Protein 9C7U (pdb70)

B-factor: mean 82.29, std 41.43, range [26.37, 170.42]

Organism: Homo sapiens (NCBI:txid9606)

Structure (mmCIF, N/CA/C/O backbone):
data_9C7U
#
_entry.id   9C7U
#
_cell.length_a   1.00
_cell.length_b   1.00
_cell.length_c   1.00
_cell.angle_alpha   90.00
_cell.angle_beta   90.00
_cell.angle_gamma   90.00
#
_symmetry.space_group_name_H-M   'P 1'
#
loop_
_entity.id
_entity.type
_entity.pdbx_description
1 polymer Nicalin
2 polymer 'BOS complex subunit NOMO2'
3 polymer 'Transmembrane protein 147'
4 non-polymer 2-acetamido-2-deoxy-beta-D-glucopyranose
#
loop_
_atom_site.group_PDB
_atom_site.id
_atom_site.type_symbol
_atom_site.label_atom_id
_atom_site.label_alt_id
_atom_site.label_comp_id
_atom_site.label_asym_id
_atom_site.label_entity_id
_atom_site.label_seq_id
_atom_site.pdbx_PDB_ins_code
_atom_site.Cartn_x
_atom_site.Cartn_y
_atom_site.Cartn_z
_atom_site.occupancy
_atom_site.B_iso_or_equiv
_atom_site.auth_seq_id
_atom_site.auth_comp_id
_atom_site.auth_asym_id
_atom_site.auth_atom_id
_atom_site.pdbx_PDB_model_num
ATOM 1 N N . ALA A 1 43 ? 191.231 188.703 183.465 1.00 76.14 43 ALA A N 1
ATOM 2 C CA . ALA A 1 43 ? 190.610 187.675 182.640 1.00 76.14 43 ALA A CA 1
ATOM 3 C C . ALA A 1 43 ? 190.469 188.146 181.198 1.00 76.14 43 ALA A C 1
ATOM 4 O O . ALA A 1 43 ? 189.470 188.766 180.835 1.00 76.14 43 ALA A O 1
ATOM 6 N N . HIS A 1 44 ? 191.477 187.851 180.382 1.00 73.73 44 HIS A N 1
ATOM 7 C CA . HIS A 1 44 ? 191.443 188.236 178.979 1.00 73.73 44 HIS A CA 1
ATOM 8 C C . HIS A 1 44 ? 190.337 187.491 178.244 1.00 73.73 44 HIS A C 1
ATOM 9 O O . HIS A 1 44 ? 190.061 186.321 178.522 1.00 73.73 44 HIS A O 1
ATOM 16 N N . GLU A 1 45 ? 189.700 188.180 177.299 1.00 72.07 45 GLU A N 1
ATOM 17 C CA . GLU A 1 45 ? 188.657 187.601 176.452 1.00 72.07 45 GLU A CA 1
ATOM 18 C C . GLU A 1 45 ? 189.042 187.863 175.000 1.00 72.07 45 GLU A C 1
ATOM 19 O O . GLU A 1 45 ? 188.646 188.875 174.417 1.00 72.07 45 GLU A O 1
ATOM 25 N N . PHE A 1 46 ? 189.814 186.951 174.421 1.00 65.29 46 PHE A N 1
ATOM 26 C CA . PHE A 1 46 ? 190.221 187.053 173.029 1.00 65.29 46 PHE A CA 1
ATOM 27 C C . PHE A 1 46 ? 189.391 186.109 172.170 1.00 65.29 46 PHE A C 1
ATOM 28 O O . PHE A 1 46 ? 188.693 185.224 172.670 1.00 65.29 46 PHE A O 1
ATOM 36 N N . THR A 1 47 ? 189.476 186.310 170.860 1.00 55.25 47 THR A N 1
ATOM 37 C CA . THR A 1 47 ? 188.773 185.480 169.894 1.00 55.25 47 THR A CA 1
ATOM 38 C C . THR A 1 47 ? 189.775 184.550 169.226 1.00 55.25 47 THR A C 1
ATOM 39 O O . THR A 1 47 ? 190.776 185.012 168.668 1.00 55.25 47 THR A O 1
ATOM 43 N N . VAL A 1 48 ? 189.510 183.249 169.287 1.00 48.49 48 VAL A N 1
ATOM 44 C CA . VAL A 1 48 ? 190.373 182.235 168.693 1.00 48.49 48 VAL A CA 1
ATOM 45 C C . VAL A 1 48 ? 189.622 181.581 167.545 1.00 48.49 48 VAL A C 1
ATOM 46 O O . VAL A 1 48 ? 188.478 181.142 167.712 1.00 48.49 48 VAL A O 1
ATOM 50 N N . TYR A 1 49 ? 190.260 181.524 166.381 1.00 42.68 49 TYR A N 1
ATOM 51 C CA . TYR A 1 49 ? 189.696 180.874 165.207 1.00 42.68 49 TYR A CA 1
ATOM 52 C C . TYR A 1 49 ? 190.228 179.452 165.122 1.00 42.68 49 TYR A C 1
ATOM 53 O O . TYR A 1 49 ? 191.443 179.236 165.152 1.00 42.68 49 TYR A O 1
ATOM 62 N N . ARG A 1 50 ? 189.320 178.489 165.014 1.00 41.89 50 ARG A N 1
ATOM 63 C CA . ARG A 1 50 ? 189.696 177.088 165.089 1.00 41.89 50 ARG A CA 1
ATOM 64 C C . ARG A 1 50 ? 190.229 176.594 163.745 1.00 41.89 50 ARG A C 1
ATOM 65 O O . ARG A 1 50 ? 190.166 177.282 162.724 1.00 41.89 50 ARG A O 1
ATOM 73 N N . MET A 1 51 ? 190.777 175.384 163.764 1.00 43.48 51 MET A N 1
ATOM 74 C CA . MET A 1 51 ? 191.261 174.708 162.573 1.00 43.48 51 MET A CA 1
ATOM 75 C C . MET A 1 51 ? 190.088 174.073 161.826 1.00 43.48 51 MET A C 1
ATOM 76 O O . MET A 1 51 ? 188.964 174.009 162.327 1.00 43.48 51 MET A O 1
ATOM 81 N N . GLN A 1 52 ? 190.356 173.610 160.608 1.00 42.77 52 GLN A N 1
ATOM 82 C CA . GLN A 1 52 ? 189.304 173.050 159.771 1.00 42.77 52 GLN A CA 1
ATOM 83 C C . GLN A 1 52 ? 188.705 171.801 160.403 1.00 42.77 52 GLN A C 1
ATOM 84 O O . GLN A 1 52 ? 189.397 171.029 161.071 1.00 42.77 52 GLN A O 1
ATOM 90 N N . GLN A 1 53 ? 187.406 171.610 160.191 1.00 42.45 53 GLN A N 1
ATOM 91 C CA . GLN A 1 53 ? 186.701 170.420 160.655 1.00 42.45 53 GLN A CA 1
ATOM 92 C C . GLN A 1 53 ? 185.758 169.922 159.564 1.00 42.45 53 GLN A C 1
ATOM 93 O O . GLN A 1 53 ? 184.601 169.582 159.808 1.00 42.45 53 GLN A O 1
ATOM 99 N N . TYR A 1 54 ? 186.248 169.885 158.332 1.00 46.62 54 TYR A N 1
ATOM 100 C CA . TYR A 1 54 ? 185.443 169.432 157.210 1.00 46.62 54 TYR A CA 1
ATOM 101 C C . TYR A 1 54 ? 185.561 167.924 157.046 1.00 46.62 54 TYR A C 1
ATOM 102 O O . TYR A 1 54 ? 186.557 167.313 157.440 1.00 46.62 54 TYR A O 1
ATOM 111 N N . ASP A 1 55 ? 184.524 167.325 156.468 1.00 51.15 55 ASP A N 1
ATOM 112 C CA . ASP A 1 55 ? 184.516 165.912 156.117 1.00 51.15 55 ASP A CA 1
ATOM 113 C C . ASP A 1 55 ? 184.293 165.771 154.620 1.00 51.15 55 ASP A C 1
ATOM 114 O O . ASP A 1 55 ? 183.526 166.532 154.025 1.00 51.15 55 ASP A O 1
ATOM 119 N N . LEU A 1 56 ? 184.967 164.799 154.012 1.00 51.07 56 LEU A N 1
ATOM 120 C CA . LEU A 1 56 ? 184.819 164.527 152.589 1.00 51.07 56 LEU A CA 1
ATOM 121 C C . LEU A 1 56 ? 184.634 163.034 152.378 1.00 51.07 56 LEU A C 1
ATOM 122 O O . LEU A 1 56 ? 185.415 162.230 152.895 1.00 51.07 56 LEU A O 1
ATOM 127 N N . GLN A 1 57 ? 183.595 162.670 151.627 1.00 55.25 57 GLN A N 1
ATOM 128 C CA . GLN A 1 57 ? 183.288 161.300 151.226 1.00 55.25 57 GLN A CA 1
ATOM 129 C C . GLN A 1 57 ? 183.115 160.352 152.405 1.00 55.25 57 GLN A C 1
ATOM 130 O O . GLN A 1 57 ? 183.136 159.132 152.212 1.00 55.25 57 GLN A O 1
ATOM 136 N N . GLY A 1 58 ? 182.942 160.871 153.622 1.00 56.19 58 GLY A N 1
ATOM 137 C CA . GLY A 1 58 ? 182.754 160.066 154.809 1.00 56.19 58 GLY A CA 1
ATOM 138 C C . GLY A 1 58 ? 183.950 160.053 155.742 1.00 56.19 58 GLY A C 1
ATOM 139 O O . GLY A 1 58 ? 183.772 159.911 156.958 1.00 56.19 58 GLY A O 1
ATOM 140 N N . GLN A 1 59 ? 185.163 160.192 155.203 1.00 56.98 59 GLN A N 1
ATOM 141 C CA . GLN A 1 59 ? 186.336 160.214 156.068 1.00 56.98 59 GLN A CA 1
ATOM 142 C C . GLN A 1 59 ? 186.541 161.615 156.647 1.00 56.98 59 GLN A C 1
ATOM 143 O O . GLN A 1 59 ? 186.321 162.613 155.957 1.00 56.98 59 GLN A O 1
ATOM 149 N N . PRO A 1 60 ? 186.945 161.716 157.908 1.00 55.04 60 PRO A N 1
ATOM 150 C CA . PRO A 1 60 ? 187.087 163.026 158.546 1.00 55.04 60 PRO A CA 1
ATOM 151 C C . PRO A 1 60 ? 188.397 163.705 158.167 1.00 55.04 60 PRO A C 1
ATOM 152 O O . PRO A 1 60 ? 189.288 163.117 157.555 1.00 55.04 60 PRO A O 1
ATOM 156 N N . TYR A 1 61 ? 188.497 164.975 158.554 1.00 52.49 61 TYR A N 1
ATOM 157 C CA . TYR A 1 61 ? 189.681 165.781 158.297 1.00 52.49 61 TYR A CA 1
ATOM 158 C C . TYR A 1 61 ? 189.795 166.853 159.369 1.00 52.49 61 TYR A C 1
ATOM 159 O O . TYR A 1 61 ? 188.790 167.299 159.928 1.00 52.49 61 TYR A O 1
ATOM 168 N N . GLY A 1 62 ? 191.027 167.262 159.651 1.00 50.51 62 GLY A N 1
ATOM 169 C CA . GLY A 1 62 ? 191.256 168.348 160.580 1.00 50.51 62 GLY A CA 1
ATOM 170 C C . GLY A 1 62 ? 190.939 167.970 162.018 1.00 50.51 62 GLY A C 1
ATOM 171 O O . GLY A 1 62 ? 190.727 166.809 162.364 1.00 50.51 62 GLY A O 1
ATOM 172 N N . THR A 1 63 ? 190.911 168.996 162.864 1.00 46.18 63 THR A N 1
ATOM 173 C CA . THR A 1 63 ? 190.586 168.804 164.269 1.00 46.18 63 THR A CA 1
ATOM 174 C C . THR A 1 63 ? 189.135 168.371 164.426 1.00 46.18 63 THR A C 1
ATOM 175 O O . THR A 1 63 ? 188.275 168.712 163.615 1.00 46.18 63 THR A O 1
ATOM 179 N N . ARG A 1 64 ? 188.867 167.600 165.476 1.00 47.89 64 ARG A N 1
ATOM 180 C CA . ARG A 1 64 ? 187.523 167.102 165.749 1.00 47.89 64 ARG A CA 1
ATOM 181 C C . ARG A 1 64 ? 187.138 167.344 167.201 1.00 47.89 64 ARG A C 1
ATOM 182 O O . ARG A 1 64 ? 186.565 166.477 167.865 1.00 47.89 64 ARG A O 1
ATOM 190 N N . ASN A 1 65 ? 187.446 168.530 167.715 1.00 48.18 65 ASN A N 1
ATOM 191 C CA . ASN A 1 65 ? 187.106 168.880 169.085 1.00 48.18 65 ASN A CA 1
ATOM 192 C C . ASN A 1 65 ? 187.099 170.394 169.208 1.00 48.18 65 ASN A C 1
ATOM 193 O O . ASN A 1 65 ? 187.884 171.084 168.554 1.00 48.18 65 ASN A O 1
ATOM 198 N N . ALA A 1 66 ? 186.196 170.906 170.045 1.00 48.17 66 ALA A N 1
ATOM 199 C CA . ALA A 1 66 ? 186.100 172.346 170.242 1.00 48.17 66 ALA A CA 1
ATOM 200 C C . ALA A 1 66 ? 185.834 172.705 171.699 1.00 48.17 66 ALA A C 1
ATOM 201 O O . ALA A 1 66 ? 185.222 173.740 171.982 1.00 48.17 66 ALA A O 1
ATOM 203 N N . VAL A 1 67 ? 186.278 171.870 172.634 1.00 50.98 67 VAL A N 1
ATOM 204 C CA . VAL A 1 67 ? 186.120 172.132 174.059 1.00 50.98 67 VAL A CA 1
ATOM 205 C C . VAL A 1 67 ? 187.456 171.892 174.746 1.00 50.98 67 VAL A C 1
ATOM 206 O O . VAL A 1 67 ? 188.093 170.856 174.529 1.00 50.98 67 VAL A O 1
ATOM 210 N N . LEU A 1 68 ? 187.879 172.848 175.569 1.00 58.53 68 LEU A N 1
ATOM 211 C CA . LEU A 1 68 ? 189.105 172.704 176.337 1.00 58.53 68 LEU A CA 1
ATOM 212 C C . LEU A 1 68 ? 188.955 173.435 177.662 1.00 58.53 68 LEU A C 1
ATOM 213 O O . LEU A 1 68 ? 188.423 174.547 177.710 1.00 58.53 68 LEU A O 1
ATOM 218 N N . ASN A 1 69 ? 189.414 172.794 178.737 1.00 66.93 69 ASN A N 1
ATOM 219 C CA . ASN A 1 69 ? 189.475 173.441 180.048 1.00 66.93 69 ASN A CA 1
ATOM 220 C C . ASN A 1 69 ? 190.684 172.853 180.776 1.00 66.93 69 ASN A C 1
ATOM 221 O O . ASN A 1 69 ? 190.569 171.860 181.497 1.00 66.93 69 ASN A O 1
ATOM 226 N N . THR A 1 70 ? 191.839 173.489 180.587 1.00 66.38 70 THR A N 1
ATOM 227 C CA . THR A 1 70 ? 193.089 173.030 181.175 1.00 66.38 70 THR A CA 1
ATOM 228 C C . THR A 1 70 ? 193.946 174.241 181.506 1.00 66.38 70 THR A C 1
ATOM 229 O O . THR A 1 70 ? 193.588 175.383 181.210 1.00 66.38 70 THR A O 1
ATOM 233 N N . GLU A 1 71 ? 195.096 173.974 182.118 1.00 66.78 71 GLU A N 1
ATOM 234 C CA . GLU A 1 71 ? 196.094 175.011 182.307 1.00 66.78 71 GLU A CA 1
ATOM 235 C C . GLU A 1 71 ? 196.764 175.332 180.974 1.00 66.78 71 GLU A C 1
ATOM 236 O O . GLU A 1 71 ? 196.580 174.640 179.970 1.00 66.78 71 GLU A O 1
ATOM 242 N N . ALA A 1 72 ? 197.552 176.403 180.967 1.00 62.57 72 ALA A N 1
ATOM 243 C CA . ALA A 1 72 ? 198.281 176.828 179.775 1.00 62.57 72 ALA A CA 1
ATOM 244 C C . ALA A 1 72 ? 199.763 176.613 180.037 1.00 62.57 72 ALA A C 1
ATOM 245 O O . ALA A 1 72 ? 200.478 177.529 180.444 1.00 62.57 72 ALA A O 1
ATOM 247 N N . ARG A 1 73 ? 200.226 175.394 179.791 1.00 63.43 73 ARG A N 1
ATOM 248 C CA . ARG A 1 73 ? 201.635 175.051 179.915 1.00 63.43 73 ARG A CA 1
ATOM 249 C C . ARG A 1 73 ? 202.247 175.105 178.524 1.00 63.43 73 ARG A C 1
ATOM 250 O O . ARG A 1 73 ? 202.045 174.194 177.717 1.00 63.43 73 ARG A O 1
ATOM 258 N N . THR A 1 74 ? 203.005 176.158 178.251 1.00 64.57 74 THR A N 1
ATOM 259 C CA . THR A 1 74 ? 203.624 176.313 176.944 1.00 64.57 74 THR A CA 1
ATOM 260 C C . THR A 1 74 ? 204.795 175.342 176.838 1.00 64.57 74 THR A C 1
ATOM 261 O O . THR A 1 74 ? 204.996 174.468 177.685 1.00 64.57 74 THR A O 1
ATOM 265 N N . MET A 1 75 ? 205.590 175.492 175.786 1.00 65.86 75 MET A N 1
ATOM 266 C CA . MET A 1 75 ? 206.473 174.415 175.360 1.00 65.86 75 MET A CA 1
ATOM 267 C C . MET A 1 75 ? 207.625 174.248 176.343 1.00 65.86 75 MET A C 1
ATOM 268 O O . MET A 1 75 ? 208.531 175.085 176.411 1.00 65.86 75 MET A O 1
ATOM 273 N N . ALA A 1 76 ? 207.584 173.155 177.102 1.00 74.20 76 ALA A N 1
ATOM 274 C CA . ALA A 1 76 ? 208.584 172.847 178.110 1.00 74.20 76 ALA A CA 1
ATOM 275 C C . ALA A 1 76 ? 208.644 171.336 178.274 1.00 74.20 76 ALA A C 1
ATOM 276 O O . ALA A 1 76 ? 207.779 170.603 177.790 1.00 74.20 76 ALA A O 1
ATOM 278 N N . ALA A 1 77 ? 209.675 170.874 178.975 1.00 80.26 77 ALA A N 1
ATOM 279 C CA . ALA A 1 77 ? 209.921 169.448 179.150 1.00 80.26 77 ALA A CA 1
ATOM 280 C C . ALA A 1 77 ? 208.989 168.798 180.165 1.00 80.26 77 ALA A C 1
ATOM 281 O O . ALA A 1 77 ? 209.254 167.669 180.591 1.00 80.26 77 ALA A O 1
ATOM 283 N N . GLU A 1 78 ? 207.913 169.473 180.557 1.00 78.29 78 GLU A N 1
ATOM 284 C CA . GLU A 1 78 ? 206.985 168.938 181.543 1.00 78.29 78 GLU A CA 1
ATOM 285 C C . GLU A 1 78 ? 206.046 167.932 180.876 1.00 78.29 78 GLU A C 1
ATOM 286 O O . GLU A 1 78 ? 206.288 167.461 179.762 1.00 78.29 78 GLU A O 1
ATOM 292 N N . VAL A 1 79 ? 204.965 167.579 181.576 1.00 71.66 79 VAL A N 1
ATOM 293 C CA . VAL A 1 79 ? 204.091 166.497 181.126 1.00 71.66 79 VAL A CA 1
ATOM 294 C C . VAL A 1 79 ? 203.492 166.818 179.762 1.00 71.66 79 VAL A C 1
ATOM 295 O O . VAL A 1 79 ? 203.477 165.973 178.859 1.00 71.66 79 VAL A O 1
ATOM 299 N N . LEU A 1 80 ? 202.980 168.036 179.597 1.00 63.33 80 LEU A N 1
ATOM 300 C CA . LEU A 1 80 ? 202.367 168.515 178.360 1.00 63.33 80 LEU A CA 1
ATOM 301 C C . LEU A 1 80 ? 201.147 167.702 177.943 1.00 63.33 80 LEU A C 1
ATOM 302 O O . LEU A 1 80 ? 200.663 167.858 176.817 1.00 63.33 80 LEU A O 1
ATOM 307 N N . SER A 1 81 ? 200.631 166.843 178.817 1.00 63.99 81 SER A N 1
ATOM 308 C CA . SER A 1 81 ? 199.486 165.998 178.507 1.00 63.99 81 SER A CA 1
ATOM 309 C C . SER A 1 81 ? 198.231 166.589 179.131 1.00 63.99 81 SER A C 1
ATOM 310 O O . SER A 1 81 ? 198.228 166.937 180.315 1.00 63.99 81 SER A O 1
ATOM 313 N N . ARG A 1 82 ? 197.167 166.687 178.333 1.00 64.73 82 ARG A N 1
ATOM 314 C CA . ARG A 1 82 ? 195.905 167.295 178.756 1.00 64.73 82 ARG A CA 1
ATOM 315 C C . ARG A 1 82 ? 196.149 168.736 179.229 1.00 64.73 82 ARG A C 1
ATOM 316 O O . ARG A 1 82 ? 195.579 169.214 180.210 1.00 64.73 82 ARG A O 1
ATOM 324 N N . ARG A 1 83 ? 197.038 169.445 178.538 1.00 58.65 83 ARG A N 1
ATOM 325 C CA . ARG A 1 83 ? 197.324 170.842 178.829 1.00 58.65 83 ARG A CA 1
ATOM 326 C C . ARG A 1 83 ? 197.373 171.626 177.530 1.00 58.65 83 ARG A C 1
ATOM 327 O O . ARG A 1 83 ? 197.980 171.182 176.552 1.00 58.65 83 ARG A O 1
ATOM 335 N N . CYS A 1 84 ? 196.733 172.791 177.522 1.00 56.24 84 CYS A N 1
ATOM 336 C CA . CYS A 1 84 ? 196.815 173.669 176.365 1.00 56.24 84 CYS A CA 1
ATOM 337 C C . CYS A 1 84 ? 198.255 174.110 176.147 1.00 56.24 84 CYS A C 1
ATOM 338 O O . CYS A 1 84 ? 198.948 174.509 177.085 1.00 56.24 84 CYS A O 1
ATOM 341 N N . VAL A 1 85 ? 198.708 174.033 174.901 1.00 49.06 85 VAL A N 1
ATOM 342 C CA . VAL A 1 85 ? 200.074 174.383 174.536 1.00 49.06 85 VAL A CA 1
ATOM 343 C C . VAL A 1 85 ? 200.028 175.661 173.717 1.00 49.06 85 VAL A C 1
ATOM 344 O O . VAL A 1 85 ? 199.321 175.734 172.705 1.00 49.06 85 VAL A O 1
ATOM 348 N N . LEU A 1 86 ? 200.776 176.667 174.151 1.00 52.65 86 LEU A N 1
ATOM 349 C CA . LEU A 1 86 ? 200.822 177.957 173.480 1.00 52.65 86 LEU A CA 1
ATOM 350 C C . LEU A 1 86 ? 202.136 178.076 172.723 1.00 52.65 86 LEU A C 1
ATOM 351 O O . LEU A 1 86 ? 203.211 178.042 173.331 1.00 52.65 86 LEU A O 1
ATOM 356 N N . MET A 1 87 ? 202.050 178.219 171.405 1.00 49.71 87 MET A N 1
ATOM 357 C CA . MET A 1 87 ? 203.213 178.494 170.578 1.00 49.71 87 MET A CA 1
ATOM 358 C C . MET A 1 87 ? 202.939 179.723 169.730 1.00 49.71 87 MET A C 1
ATOM 359 O O . MET A 1 87 ? 201.797 179.996 169.354 1.00 49.71 87 MET A O 1
ATOM 364 N N . ARG A 1 88 ? 203.996 180.466 169.438 1.00 57.78 88 ARG A N 1
ATOM 365 C CA . ARG A 1 88 ? 203.913 181.609 168.546 1.00 57.78 88 ARG A CA 1
ATOM 366 C C . ARG A 1 88 ? 204.434 181.221 167.171 1.00 57.78 88 ARG A C 1
ATOM 367 O O . ARG A 1 88 ? 205.361 180.419 167.041 1.00 57.78 88 ARG A O 1
ATOM 375 N N . LEU A 1 89 ? 203.821 181.804 166.140 1.00 58.12 89 LEU A N 1
ATOM 376 C CA . LEU A 1 89 ? 204.146 181.436 164.767 1.00 58.12 89 LEU A CA 1
ATOM 377 C C . LEU A 1 89 ? 205.614 181.667 164.437 1.00 58.12 89 LEU A C 1
ATOM 378 O O . LEU A 1 89 ? 206.151 180.994 163.550 1.00 58.12 89 LEU A O 1
ATOM 383 N N . LEU A 1 90 ? 206.281 182.584 165.142 1.00 61.41 90 LEU A N 1
ATOM 384 C CA . LEU A 1 90 ? 207.682 182.873 164.857 1.00 61.41 90 LEU A CA 1
ATOM 385 C C . LEU A 1 90 ? 208.606 181.715 165.217 1.00 61.41 90 LEU A C 1
ATOM 386 O O . LEU A 1 90 ? 209.683 181.594 164.626 1.00 61.41 90 LEU A O 1
ATOM 391 N N . ASP A 1 91 ? 208.216 180.867 166.162 1.00 61.80 91 ASP A N 1
ATOM 392 C CA . ASP A 1 91 ? 209.013 179.715 166.573 1.00 61.80 91 ASP A CA 1
ATOM 393 C C . ASP A 1 91 ? 208.166 178.451 166.531 1.00 61.80 91 ASP A C 1
ATOM 394 O O . ASP A 1 91 ? 208.156 177.637 167.458 1.00 61.80 91 ASP A O 1
ATOM 399 N N . PHE A 1 92 ? 207.439 178.274 165.430 1.00 56.03 92 PHE A N 1
ATOM 400 C CA . PHE A 1 92 ? 206.494 177.170 165.277 1.00 56.03 92 PHE A CA 1
ATOM 401 C C . PHE A 1 92 ? 207.102 176.138 164.331 1.00 56.03 92 PHE A C 1
ATOM 402 O O . PHE A 1 92 ? 206.933 176.187 163.114 1.00 56.03 92 PHE A O 1
ATOM 410 N N . SER A 1 93 ? 207.830 175.189 164.915 1.00 58.21 93 SER A N 1
ATOM 411 C CA . SER A 1 93 ? 208.504 174.150 164.149 1.00 58.21 93 SER A CA 1
ATOM 412 C C . SER A 1 93 ? 207.631 172.906 164.054 1.00 58.21 93 SER A C 1
ATOM 413 O O . SER A 1 93 ? 206.877 172.590 164.979 1.00 58.21 93 SER A O 1
ATOM 416 N N . TYR A 1 94 ? 207.741 172.194 162.929 1.00 58.05 94 TYR A N 1
ATOM 417 C CA . TYR A 1 94 ? 206.862 171.051 162.709 1.00 58.05 94 TYR A CA 1
ATOM 418 C C . TYR A 1 94 ? 207.199 169.893 163.636 1.00 58.05 94 TYR A C 1
ATOM 419 O O . TYR A 1 94 ? 206.297 169.192 164.104 1.00 58.05 94 TYR A O 1
ATOM 428 N N . GLU A 1 95 ? 208.485 169.652 163.891 1.00 60.28 95 GLU A N 1
ATOM 429 C CA . GLU A 1 95 ? 208.840 168.620 164.857 1.00 60.28 95 GLU A CA 1
ATOM 430 C C . GLU A 1 95 ? 208.243 168.940 166.218 1.00 60.28 95 GLU A C 1
ATOM 431 O O . GLU A 1 95 ? 207.732 168.052 166.911 1.00 60.28 95 GLU A O 1
ATOM 437 N N . GLN A 1 96 ? 208.264 170.218 166.597 1.00 59.17 96 GLN A N 1
ATOM 438 C CA . GLN A 1 96 ? 207.666 170.640 167.856 1.00 59.17 96 GLN A CA 1
ATOM 439 C C . GLN A 1 96 ? 206.156 170.424 167.862 1.00 59.17 96 GLN A C 1
ATOM 440 O O . GLN A 1 96 ? 205.593 169.946 168.854 1.00 59.17 96 GLN A O 1
ATOM 446 N N . TYR A 1 97 ? 205.482 170.765 166.762 1.00 53.53 97 TYR A N 1
ATOM 447 C CA . TYR A 1 97 ? 204.033 170.590 166.699 1.00 53.53 97 TYR A CA 1
ATOM 448 C C . TYR A 1 97 ? 203.648 169.117 166.753 1.00 53.53 97 TYR A C 1
ATOM 449 O O . TYR A 1 97 ? 202.669 168.745 167.412 1.00 53.53 97 TYR A O 1
ATOM 458 N N . GLN A 1 98 ? 204.393 168.266 166.049 1.00 57.08 98 GLN A N 1
ATOM 459 C CA . GLN A 1 98 ? 204.117 166.837 166.091 1.00 57.08 98 GLN A CA 1
ATOM 460 C C . GLN A 1 98 ? 204.407 166.255 167.466 1.00 57.08 98 GLN A C 1
ATOM 461 O O . GLN A 1 98 ? 203.711 165.333 167.901 1.00 57.08 98 GLN A O 1
ATOM 467 N N . LYS A 1 99 ? 205.423 166.772 168.162 1.00 57.23 99 LYS A N 1
ATOM 468 C CA . LYS A 1 99 ? 205.635 166.373 169.549 1.00 57.23 99 LYS A CA 1
ATOM 469 C C . LYS A 1 99 ? 204.449 166.774 170.415 1.00 57.23 99 LYS A C 1
ATOM 470 O O . LYS A 1 99 ? 204.014 166.008 171.282 1.00 57.23 99 LYS A O 1
ATOM 476 N N . ALA A 1 100 ? 203.913 167.975 170.192 1.00 54.91 100 ALA A N 1
ATOM 477 C CA . ALA A 1 100 ? 202.761 168.427 170.965 1.00 54.91 100 ALA A CA 1
ATOM 478 C C . ALA A 1 100 ? 201.555 167.525 170.733 1.00 54.91 100 ALA A C 1
ATOM 479 O O . ALA A 1 100 ? 200.879 167.115 171.683 1.00 54.91 100 ALA A O 1
ATOM 481 N N . LEU A 1 101 ? 201.271 167.203 169.470 1.00 54.65 101 LEU A N 1
ATOM 482 C CA . LEU A 1 101 ? 200.114 166.360 169.177 1.00 54.65 101 LEU A CA 1
ATOM 483 C C . LEU A 1 101 ? 200.310 164.936 169.675 1.00 54.65 101 LEU A C 1
ATOM 484 O O . LEU A 1 101 ? 199.370 164.332 170.204 1.00 54.65 101 LEU A O 1
ATOM 489 N N . ARG A 1 102 ? 201.513 164.383 169.515 1.00 59.92 102 ARG A N 1
ATOM 490 C CA . ARG A 1 102 ? 201.764 163.016 169.956 1.00 59.92 102 ARG A CA 1
ATOM 491 C C . ARG A 1 102 ? 201.707 162.899 171.472 1.00 59.92 102 ARG A C 1
ATOM 492 O O . ARG A 1 102 ? 201.402 161.824 171.999 1.00 59.92 102 ARG A O 1
ATOM 500 N N . GLN A 1 103 ? 201.983 163.987 172.186 1.00 59.88 103 GLN A N 1
ATOM 501 C CA . GLN A 1 103 ? 201.915 163.982 173.640 1.00 59.88 103 GLN A CA 1
ATOM 502 C C . GLN A 1 103 ? 200.492 164.110 174.164 1.00 59.88 103 GLN A C 1
ATOM 503 O O . GLN A 1 103 ? 200.302 164.130 175.385 1.00 59.88 103 GLN A O 1
ATOM 509 N N . SER A 1 104 ? 199.501 164.199 173.276 1.00 56.92 104 SER A N 1
ATOM 510 C CA . SER A 1 104 ? 198.092 164.314 173.647 1.00 56.92 104 SER A CA 1
ATOM 511 C C . SER A 1 104 ? 197.850 165.560 174.501 1.00 56.92 104 SER A C 1
ATOM 512 O O . SER A 1 104 ? 197.429 165.490 175.657 1.00 56.92 104 SER A O 1
ATOM 515 N N . ALA A 1 105 ? 198.132 166.712 173.903 1.00 52.40 105 ALA A N 1
ATOM 516 C CA . ALA A 1 105 ? 197.878 167.979 174.568 1.00 52.40 105 ALA A CA 1
ATOM 517 C C . ALA A 1 105 ? 196.380 168.240 174.658 1.00 52.40 105 ALA A C 1
ATOM 518 O O . ALA A 1 105 ? 195.590 167.729 173.863 1.00 52.40 105 ALA A O 1
ATOM 520 N N . GLY A 1 106 ? 195.989 169.036 175.653 1.00 52.91 106 GLY A N 1
ATOM 521 C CA . GLY A 1 106 ? 194.588 169.401 175.779 1.00 52.91 106 GLY A CA 1
ATOM 522 C C . GLY A 1 106 ? 194.093 170.199 174.590 1.00 52.91 106 GLY A C 1
ATOM 523 O O . GLY A 1 106 ? 192.980 169.983 174.103 1.00 52.91 106 GLY A O 1
ATOM 524 N N . ALA A 1 107 ? 194.912 171.128 174.106 1.00 48.55 107 ALA A N 1
ATOM 525 C CA . ALA A 1 107 ? 194.613 171.929 172.929 1.00 48.55 107 ALA A CA 1
ATOM 526 C C . ALA A 1 107 ? 195.900 172.607 172.493 1.00 48.55 107 ALA A C 1
ATOM 527 O O . ALA A 1 107 ? 196.867 172.677 173.254 1.00 48.55 107 ALA A O 1
ATOM 529 N N . VAL A 1 108 ? 195.903 173.104 171.262 1.00 43.26 108 VAL A N 1
ATOM 530 C CA . VAL A 1 108 ? 197.043 173.826 170.712 1.00 43.26 108 VAL A CA 1
ATOM 531 C C . VAL A 1 108 ? 196.555 175.187 170.247 1.00 43.26 108 VAL A C 1
ATOM 532 O O . VAL A 1 108 ? 195.633 175.275 169.429 1.00 43.26 108 VAL A O 1
ATOM 536 N N . VAL A 1 109 ? 197.170 176.245 170.767 1.00 43.52 109 VAL A N 1
ATOM 537 C CA . VAL A 1 109 ? 196.818 177.616 170.422 1.00 43.52 109 VAL A CA 1
ATOM 538 C C . VAL A 1 109 ? 198.041 178.280 169.812 1.00 43.52 109 VAL A C 1
ATOM 539 O O . VAL A 1 109 ? 199.134 178.224 170.386 1.00 43.52 109 VAL A O 1
ATOM 543 N N . ILE A 1 110 ? 197.858 178.903 168.653 1.00 45.93 110 ILE A N 1
ATOM 544 C CA . ILE A 1 110 ? 198.931 179.579 167.934 1.00 45.93 110 ILE A CA 1
ATOM 545 C C . ILE A 1 110 ? 198.625 181.068 167.907 1.00 45.93 110 ILE A C 1
ATOM 546 O O . ILE A 1 110 ? 197.544 181.478 167.469 1.00 45.93 110 ILE A O 1
ATOM 551 N N . ILE A 1 111 ? 199.575 181.875 168.373 1.00 53.45 111 ILE A N 1
ATOM 552 C CA . ILE A 1 111 ? 199.384 183.321 168.481 1.00 53.45 111 ILE A CA 1
ATOM 553 C C . ILE A 1 111 ? 199.959 183.937 167.209 1.00 53.45 111 ILE A C 1
ATOM 554 O O . ILE A 1 111 ? 201.153 184.214 167.107 1.00 53.45 111 ILE A O 1
ATOM 559 N N . LEU A 1 112 ? 199.092 184.155 166.228 1.00 57.24 112 LEU A N 1
ATOM 560 C CA . LEU A 1 112 ? 199.526 184.758 164.978 1.00 57.24 112 LEU A CA 1
ATOM 561 C C . LEU A 1 112 ? 199.898 186.222 165.198 1.00 57.24 112 LEU A C 1
ATOM 562 O O . LEU A 1 112 ? 199.263 186.909 166.005 1.00 57.24 112 LEU A O 1
ATOM 567 N N . PRO A 1 113 ? 200.924 186.723 164.513 1.00 64.38 113 PRO A N 1
ATOM 568 C CA . PRO A 1 113 ? 201.220 188.159 164.579 1.00 64.38 113 PRO A CA 1
ATOM 569 C C . PRO A 1 113 ? 200.036 188.980 164.091 1.00 64.38 113 PRO A C 1
ATOM 570 O O . PRO A 1 113 ? 199.329 188.590 163.160 1.00 64.38 113 PRO A O 1
ATOM 574 N N . ARG A 1 114 ? 199.824 190.128 164.737 1.00 72.38 114 ARG A N 1
ATOM 575 C CA . ARG A 1 114 ? 198.667 190.957 164.414 1.00 72.38 114 ARG A CA 1
ATOM 576 C C . ARG A 1 114 ? 198.724 191.463 162.979 1.00 72.38 114 ARG A C 1
ATOM 577 O O . ARG A 1 114 ? 197.719 191.424 162.259 1.00 72.38 114 ARG A O 1
ATOM 585 N N . ALA A 1 115 ? 199.891 191.943 162.545 1.00 75.46 115 ALA A N 1
ATOM 586 C CA . ALA A 1 115 ? 200.006 192.498 161.200 1.00 75.46 115 ALA A CA 1
ATOM 587 C C . ALA A 1 115 ? 199.835 191.424 160.134 1.00 75.46 115 ALA A C 1
ATOM 588 O O . ALA A 1 115 ? 199.185 191.659 159.109 1.00 75.46 115 ALA A O 1
ATOM 590 N N . MET A 1 116 ? 200.420 190.247 160.351 1.00 75.48 116 MET A N 1
ATOM 591 C CA . MET A 1 116 ? 200.442 189.139 159.399 1.00 75.48 116 MET A CA 1
ATOM 592 C C . MET A 1 116 ? 201.077 189.524 158.068 1.00 75.48 116 MET A C 1
ATOM 593 O O . MET A 1 116 ? 200.925 188.796 157.080 1.00 75.48 116 MET A O 1
ATOM 598 N N . ALA A 1 117 ? 201.784 190.652 158.015 1.00 79.50 117 ALA A N 1
ATOM 599 C CA . ALA A 1 117 ? 202.467 191.082 156.802 1.00 79.50 117 ALA A CA 1
ATOM 600 C C . ALA A 1 117 ? 203.918 191.425 157.108 1.00 79.50 117 ALA A C 1
ATOM 601 O O . ALA A 1 117 ? 204.795 191.270 156.252 1.00 79.50 117 ALA A O 1
ATOM 603 N N . ALA A 1 118 ? 204.181 191.892 158.328 1.00 81.69 118 ALA A N 1
ATOM 604 C CA . ALA A 1 118 ? 205.539 192.209 158.748 1.00 81.69 118 ALA A CA 1
ATOM 605 C C . ALA A 1 118 ? 206.322 190.978 159.180 1.00 81.69 118 ALA A C 1
ATOM 606 O O . ALA A 1 118 ? 207.519 191.095 159.466 1.00 81.69 118 ALA A O 1
ATOM 608 N N . VAL A 1 119 ? 205.678 189.816 159.240 1.00 80.55 119 VAL A N 1
ATOM 609 C CA . VAL A 1 119 ? 206.374 188.577 159.599 1.00 80.55 119 VAL A CA 1
ATOM 610 C C . VAL A 1 119 ? 207.425 188.268 158.540 1.00 80.55 119 VAL A C 1
ATOM 611 O O . VAL A 1 119 ? 207.166 188.465 157.335 1.00 80.55 119 VAL A O 1
ATOM 615 N N . PRO A 1 120 ? 208.626 187.821 158.916 1.00 78.85 120 PRO A N 1
ATOM 616 C CA . PRO A 1 120 ? 209.672 187.577 157.915 1.00 78.85 120 PRO A CA 1
ATOM 617 C C . PRO A 1 120 ? 209.241 186.552 156.875 1.00 78.85 120 PRO A C 1
ATOM 618 O O . PRO A 1 120 ? 208.528 185.593 157.174 1.00 78.85 120 PRO A O 1
ATOM 622 N N . GLN A 1 121 ? 209.695 186.769 155.637 1.00 77.57 121 GLN A N 1
ATOM 623 C CA . GLN A 1 121 ? 209.206 185.982 154.510 1.00 77.57 121 GLN A CA 1
ATOM 624 C C . GLN A 1 121 ? 209.646 184.525 154.604 1.00 77.57 121 GLN A C 1
ATOM 625 O O . GLN A 1 121 ? 208.933 183.627 154.142 1.00 77.57 121 GLN A O 1
ATOM 631 N N . ASP A 1 122 ? 210.824 184.269 155.174 1.00 78.41 122 ASP A N 1
ATOM 632 C CA . ASP A 1 122 ? 211.272 182.888 155.328 1.00 78.41 122 ASP A CA 1
ATOM 633 C C . ASP A 1 122 ? 210.339 182.110 156.248 1.00 78.41 122 ASP A C 1
ATOM 634 O O . ASP A 1 122 ? 210.000 180.951 155.973 1.00 78.41 122 ASP A O 1
ATOM 639 N N . VAL A 1 123 ? 209.904 182.737 157.343 1.00 74.77 123 VAL A N 1
ATOM 640 C CA . VAL A 1 123 ? 208.934 182.098 158.226 1.00 74.77 123 VAL A CA 1
ATOM 641 C C . VAL A 1 123 ? 207.612 181.899 157.500 1.00 74.77 123 VAL A C 1
ATOM 642 O O . VAL A 1 123 ? 206.922 180.897 157.713 1.00 74.77 123 VAL A O 1
ATOM 646 N N . VAL A 1 124 ? 207.247 182.833 156.619 1.00 70.55 124 VAL A N 1
ATOM 647 C CA . VAL A 1 124 ? 206.031 182.676 155.826 1.00 70.55 124 VAL A CA 1
ATOM 648 C C . VAL A 1 124 ? 206.132 181.450 154.926 1.00 70.55 124 VAL A C 1
ATOM 649 O O . VAL A 1 124 ? 205.181 180.672 154.804 1.00 70.55 124 VAL A O 1
ATOM 653 N N . ARG A 1 125 ? 207.284 181.257 154.282 1.00 73.15 125 ARG A N 1
ATOM 654 C CA . ARG A 1 125 ? 207.465 180.085 153.429 1.00 73.15 125 ARG A CA 1
ATOM 655 C C . ARG A 1 125 ? 207.440 178.797 154.244 1.00 73.15 125 ARG A C 1
ATOM 656 O O . ARG A 1 125 ? 206.863 177.787 153.815 1.00 73.15 125 ARG A O 1
ATOM 664 N N . GLN A 1 126 ? 208.066 178.808 155.422 1.00 71.76 126 GLN A N 1
ATOM 665 C CA . GLN A 1 126 ? 208.028 177.626 156.277 1.00 71.76 126 GLN A CA 1
ATOM 666 C C . GLN A 1 126 ? 206.604 177.312 156.721 1.00 71.76 126 GLN A C 1
ATOM 667 O O . GLN A 1 126 ? 206.202 176.143 156.772 1.00 71.76 126 GLN A O 1
ATOM 673 N N . PHE A 1 127 ? 205.819 178.344 157.037 1.00 62.54 127 PHE A N 1
ATOM 674 C CA . PHE A 1 127 ? 204.428 178.128 157.409 1.00 62.54 127 PHE A CA 1
ATOM 675 C C . PHE A 1 127 ? 203.566 177.749 156.213 1.00 62.54 127 PHE A C 1
ATOM 676 O O . PHE A 1 127 ? 202.477 177.196 156.396 1.00 62.54 127 PHE A O 1
ATOM 684 N N . MET A 1 128 ? 204.012 178.060 154.999 1.00 65.96 128 MET A N 1
ATOM 685 C CA . MET A 1 128 ? 203.354 177.527 153.814 1.00 65.96 128 MET A CA 1
ATOM 686 C C . MET A 1 128 ? 203.614 176.036 153.673 1.00 65.96 128 MET A C 1
ATOM 687 O O . MET A 1 128 ? 202.701 175.267 153.356 1.00 65.96 128 MET A O 1
ATOM 692 N N . GLU A 1 129 ? 204.857 175.618 153.904 1.00 67.20 129 GLU A N 1
ATOM 693 C CA . GLU A 1 129 ? 205.213 174.210 153.775 1.00 67.20 129 GLU A CA 1
ATOM 694 C C . GLU A 1 129 ? 204.697 173.361 154.930 1.00 67.20 129 GLU A C 1
ATOM 695 O O . GLU A 1 129 ? 204.587 172.139 154.782 1.00 67.20 129 GLU A O 1
ATOM 701 N N . ILE A 1 130 ? 204.385 173.974 156.072 1.00 63.16 130 ILE A N 1
ATOM 702 C CA . ILE A 1 130 ? 203.875 173.210 157.207 1.00 63.16 130 ILE A CA 1
ATOM 703 C C . ILE A 1 130 ? 202.397 172.876 157.029 1.00 63.16 130 ILE A C 1
ATOM 704 O O . ILE A 1 130 ? 201.901 171.909 157.617 1.00 63.16 130 ILE A O 1
ATOM 709 N N . GLU A 1 131 ? 201.674 173.653 156.216 1.00 60.33 131 GLU A N 1
ATOM 710 C CA . GLU A 1 131 ? 200.215 173.658 156.313 1.00 60.33 131 GLU A CA 1
ATOM 711 C C . GLU A 1 131 ? 199.561 172.408 155.736 1.00 60.33 131 GLU A C 1
ATOM 712 O O . GLU A 1 131 ? 198.735 171.795 156.438 1.00 60.33 131 GLU A O 1
ATOM 718 N N . PRO A 1 132 ? 199.829 171.993 154.489 1.00 61.98 132 PRO A N 1
ATOM 719 C CA . PRO A 1 132 ? 199.097 170.831 153.953 1.00 61.98 132 PRO A CA 1
ATOM 720 C C . PRO A 1 132 ? 199.282 169.566 154.769 1.00 61.98 132 PRO A C 1
ATOM 721 O O . PRO A 1 132 ? 198.332 168.789 154.920 1.00 61.98 132 PRO A O 1
ATOM 725 N N . GLU A 1 133 ? 200.481 169.332 155.305 1.00 62.18 133 GLU A N 1
ATOM 726 C CA . GLU A 1 133 ? 200.687 168.142 156.122 1.00 62.18 133 GLU A CA 1
ATOM 727 C C . GLU A 1 133 ? 199.977 168.263 157.463 1.00 62.18 133 GLU A C 1
ATOM 728 O O . GLU A 1 133 ? 199.472 167.265 157.988 1.00 62.18 133 GLU A O 1
ATOM 734 N N . MET A 1 134 ? 199.927 169.470 158.028 1.00 58.93 134 MET A N 1
ATOM 735 C CA . MET A 1 134 ? 199.213 169.674 159.283 1.00 58.93 134 MET A CA 1
ATOM 736 C C . MET A 1 134 ? 197.718 169.447 159.111 1.00 58.93 134 MET A C 1
ATOM 737 O O . MET A 1 134 ? 197.057 168.905 160.004 1.00 58.93 134 MET A O 1
ATOM 742 N N . LEU A 1 135 ? 197.167 169.860 157.969 1.00 55.68 135 LEU A N 1
ATOM 743 C CA . LEU A 1 135 ? 195.719 169.820 157.790 1.00 55.68 135 LEU A CA 1
ATOM 744 C C . LEU A 1 135 ? 195.212 168.401 157.566 1.00 55.68 135 LEU A C 1
ATOM 745 O O . LEU A 1 135 ? 194.171 168.017 158.111 1.00 55.68 135 LEU A O 1
ATOM 750 N N . ALA A 1 136 ? 195.930 167.606 156.774 1.00 57.44 136 ALA A N 1
ATOM 751 C CA . ALA A 1 136 ? 195.449 166.286 156.364 1.00 57.44 136 ALA A CA 1
ATOM 752 C C . ALA A 1 136 ? 195.736 165.263 157.463 1.00 57.44 136 ALA A C 1
ATOM 753 O O . ALA A 1 136 ? 196.605 164.397 157.352 1.00 57.44 136 ALA A O 1
ATOM 755 N N . MET A 1 137 ? 194.970 165.376 158.545 1.00 58.33 137 MET A N 1
ATOM 756 C CA . MET A 1 137 ? 195.059 164.427 159.646 1.00 58.33 137 MET A CA 1
ATOM 757 C C . MET A 1 137 ? 193.775 164.495 160.459 1.00 58.33 137 MET A C 1
ATOM 758 O O . MET A 1 137 ? 193.012 165.460 160.372 1.00 58.33 137 MET A O 1
ATOM 763 N N . GLU A 1 138 ? 193.551 163.450 161.256 1.00 60.88 138 GLU A N 1
ATOM 764 C CA . GLU A 1 138 ? 192.375 163.338 162.109 1.00 60.88 138 GLU A CA 1
ATOM 765 C C . GLU A 1 138 ? 192.688 163.731 163.550 1.00 60.88 138 GLU A C 1
ATOM 766 O O . GLU A 1 138 ? 192.235 163.075 164.493 1.00 60.88 138 GLU A O 1
ATOM 772 N N . THR A 1 139 ? 193.501 164.773 163.733 1.00 52.68 139 THR A N 1
ATOM 773 C CA . THR A 1 139 ? 193.882 165.257 165.055 1.00 52.68 139 THR A CA 1
ATOM 774 C C . THR A 1 139 ? 192.669 165.430 165.957 1.00 52.68 139 THR A C 1
ATOM 775 O O . THR A 1 139 ? 191.776 166.227 165.659 1.00 52.68 139 THR A O 1
ATOM 779 N N . ALA A 1 140 ? 192.628 164.690 167.061 1.00 48.67 140 ALA A N 1
ATOM 780 C CA . ALA A 1 140 ? 191.516 164.752 167.997 1.00 48.67 140 ALA A CA 1
ATOM 781 C C . ALA A 1 140 ? 191.686 165.848 169.036 1.00 48.67 140 ALA A C 1
ATOM 782 O O . ALA A 1 140 ? 190.861 165.955 169.949 1.00 48.67 140 ALA A O 1
ATOM 784 N N . VAL A 1 141 ? 192.731 166.655 168.924 1.00 44.85 141 VAL A N 1
ATOM 785 C CA . VAL A 1 141 ? 193.023 167.732 169.863 1.00 44.85 141 VAL A CA 1
ATOM 786 C C . VAL A 1 141 ? 192.713 169.057 169.173 1.00 44.85 141 VAL A C 1
ATOM 787 O O . VAL A 1 141 ? 193.176 169.286 168.048 1.00 44.85 141 VAL A O 1
ATOM 791 N N . PRO A 1 142 ? 191.914 169.931 169.779 1.00 43.46 142 PRO A N 1
ATOM 792 C CA . PRO A 1 142 ? 191.558 171.190 169.114 1.00 43.46 142 PRO A CA 1
ATOM 793 C C . PRO A 1 142 ? 192.786 172.044 168.841 1.00 43.46 142 PRO A C 1
ATOM 794 O O . PRO A 1 142 ? 193.710 172.114 169.653 1.00 43.46 142 PRO A O 1
ATOM 798 N N . VAL A 1 143 ? 192.791 172.696 167.683 1.00 41.45 143 VAL A N 1
ATOM 799 C CA . VAL A 1 143 ? 193.860 173.607 167.290 1.00 41.45 143 VAL A CA 1
ATOM 800 C C . VAL A 1 143 ? 193.236 174.967 167.029 1.00 41.45 143 VAL A C 1
ATOM 801 O O . VAL A 1 143 ? 192.413 175.113 166.117 1.00 41.45 143 VAL A O 1
ATOM 805 N N . TYR A 1 144 ? 193.629 175.960 167.817 1.00 42.78 144 TYR A N 1
ATOM 806 C CA . TYR A 1 144 ? 193.067 177.298 167.735 1.00 42.78 144 TYR A CA 1
ATOM 807 C C . TYR A 1 144 ? 194.136 178.288 167.299 1.00 42.78 144 TYR A C 1
ATOM 808 O O . TYR A 1 144 ? 195.295 178.183 167.707 1.00 42.78 144 TYR A O 1
ATOM 817 N N . PHE A 1 145 ? 193.744 179.246 166.467 1.00 44.94 145 PHE A N 1
ATOM 818 C CA . PHE A 1 145 ? 194.638 180.294 165.992 1.00 44.94 145 PHE A CA 1
ATOM 819 C C . PHE A 1 145 ? 194.134 181.633 166.511 1.00 44.94 145 PHE A C 1
ATOM 820 O O . PHE A 1 145 ? 192.997 182.022 166.227 1.00 44.94 145 PHE A O 1
ATOM 828 N N . ALA A 1 146 ? 194.976 182.333 167.262 1.00 52.23 146 ALA A N 1
ATOM 829 C CA . ALA A 1 146 ? 194.621 183.601 167.880 1.00 52.23 146 ALA A CA 1
ATOM 830 C C . ALA A 1 146 ? 195.399 184.739 167.228 1.00 52.23 146 ALA A C 1
ATOM 831 O O . ALA A 1 146 ? 196.235 184.531 166.346 1.00 52.23 146 ALA A O 1
ATOM 833 N N . VAL A 1 147 ? 195.113 185.959 167.676 1.00 64.01 147 VAL A N 1
ATOM 834 C CA . VAL A 1 147 ? 195.754 187.165 167.166 1.00 64.01 147 VAL A CA 1
ATOM 835 C C . VAL A 1 147 ? 196.490 187.844 168.312 1.00 64.01 147 VAL A C 1
ATOM 836 O O . VAL A 1 147 ? 195.990 187.886 169.441 1.00 64.01 147 VAL A O 1
ATOM 840 N N . GLU A 1 148 ? 197.673 188.379 168.016 1.00 70.19 148 GLU A N 1
ATOM 841 C CA . GLU A 1 148 ? 198.529 188.939 169.053 1.00 70.19 148 GLU A CA 1
ATOM 842 C C . GLU A 1 148 ? 197.850 190.101 169.768 1.00 70.19 148 GLU A C 1
ATOM 843 O O . GLU A 1 148 ? 197.131 190.897 169.159 1.00 70.19 148 GLU A O 1
ATOM 849 N N . ASP A 1 149 ? 198.088 190.188 171.074 1.00 76.98 149 ASP A N 1
ATOM 850 C CA . ASP A 1 149 ? 197.589 191.279 171.896 1.00 76.98 149 ASP A CA 1
ATOM 851 C C . ASP A 1 149 ? 198.613 191.563 172.984 1.00 76.98 149 ASP A C 1
ATOM 852 O O . ASP A 1 149 ? 199.457 190.720 173.300 1.00 76.98 149 ASP A O 1
ATOM 857 N N . GLU A 1 150 ? 198.536 192.768 173.552 1.00 80.48 150 GLU A N 1
ATOM 858 C CA . GLU A 1 150 ? 199.454 193.136 174.625 1.00 80.48 150 GLU A CA 1
ATOM 859 C C . GLU A 1 150 ? 199.326 192.176 175.801 1.00 80.48 150 GLU A C 1
ATOM 860 O O . GLU A 1 150 ? 200.324 191.631 176.292 1.00 80.48 150 GLU A O 1
ATOM 866 N N . ALA A 1 151 ? 198.094 191.941 176.254 1.00 76.37 151 ALA A N 1
ATOM 867 C CA . ALA A 1 151 ? 197.883 190.968 177.317 1.00 76.37 151 ALA A CA 1
ATOM 868 C C . ALA A 1 151 ? 198.210 189.556 176.852 1.00 76.37 151 ALA A C 1
ATOM 869 O O . ALA A 1 151 ? 198.640 188.728 177.659 1.00 76.37 151 ALA A O 1
ATOM 871 N N . LEU A 1 152 ? 198.019 189.262 175.562 1.00 72.89 152 LEU A N 1
ATOM 872 C CA . LEU A 1 152 ? 198.441 187.966 175.038 1.00 72.89 152 LEU A CA 1
ATOM 873 C C . LEU A 1 152 ? 199.954 187.806 175.099 1.00 72.89 152 LEU A C 1
ATOM 874 O O . LEU A 1 152 ? 200.458 186.739 175.471 1.00 72.89 152 LEU A O 1
ATOM 879 N N . LEU A 1 153 ? 200.697 188.852 174.742 1.00 75.99 153 LEU A N 1
ATOM 880 C CA . LEU A 1 153 ? 202.145 188.790 174.888 1.00 75.99 153 LEU A CA 1
ATOM 881 C C . LEU A 1 153 ? 202.534 188.606 176.347 1.00 75.99 153 LEU A C 1
ATOM 882 O O . LEU A 1 153 ? 203.436 187.821 176.663 1.00 75.99 153 LEU A O 1
ATOM 887 N N . SER A 1 154 ? 201.850 189.309 177.254 1.00 76.55 154 SER A N 1
ATOM 888 C CA . SER A 1 154 ? 202.160 189.173 178.675 1.00 76.55 154 SER A CA 1
ATOM 889 C C . SER A 1 154 ? 201.905 187.753 179.171 1.00 76.55 154 SER A C 1
ATOM 890 O O . SER A 1 154 ? 202.744 187.180 179.877 1.00 76.55 154 SER A O 1
ATOM 893 N N . ILE A 1 155 ? 200.760 187.168 178.813 1.00 73.07 155 ILE A N 1
ATOM 894 C CA . ILE A 1 155 ? 200.438 185.830 179.298 1.00 73.07 155 ILE A CA 1
ATOM 895 C C . ILE A 1 155 ? 201.392 184.805 178.700 1.00 73.07 155 ILE A C 1
ATOM 896 O O . ILE A 1 155 ? 201.821 183.868 179.385 1.00 73.07 155 ILE A O 1
ATOM 901 N N . TYR A 1 156 ? 201.758 184.968 177.424 1.00 69.14 156 TYR A N 1
ATOM 902 C CA . TYR A 1 156 ? 202.730 184.053 176.839 1.00 69.14 156 TYR A CA 1
ATOM 903 C C . TYR A 1 156 ? 204.078 184.168 177.537 1.00 69.14 156 TYR A C 1
ATOM 904 O O . TYR A 1 156 ? 204.735 183.154 177.797 1.00 69.14 156 TYR A O 1
ATOM 913 N N . LYS A 1 157 ? 204.506 185.391 177.855 1.00 73.72 157 LYS A N 1
ATOM 914 C CA . LYS A 1 157 ? 205.781 185.570 178.540 1.00 73.72 157 LYS A CA 1
ATOM 915 C C . LYS A 1 157 ? 205.762 184.922 179.920 1.00 73.72 157 LYS A C 1
ATOM 916 O O . LYS A 1 157 ? 206.713 184.232 180.308 1.00 73.72 157 LYS A O 1
ATOM 922 N N . GLN A 1 158 ? 204.682 185.133 180.678 1.00 78.58 158 GLN A N 1
ATOM 923 C CA . GLN A 1 158 ? 204.606 184.544 182.013 1.00 78.58 158 GLN A CA 1
ATOM 924 C C . GLN A 1 158 ? 204.563 183.022 181.950 1.00 78.58 158 GLN A C 1
ATOM 925 O O . GLN A 1 158 ? 205.220 182.346 182.751 1.00 78.58 158 GLN A O 1
ATOM 931 N N . THR A 1 159 ? 203.800 182.462 181.007 1.00 73.50 159 THR A N 1
ATOM 932 C CA . THR A 1 159 ? 203.744 181.009 180.881 1.00 73.50 159 THR A CA 1
ATOM 933 C C . THR A 1 159 ? 205.090 180.439 180.456 1.00 73.50 159 THR A C 1
ATOM 934 O O . THR A 1 159 ? 205.496 179.372 180.931 1.00 73.50 159 THR A O 1
ATOM 938 N N . GLN A 1 160 ? 205.795 181.128 179.556 1.00 73.72 160 GLN A N 1
ATOM 939 C CA . GLN A 1 160 ? 207.121 180.677 179.152 1.00 73.72 160 GLN A CA 1
ATOM 940 C C . GLN A 1 160 ? 208.092 180.706 180.323 1.00 73.72 160 GLN A C 1
ATOM 941 O O . GLN A 1 160 ? 208.896 179.783 180.498 1.00 73.72 160 GLN A O 1
ATOM 947 N N . ALA A 1 161 ? 208.034 181.762 181.137 1.00 77.75 161 ALA A N 1
ATOM 948 C CA . ALA A 1 161 ? 208.916 181.846 182.296 1.00 77.75 161 ALA A CA 1
ATOM 949 C C . ALA A 1 161 ? 208.607 180.752 183.311 1.00 77.75 161 ALA A C 1
ATOM 950 O O . ALA A 1 161 ? 209.522 180.144 183.876 1.00 77.75 161 ALA A O 1
ATOM 952 N N . ALA A 1 162 ? 207.321 180.485 183.553 1.00 85.21 162 ALA A N 1
ATOM 953 C CA . ALA A 1 162 ? 206.944 179.534 184.593 1.00 85.21 162 ALA A CA 1
ATOM 954 C C . ALA A 1 162 ? 207.150 178.088 184.157 1.00 85.21 162 ALA A C 1
ATOM 955 O O . ALA A 1 162 ? 207.503 177.236 184.980 1.00 85.21 162 ALA A O 1
ATOM 957 N N . SER A 1 163 ? 206.929 177.789 182.876 1.00 81.13 163 SER A N 1
ATOM 958 C CA . SER A 1 163 ? 206.940 176.402 182.422 1.00 81.13 163 SER A CA 1
ATOM 959 C C . SER A 1 163 ? 208.341 175.804 182.470 1.00 81.13 163 SER A C 1
ATOM 960 O O . SER A 1 163 ? 208.534 174.694 182.979 1.00 81.13 163 SER A O 1
ATOM 963 N N . ALA A 1 164 ? 209.332 176.522 181.936 1.00 84.41 164 ALA A N 1
ATOM 964 C CA . ALA A 1 164 ? 210.675 175.960 181.826 1.00 84.41 164 ALA A CA 1
ATOM 965 C C . ALA A 1 164 ? 211.278 175.678 183.196 1.00 84.41 164 ALA A C 1
ATOM 966 O O . ALA A 1 164 ? 211.889 174.624 183.408 1.00 84.41 164 ALA A O 1
ATOM 968 N N . SER A 1 165 ? 211.113 176.601 184.137 1.00 94.15 165 SER A N 1
ATOM 969 C CA . SER A 1 165 ? 211.689 176.450 185.468 1.00 94.15 165 SER A CA 1
ATOM 970 C C . SER A 1 165 ? 210.922 175.418 186.286 1.00 94.15 165 SER A C 1
ATOM 971 O O . SER A 1 165 ? 211.479 174.785 187.182 1.00 94.15 165 SER A O 1
ATOM 974 N N . ALA A 1 172 ? 214.396 174.997 198.736 1.00 124.08 172 ALA A N 1
ATOM 975 C CA . ALA A 1 172 ? 213.900 176.368 198.750 1.00 124.08 172 ALA A CA 1
ATOM 976 C C . ALA A 1 172 ? 213.326 176.753 197.392 1.00 124.08 172 ALA A C 1
ATOM 977 O O . ALA A 1 172 ? 212.374 177.529 197.306 1.00 124.08 172 ALA A O 1
ATOM 979 N N . GLU A 1 173 ? 213.921 176.209 196.329 1.00 123.38 173 GLU A N 1
ATOM 980 C CA . GLU A 1 173 ? 213.445 176.507 194.982 1.00 123.38 173 GLU A CA 1
ATOM 981 C C . GLU A 1 173 ? 212.044 175.953 194.753 1.00 123.38 173 GLU A C 1
ATOM 982 O O . GLU A 1 173 ? 211.203 176.613 194.131 1.00 123.38 173 GLU A O 1
ATOM 988 N N . VAL A 1 174 ? 211.777 174.740 195.241 1.00 121.72 174 VAL A N 1
ATOM 989 C CA . VAL A 1 174 ? 210.481 174.108 195.001 1.00 121.72 174 VAL A CA 1
ATOM 990 C C . VAL A 1 174 ? 209.365 174.890 195.687 1.00 121.72 174 VAL A C 1
ATOM 991 O O . VAL A 1 174 ? 208.311 175.150 195.093 1.00 121.72 174 VAL A O 1
ATOM 995 N N . LEU A 1 175 ? 209.582 175.288 196.943 1.00 122.28 175 LEU A N 1
ATOM 996 C CA . LEU A 1 175 ? 208.561 176.055 197.649 1.00 122.28 175 LEU A CA 1
ATOM 997 C C . LEU A 1 175 ? 208.391 177.439 197.036 1.00 122.28 175 LEU A C 1
ATOM 998 O O . LEU A 1 175 ? 207.269 177.949 196.942 1.00 122.28 175 LEU A O 1
ATOM 1003 N N . LEU A 1 176 ? 209.492 178.059 196.602 1.00 120.04 176 LEU A N 1
ATOM 1004 C CA . LEU A 1 176 ? 209.392 179.343 195.918 1.00 120.04 176 LEU A CA 1
ATOM 1005 C C . LEU A 1 176 ? 208.626 179.208 194.608 1.00 120.04 176 LEU A C 1
ATOM 1006 O O . LEU A 1 176 ? 207.813 180.074 194.262 1.00 120.04 176 LEU A O 1
ATOM 1011 N N . ARG A 1 177 ? 208.877 178.129 193.862 1.00 115.73 177 ARG A N 1
ATOM 1012 C CA . ARG A 1 177 ? 208.148 177.900 192.619 1.00 115.73 177 ARG A CA 1
ATOM 1013 C C . ARG A 1 177 ? 206.663 177.683 192.879 1.00 115.73 177 ARG A C 1
ATOM 1014 O O . ARG A 1 177 ? 205.817 178.181 192.128 1.00 115.73 177 ARG A O 1
ATOM 1022 N N . THR A 1 178 ? 206.326 176.934 193.930 1.00 116.96 178 THR A N 1
ATOM 1023 C CA . THR A 1 178 ? 204.919 176.741 194.270 1.00 116.96 178 THR A CA 1
ATOM 1024 C C . THR A 1 178 ? 204.265 178.056 194.676 1.00 116.96 178 THR A C 1
ATOM 1025 O O . THR A 1 178 ? 203.114 178.323 194.314 1.00 116.96 178 THR A O 1
ATOM 1029 N N . ALA A 1 179 ? 204.983 178.887 195.437 1.00 114.38 179 ALA A N 1
ATOM 1030 C CA . ALA A 1 179 ? 204.440 180.180 195.837 1.00 114.38 179 ALA A CA 1
ATOM 1031 C C . ALA A 1 179 ? 204.206 181.079 194.630 1.00 114.38 179 ALA A C 1
ATOM 1032 O O . ALA A 1 179 ? 203.157 181.725 194.522 1.00 114.38 179 ALA A O 1
ATOM 1034 N N . THR A 1 180 ? 205.167 181.135 193.714 1.00 112.08 180 THR A N 1
ATOM 1035 C CA . THR A 1 180 ? 205.049 181.917 192.485 1.00 112.08 180 THR A CA 1
ATOM 1036 C C . THR A 1 180 ? 204.868 180.929 191.336 1.00 112.08 180 THR A C 1
ATOM 1037 O O . THR A 1 180 ? 205.826 180.550 190.661 1.00 112.08 180 THR A O 1
ATOM 1041 N N . ALA A 1 181 ? 203.622 180.523 191.114 1.00 101.64 181 ALA A N 1
ATOM 1042 C CA . ALA A 1 181 ? 203.253 179.550 190.093 1.00 101.64 181 ALA A CA 1
ATOM 1043 C C . ALA A 1 181 ? 202.161 180.123 189.204 1.00 101.64 181 ALA A C 1
ATOM 1044 O O . ALA A 1 181 ? 201.117 179.511 188.973 1.00 101.64 181 ALA A O 1
ATOM 1046 N N . ASN A 1 182 ? 202.401 181.327 188.688 1.00 90.53 182 ASN A N 1
ATOM 1047 C CA . ASN A 1 182 ? 201.381 182.068 187.960 1.00 90.53 182 ASN A CA 1
ATOM 1048 C C . ASN A 1 182 ? 201.127 181.461 186.587 1.00 90.53 182 ASN A C 1
ATOM 1049 O O . ASN A 1 182 ? 201.432 182.078 185.562 1.00 90.53 182 ASN A O 1
ATOM 1054 N N . GLY A 1 183 ? 200.566 180.253 186.560 1.00 81.07 183 GLY A N 1
ATOM 1055 C CA . GLY A 1 183 ? 200.217 179.590 185.326 1.00 81.07 183 GLY A CA 1
ATOM 1056 C C . GLY A 1 183 ? 198.736 179.737 185.043 1.00 81.07 183 GLY A C 1
ATOM 1057 O O . GLY A 1 183 ? 197.898 179.272 185.816 1.00 81.07 183 GLY A O 1
ATOM 1058 N N . PHE A 1 184 ? 198.421 180.389 183.929 1.00 75.39 184 PHE A N 1
ATOM 1059 C CA . PHE A 1 184 ? 197.038 180.701 183.607 1.00 75.39 184 PHE A CA 1
ATOM 1060 C C . PHE A 1 184 ? 196.272 179.457 183.178 1.00 75.39 184 PHE A C 1
ATOM 1061 O O . PHE A 1 184 ? 196.845 178.478 182.694 1.00 75.39 184 PHE A O 1
ATOM 1069 N N . GLN A 1 185 ? 194.957 179.507 183.361 1.00 69.32 185 GLN A N 1
ATOM 1070 C CA . GLN A 1 185 ? 194.046 178.472 182.897 1.00 69.32 185 GLN A CA 1
ATOM 1071 C C . GLN A 1 185 ? 193.154 179.052 181.810 1.00 69.32 185 GLN A C 1
ATOM 1072 O O . GLN A 1 185 ? 192.518 180.090 182.016 1.00 69.32 185 GLN A O 1
ATOM 1078 N N . MET A 1 186 ? 193.110 178.386 180.661 1.00 64.59 186 MET A N 1
ATOM 1079 C CA . MET A 1 186 ? 192.333 178.841 179.518 1.00 64.59 186 MET A CA 1
ATOM 1080 C C . MET A 1 186 ? 191.126 177.938 179.334 1.00 64.59 186 MET A C 1
ATOM 1081 O O . MET A 1 186 ? 191.264 176.711 179.289 1.00 64.59 186 MET A O 1
ATOM 1086 N N . VAL A 1 187 ? 189.948 178.544 179.232 1.00 63.50 187 VAL A N 1
ATOM 1087 C CA . VAL A 1 187 ? 188.714 177.814 178.988 1.00 63.50 187 VAL A CA 1
ATOM 1088 C C . VAL A 1 187 ? 187.983 178.473 177.829 1.00 63.50 187 VAL A C 1
ATOM 1089 O O . VAL A 1 187 ? 188.077 179.687 177.617 1.00 63.50 187 VAL A O 1
ATOM 1093 N N . THR A 1 188 ? 187.267 177.658 177.063 1.00 59.44 188 THR A N 1
ATOM 1094 C CA . THR A 1 188 ? 186.527 178.127 175.905 1.00 59.44 188 THR A CA 1
ATOM 1095 C C . THR A 1 188 ? 185.039 178.189 176.232 1.00 59.44 188 THR A C 1
ATOM 1096 O O . THR A 1 188 ? 184.604 177.882 177.344 1.00 59.44 188 THR A O 1
ATOM 1100 N N . SER A 1 189 ? 184.248 178.589 175.242 1.00 58.55 189 SER A N 1
ATOM 1101 C CA . SER A 1 189 ? 182.815 178.758 175.415 1.00 58.55 189 SER A CA 1
ATOM 1102 C C . SER A 1 189 ? 182.074 177.914 174.390 1.00 58.55 189 SER A C 1
ATOM 1103 O O . SER A 1 189 ? 182.641 177.470 173.389 1.00 58.55 189 SER A O 1
ATOM 1106 N N . GLY A 1 190 ? 180.791 177.694 174.657 1.00 62.30 190 GLY A N 1
ATOM 1107 C CA . GLY A 1 190 ? 179.952 176.938 173.754 1.00 62.30 190 GLY A CA 1
ATOM 1108 C C . GLY A 1 190 ? 180.103 175.439 173.924 1.00 62.30 190 GLY A C 1
ATOM 1109 O O . GLY A 1 190 ? 180.804 174.934 174.802 1.00 62.30 190 GLY A O 1
ATOM 1110 N N . VAL A 1 191 ? 179.421 174.716 173.044 1.00 61.73 191 VAL A N 1
ATOM 1111 C CA . VAL A 1 191 ? 179.402 173.265 173.070 1.00 61.73 191 VAL A CA 1
ATOM 1112 C C . VAL A 1 191 ? 180.270 172.742 171.930 1.00 61.73 191 VAL A C 1
ATOM 1113 O O . VAL A 1 191 ? 180.756 173.499 171.089 1.00 61.73 191 VAL A O 1
ATOM 1117 N N . GLN A 1 192 ? 180.472 171.426 171.917 1.00 55.95 192 GLN A N 1
ATOM 1118 C CA . GLN A 1 192 ? 181.265 170.795 170.874 1.00 55.95 192 GLN A CA 1
ATOM 1119 C C . GLN A 1 192 ? 180.669 171.074 169.499 1.00 55.95 192 GLN A C 1
ATOM 1120 O O . GLN A 1 192 ? 179.487 171.398 169.354 1.00 55.95 192 GLN A O 1
ATOM 1126 N N . SER A 1 193 ? 181.513 170.950 168.480 1.00 49.54 193 SER A N 1
ATOM 1127 C CA . SER A 1 193 ? 181.068 171.173 167.113 1.00 49.54 193 SER A CA 1
ATOM 1128 C C . SER A 1 193 ? 180.007 170.153 166.728 1.00 49.54 193 SER A C 1
ATOM 1129 O O . SER A 1 193 ? 180.167 168.952 166.962 1.00 49.54 193 SER A O 1
ATOM 1132 N N . LYS A 1 194 ? 178.923 170.636 166.132 1.00 49.99 194 LYS A N 1
ATOM 1133 C CA . LYS A 1 194 ? 177.834 169.790 165.671 1.00 49.99 194 LYS A CA 1
ATOM 1134 C C . LYS A 1 194 ? 177.786 169.813 164.151 1.00 49.99 194 LYS A C 1
ATOM 1135 O O . LYS A 1 194 ? 177.999 170.857 163.529 1.00 49.99 194 LYS A O 1
ATOM 1141 N N . ALA A 1 195 ? 177.511 168.654 163.559 1.00 50.96 195 ALA A N 1
ATOM 1142 C CA . ALA A 1 195 ? 177.507 168.530 162.109 1.00 50.96 195 ALA A CA 1
ATOM 1143 C C . ALA A 1 195 ? 176.396 169.367 161.493 1.00 50.96 195 ALA A C 1
ATOM 1144 O O . ALA A 1 195 ? 175.216 169.021 161.609 1.00 50.96 195 ALA A O 1
ATOM 1146 N N . VAL A 1 196 ? 176.758 170.467 160.838 1.00 48.87 196 VAL A N 1
ATOM 1147 C CA . VAL A 1 196 ? 175.774 171.263 160.112 1.00 48.87 196 VAL A CA 1
ATOM 1148 C C . VAL A 1 196 ? 175.286 170.419 158.939 1.00 48.87 196 VAL A C 1
ATOM 1149 O O . VAL A 1 196 ? 176.018 170.204 157.969 1.00 48.87 196 VAL A O 1
ATOM 1153 N N . SER A 1 197 ? 174.053 169.930 159.031 1.00 52.62 197 SER A N 1
ATOM 1154 C CA . SER A 1 197 ? 173.529 168.956 158.085 1.00 52.62 197 SER A CA 1
ATOM 1155 C C . SER A 1 197 ? 172.775 169.585 156.923 1.00 52.62 197 SER A C 1
ATOM 1156 O O . SER A 1 197 ? 172.406 168.870 155.986 1.00 52.62 197 SER A O 1
ATOM 1159 N N . ASP A 1 198 ? 172.535 170.900 156.954 1.00 53.13 198 ASP A N 1
ATOM 1160 C CA . ASP A 1 198 ? 171.733 171.568 155.940 1.00 53.13 198 ASP A CA 1
ATOM 1161 C C . ASP A 1 198 ? 172.487 172.799 155.436 1.00 53.13 198 ASP A C 1
ATOM 1162 O O . ASP A 1 198 ? 171.947 173.898 155.329 1.00 53.13 198 ASP A O 1
ATOM 1167 N N . TRP A 1 199 ? 173.766 172.619 155.121 1.00 48.07 199 TRP A N 1
ATOM 1168 C CA . TRP A 1 199 ? 174.579 173.682 154.542 1.00 48.07 199 TRP A CA 1
ATOM 1169 C C . TRP A 1 199 ? 174.535 173.553 153.026 1.00 48.07 199 TRP A C 1
ATOM 1170 O O . TRP A 1 199 ? 174.966 172.538 152.470 1.00 48.07 199 TRP A O 1
ATOM 1181 N N . LEU A 1 200 ? 174.020 174.582 152.362 1.00 46.20 200 LEU A N 1
ATOM 1182 C CA . LEU A 1 200 ? 173.914 174.591 150.907 1.00 46.20 200 LEU A CA 1
ATOM 1183 C C . LEU A 1 200 ? 175.132 175.306 150.342 1.00 46.20 200 LEU A C 1
ATOM 1184 O O . LEU A 1 200 ? 175.278 176.520 150.492 1.00 46.20 200 LEU A O 1
ATOM 1189 N N . ILE A 1 201 ? 176.022 174.555 149.693 1.00 42.06 201 ILE A N 1
ATOM 1190 C CA . ILE A 1 201 ? 177.124 175.184 148.976 1.00 42.06 201 ILE A CA 1
ATOM 1191 C C . ILE A 1 201 ? 176.555 175.956 147.798 1.00 42.06 201 ILE A C 1
ATOM 1192 O O . ILE A 1 201 ? 175.791 175.415 146.989 1.00 42.06 201 ILE A O 1
ATOM 1197 N N . ALA A 1 202 ? 176.919 177.228 147.698 1.00 37.20 202 ALA A N 1
ATOM 1198 C CA . ALA A 1 202 ? 176.331 178.106 146.704 1.00 37.20 202 ALA A CA 1
ATOM 1199 C C . ALA A 1 202 ? 177.122 178.053 145.402 1.00 37.20 202 ALA A C 1
ATOM 1200 O O . ALA A 1 202 ? 178.202 177.467 145.319 1.00 37.20 202 ALA A O 1
ATOM 1202 N N . SER A 1 203 ? 176.565 178.675 144.365 1.00 36.61 203 SER A N 1
ATOM 1203 C CA . SER A 1 203 ? 177.208 178.754 143.061 1.00 36.61 203 SER A CA 1
ATOM 1204 C C . SER A 1 203 ? 176.484 179.773 142.194 1.00 36.61 203 SER A C 1
ATOM 1205 O O . SER A 1 203 ? 175.257 179.726 142.078 1.00 36.61 203 SER A O 1
ATOM 1208 N N . VAL A 1 204 ? 177.222 180.690 141.576 1.00 32.78 204 VAL A N 1
ATOM 1209 C CA . VAL A 1 204 ? 176.645 181.748 140.756 1.00 32.78 204 VAL A CA 1
ATOM 1210 C C . VAL A 1 204 ? 177.007 181.485 139.303 1.00 32.78 204 VAL A C 1
ATOM 1211 O O . VAL A 1 204 ? 178.188 181.349 138.967 1.00 32.78 204 VAL A O 1
ATOM 1215 N N . GLU A 1 205 ? 175.995 181.421 138.444 1.00 34.33 205 GLU A N 1
ATOM 1216 C CA . GLU A 1 205 ? 176.179 181.098 137.037 1.00 34.33 205 GLU A CA 1
ATOM 1217 C C . GLU A 1 205 ? 175.524 182.165 136.175 1.00 34.33 205 GLU A C 1
ATOM 1218 O O . GLU A 1 205 ? 174.428 182.637 136.487 1.00 34.33 205 GLU A O 1
ATOM 1224 N N . GLY A 1 206 ? 176.195 182.547 135.099 1.00 28.82 206 GLY A N 1
ATOM 1225 C CA . GLY A 1 206 ? 175.655 183.532 134.181 1.00 28.82 206 GLY A CA 1
ATOM 1226 C C . GLY A 1 206 ? 176.011 183.189 132.752 1.00 28.82 206 GLY A C 1
ATOM 1227 O O . GLY A 1 206 ? 177.080 182.646 132.469 1.00 28.82 206 GLY A O 1
ATOM 1228 N N . ARG A 1 207 ? 175.102 183.523 131.845 1.00 33.05 207 ARG A N 1
ATOM 1229 C CA . ARG A 1 207 ? 175.237 183.190 130.436 1.00 33.05 207 ARG A CA 1
ATOM 1230 C C . ARG A 1 207 ? 175.544 184.434 129.615 1.00 33.05 207 ARG A C 1
ATOM 1231 O O . ARG A 1 207 ? 175.468 185.567 130.094 1.00 33.05 207 ARG A O 1
ATOM 1239 N N . LEU A 1 208 ? 175.897 184.196 128.355 1.00 34.81 208 LEU A N 1
ATOM 1240 C CA . LEU A 1 208 ? 176.073 185.265 127.375 1.00 34.81 208 LEU A CA 1
ATOM 1241 C C . LEU A 1 208 ? 175.718 184.685 126.015 1.00 34.81 208 LEU A C 1
ATOM 1242 O O . LEU A 1 208 ? 176.479 183.883 125.466 1.00 34.81 208 LEU A O 1
ATOM 1247 N N . THR A 1 209 ? 174.568 185.079 125.481 1.00 41.97 209 THR A N 1
ATOM 1248 C CA . THR A 1 209 ? 174.089 184.514 124.229 1.00 41.97 209 THR A CA 1
ATOM 1249 C C . THR A 1 209 ? 174.984 184.925 123.065 1.00 41.97 209 THR A C 1
ATOM 1250 O O . THR A 1 209 ? 175.594 185.996 123.067 1.00 41.97 209 THR A O 1
ATOM 1254 N N . GLY A 1 210 ? 175.059 184.053 122.063 1.00 49.97 210 GLY A N 1
ATOM 1255 C CA . GLY A 1 210 ? 175.873 184.308 120.891 1.00 49.97 210 GLY A CA 1
ATOM 1256 C C . GLY A 1 210 ? 175.242 185.294 119.932 1.00 49.97 210 GLY A C 1
ATOM 1257 O O . GLY A 1 210 ? 174.464 186.157 120.348 1.00 49.97 210 GLY A O 1
ATOM 1258 N N . LEU A 1 211 ? 175.567 185.183 118.644 1.00 60.13 211 LEU A N 1
ATOM 1259 C CA . LEU A 1 211 ? 175.016 186.092 117.643 1.00 60.13 211 LEU A CA 1
ATOM 1260 C C . LEU A 1 211 ? 173.718 185.544 117.054 1.00 60.13 211 LEU A C 1
ATOM 1261 O O . LEU A 1 211 ? 172.665 186.181 117.156 1.00 60.13 211 LEU A O 1
ATOM 1266 N N . GLY A 1 212 ? 173.782 184.370 116.434 1.00 68.42 212 GLY A N 1
ATOM 1267 C CA . GLY A 1 212 ? 172.605 183.780 115.829 1.00 68.42 212 GLY A CA 1
ATOM 1268 C C . GLY A 1 212 ? 172.716 182.283 115.638 1.00 68.42 212 GLY A C 1
ATOM 1269 O O . GLY A 1 212 ? 173.698 181.792 115.075 1.00 68.42 212 GLY A O 1
ATOM 1270 N N . GLY A 1 213 ? 171.708 181.548 116.099 1.00 76.79 213 GLY A N 1
ATOM 1271 C CA . GLY A 1 213 ? 171.704 180.105 115.977 1.00 76.79 213 GLY A CA 1
ATOM 1272 C C . GLY A 1 213 ? 171.489 179.410 117.305 1.00 76.79 213 GLY A C 1
ATOM 1273 O O . GLY A 1 213 ? 171.693 180.009 118.365 1.00 76.79 213 GLY A O 1
ATOM 1274 N N . GLU A 1 214 ? 171.075 178.145 117.261 1.00 76.13 214 GLU A N 1
ATOM 1275 C CA . GLU A 1 214 ? 170.832 177.358 118.462 1.00 76.13 214 GLU A CA 1
ATOM 1276 C C . GLU A 1 214 ? 171.892 176.287 118.685 1.00 76.13 214 GLU A C 1
ATOM 1277 O O . GLU A 1 214 ? 171.731 175.445 119.574 1.00 76.13 214 GLU A O 1
ATOM 1283 N N . ASP A 1 215 ? 172.969 176.295 117.899 1.00 70.18 215 ASP A N 1
ATOM 1284 C CA . ASP A 1 215 ? 174.026 175.296 118.005 1.00 70.18 215 ASP A CA 1
ATOM 1285 C C . ASP A 1 215 ? 175.395 175.927 118.236 1.00 70.18 215 ASP A C 1
ATOM 1286 O O . ASP A 1 215 ? 176.418 175.307 117.930 1.00 70.18 215 ASP A O 1
ATOM 1291 N N . LEU A 1 216 ? 175.435 177.143 118.770 1.00 59.26 216 LEU A N 1
ATOM 1292 C CA . LEU A 1 216 ? 176.705 177.829 118.955 1.00 59.26 216 LEU A CA 1
ATOM 1293 C C . LEU A 1 216 ? 177.545 177.120 120.014 1.00 59.26 216 LEU A C 1
ATOM 1294 O O . LEU A 1 216 ? 177.009 176.654 121.024 1.00 59.26 216 LEU A O 1
ATOM 1299 N N . PRO A 1 217 ? 178.857 177.015 119.810 1.00 52.72 217 PRO A N 1
ATOM 1300 C CA . PRO A 1 217 ? 179.719 176.450 120.853 1.00 52.72 217 PRO A CA 1
ATOM 1301 C C . PRO A 1 217 ? 179.689 177.316 122.102 1.00 52.72 217 PRO A C 1
ATOM 1302 O O . PRO A 1 217 ? 179.552 178.538 122.032 1.00 52.72 217 PRO A O 1
ATOM 1306 N N . THR A 1 218 ? 179.813 176.669 123.258 1.00 45.60 218 THR A N 1
ATOM 1307 C CA . THR A 1 218 ? 179.615 177.327 124.549 1.00 45.60 218 THR A CA 1
ATOM 1308 C C . THR A 1 218 ? 180.904 177.247 125.360 1.00 45.60 218 THR A C 1
ATOM 1309 O O . THR A 1 218 ? 181.112 176.305 126.125 1.00 45.60 218 THR A O 1
ATOM 1313 N N . ILE A 1 219 ? 181.767 178.251 125.197 1.00 34.86 219 ILE A N 1
ATOM 1314 C CA . ILE A 1 219 ? 182.946 178.356 126.045 1.00 34.86 219 ILE A CA 1
ATOM 1315 C C . ILE A 1 219 ? 182.518 178.620 127.480 1.00 34.86 219 ILE A C 1
ATOM 1316 O O . ILE A 1 219 ? 181.613 179.419 127.742 1.00 34.86 219 ILE A O 1
ATOM 1321 N N . VAL A 1 220 ? 183.168 177.942 128.421 1.00 28.59 220 VAL A N 1
ATOM 1322 C CA . VAL A 1 220 ? 182.805 178.024 129.827 1.00 28.59 220 VAL A CA 1
ATOM 1323 C C . VAL A 1 220 ? 184.012 178.494 130.625 1.00 28.59 220 VAL A C 1
ATOM 1324 O O . VAL A 1 220 ? 185.138 178.034 130.426 1.00 28.59 220 VAL A O 1
ATOM 1328 N N . ILE A 1 221 ? 183.764 179.432 131.536 1.00 26.37 221 ILE A N 1
ATOM 1329 C CA . ILE A 1 221 ? 184.785 179.941 132.446 1.00 26.37 221 ILE A CA 1
ATOM 1330 C C . ILE A 1 221 ? 184.277 179.720 133.862 1.00 26.37 221 ILE A C 1
ATOM 1331 O O . ILE A 1 221 ? 183.159 180.130 134.192 1.00 26.37 221 ILE A O 1
ATOM 1336 N N . VAL A 1 222 ? 185.082 179.073 134.697 1.00 26.61 222 VAL A N 1
ATOM 1337 C CA . VAL A 1 222 ? 184.703 178.803 136.074 1.00 26.61 222 VAL A CA 1
ATOM 1338 C C . VAL A 1 222 ? 185.808 179.289 137.001 1.00 26.61 222 VAL A C 1
ATOM 1339 O O . VAL A 1 222 ? 186.964 179.459 136.605 1.00 26.61 222 VAL A O 1
ATOM 1343 N N . ALA A 1 223 ? 185.434 179.520 138.257 1.00 28.15 223 ALA A N 1
ATOM 1344 C CA . ALA A 1 223 ? 186.374 179.938 139.289 1.00 28.15 223 ALA A CA 1
ATOM 1345 C C . ALA A 1 223 ? 185.746 179.766 140.663 1.00 28.15 223 ALA A C 1
ATOM 1346 O O . ALA A 1 223 ? 184.656 180.287 140.917 1.00 28.15 223 ALA A O 1
ATOM 1348 N N . HIS A 1 224 ? 186.414 179.044 141.558 1.00 33.47 224 HIS A N 1
ATOM 1349 C CA . HIS A 1 224 ? 185.878 178.779 142.888 1.00 33.47 224 HIS A CA 1
ATOM 1350 C C . HIS A 1 224 ? 186.312 179.897 143.827 1.00 33.47 224 HIS A C 1
ATOM 1351 O O . HIS A 1 224 ? 187.478 179.968 144.221 1.00 33.47 224 HIS A O 1
ATOM 1358 N N . TYR A 1 225 ? 185.366 180.760 144.202 1.00 35.51 225 TYR A N 1
ATOM 1359 C CA . TYR A 1 225 ? 185.706 181.951 144.971 1.00 35.51 225 TYR A CA 1
ATOM 1360 C C . TYR A 1 225 ? 186.258 181.627 146.351 1.00 35.51 225 TYR A C 1
ATOM 1361 O O . TYR A 1 225 ? 186.975 182.452 146.925 1.00 35.51 225 TYR A O 1
ATOM 1370 N N . ASP A 1 226 ? 185.946 180.458 146.901 1.00 40.24 226 ASP A N 1
ATOM 1371 C CA . ASP A 1 226 ? 186.337 180.164 148.269 1.00 40.24 226 ASP A CA 1
ATOM 1372 C C . ASP A 1 226 ? 187.819 179.806 148.340 1.00 40.24 226 ASP A C 1
ATOM 1373 O O . ASP A 1 226 ? 188.495 179.622 147.326 1.00 40.24 226 ASP A O 1
ATOM 1378 N N . ALA A 1 227 ? 188.328 179.713 149.565 1.00 44.51 227 ALA A N 1
ATOM 1379 C CA . ALA A 1 227 ? 189.693 179.268 149.808 1.00 44.51 227 ALA A CA 1
ATOM 1380 C C . ALA A 1 227 ? 189.801 178.883 151.273 1.00 44.51 227 ALA A C 1
ATOM 1381 O O . ALA A 1 227 ? 189.538 179.714 152.145 1.00 44.51 227 ALA A O 1
ATOM 1383 N N . PHE A 1 228 ? 190.179 177.639 151.546 1.00 43.78 228 PHE A N 1
ATOM 1384 C CA . PHE A 1 228 ? 190.313 177.181 152.920 1.00 43.78 228 PHE A CA 1
ATOM 1385 C C . PHE A 1 228 ? 191.792 177.117 153.264 1.00 43.78 228 PHE A C 1
ATOM 1386 O O . PHE A 1 228 ? 192.593 176.578 152.494 1.00 43.78 228 PHE A O 1
ATOM 1394 N N . GLY A 1 229 ? 192.153 177.692 154.402 1.00 47.30 229 GLY A N 1
ATOM 1395 C CA . GLY A 1 229 ? 193.463 177.526 154.976 1.00 47.30 229 GLY A CA 1
ATOM 1396 C C . GLY A 1 229 ? 193.417 176.617 156.183 1.00 47.30 229 GLY A C 1
ATOM 1397 O O . GLY A 1 229 ? 192.466 175.855 156.388 1.00 47.30 229 GLY A O 1
ATOM 1398 N N . VAL A 1 230 ? 194.462 176.701 157.005 1.00 47.99 230 VAL A N 1
ATOM 1399 C CA . VAL A 1 230 ? 194.460 175.966 158.266 1.00 47.99 230 VAL A CA 1
ATOM 1400 C C . VAL A 1 230 ? 193.464 176.540 159.260 1.00 47.99 230 VAL A C 1
ATOM 1401 O O . VAL A 1 230 ? 193.216 175.921 160.301 1.00 47.99 230 VAL A O 1
ATOM 1405 N N . ALA A 1 231 ? 192.884 177.702 158.972 1.00 44.51 231 ALA A N 1
ATOM 1406 C CA . ALA A 1 231 ? 191.838 178.274 159.810 1.00 44.51 231 ALA A CA 1
ATOM 1407 C C . ALA A 1 231 ? 190.760 178.888 158.927 1.00 44.51 231 ALA A C 1
ATOM 1408 O O . ALA A 1 231 ? 191.032 179.853 158.202 1.00 44.51 231 ALA A O 1
ATOM 1410 N N . PRO A 1 232 ? 189.536 178.354 158.948 1.00 44.76 232 PRO A N 1
ATOM 1411 C CA . PRO A 1 232 ? 188.497 178.880 158.046 1.00 44.76 232 PRO A CA 1
ATOM 1412 C C . PRO A 1 232 ? 188.219 180.359 158.233 1.00 44.76 232 PRO A C 1
ATOM 1413 O O . PRO A 1 232 ? 188.017 181.074 157.244 1.00 44.76 232 PRO A O 1
ATOM 1417 N N . TRP A 1 233 ? 188.215 180.846 159.473 1.00 42.02 233 TRP A N 1
ATOM 1418 C CA . TRP A 1 233 ? 187.963 182.259 159.722 1.00 42.02 233 TRP A CA 1
ATOM 1419 C C . TRP A 1 233 ? 189.150 183.140 159.363 1.00 42.02 233 TRP A C 1
ATOM 1420 O O . TRP A 1 233 ? 188.973 184.348 159.184 1.00 42.02 233 TRP A O 1
ATOM 1431 N N . LEU A 1 234 ? 190.346 182.569 159.258 1.00 43.90 234 LEU A N 1
ATOM 1432 C CA . LEU A 1 234 ? 191.536 183.306 158.862 1.00 43.90 234 LEU A CA 1
ATOM 1433 C C . LEU A 1 234 ? 191.912 183.073 157.409 1.00 43.90 234 LEU A C 1
ATOM 1434 O O . LEU A 1 234 ? 192.960 183.556 156.969 1.00 43.90 234 LEU A O 1
ATOM 1439 N N . SER A 1 235 ? 191.091 182.345 156.653 1.00 43.81 235 SER A N 1
ATOM 1440 C CA . SER A 1 235 ? 191.419 181.982 155.276 1.00 43.81 235 SER A CA 1
ATOM 1441 C C . SER A 1 235 ? 190.893 183.054 154.321 1.00 43.81 235 SER A C 1
ATOM 1442 O O . SER A 1 235 ? 189.887 182.890 153.629 1.00 43.81 235 SER A O 1
ATOM 1445 N N . LEU A 1 236 ? 191.603 184.183 154.299 1.00 45.44 236 LEU A N 1
ATOM 1446 C CA . LEU A 1 236 ? 191.249 185.250 153.371 1.00 45.44 236 LEU A CA 1
ATOM 1447 C C . LEU A 1 236 ? 191.431 184.803 151.927 1.00 45.44 236 LEU A C 1
ATOM 1448 O O . LEU A 1 236 ? 190.576 185.069 151.075 1.00 45.44 236 LEU A O 1
ATOM 1453 N N . GLY A 1 237 ? 192.531 184.116 151.634 1.00 43.28 237 GLY A N 1
ATOM 1454 C CA . GLY A 1 237 ? 192.760 183.581 150.307 1.00 43.28 237 GLY A CA 1
ATOM 1455 C C . GLY A 1 237 ? 192.828 184.629 149.216 1.00 43.28 237 GLY A C 1
ATOM 1456 O O . GLY A 1 237 ? 191.934 184.704 148.369 1.00 43.28 237 GLY A O 1
ATOM 1457 N N . ALA A 1 238 ? 193.875 185.452 149.229 1.00 44.56 238 ALA A N 1
ATOM 1458 C CA . ALA A 1 238 ? 194.042 186.466 148.197 1.00 44.56 238 ALA A CA 1
ATOM 1459 C C . ALA A 1 238 ? 194.750 185.926 146.962 1.00 44.56 238 ALA A C 1
ATOM 1460 O O . ALA A 1 238 ? 194.285 186.149 145.840 1.00 44.56 238 ALA A O 1
ATOM 1462 N N . ASP A 1 239 ? 195.868 185.224 147.139 1.00 45.97 239 ASP A N 1
ATOM 1463 C CA . ASP A 1 239 ? 196.567 184.618 146.013 1.00 45.97 239 ASP A CA 1
ATOM 1464 C C . ASP A 1 239 ? 195.938 183.309 145.570 1.00 45.97 239 ASP A C 1
ATOM 1465 O O . ASP A 1 239 ? 196.267 182.814 144.487 1.00 45.97 239 ASP A O 1
ATOM 1470 N N . SER A 1 240 ? 195.032 182.749 146.367 1.00 44.34 240 SER A N 1
ATOM 1471 C CA . SER A 1 240 ? 194.289 181.564 145.960 1.00 44.34 240 SER A CA 1
ATOM 1472 C C . SER A 1 240 ? 193.238 181.985 144.947 1.00 44.34 240 SER A C 1
ATOM 1473 O O . SER A 1 240 ? 193.271 183.118 144.457 1.00 44.34 240 SER A O 1
ATOM 1476 N N . ASN A 1 241 ? 192.300 181.096 144.626 1.00 36.91 241 ASN A N 1
ATOM 1477 C CA . ASN A 1 241 ? 191.365 181.358 143.538 1.00 36.91 241 ASN A CA 1
ATOM 1478 C C . ASN A 1 241 ? 190.549 182.627 143.756 1.00 36.91 241 ASN A C 1
ATOM 1479 O O . ASN A 1 241 ? 189.815 183.055 142.860 1.00 36.91 241 ASN A O 1
ATOM 1484 N N . GLY A 1 242 ? 190.671 183.243 144.933 1.00 34.84 242 GLY A N 1
ATOM 1485 C CA . GLY A 1 242 ? 190.158 184.588 145.109 1.00 34.84 242 GLY A CA 1
ATOM 1486 C C . GLY A 1 242 ? 190.779 185.595 144.165 1.00 34.84 242 GLY A C 1
ATOM 1487 O O . GLY A 1 242 ? 190.179 186.642 143.904 1.00 34.84 242 GLY A O 1
ATOM 1488 N N . SER A 1 243 ? 191.975 185.308 143.654 1.00 33.66 243 SER A N 1
ATOM 1489 C CA . SER A 1 243 ? 192.566 186.089 142.577 1.00 33.66 243 SER A CA 1
ATOM 1490 C C . SER A 1 243 ? 192.164 185.583 141.202 1.00 33.66 243 SER A C 1
ATOM 1491 O O . SER A 1 243 ? 192.537 186.198 140.200 1.00 33.66 243 SER A O 1
ATOM 1494 N N . GLY A 1 244 ? 191.432 184.476 141.132 1.00 32.89 244 GLY A N 1
ATOM 1495 C CA . GLY A 1 244 ? 190.934 183.977 139.868 1.00 32.89 244 GLY A CA 1
ATOM 1496 C C . GLY A 1 244 ? 189.511 184.426 139.621 1.00 32.89 244 GLY A C 1
ATOM 1497 O O . GLY A 1 244 ? 189.128 184.704 138.482 1.00 32.89 244 GLY A O 1
ATOM 1498 N N . VAL A 1 245 ? 188.713 184.506 140.688 1.00 32.18 245 VAL A N 1
ATOM 1499 C CA . VAL A 1 245 ? 187.367 185.047 140.562 1.00 32.18 245 VAL A CA 1
ATOM 1500 C C . VAL A 1 245 ? 187.376 186.521 140.189 1.00 32.18 245 VAL A C 1
ATOM 1501 O O . VAL A 1 245 ? 186.464 186.976 139.496 1.00 32.18 245 VAL A O 1
ATOM 1505 N N . SER A 1 246 ? 188.398 187.274 140.597 1.00 33.14 246 SER A N 1
ATOM 1506 C CA . SER A 1 246 ? 188.546 188.651 140.140 1.00 33.14 246 SER A CA 1
ATOM 1507 C C . SER A 1 246 ? 188.807 188.731 138.643 1.00 33.14 246 SER A C 1
ATOM 1508 O O . SER A 1 246 ? 188.223 189.575 137.951 1.00 33.14 246 SER A O 1
ATOM 1511 N N . VAL A 1 247 ? 189.676 187.860 138.127 1.00 32.59 247 VAL A N 1
ATOM 1512 C CA . VAL A 1 247 ? 189.924 187.821 136.690 1.00 32.59 247 VAL A CA 1
ATOM 1513 C C . VAL A 1 247 ? 188.667 187.391 135.949 1.00 32.59 247 VAL A C 1
ATOM 1514 O O . VAL A 1 247 ? 188.369 187.893 134.861 1.00 32.59 247 VAL A O 1
ATOM 1518 N N . LEU A 1 248 ? 187.910 186.457 136.525 1.00 31.64 248 LEU A N 1
ATOM 1519 C CA . LEU A 1 248 ? 186.643 186.059 135.918 1.00 31.64 248 LEU A CA 1
ATOM 1520 C C . LEU A 1 248 ? 185.664 187.225 135.873 1.00 31.64 248 LEU A C 1
ATOM 1521 O O . LEU A 1 248 ? 184.971 187.421 134.871 1.00 31.64 248 LEU A O 1
ATOM 1526 N N . LEU A 1 249 ? 185.589 188.007 136.951 1.00 33.95 249 LEU A N 1
ATOM 1527 C CA . LEU A 1 249 ? 184.700 189.164 136.963 1.00 33.95 249 LEU A CA 1
ATOM 1528 C C . LEU A 1 249 ? 185.116 190.191 135.918 1.00 33.95 249 LEU A C 1
ATOM 1529 O O . LEU A 1 249 ? 184.265 190.762 135.223 1.00 33.95 249 LEU A O 1
ATOM 1534 N N . GLU A 1 250 ? 186.419 190.446 135.793 1.00 40.43 250 GLU A N 1
ATOM 1535 C CA . GLU A 1 250 ? 186.869 191.406 134.789 1.00 40.43 250 GLU A CA 1
ATOM 1536 C C . GLU A 1 250 ? 186.627 190.890 133.377 1.00 40.43 250 GLU A C 1
ATOM 1537 O O . GLU A 1 250 ? 186.271 191.664 132.480 1.00 40.43 250 GLU A O 1
ATOM 1543 N N . LEU A 1 251 ? 186.813 189.587 133.156 1.00 37.21 251 LEU A N 1
ATOM 1544 C CA . LEU A 1 251 ? 186.473 189.004 131.864 1.00 37.21 251 LEU A CA 1
ATOM 1545 C C . LEU A 1 251 ? 184.985 189.146 131.585 1.00 37.21 251 LEU A C 1
ATOM 1546 O O . LEU A 1 251 ? 184.580 189.405 130.448 1.00 37.21 251 LEU A O 1
ATOM 1551 N N . ALA A 1 252 ? 184.157 188.976 132.615 1.00 39.07 252 ALA A N 1
ATOM 1552 C CA . ALA A 1 252 ? 182.722 189.168 132.455 1.00 39.07 252 ALA A CA 1
ATOM 1553 C C . ALA A 1 252 ? 182.414 190.589 132.021 1.00 39.07 252 ALA A C 1
ATOM 1554 O O . ALA A 1 252 ? 181.652 190.809 131.075 1.00 39.07 252 ALA A O 1
ATOM 1556 N N . ARG A 1 253 ? 183.019 191.568 132.691 1.00 43.17 253 ARG A N 1
ATOM 1557 C CA . ARG A 1 253 ? 182.792 192.963 132.325 1.00 43.17 253 ARG A CA 1
ATOM 1558 C C . ARG A 1 253 ? 183.220 193.228 130.889 1.00 43.17 253 ARG A C 1
ATOM 1559 O O . ARG A 1 253 ? 182.485 193.844 130.107 1.00 43.17 253 ARG A O 1
ATOM 1567 N N . LEU A 1 254 ? 184.408 192.752 130.521 1.00 44.56 254 LEU A N 1
ATOM 1568 C CA . LEU A 1 254 ? 184.955 193.066 129.209 1.00 44.56 254 LEU A CA 1
ATOM 1569 C C . LEU A 1 254 ? 184.150 192.403 128.100 1.00 44.56 254 LEU A C 1
ATOM 1570 O O . LEU A 1 254 ? 183.838 193.034 127.083 1.00 44.56 254 LEU A O 1
ATOM 1575 N N . PHE A 1 255 ? 183.781 191.135 128.285 1.00 41.59 255 PHE A N 1
ATOM 1576 C CA . PHE A 1 255 ? 183.008 190.452 127.260 1.00 41.59 255 PHE A CA 1
ATOM 1577 C C . PHE A 1 255 ? 181.571 190.946 127.215 1.00 41.59 255 PHE A C 1
ATOM 1578 O O . PHE A 1 255 ? 180.952 190.916 126.151 1.00 41.59 255 PHE A O 1
ATOM 1586 N N . SER A 1 256 ? 181.025 191.421 128.336 1.00 46.62 256 SER A N 1
ATOM 1587 C CA . SER A 1 256 ? 179.729 192.083 128.282 1.00 46.62 256 SER A CA 1
ATOM 1588 C C . SER A 1 256 ? 179.809 193.368 127.472 1.00 46.62 256 SER A C 1
ATOM 1589 O O . SER A 1 256 ? 178.918 193.656 126.663 1.00 46.62 256 SER A O 1
ATOM 1592 N N . ARG A 1 257 ? 180.875 194.147 127.671 1.00 52.67 257 ARG A N 1
ATOM 1593 C CA . ARG A 1 257 ? 181.062 195.358 126.879 1.00 52.67 257 ARG A CA 1
ATOM 1594 C C . ARG A 1 257 ? 181.212 195.030 125.399 1.00 52.67 257 ARG A C 1
ATOM 1595 O O . ARG A 1 257 ? 180.721 195.768 124.537 1.00 52.67 257 ARG A O 1
ATOM 1603 N N . LEU A 1 258 ? 181.891 193.926 125.085 1.00 50.45 258 LEU A N 1
ATOM 1604 C CA . LEU A 1 258 ? 182.076 193.554 123.686 1.00 50.45 258 LEU A CA 1
ATOM 1605 C C . LEU A 1 258 ? 180.795 192.993 123.075 1.00 50.45 258 LEU A C 1
ATOM 1606 O O . LEU A 1 258 ? 180.525 193.205 121.889 1.00 50.45 258 LEU A O 1
ATOM 1611 N N . TYR A 1 259 ? 179.997 192.273 123.863 1.00 51.07 259 TYR A N 1
ATOM 1612 C CA . TYR A 1 259 ? 178.808 191.614 123.344 1.00 51.07 259 TYR A CA 1
ATOM 1613 C C . TYR A 1 259 ? 177.599 192.532 123.268 1.00 51.07 259 TYR A C 1
ATOM 1614 O O . TYR A 1 259 ? 176.685 192.261 122.483 1.00 51.07 259 TYR A O 1
ATOM 1623 N N . THR A 1 260 ? 177.565 193.600 124.070 1.00 55.25 260 THR A N 1
ATOM 1624 C CA . THR A 1 260 ? 176.401 194.480 124.070 1.00 55.25 260 THR A CA 1
ATOM 1625 C C . THR A 1 260 ? 176.156 195.086 122.695 1.00 55.25 260 THR A C 1
ATOM 1626 O O . THR A 1 260 ? 175.001 195.253 122.287 1.00 55.25 260 THR A O 1
ATOM 1630 N N . TYR A 1 261 ? 177.217 195.390 121.957 1.00 61.49 261 TYR A N 1
ATOM 1631 C CA . TYR A 1 261 ? 177.108 196.054 120.667 1.00 61.49 261 TYR A CA 1
ATOM 1632 C C . TYR A 1 261 ? 177.126 195.029 119.542 1.00 61.49 261 TYR A C 1
ATOM 1633 O O . TYR A 1 261 ? 177.855 194.035 119.601 1.00 61.49 261 TYR A O 1
ATOM 1642 N N . LYS A 1 262 ? 176.306 195.279 118.519 1.00 67.85 262 LYS A N 1
ATOM 1643 C CA . LYS A 1 262 ? 176.068 194.280 117.482 1.00 67.85 262 LYS A CA 1
ATOM 1644 C C . LYS A 1 262 ? 177.326 193.979 116.678 1.00 67.85 262 LYS A C 1
ATOM 1645 O O . LYS A 1 262 ? 177.617 192.814 116.383 1.00 67.85 262 LYS A O 1
ATOM 1651 N N . ARG A 1 263 ? 178.085 195.013 116.309 1.00 73.57 263 ARG A N 1
ATOM 1652 C CA . ARG A 1 263 ? 179.202 194.812 115.393 1.00 73.57 263 ARG A CA 1
ATOM 1653 C C . ARG A 1 263 ? 180.345 194.024 116.016 1.00 73.57 263 ARG A C 1
ATOM 1654 O O . ARG A 1 263 ? 181.172 193.476 115.281 1.00 73.57 263 ARG A O 1
ATOM 1662 N N . THR A 1 264 ? 180.418 193.952 117.343 1.00 61.21 264 THR A N 1
ATOM 1663 C CA . THR A 1 264 ? 181.399 193.112 118.016 1.00 61.21 264 THR A CA 1
ATOM 1664 C C . THR A 1 264 ? 180.748 191.954 118.758 1.00 61.21 264 THR A C 1
ATOM 1665 O O . THR A 1 264 ? 181.357 191.393 119.675 1.00 61.21 264 THR A O 1
ATOM 1669 N N . HIS A 1 265 ? 179.523 191.589 118.388 1.00 57.97 265 HIS A N 1
ATOM 1670 C CA . HIS A 1 265 ? 178.814 190.485 119.021 1.00 57.97 265 HIS A CA 1
ATOM 1671 C C . HIS A 1 265 ? 179.214 189.163 118.381 1.00 57.97 265 HIS A C 1
ATOM 1672 O O . HIS A 1 265 ? 178.554 188.696 117.448 1.00 57.97 265 HIS A O 1
ATOM 1679 N N . ALA A 1 266 ? 180.290 188.553 118.868 1.00 57.28 266 ALA A N 1
ATOM 1680 C CA . ALA A 1 266 ? 180.757 187.302 118.294 1.00 57.28 266 ALA A CA 1
ATOM 1681 C C . ALA A 1 266 ? 179.792 186.166 118.615 1.00 57.28 266 ALA A C 1
ATOM 1682 O O . ALA A 1 266 ? 179.013 186.223 119.569 1.00 57.28 266 ALA A O 1
ATOM 1684 N N . ALA A 1 267 ? 179.858 185.116 117.799 1.00 58.17 267 ALA A N 1
ATOM 1685 C CA . ALA A 1 267 ? 178.950 183.978 117.920 1.00 58.17 267 ALA A CA 1
ATOM 1686 C C . ALA A 1 267 ? 179.646 182.874 118.712 1.00 58.17 267 ALA A C 1
ATOM 1687 O O . ALA A 1 267 ? 180.100 181.868 118.170 1.00 58.17 267 ALA A O 1
ATOM 1689 N N . TYR A 1 268 ? 179.717 183.073 120.026 1.00 47.89 268 TYR A N 1
ATOM 1690 C CA . TYR A 1 268 ? 180.305 182.081 120.923 1.00 47.89 268 TYR A CA 1
ATOM 1691 C C . TYR A 1 268 ? 179.699 182.288 122.302 1.00 47.89 268 TYR A C 1
ATOM 1692 O O . TYR A 1 268 ? 180.019 183.270 122.976 1.00 47.89 268 TYR A O 1
ATOM 1701 N N . ASN A 1 269 ? 178.831 181.371 122.717 1.00 42.44 269 ASN A N 1
ATOM 1702 C CA . ASN A 1 269 ? 178.196 181.481 124.022 1.00 42.44 269 ASN A CA 1
ATOM 1703 C C . ASN A 1 269 ? 179.234 181.328 125.124 1.00 42.44 269 ASN A C 1
ATOM 1704 O O . ASN A 1 269 ? 180.097 180.449 125.058 1.00 42.44 269 ASN A O 1
ATOM 1709 N N . LEU A 1 270 ? 179.156 182.188 126.134 1.00 32.65 270 LEU A N 1
ATOM 1710 C CA . LEU A 1 270 ? 180.103 182.188 127.247 1.00 32.65 270 LEU A CA 1
ATOM 1711 C C . LEU A 1 270 ? 179.324 181.953 128.535 1.00 32.65 270 LEU A C 1
ATOM 1712 O O . LEU A 1 270 ? 178.525 182.796 128.951 1.00 32.65 270 LEU A O 1
ATOM 1717 N N . LEU A 1 271 ? 179.554 180.805 129.160 1.00 30.13 271 LEU A N 1
ATOM 1718 C CA . LEU A 1 271 ? 178.898 180.451 130.412 1.00 30.13 271 LEU A CA 1
ATOM 1719 C C . LEU A 1 271 ? 179.885 180.667 131.552 1.00 30.13 271 LEU A C 1
ATOM 1720 O O . LEU A 1 271 ? 180.810 179.872 131.738 1.00 30.13 271 LEU A O 1
ATOM 1725 N N . PHE A 1 272 ? 179.687 181.733 132.317 1.00 30.55 272 PHE A N 1
ATOM 1726 C CA . PHE A 1 272 ? 180.536 182.041 133.458 1.00 30.55 272 PHE A CA 1
ATOM 1727 C C . PHE A 1 272 ? 179.974 181.371 134.702 1.00 30.55 272 PHE A C 1
ATOM 1728 O O . PHE A 1 272 ? 178.757 181.245 134.854 1.00 30.55 272 PHE A O 1
ATOM 1736 N N . PHE A 1 273 ? 180.863 180.934 135.587 1.00 31.61 273 PHE A N 1
ATOM 1737 C CA . PHE A 1 273 ? 180.432 180.148 136.742 1.00 31.61 273 PHE A CA 1
ATOM 1738 C C . PHE A 1 273 ? 181.376 180.457 137.904 1.00 31.61 273 PHE A C 1
ATOM 1739 O O . PHE A 1 273 ? 182.413 179.813 138.062 1.00 31.61 273 PHE A O 1
ATOM 1747 N N . ALA A 1 274 ? 180.991 181.432 138.726 1.00 30.28 274 ALA A N 1
ATOM 1748 C CA . ALA A 1 274 ? 181.745 181.755 139.937 1.00 30.28 274 ALA A CA 1
ATOM 1749 C C . ALA A 1 274 ? 181.378 180.738 141.016 1.00 30.28 274 ALA A C 1
ATOM 1750 O O . ALA A 1 274 ? 180.647 181.013 141.969 1.00 30.28 274 ALA A O 1
ATOM 1752 N N . SER A 1 275 ? 181.914 179.533 140.843 1.00 32.95 275 SER A N 1
ATOM 1753 C CA . SER A 1 275 ? 181.502 178.394 141.647 1.00 32.95 275 SER A CA 1
ATOM 1754 C C . SER A 1 275 ? 181.851 178.592 143.114 1.00 32.95 275 SER A C 1
ATOM 1755 O O . SER A 1 275 ? 182.874 179.184 143.461 1.00 32.95 275 SER A O 1
ATOM 1758 N N . GLY A 1 276 ? 180.972 178.103 143.982 1.00 34.10 276 GLY A N 1
ATOM 1759 C CA . GLY A 1 276 ? 181.299 177.892 145.373 1.00 34.10 276 GLY A CA 1
ATOM 1760 C C . GLY A 1 276 ? 181.717 176.456 145.600 1.00 34.10 276 GLY A C 1
ATOM 1761 O O . GLY A 1 276 ? 181.770 175.640 144.679 1.00 34.10 276 GLY A O 1
ATOM 1762 N N . GLY A 1 277 ? 182.004 176.142 146.860 1.00 39.45 277 GLY A N 1
ATOM 1763 C CA . GLY A 1 277 ? 182.442 174.802 147.192 1.00 39.45 277 GLY A CA 1
ATOM 1764 C C . GLY A 1 277 ? 183.654 174.413 146.378 1.00 39.45 277 GLY A C 1
ATOM 1765 O O . GLY A 1 277 ? 183.571 173.561 145.489 1.00 39.45 277 GLY A O 1
ATOM 1766 N N . GLY A 1 278 ? 184.786 175.033 146.673 1.00 41.10 278 GLY A N 1
ATOM 1767 C CA . GLY A 1 278 ? 185.941 174.937 145.810 1.00 41.10 278 GLY A CA 1
ATOM 1768 C C . GLY A 1 278 ? 186.922 173.892 146.277 1.00 41.10 278 GLY A C 1
ATOM 1769 O O . GLY A 1 278 ? 186.757 172.707 145.976 1.00 41.10 278 GLY A O 1
ATOM 1770 N N . LYS A 1 279 ? 187.949 174.314 147.011 1.00 42.18 279 LYS A N 1
ATOM 1771 C CA . LYS A 1 279 ? 189.023 173.419 147.422 1.00 42.18 279 LYS A CA 1
ATOM 1772 C C . LYS A 1 279 ? 188.510 172.182 148.157 1.00 42.18 279 LYS A C 1
ATOM 1773 O O . LYS A 1 279 ? 189.268 171.233 148.380 1.00 42.18 279 LYS A O 1
ATOM 1779 N N . PHE A 1 280 ? 187.233 172.175 148.530 1.00 42.91 280 PHE A N 1
ATOM 1780 C CA . PHE A 1 280 ? 186.594 170.995 149.113 1.00 42.91 280 PHE A CA 1
ATOM 1781 C C . PHE A 1 280 ? 186.149 170.032 148.014 1.00 42.91 280 PHE A C 1
ATOM 1782 O O . PHE A 1 280 ? 184.973 169.697 147.883 1.00 42.91 280 PHE A O 1
ATOM 1790 N N . ASN A 1 281 ? 187.117 169.597 147.210 1.00 41.84 281 ASN A N 1
ATOM 1791 C CA . ASN A 1 281 ? 186.951 168.646 146.110 1.00 41.84 281 ASN A CA 1
ATOM 1792 C C . ASN A 1 281 ? 186.071 169.186 144.989 1.00 41.84 281 ASN A C 1
ATOM 1793 O O . ASN A 1 281 ? 185.583 168.393 144.171 1.00 41.84 281 ASN A O 1
ATOM 1798 N N . TYR A 1 282 ? 185.852 170.501 144.923 1.00 39.19 282 TYR A N 1
ATOM 1799 C CA . TYR A 1 282 ? 185.107 171.131 143.829 1.00 39.19 282 TYR A CA 1
ATOM 1800 C C . TYR A 1 282 ? 183.678 170.601 143.741 1.00 39.19 282 TYR A C 1
ATOM 1801 O O . TYR A 1 282 ? 183.198 170.236 142.668 1.00 39.19 282 TYR A O 1
ATOM 1810 N N . GLN A 1 283 ? 182.990 170.559 144.885 1.00 40.84 283 GLN A N 1
ATOM 1811 C CA . GLN A 1 283 ? 181.624 170.044 144.911 1.00 40.84 283 GLN A CA 1
ATOM 1812 C C . GLN A 1 283 ? 180.677 170.940 144.125 1.00 40.84 283 GLN A C 1
ATOM 1813 O O . GLN A 1 283 ? 179.740 170.452 143.481 1.00 40.84 283 GLN A O 1
ATOM 1819 N N . GLY A 1 284 ? 180.894 172.254 144.180 1.00 36.25 284 GLY A N 1
ATOM 1820 C CA . GLY A 1 284 ? 180.021 173.169 143.466 1.00 36.25 284 GLY A CA 1
ATOM 1821 C C . GLY A 1 284 ? 180.030 172.936 141.970 1.00 36.25 284 GLY A C 1
ATOM 1822 O O . GLY A 1 284 ? 178.997 173.048 141.308 1.00 36.25 284 GLY A O 1
ATOM 1823 N N . THR A 1 285 ? 181.200 172.616 141.416 1.00 34.96 285 THR A N 1
ATOM 1824 C CA . THR A 1 285 ? 181.280 172.252 140.007 1.00 34.96 285 THR A CA 1
ATOM 1825 C C . THR A 1 285 ? 180.686 170.875 139.751 1.00 34.96 285 THR A C 1
ATOM 1826 O O . THR A 1 285 ? 180.033 170.668 138.723 1.00 34.96 285 THR A O 1
ATOM 1830 N N . LYS A 1 286 ? 180.881 169.935 140.679 1.00 39.38 286 LYS A N 1
ATOM 1831 C CA . LYS A 1 286 ? 180.338 168.590 140.523 1.00 39.38 286 LYS A CA 1
ATOM 1832 C C . LYS A 1 286 ? 178.823 168.619 140.384 1.00 39.38 286 LYS A C 1
ATOM 1833 O O . LYS A 1 286 ? 178.259 168.057 139.439 1.00 39.38 286 LYS A O 1
ATOM 1839 N N . ARG A 1 287 ? 178.147 169.279 141.321 1.00 41.44 287 ARG A N 1
ATOM 1840 C CA . ARG A 1 287 ? 176.691 169.339 141.289 1.00 41.44 287 ARG A CA 1
ATOM 1841 C C . ARG A 1 287 ? 176.178 170.079 140.063 1.00 41.44 287 ARG A C 1
ATOM 1842 O O . ARG A 1 287 ? 175.191 169.659 139.456 1.00 41.44 287 ARG A O 1
ATOM 1850 N N . TRP A 1 288 ? 176.819 171.189 139.705 1.00 38.81 288 TRP A N 1
ATOM 1851 C CA . TRP A 1 288 ? 176.400 171.966 138.545 1.00 38.81 288 TRP A CA 1
ATOM 1852 C C . TRP A 1 288 ? 176.516 171.148 137.266 1.00 38.81 288 TRP A C 1
ATOM 1853 O O . TRP A 1 288 ? 175.581 171.106 136.456 1.00 38.81 288 TRP A O 1
ATOM 1864 N N . LEU A 1 289 ? 177.657 170.484 137.086 1.00 40.22 289 LEU A N 1
ATOM 1865 C CA . LEU A 1 289 ? 177.886 169.645 135.920 1.00 40.22 289 LEU A CA 1
ATOM 1866 C C . LEU A 1 289 ? 176.972 168.434 135.891 1.00 40.22 289 LEU A C 1
ATOM 1867 O O . LEU A 1 289 ? 176.615 167.965 134.806 1.00 40.22 289 LEU A O 1
ATOM 1872 N N . GLU A 1 290 ? 176.591 167.909 137.054 1.00 46.95 290 GLU A N 1
ATOM 1873 C CA . GLU A 1 290 ? 175.640 166.806 137.081 1.00 46.95 290 GLU A CA 1
ATOM 1874 C C . GLU A 1 290 ? 174.238 167.281 136.718 1.00 46.95 290 GLU A C 1
ATOM 1875 O O . GLU A 1 290 ? 173.550 166.646 135.913 1.00 46.95 290 GLU A O 1
ATOM 1881 N N . ASP A 1 291 ? 173.810 168.412 137.281 1.00 48.14 291 ASP A N 1
ATOM 1882 C CA . ASP A 1 291 ? 172.455 168.896 137.046 1.00 48.14 291 ASP A CA 1
ATOM 1883 C C . ASP A 1 291 ? 172.265 169.393 135.620 1.00 48.14 291 ASP A C 1
ATOM 1884 O O . ASP A 1 291 ? 171.152 169.321 135.090 1.00 48.14 291 ASP A O 1
ATOM 1889 N N . ASN A 1 292 ? 173.317 169.902 134.985 1.00 48.11 292 ASN A N 1
ATOM 1890 C CA . ASN A 1 292 ? 173.190 170.360 133.608 1.00 48.11 292 ASN A CA 1
ATOM 1891 C C . ASN A 1 292 ? 173.454 169.266 132.582 1.00 48.11 292 ASN A C 1
ATOM 1892 O O . ASN A 1 292 ? 173.388 169.541 131.381 1.00 48.11 292 ASN A O 1
ATOM 1897 N N . LEU A 1 293 ? 173.748 168.042 133.014 1.00 49.11 293 LEU A N 1
ATOM 1898 C CA . LEU A 1 293 ? 174.055 166.958 132.089 1.00 49.11 293 LEU A CA 1
ATOM 1899 C C . LEU A 1 293 ? 173.065 165.808 132.164 1.00 49.11 293 LEU A C 1
ATOM 1900 O O . LEU A 1 293 ? 172.526 165.398 131.130 1.00 49.11 293 LEU A O 1
ATOM 1905 N N . ASP A 1 294 ? 172.806 165.269 133.354 1.00 53.44 294 ASP A N 1
ATOM 1906 C CA . ASP A 1 294 ? 172.009 164.055 133.473 1.00 53.44 294 ASP A CA 1
ATOM 1907 C C . ASP A 1 294 ? 170.584 164.304 133.952 1.00 53.44 294 ASP A C 1
ATOM 1908 O O . ASP A 1 294 ? 169.673 163.569 133.562 1.00 53.44 294 ASP A O 1
ATOM 1913 N N . HIS A 1 295 ? 170.361 165.321 134.786 1.00 58.75 295 HIS A N 1
ATOM 1914 C CA . HIS A 1 295 ? 169.013 165.581 135.282 1.00 58.75 295 HIS A CA 1
ATOM 1915 C C . HIS A 1 295 ? 168.136 166.184 134.193 1.00 58.75 295 HIS A C 1
ATOM 1916 O O . HIS A 1 295 ? 167.104 165.614 133.821 1.00 58.75 295 HIS A O 1
ATOM 1923 N N . THR A 1 296 ? 168.529 167.340 133.667 1.00 59.71 296 THR A N 1
ATOM 1924 C CA . THR A 1 296 ? 167.775 167.991 132.610 1.00 59.71 296 THR A CA 1
ATOM 1925 C C . THR A 1 296 ? 168.330 167.592 131.244 1.00 59.71 296 THR A C 1
ATOM 1926 O O . THR A 1 296 ? 169.334 166.885 131.132 1.00 59.71 296 THR A O 1
ATOM 1930 N N . ASP A 1 297 ? 167.661 168.049 130.186 1.00 65.28 297 ASP A N 1
ATOM 1931 C CA . ASP A 1 297 ? 168.126 167.847 128.823 1.00 65.28 297 ASP A CA 1
ATOM 1932 C C . ASP A 1 297 ? 168.502 169.138 128.114 1.00 65.28 297 ASP A C 1
ATOM 1933 O O . ASP A 1 297 ? 169.217 169.083 127.108 1.00 65.28 297 ASP A O 1
ATOM 1938 N N . SER A 1 298 ? 168.045 170.287 128.606 1.00 62.83 298 SER A N 1
ATOM 1939 C CA . SER A 1 298 ? 168.376 171.588 128.041 1.00 62.83 298 SER A CA 1
ATOM 1940 C C . SER A 1 298 ? 169.724 172.072 128.555 1.00 62.83 298 SER A C 1
ATOM 1941 O O . SER A 1 298 ? 170.539 171.269 129.022 1.00 62.83 298 SER A O 1
ATOM 1944 N N . SER A 1 299 ? 169.978 173.374 128.403 1.00 58.96 299 SER A N 1
ATOM 1945 C CA . SER A 1 299 ? 171.173 174.065 128.882 1.00 58.96 299 SER A CA 1
ATOM 1946 C C . SER A 1 299 ? 172.350 173.833 127.946 1.00 58.96 299 SER A C 1
ATOM 1947 O O . SER A 1 299 ? 172.381 172.851 127.199 1.00 58.96 299 SER A O 1
ATOM 1950 N N . LEU A 1 300 ? 173.325 174.738 127.992 1.00 52.76 300 LEU A N 1
ATOM 1951 C CA . LEU A 1 300 ? 174.390 174.776 127.003 1.00 52.76 300 LEU A CA 1
ATOM 1952 C C . LEU A 1 300 ? 175.512 173.788 127.285 1.00 52.76 300 LEU A C 1
ATOM 1953 O O . LEU A 1 300 ? 176.392 173.624 126.434 1.00 52.76 300 LEU A O 1
ATOM 1958 N N . LEU A 1 301 ? 175.504 173.123 128.436 1.00 50.93 301 LEU A N 1
ATOM 1959 C CA . LEU A 1 301 ? 176.602 172.245 128.817 1.00 50.93 301 LEU A CA 1
ATOM 1960 C C . LEU A 1 301 ? 176.595 170.915 128.074 1.00 50.93 301 LEU A C 1
ATOM 1961 O O . LEU A 1 301 ? 177.358 170.016 128.441 1.00 50.93 301 LEU A O 1
ATOM 1966 N N . GLN A 1 302 ? 175.763 170.763 127.047 1.00 57.61 302 GLN A N 1
ATOM 1967 C CA . GLN A 1 302 ? 175.761 169.556 126.232 1.00 57.61 302 GLN A CA 1
ATOM 1968 C C . GLN A 1 302 ? 175.781 169.815 124.736 1.00 57.61 302 GLN A C 1
ATOM 1969 O O . GLN A 1 302 ? 176.178 168.915 123.985 1.00 57.61 302 GLN A O 1
ATOM 1975 N N . ASP A 1 303 ? 175.368 170.995 124.274 1.00 67.84 303 ASP A N 1
ATOM 1976 C CA . ASP A 1 303 ? 175.127 171.220 122.855 1.00 67.84 303 ASP A CA 1
ATOM 1977 C C . ASP A 1 303 ? 176.381 171.079 122.002 1.00 67.84 303 ASP A C 1
ATOM 1978 O O . ASP A 1 303 ? 176.510 170.119 121.237 1.00 67.84 303 ASP A O 1
ATOM 1983 N N . ASN A 1 304 ? 177.311 172.023 122.126 1.00 58.19 304 ASN A N 1
ATOM 1984 C CA . ASN A 1 304 ? 178.555 171.989 121.365 1.00 58.19 304 ASN A CA 1
ATOM 1985 C C . ASN A 1 304 ? 179.710 172.493 122.215 1.00 58.19 304 ASN A C 1
ATOM 1986 O O . ASN A 1 304 ? 180.517 173.313 121.766 1.00 58.19 304 ASN A O 1
ATOM 1991 N N . VAL A 1 305 ? 179.791 172.025 123.459 1.00 48.17 305 VAL A N 1
ATOM 1992 C CA . VAL A 1 305 ? 180.695 172.587 124.458 1.00 48.17 305 VAL A CA 1
ATOM 1993 C C . VAL A 1 305 ? 182.128 172.626 123.947 1.00 48.17 305 VAL A C 1
ATOM 1994 O O . VAL A 1 305 ? 182.723 171.589 123.635 1.00 48.17 305 VAL A O 1
ATOM 1998 N N . ALA A 1 306 ? 182.683 173.833 123.856 1.00 39.46 306 ALA A N 1
ATOM 1999 C CA . ALA A 1 306 ? 184.082 174.033 123.510 1.00 39.46 306 ALA A CA 1
ATOM 2000 C C . ALA A 1 306 ? 184.927 173.903 124.767 1.00 39.46 306 ALA A C 1
ATOM 2001 O O . ALA A 1 306 ? 184.455 173.382 125.780 1.00 39.46 306 ALA A O 1
ATOM 2003 N N . PHE A 1 307 ? 186.177 174.351 124.708 1.00 36.91 307 PHE A N 1
ATOM 2004 C CA . PHE A 1 307 ? 187.066 174.254 125.853 1.00 36.91 307 PHE A CA 1
ATOM 2005 C C . PHE A 1 307 ? 186.426 174.908 127.075 1.00 36.91 307 PHE A C 1
ATOM 2006 O O . PHE A 1 307 ? 185.722 175.915 126.981 1.00 36.91 307 PHE A O 1
ATOM 2014 N N . VAL A 1 308 ? 186.672 174.323 128.243 1.00 31.13 308 VAL A N 1
ATOM 2015 C CA . VAL A 1 308 ? 186.114 174.848 129.482 1.00 31.13 308 VAL A CA 1
ATOM 2016 C C . VAL A 1 308 ? 187.252 175.365 130.348 1.00 31.13 308 VAL A C 1
ATOM 2017 O O . VAL A 1 308 ? 187.980 174.588 130.974 1.00 31.13 308 VAL A O 1
ATOM 2021 N N . LEU A 1 309 ? 187.425 176.682 130.369 1.00 29.05 309 LEU A N 1
ATOM 2022 C CA . LEU A 1 309 ? 188.512 177.285 131.125 1.00 29.05 309 LEU A CA 1
ATOM 2023 C C . LEU A 1 309 ? 188.234 177.209 132.621 1.00 29.05 309 LEU A C 1
ATOM 2024 O O . LEU A 1 309 ? 187.084 177.170 133.062 1.00 29.05 309 LEU A O 1
ATOM 2029 N N . CYS A 1 310 ? 189.305 177.168 133.406 1.00 30.89 310 CYS A N 1
ATOM 2030 C CA . CYS A 1 310 ? 189.213 177.251 134.856 1.00 30.89 310 CYS A CA 1
ATOM 2031 C C . CYS A 1 310 ? 190.376 178.088 135.357 1.00 30.89 310 CYS A C 1
ATOM 2032 O O . CYS A 1 310 ? 191.516 177.876 134.937 1.00 30.89 310 CYS A O 1
ATOM 2035 N N . LEU A 1 311 ? 190.094 179.033 136.247 1.00 30.70 311 LEU A N 1
ATOM 2036 C CA . LEU A 1 311 ? 191.098 179.955 136.758 1.00 30.70 311 LEU A CA 1
ATOM 2037 C C . LEU A 1 311 ? 191.278 179.751 138.254 1.00 30.70 311 LEU A C 1
ATOM 2038 O O . LEU A 1 311 ? 190.300 179.758 139.007 1.00 30.70 311 LEU A O 1
ATOM 2043 N N . ASP A 1 312 ? 192.525 179.569 138.681 1.00 38.02 312 ASP A N 1
ATOM 2044 C CA . ASP A 1 312 ? 192.837 179.499 140.100 1.00 38.02 312 ASP A CA 1
ATOM 2045 C C . ASP A 1 312 ? 194.278 179.938 140.306 1.00 38.02 312 ASP A C 1
ATOM 2046 O O . ASP A 1 312 ? 195.131 179.684 139.453 1.00 38.02 312 ASP A O 1
ATOM 2051 N N . THR A 1 313 ? 194.529 180.589 141.442 1.00 42.05 313 THR A N 1
ATOM 2052 C CA . THR A 1 313 ? 195.828 181.152 141.820 1.00 42.05 313 THR A CA 1
ATOM 2053 C C . THR A 1 313 ? 196.564 181.739 140.613 1.00 42.05 313 THR A C 1
ATOM 2054 O O . THR A 1 313 ? 197.698 181.385 140.291 1.00 42.05 313 THR A O 1
ATOM 2058 N N . VAL A 1 314 ? 195.894 182.684 139.962 1.00 35.93 314 VAL A N 1
ATOM 2059 C CA . VAL A 1 314 ? 196.391 183.311 138.747 1.00 35.93 314 VAL A CA 1
ATOM 2060 C C . VAL A 1 314 ? 196.936 184.712 139.037 1.00 35.93 314 VAL A C 1
ATOM 2061 O O . VAL A 1 314 ? 197.025 185.550 138.143 1.00 35.93 314 VAL A O 1
ATOM 2065 N N . GLY A 1 315 ? 197.356 184.958 140.274 1.00 38.63 315 GLY A N 1
ATOM 2066 C CA . GLY A 1 315 ? 197.759 186.286 140.691 1.00 38.63 315 GLY A CA 1
ATOM 2067 C C . GLY A 1 315 ? 199.247 186.534 140.567 1.00 38.63 315 GLY A C 1
ATOM 2068 O O . GLY A 1 315 ? 199.749 186.759 139.463 1.00 38.63 315 GLY A O 1
ATOM 2069 N N . ARG A 1 316 ? 199.959 186.510 141.688 1.00 43.63 316 ARG A N 1
ATOM 2070 C CA . ARG A 1 316 ? 201.386 186.793 141.691 1.00 43.63 316 ARG A CA 1
ATOM 2071 C C . ARG A 1 316 ? 202.149 185.792 140.832 1.00 43.63 316 ARG A C 1
ATOM 2072 O O . ARG A 1 316 ? 201.648 184.716 140.498 1.00 43.63 316 ARG A O 1
ATOM 2080 N N . GLY A 1 317 ? 203.372 186.162 140.474 1.00 43.58 317 GLY A N 1
ATOM 2081 C CA . GLY A 1 317 ? 204.245 185.287 139.711 1.00 43.58 317 GLY A CA 1
ATOM 2082 C C . GLY A 1 317 ? 204.479 185.797 138.305 1.00 43.58 317 GLY A C 1
ATOM 2083 O O . GLY A 1 317 ? 203.634 186.471 137.711 1.00 43.58 317 GLY A O 1
ATOM 2084 N N . SER A 1 318 ? 205.648 185.469 137.760 1.00 45.57 318 SER A N 1
ATOM 2085 C CA . SER A 1 318 ? 206.030 185.878 136.416 1.00 45.57 318 SER A CA 1
ATOM 2086 C C . SER A 1 318 ? 205.907 184.751 135.400 1.00 45.57 318 SER A C 1
ATOM 2087 O O . SER A 1 318 ? 206.407 184.887 134.279 1.00 45.57 318 SER A O 1
ATOM 2090 N N . SER A 1 319 ? 205.260 183.646 135.761 1.00 43.98 319 SER A N 1
ATOM 2091 C CA . SER A 1 319 ? 205.110 182.500 134.875 1.00 43.98 319 SER A CA 1
ATOM 2092 C C . SER A 1 319 ? 203.644 182.107 134.799 1.00 43.98 319 SER A C 1
ATOM 2093 O O . SER A 1 319 ? 202.957 182.064 135.824 1.00 43.98 319 SER A O 1
ATOM 2096 N N . LEU A 1 320 ? 203.171 181.821 133.591 1.00 40.13 320 LEU A N 1
ATOM 2097 C CA . LEU A 1 320 ? 201.806 181.369 133.357 1.00 40.13 320 LEU A CA 1
ATOM 2098 C C . LEU A 1 320 ? 201.841 179.968 132.767 1.00 40.13 320 LEU A C 1
ATOM 2099 O O . LEU A 1 320 ? 202.596 179.708 131.824 1.00 40.13 320 LEU A O 1
ATOM 2104 N N . HIS A 1 321 ? 201.031 179.070 133.320 1.00 39.56 321 HIS A N 1
ATOM 2105 C CA . HIS A 1 321 ? 200.992 177.682 132.882 1.00 39.56 321 HIS A CA 1
ATOM 2106 C C . HIS A 1 321 ? 199.551 177.259 132.649 1.00 39.56 321 HIS A C 1
ATOM 2107 O O . HIS A 1 321 ? 198.702 177.433 133.528 1.00 39.56 321 HIS A O 1
ATOM 2114 N N . LEU A 1 322 ? 199.283 176.694 131.476 1.00 39.62 322 LEU A N 1
ATOM 2115 C CA . LEU A 1 322 ? 197.967 176.170 131.133 1.00 39.62 322 LEU A CA 1
ATOM 2116 C C . LEU A 1 322 ? 197.989 174.661 131.342 1.00 39.62 322 LEU A C 1
ATOM 2117 O O . LEU A 1 322 ? 198.587 173.929 130.548 1.00 39.62 322 LEU A O 1
ATOM 2122 N N . HIS A 1 323 ? 197.343 174.198 132.406 1.00 38.11 323 HIS A N 1
ATOM 2123 C CA . HIS A 1 323 ? 197.347 172.784 132.752 1.00 38.11 323 HIS A CA 1
ATOM 2124 C C . HIS A 1 323 ? 196.237 172.056 132.011 1.00 38.11 323 HIS A C 1
ATOM 2125 O O . HIS A 1 323 ? 195.129 172.575 131.870 1.00 38.11 323 HIS A O 1
ATOM 2132 N N . VAL A 1 324 ? 196.538 170.846 131.545 1.00 42.80 324 VAL A N 1
ATOM 2133 C CA . VAL A 1 324 ? 195.579 170.014 130.830 1.00 42.80 324 VAL A CA 1
ATOM 2134 C C . VAL A 1 324 ? 195.580 168.624 131.447 1.00 42.80 324 VAL A C 1
ATOM 2135 O O . VAL A 1 324 ? 196.628 168.120 131.863 1.00 42.80 324 VAL A O 1
ATOM 2139 N N . SER A 1 325 ? 194.397 168.010 131.517 1.00 46.19 325 SER A N 1
ATOM 2140 C CA . SER A 1 325 ? 194.313 166.622 131.958 1.00 46.19 325 SER A CA 1
ATOM 2141 C C . SER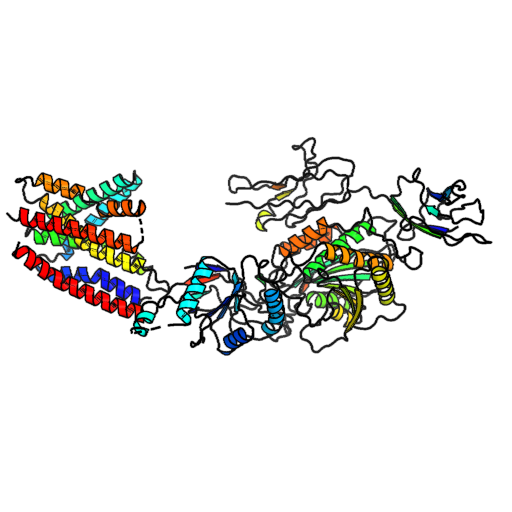 A 1 325 ? 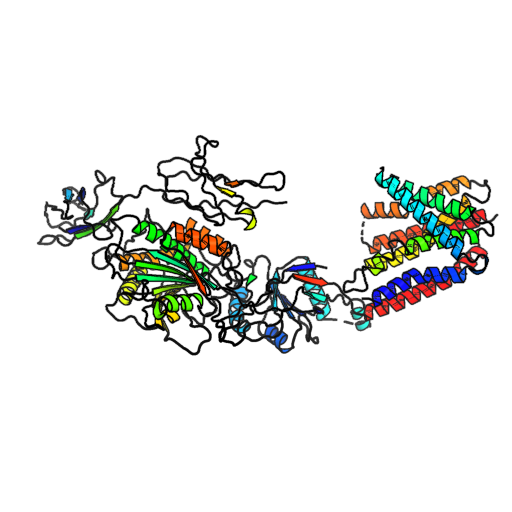194.801 165.675 130.871 1.00 46.19 325 SER A C 1
ATOM 2142 O O . SER A 1 325 ? 195.507 164.702 131.155 1.00 46.19 325 SER A O 1
ATOM 2145 N N . LYS A 1 326 ? 194.429 165.943 129.625 1.00 51.89 326 LYS A N 1
ATOM 2146 C CA . LYS A 1 326 ? 194.878 165.205 128.459 1.00 51.89 326 LYS A CA 1
ATOM 2147 C C . LYS A 1 326 ? 195.297 166.190 127.380 1.00 51.89 326 LYS A C 1
ATOM 2148 O O . LYS A 1 326 ? 194.757 167.299 127.308 1.00 51.89 326 LYS A O 1
ATOM 2154 N N . PRO A 1 327 ? 196.261 165.826 126.541 1.00 56.83 327 PRO A N 1
ATOM 2155 C CA . PRO A 1 327 ? 196.741 166.754 125.513 1.00 56.83 327 PRO A CA 1
ATOM 2156 C C . PRO A 1 327 ? 195.626 167.132 124.558 1.00 56.83 327 PRO A C 1
ATOM 2157 O O . PRO A 1 327 ? 194.789 166.287 124.204 1.00 56.83 327 PRO A O 1
ATOM 2161 N N . PRO A 1 328 ? 195.567 168.392 124.132 1.00 61.26 328 PRO A N 1
ATOM 2162 C CA . PRO A 1 328 ? 194.553 168.786 123.149 1.00 61.26 328 PRO A CA 1
ATOM 2163 C C . PRO A 1 328 ? 194.761 168.059 121.831 1.00 61.26 328 PRO A C 1
ATOM 2164 O O . PRO A 1 328 ? 195.891 167.860 121.381 1.00 61.26 328 PRO A O 1
ATOM 2168 N N . ARG A 1 329 ? 193.655 167.663 121.210 1.00 66.80 329 ARG A N 1
ATOM 2169 C CA . ARG A 1 329 ? 193.717 167.042 119.897 1.00 66.80 329 ARG A CA 1
ATOM 2170 C C . ARG A 1 329 ? 193.952 168.117 118.846 1.00 66.80 329 ARG A C 1
ATOM 2171 O O . ARG A 1 329 ? 193.308 169.170 118.870 1.00 66.80 329 ARG A O 1
ATOM 2179 N N . GLU A 1 330 ? 194.885 167.860 117.933 1.00 66.52 330 GLU A N 1
ATOM 2180 C CA . GLU A 1 330 ? 195.239 168.859 116.935 1.00 66.52 330 GLU A CA 1
ATOM 2181 C C . GLU A 1 330 ? 194.043 169.171 116.043 1.00 66.52 330 GLU A C 1
ATOM 2182 O O . GLU A 1 330 ? 193.379 168.265 115.532 1.00 66.52 330 GLU A O 1
ATOM 2188 N N . GLY A 1 331 ? 193.771 170.462 115.861 1.00 65.13 331 GLY A N 1
ATOM 2189 C CA . GLY A 1 331 ? 192.701 170.925 115.009 1.00 65.13 331 GLY A CA 1
ATOM 2190 C C . GLY A 1 331 ? 191.430 171.324 115.732 1.00 65.13 331 GLY A C 1
ATOM 2191 O O . GLY A 1 331 ? 190.607 172.041 115.152 1.00 65.13 331 GLY A O 1
ATOM 2192 N N . THR A 1 332 ? 191.246 170.890 116.977 1.00 61.29 332 THR A N 1
ATOM 2193 C CA . THR A 1 332 ? 190.033 171.209 117.711 1.00 61.29 332 THR A CA 1
ATOM 2194 C C . THR A 1 332 ? 190.139 172.606 118.322 1.00 61.29 332 THR A C 1
ATOM 2195 O O . THR A 1 332 ? 191.149 173.299 118.184 1.00 61.29 332 THR A O 1
ATOM 2199 N N . LEU A 1 333 ? 189.072 173.026 119.007 1.00 56.10 333 LEU A N 1
ATOM 2200 C CA . LEU A 1 333 ? 189.041 174.370 119.578 1.00 56.10 333 LEU A CA 1
ATOM 2201 C C . LEU A 1 333 ? 190.076 174.536 120.683 1.00 56.10 333 LEU A C 1
ATOM 2202 O O . LEU A 1 333 ? 190.668 175.611 120.826 1.00 56.10 333 LEU A O 1
ATOM 2207 N N . GLN A 1 334 ? 190.298 173.491 121.486 1.00 52.32 334 GLN A N 1
ATOM 2208 C CA . GLN A 1 334 ? 191.302 173.589 122.541 1.00 52.32 334 GLN A CA 1
ATOM 2209 C C . GLN A 1 334 ? 192.683 173.863 121.964 1.00 52.32 334 GLN A C 1
ATOM 2210 O O . GLN A 1 334 ? 193.418 174.715 122.474 1.00 52.32 334 GLN A O 1
ATOM 2216 N N . HIS A 1 335 ? 193.058 173.141 120.906 1.00 58.93 335 HIS A N 1
ATOM 2217 C CA . HIS A 1 335 ? 194.372 173.346 120.311 1.00 58.93 335 HIS A CA 1
ATOM 2218 C C . HIS A 1 335 ? 194.485 174.733 119.697 1.00 58.93 335 HIS A C 1
ATOM 2219 O O . HIS A 1 335 ? 195.541 175.370 119.781 1.00 58.93 335 HIS A O 1
ATOM 2226 N N . ALA A 1 336 ? 193.410 175.219 119.073 1.00 55.21 336 ALA A N 1
ATOM 2227 C CA . ALA A 1 336 ? 193.430 176.570 118.525 1.00 55.21 336 ALA A CA 1
ATOM 2228 C C . ALA A 1 336 ? 193.619 177.605 119.625 1.00 55.21 336 ALA A C 1
ATOM 2229 O O . ALA A 1 336 ? 194.424 178.534 119.483 1.00 55.21 336 ALA A O 1
ATOM 2231 N N . PHE A 1 337 ? 192.897 177.454 120.738 1.00 47.03 337 PHE A N 1
ATOM 2232 C CA . PHE A 1 337 ? 193.051 178.397 121.840 1.00 47.03 337 PHE A CA 1
ATOM 2233 C C . PHE A 1 337 ? 194.448 178.326 122.435 1.00 47.03 337 PHE A C 1
ATOM 2234 O O . PHE A 1 337 ? 195.018 179.353 122.811 1.00 47.03 337 PHE A O 1
ATOM 2242 N N . LEU A 1 338 ? 195.006 177.122 122.551 1.00 50.80 338 LEU A N 1
ATOM 2243 C CA . LEU A 1 338 ? 196.354 176.988 123.089 1.00 50.80 338 LEU A CA 1
ATOM 2244 C C . LEU A 1 338 ? 197.377 177.639 122.170 1.00 50.80 338 LEU A C 1
ATOM 2245 O O . LEU A 1 338 ? 198.325 178.278 122.639 1.00 50.80 338 LEU A O 1
ATOM 2250 N N . ARG A 1 339 ? 197.210 177.475 120.858 1.00 55.68 339 ARG A N 1
ATOM 2251 C CA . ARG A 1 339 ? 198.097 178.145 119.916 1.00 55.68 339 ARG A CA 1
ATOM 2252 C C . ARG A 1 339 ? 197.988 179.659 120.041 1.00 55.68 339 ARG A C 1
ATOM 2253 O O . ARG A 1 339 ? 199.005 180.364 120.030 1.00 55.68 339 ARG A O 1
ATOM 2261 N N . GLU A 1 340 ? 196.762 180.179 120.167 1.00 55.99 340 GLU A N 1
ATOM 2262 C CA . GLU A 1 340 ? 196.599 181.618 120.357 1.00 55.99 340 GLU A CA 1
ATOM 2263 C C . GLU A 1 340 ? 197.258 182.077 121.650 1.00 55.99 340 GLU A C 1
ATOM 2264 O O . GLU A 1 340 ? 197.915 183.124 121.685 1.00 55.99 340 GLU A O 1
ATOM 2270 N N . LEU A 1 341 ? 197.094 181.302 122.723 1.00 49.87 341 LEU A N 1
ATOM 2271 C CA . LEU A 1 341 ? 197.692 181.658 124.003 1.00 49.87 341 LEU A CA 1
ATOM 2272 C C . LEU A 1 341 ? 199.210 181.687 123.914 1.00 49.87 341 LEU A C 1
ATOM 2273 O O . LEU A 1 341 ? 199.850 182.611 124.426 1.00 49.87 341 LEU A O 1
ATOM 2278 N N . GLU A 1 342 ? 199.804 180.682 123.270 1.00 53.36 342 GLU A N 1
ATOM 2279 C CA . GLU A 1 342 ? 201.256 180.659 123.135 1.00 53.36 342 GLU A CA 1
ATOM 2280 C C . GLU A 1 342 ? 201.748 181.809 122.269 1.00 53.36 342 GLU A C 1
ATOM 2281 O O . GLU A 1 342 ? 202.758 182.444 122.593 1.00 53.36 342 GLU A O 1
ATOM 2287 N N . THR A 1 343 ? 201.043 182.106 121.174 1.00 54.02 343 THR A N 1
ATOM 2288 C CA . THR A 1 343 ? 201.453 183.222 120.329 1.00 54.02 343 THR A CA 1
ATOM 2289 C C . THR A 1 343 ? 201.392 184.537 121.093 1.00 54.02 343 THR A C 1
ATOM 2290 O O . THR A 1 343 ? 202.305 185.366 120.989 1.00 54.02 343 THR A O 1
ATOM 2294 N N . VAL A 1 344 ? 200.333 184.741 121.878 1.00 52.69 344 VAL A N 1
ATOM 2295 C CA . VAL A 1 344 ? 200.213 185.973 122.653 1.00 52.69 344 VAL A CA 1
ATOM 2296 C C . VAL A 1 344 ? 201.317 186.052 123.701 1.00 52.69 344 VAL A C 1
ATOM 2297 O O . VAL A 1 344 ? 202.010 187.069 123.820 1.00 52.69 344 VAL A O 1
ATOM 2301 N N . ALA A 1 345 ? 201.517 184.971 124.458 1.00 51.76 345 ALA A N 1
ATOM 2302 C CA . ALA A 1 345 ? 202.512 184.983 125.523 1.00 51.76 345 ALA A CA 1
ATOM 2303 C C . ALA A 1 345 ? 203.937 185.023 124.994 1.00 51.76 345 ALA A C 1
ATOM 2304 O O . ALA A 1 345 ? 204.860 185.303 125.765 1.00 51.76 345 ALA A O 1
ATOM 2306 N N . ALA A 1 346 ? 204.146 184.738 123.709 1.00 55.14 346 ALA A N 1
ATOM 2307 C CA . ALA A 1 346 ? 205.480 184.814 123.134 1.00 55.14 346 ALA A CA 1
ATOM 2308 C C . ALA A 1 346 ? 205.740 186.099 122.360 1.00 55.14 346 ALA A C 1
ATOM 2309 O O . ALA A 1 346 ? 206.904 186.486 122.215 1.00 55.14 346 ALA A O 1
ATOM 2311 N N . HIS A 1 347 ? 204.701 186.767 121.862 1.00 61.14 347 HIS A N 1
ATOM 2312 C CA . HIS A 1 347 ? 204.880 187.976 121.071 1.00 61.14 347 HIS A CA 1
ATOM 2313 C C . HIS A 1 347 ? 204.486 189.244 121.813 1.00 61.14 347 HIS A C 1
ATOM 2314 O O . HIS A 1 347 ? 205.242 190.220 121.808 1.00 61.14 347 HIS A O 1
ATOM 2321 N N . GLN A 1 348 ? 203.314 189.263 122.451 1.00 61.11 348 GLN A N 1
ATOM 2322 C CA . GLN A 1 348 ? 202.860 190.473 123.128 1.00 61.11 348 GLN A CA 1
ATOM 2323 C C . GLN A 1 348 ? 203.672 190.735 124.389 1.00 61.11 348 GLN A C 1
ATOM 2324 O O . GLN A 1 348 ? 204.275 191.803 124.545 1.00 61.11 348 GLN A O 1
ATOM 2330 N N . PHE A 1 349 ? 203.700 189.770 125.303 1.00 55.38 349 PHE A N 1
ATOM 2331 C CA . PHE A 1 349 ? 204.405 189.916 126.576 1.00 55.38 349 PHE A CA 1
ATOM 2332 C C . PHE A 1 349 ? 205.489 188.857 126.685 1.00 55.38 349 PHE A C 1
ATOM 2333 O O . PHE A 1 349 ? 205.208 187.718 127.098 1.00 55.38 349 PHE A O 1
ATOM 2341 N N . PRO A 1 350 ? 206.739 189.173 126.336 1.00 54.33 350 PRO A N 1
ATOM 2342 C CA . PRO A 1 350 ? 207.812 188.178 126.453 1.00 54.33 350 PRO A CA 1
ATOM 2343 C C . PRO A 1 350 ? 208.306 187.969 127.873 1.00 54.33 350 PRO A C 1
ATOM 2344 O O . PRO A 1 350 ? 209.116 187.060 128.098 1.00 54.33 350 PRO A O 1
ATOM 2348 N N . GLU A 1 351 ? 207.846 188.772 128.833 1.00 53.90 351 GLU A N 1
ATOM 2349 C CA . GLU A 1 351 ? 208.332 188.672 130.203 1.00 53.90 351 GLU A CA 1
ATOM 2350 C C . GLU A 1 351 ? 207.811 187.444 130.936 1.00 53.90 351 GLU A C 1
ATOM 2351 O O . GLU A 1 351 ? 208.295 187.153 132.034 1.00 53.90 351 GLU A O 1
ATOM 2357 N N . VAL A 1 352 ? 206.848 186.723 130.368 1.00 46.74 352 VAL A N 1
ATOM 2358 C CA . VAL A 1 352 ? 206.256 185.552 131.004 1.00 46.74 352 VAL A CA 1
ATOM 2359 C C . VAL A 1 352 ? 206.653 184.312 130.219 1.00 46.74 352 VAL A C 1
ATOM 2360 O O . VAL A 1 352 ? 206.539 184.282 128.987 1.00 46.74 352 VAL A O 1
ATOM 2364 N N . ARG A 1 353 ? 207.133 183.297 130.930 1.00 48.42 353 ARG A N 1
ATOM 2365 C CA . ARG A 1 353 ? 207.390 181.993 130.341 1.00 48.42 353 ARG A CA 1
ATOM 2366 C C . ARG A 1 353 ? 206.103 181.181 130.366 1.00 48.42 353 ARG A C 1
ATOM 2367 O O . ARG A 1 353 ? 205.413 181.129 131.388 1.00 48.42 353 ARG A O 1
ATOM 2375 N N . PHE A 1 354 ? 205.779 180.559 129.239 1.00 43.41 354 PHE A N 1
ATOM 2376 C CA . PHE A 1 354 ? 204.541 179.814 129.091 1.00 43.41 354 PHE A CA 1
ATOM 2377 C C . PHE A 1 354 ? 204.850 178.390 128.660 1.00 43.41 354 PHE A C 1
ATOM 2378 O O . PHE A 1 354 ? 205.730 178.163 127.824 1.00 43.41 354 PHE A O 1
ATOM 2386 N N . SER A 1 355 ? 204.117 177.435 129.232 1.00 42.81 355 SER A N 1
ATOM 2387 C CA . SER A 1 355 ? 204.303 176.027 128.907 1.00 42.81 355 SER A CA 1
ATOM 2388 C C . SER A 1 355 ? 203.120 175.194 129.380 1.00 42.81 355 SER A C 1
ATOM 2389 O O . SER A 1 355 ? 202.648 175.361 130.509 1.00 42.81 355 SER A O 1
ATOM 2392 N N . MET A 1 356 ? 202.635 174.300 128.523 1.00 44.21 356 MET A N 1
ATOM 2393 C CA . MET A 1 356 ? 201.607 173.355 128.930 1.00 44.21 356 MET A CA 1
ATOM 2394 C C . MET A 1 356 ? 202.123 172.445 130.035 1.00 44.21 356 MET A C 1
ATOM 2395 O O . MET A 1 356 ? 203.305 172.094 130.075 1.00 44.21 356 MET A O 1
ATOM 2400 N N . VAL A 1 357 ? 201.229 172.063 130.940 1.00 41.45 357 VAL A N 1
ATOM 2401 C CA . VAL A 1 357 ? 201.500 171.025 131.923 1.00 41.45 357 VAL A CA 1
ATOM 2402 C C . VAL A 1 357 ? 200.452 169.941 131.734 1.00 41.45 357 VAL A C 1
ATOM 2403 O O . VAL A 1 357 ? 199.250 170.203 131.870 1.00 41.45 357 VAL A O 1
ATOM 2407 N N . HIS A 1 358 ? 200.899 168.734 131.413 1.00 50.76 358 HIS A N 1
ATOM 2408 C CA . HIS A 1 358 ? 200.013 167.610 131.125 1.00 50.76 358 HIS A CA 1
ATOM 2409 C C . HIS A 1 358 ? 200.091 166.626 132.289 1.00 50.76 358 HIS A C 1
ATOM 2410 O O . HIS A 1 358 ? 200.980 165.776 132.346 1.00 50.76 358 HIS A O 1
ATOM 2417 N N . LYS A 1 359 ? 199.149 166.747 133.218 1.00 55.44 359 LYS A N 1
ATOM 2418 C CA . LYS A 1 359 ? 199.037 165.838 134.355 1.00 55.44 359 LYS A CA 1
ATOM 2419 C C . LYS A 1 359 ? 197.872 164.894 134.077 1.00 55.44 359 LYS A C 1
ATOM 2420 O O . LYS A 1 359 ? 196.734 165.331 133.886 1.00 55.44 359 LYS A O 1
ATOM 2426 N N . ARG A 1 360 ? 198.162 163.596 134.036 1.00 58.41 360 ARG A N 1
ATOM 2427 C CA . ARG A 1 360 ? 197.123 162.605 133.798 1.00 58.41 360 ARG A CA 1
ATOM 2428 C C . ARG A 1 360 ? 196.163 162.557 134.980 1.00 58.41 360 ARG A C 1
ATOM 2429 O O . ARG A 1 360 ? 196.567 162.724 136.133 1.00 58.41 360 ARG A O 1
ATOM 2437 N N . ILE A 1 361 ? 194.878 162.344 134.682 1.00 56.05 361 ILE A N 1
ATOM 2438 C CA . ILE A 1 361 ? 193.870 162.287 135.733 1.00 56.05 361 ILE A CA 1
ATOM 2439 C C . ILE A 1 361 ? 194.189 161.145 136.682 1.00 56.05 361 ILE A C 1
ATOM 2440 O O . ILE A 1 361 ? 194.452 160.014 136.255 1.00 56.05 361 ILE A O 1
ATOM 2445 N N . ASN A 1 362 ? 194.171 161.436 137.978 1.00 61.98 362 ASN A N 1
ATOM 2446 C CA . ASN A 1 362 ? 194.386 160.434 139.010 1.00 61.98 362 ASN A CA 1
ATOM 2447 C C . ASN A 1 362 ? 193.139 160.346 139.874 1.00 61.98 362 ASN A C 1
ATOM 2448 O O . ASN A 1 362 ? 192.703 161.351 140.445 1.00 61.98 362 ASN A O 1
ATOM 2453 N N . LEU A 1 363 ? 192.568 159.145 139.968 1.00 65.22 363 LEU A N 1
ATOM 2454 C CA . LEU A 1 363 ? 191.348 158.912 140.730 1.00 65.22 363 LEU A CA 1
ATOM 2455 C C . LEU A 1 363 ? 191.634 158.337 142.112 1.00 65.22 363 LEU A C 1
ATOM 2456 O O . LEU A 1 363 ? 190.761 157.707 142.717 1.00 65.22 363 LEU A O 1
ATOM 2461 N N . ALA A 1 364 ? 192.846 158.540 142.623 1.00 68.97 364 ALA A N 1
ATOM 2462 C CA . ALA A 1 364 ? 193.220 158.070 143.949 1.00 68.97 364 ALA A CA 1
ATOM 2463 C C . ALA A 1 364 ? 193.420 159.188 144.957 1.00 68.97 364 ALA A C 1
ATOM 2464 O O . ALA A 1 364 ? 193.376 158.930 146.161 1.00 68.97 364 ALA A O 1
ATOM 2466 N N . GLU A 1 365 ? 193.639 160.416 144.497 1.00 67.54 365 GLU A N 1
ATOM 2467 C CA . GLU A 1 365 ? 193.864 161.530 145.402 1.00 67.54 365 GLU A CA 1
ATOM 2468 C C . GLU A 1 365 ? 192.565 161.938 146.092 1.00 67.54 365 GLU A C 1
ATOM 2469 O O . GLU A 1 365 ? 191.460 161.682 145.605 1.00 67.54 365 GLU A O 1
ATOM 2475 N N . ASP A 1 366 ? 192.714 162.578 147.254 1.00 66.10 366 ASP A N 1
ATOM 2476 C CA . ASP A 1 366 ? 191.551 163.044 148.002 1.00 66.10 366 ASP A CA 1
ATOM 2477 C C . ASP A 1 366 ? 190.781 164.100 147.219 1.00 66.10 366 ASP A C 1
ATOM 2478 O O . ASP A 1 366 ? 189.550 164.044 147.126 1.00 66.10 366 ASP A O 1
ATOM 2483 N N . VAL A 1 367 ? 191.488 165.070 146.649 1.00 55.33 367 VAL A N 1
ATOM 2484 C CA . VAL A 1 367 ? 190.887 166.109 145.825 1.00 55.33 367 VAL A CA 1
ATOM 2485 C C . VAL A 1 367 ? 191.288 165.860 144.381 1.00 55.33 367 VAL A C 1
ATOM 2486 O O . VAL A 1 367 ? 192.296 165.196 144.112 1.00 55.33 367 VAL A O 1
ATOM 2490 N N . LEU A 1 368 ? 190.492 166.379 143.450 1.00 44.83 368 LEU A N 1
ATOM 2491 C CA . LEU A 1 368 ? 190.767 166.165 142.037 1.00 44.83 368 LEU A CA 1
ATOM 2492 C C . LEU A 1 368 ? 191.722 167.216 141.490 1.00 44.83 368 LEU A C 1
ATOM 2493 O O . LEU A 1 368 ? 191.443 167.821 140.451 1.00 44.83 368 LEU A O 1
ATOM 2498 N N . ALA A 1 369 ? 192.855 167.420 142.166 1.00 43.78 369 ALA A N 1
ATOM 2499 C CA . ALA A 1 369 ? 193.887 168.358 141.734 1.00 43.78 369 ALA A CA 1
ATOM 2500 C C . ALA A 1 369 ? 193.318 169.707 141.311 1.00 43.78 369 ALA A C 1
ATOM 2501 O O . ALA A 1 369 ? 192.921 170.514 142.156 1.00 43.78 369 ALA A O 1
ATOM 2503 N N . TRP A 1 370 ? 193.276 169.957 140.003 1.00 39.10 370 TRP A N 1
ATOM 2504 C CA . TRP A 1 370 ? 192.772 171.218 139.472 1.00 39.10 370 TRP A CA 1
ATOM 2505 C C . TRP A 1 370 ? 191.250 171.215 139.415 1.00 39.10 370 TRP A C 1
ATOM 2506 O O . TRP A 1 370 ? 190.603 170.334 139.986 1.00 39.10 370 TRP A O 1
ATOM 2517 N N . GLU A 1 371 ? 190.666 172.201 138.736 1.00 37.73 371 GLU A N 1
ATOM 2518 C CA . GLU A 1 371 ? 189.222 172.238 138.540 1.00 37.73 371 GLU A CA 1
ATOM 2519 C C . GLU A 1 371 ? 188.781 171.637 137.216 1.00 37.73 371 GLU A C 1
ATOM 2520 O O . GLU A 1 371 ? 187.649 171.156 137.115 1.00 37.73 371 GLU A O 1
ATOM 2526 N N . HIS A 1 372 ? 189.642 171.645 136.200 1.00 38.42 372 HIS A N 1
ATOM 2527 C CA . HIS A 1 372 ? 189.282 171.051 134.921 1.00 38.42 372 HIS A CA 1
ATOM 2528 C C . HIS A 1 372 ? 189.149 169.539 134.994 1.00 38.42 372 HIS A C 1
ATOM 2529 O O . HIS A 1 372 ? 188.638 168.939 134.046 1.00 38.42 372 HIS A O 1
ATOM 2536 N N . GLU A 1 373 ? 189.615 168.911 136.073 1.00 42.48 373 GLU A N 1
ATOM 2537 C CA . GLU A 1 373 ? 189.519 167.461 136.187 1.00 42.48 373 GLU A CA 1
ATOM 2538 C C . GLU A 1 373 ? 188.065 167.012 136.256 1.00 42.48 373 GLU A C 1
ATOM 2539 O O . GLU A 1 373 ? 187.673 166.030 135.616 1.00 42.48 373 GLU A O 1
ATOM 2545 N N . ARG A 1 374 ? 187.244 167.726 137.030 1.00 38.72 374 ARG A N 1
ATOM 2546 C CA . ARG A 1 374 ? 185.834 167.368 137.131 1.00 38.72 374 ARG A CA 1
ATOM 2547 C C . ARG A 1 374 ? 185.107 167.530 135.806 1.00 38.72 374 ARG A C 1
ATOM 2548 O O . ARG A 1 374 ? 184.159 166.785 135.537 1.00 38.72 374 ARG A O 1
ATOM 2556 N N . PHE A 1 375 ? 185.525 168.482 134.974 1.00 38.36 375 PHE A N 1
ATOM 2557 C CA . PHE A 1 375 ? 184.962 168.619 133.639 1.00 38.36 375 PHE A CA 1
ATOM 2558 C C . PHE A 1 375 ? 185.451 167.535 132.694 1.00 38.36 375 PHE A C 1
ATOM 2559 O O . PHE A 1 375 ? 184.653 166.978 131.933 1.00 38.36 375 PHE A O 1
ATOM 2567 N N . ALA A 1 376 ? 186.744 167.218 132.729 1.00 41.26 376 ALA A N 1
ATOM 2568 C CA . ALA A 1 376 ? 187.293 166.187 131.861 1.00 41.26 376 ALA A CA 1
ATOM 2569 C C . ALA A 1 376 ? 186.796 164.796 132.221 1.00 41.26 376 ALA A C 1
ATOM 2570 O O . ALA A 1 376 ? 186.818 163.907 131.365 1.00 41.26 376 ALA A O 1
ATOM 2572 N N . ILE A 1 377 ? 186.359 164.586 133.465 1.00 42.11 377 ILE A N 1
ATOM 2573 C CA . ILE A 1 377 ? 185.795 163.293 133.838 1.00 42.11 377 ILE A CA 1
ATOM 2574 C C . ILE A 1 377 ? 184.534 163.015 133.033 1.00 42.11 377 ILE A C 1
ATOM 2575 O O . ILE A 1 377 ? 184.338 161.906 132.521 1.00 42.11 377 ILE A O 1
ATOM 2580 N N . ARG A 1 378 ? 183.668 164.015 132.895 1.00 42.80 378 ARG A N 1
ATOM 2581 C CA . ARG A 1 378 ? 182.429 163.855 132.134 1.00 42.80 378 ARG A CA 1
ATOM 2582 C C . ARG A 1 378 ? 182.624 164.193 130.659 1.00 42.80 378 ARG A C 1
ATOM 2583 O O . ARG A 1 378 ? 181.838 164.931 130.068 1.00 42.80 378 ARG A O 1
ATOM 2591 N N . ARG A 1 379 ? 183.671 163.622 130.062 1.00 44.72 379 ARG A N 1
ATOM 2592 C CA . ARG A 1 379 ? 183.955 163.712 128.627 1.00 44.72 379 ARG A CA 1
ATOM 2593 C C . ARG A 1 379 ? 183.714 165.117 128.079 1.00 44.72 379 ARG A C 1
ATOM 2594 O O . ARG A 1 379 ? 183.054 165.313 127.058 1.00 44.72 379 ARG A O 1
ATOM 2602 N N . LEU A 1 380 ? 184.263 166.111 128.774 1.00 40.93 380 LEU A N 1
ATOM 2603 C CA . LEU A 1 380 ? 184.075 167.503 128.397 1.00 40.93 380 LEU A CA 1
ATOM 2604 C C . LEU A 1 380 ? 185.434 168.181 128.277 1.00 40.93 380 LEU A C 1
ATOM 2605 O O . LEU A 1 380 ? 186.242 168.119 129.219 1.00 40.93 380 LEU A O 1
ATOM 2610 N N . PRO A 1 381 ? 185.727 168.825 127.151 1.00 38.01 381 PRO A N 1
ATOM 2611 C CA . PRO A 1 381 ? 187.033 169.474 126.984 1.00 38.01 381 PRO A CA 1
ATOM 2612 C C . PRO A 1 381 ? 187.229 170.589 127.998 1.00 38.01 381 PRO A C 1
ATOM 2613 O O . PRO A 1 381 ? 186.377 171.465 128.153 1.00 38.01 381 PRO A O 1
ATOM 2617 N N . ALA A 1 382 ? 188.370 170.562 128.683 1.00 36.17 382 ALA A N 1
ATOM 2618 C CA . ALA A 1 382 ? 188.640 171.565 129.703 1.00 36.17 382 ALA A CA 1
ATOM 2619 C C . ALA A 1 382 ? 190.128 171.613 130.006 1.00 36.17 382 ALA A C 1
ATOM 2620 O O . ALA A 1 382 ? 190.850 170.636 129.796 1.00 36.17 382 ALA A O 1
ATOM 2622 N N . PHE A 1 383 ? 190.571 172.766 130.506 1.00 34.93 383 PHE A N 1
ATOM 2623 C CA . PHE A 1 383 ? 191.931 172.929 130.996 1.00 34.93 383 PHE A CA 1
ATOM 2624 C C . PHE A 1 383 ? 191.969 174.096 131.971 1.00 34.93 383 PHE A C 1
ATOM 2625 O O . PHE A 1 383 ? 191.140 175.003 131.889 1.00 34.93 383 PHE A O 1
ATOM 2633 N N . THR A 1 384 ? 192.938 174.070 132.880 1.00 33.61 384 THR A N 1
ATOM 2634 C CA . THR A 1 384 ? 193.046 175.058 133.943 1.00 33.61 384 THR A CA 1
ATOM 2635 C C . THR A 1 384 ? 194.236 175.975 133.705 1.00 33.61 384 THR A C 1
ATOM 2636 O O . THR A 1 384 ? 195.314 175.521 133.310 1.00 33.61 384 THR A O 1
ATOM 2640 N N . LEU A 1 385 ? 194.036 177.265 133.953 1.00 33.27 385 LEU A N 1
ATOM 2641 C CA . LEU A 1 385 ? 195.087 178.267 133.857 1.00 33.27 385 LEU A CA 1
ATOM 2642 C C . LEU A 1 385 ? 195.517 178.669 135.259 1.00 33.27 385 LEU A C 1
ATOM 2643 O O . LEU A 1 385 ? 194.671 178.949 136.112 1.00 33.27 385 LEU A O 1
ATOM 2648 N N . SER A 1 386 ? 196.825 178.694 135.494 1.00 37.74 386 SER A N 1
ATOM 2649 C CA . SER A 1 386 ? 197.338 179.011 136.817 1.00 37.74 386 SER A CA 1
ATOM 2650 C C . SER A 1 386 ? 198.791 179.437 136.708 1.00 37.74 386 SER A C 1
ATOM 2651 O O . SER A 1 386 ? 199.524 178.968 135.834 1.00 37.74 386 SER A O 1
ATOM 2654 N N . HIS A 1 387 ? 199.200 180.326 137.611 1.00 39.86 387 HIS A N 1
ATOM 2655 C CA . HIS A 1 387 ? 200.601 180.705 137.714 1.00 39.86 387 HIS A CA 1
ATOM 2656 C C . HIS A 1 387 ? 201.456 179.605 138.323 1.00 39.86 387 HIS A C 1
ATOM 2657 O O . HIS A 1 387 ? 202.686 179.679 138.236 1.00 39.86 387 HIS A O 1
ATOM 2664 N N . LEU A 1 388 ? 200.839 178.600 138.936 1.00 42.62 388 LEU A N 1
ATOM 2665 C CA . LEU A 1 388 ? 201.566 177.481 139.508 1.00 42.62 388 LEU A CA 1
ATOM 2666 C C . LEU A 1 388 ? 202.068 176.555 138.404 1.00 42.62 388 LEU A C 1
ATOM 2667 O O . LEU A 1 388 ? 201.634 176.619 137.252 1.00 42.62 388 LEU A O 1
ATOM 2672 N N . GLU A 1 389 ? 203.000 175.686 138.768 1.00 50.55 389 GLU A N 1
ATOM 2673 C CA . GLU A 1 389 ? 203.521 174.689 137.846 1.00 50.55 389 GLU A CA 1
ATOM 2674 C C . GLU A 1 389 ? 203.232 173.261 138.275 1.00 50.55 389 GLU A C 1
ATOM 2675 O O . GLU A 1 389 ? 203.115 172.386 137.415 1.00 50.55 389 GLU A O 1
ATOM 2681 N N . SER A 1 390 ? 203.110 173.002 139.573 1.00 57.30 390 SER A N 1
ATOM 2682 C CA . SER A 1 390 ? 202.794 171.681 140.091 1.00 57.30 390 SER A CA 1
ATOM 2683 C C . SER A 1 390 ? 201.587 171.770 141.010 1.00 57.30 390 SER A C 1
ATOM 2684 O O . SER A 1 390 ? 201.531 172.629 141.895 1.00 57.30 390 SER A O 1
ATOM 2687 N N . HIS A 1 391 ? 200.623 170.872 140.802 1.00 59.49 391 HIS A N 1
ATOM 2688 C CA . HIS A 1 391 ? 199.437 170.845 141.649 1.00 59.49 391 HIS A CA 1
ATOM 2689 C C . HIS A 1 391 ? 199.763 170.492 143.093 1.00 59.49 391 HIS A C 1
ATOM 2690 O O . HIS A 1 391 ? 199.009 170.871 143.995 1.00 59.49 391 HIS A O 1
ATOM 2697 N N . ARG A 1 392 ? 200.863 169.775 143.333 1.00 65.73 392 ARG A N 1
ATOM 2698 C CA . ARG A 1 392 ? 201.213 169.376 144.690 1.00 65.73 392 ARG A CA 1
ATOM 2699 C C . ARG A 1 392 ? 201.751 170.535 145.517 1.00 65.73 392 ARG A C 1
ATOM 2700 O O . ARG A 1 392 ? 201.859 170.405 146.740 1.00 65.73 392 ARG A O 1
ATOM 2708 N N . ASP A 1 393 ? 202.098 171.652 144.881 1.00 64.38 393 ASP A N 1
ATOM 2709 C CA . ASP A 1 393 ? 202.624 172.796 145.612 1.00 64.38 393 ASP A CA 1
ATOM 2710 C C . ASP A 1 393 ? 201.589 173.314 146.603 1.00 64.38 393 ASP A C 1
ATOM 2711 O O . ASP A 1 393 ? 200.392 173.353 146.307 1.00 64.38 393 ASP A O 1
ATOM 2716 N N . GLY A 1 394 ? 202.056 173.707 147.783 1.00 64.87 394 GLY A N 1
ATOM 2717 C CA . GLY A 1 394 ? 201.168 174.184 148.823 1.00 64.87 394 GLY A CA 1
ATOM 2718 C C . GLY A 1 394 ? 200.949 175.681 148.781 1.00 64.87 394 GLY A C 1
ATOM 2719 O O . GLY A 1 394 ? 200.576 176.285 149.791 1.00 64.87 394 GLY A O 1
ATOM 2720 N N . GLN A 1 395 ? 201.179 176.293 147.616 1.00 62.90 395 GLN A N 1
ATOM 2721 C CA . GLN A 1 395 ? 201.001 177.736 147.495 1.00 62.90 395 GLN A CA 1
ATOM 2722 C C . GLN A 1 395 ? 199.537 178.137 147.618 1.00 62.90 395 GLN A C 1
ATOM 2723 O O . GLN A 1 395 ? 199.237 179.302 147.899 1.00 62.90 395 GLN A O 1
ATOM 2729 N N . ARG A 1 396 ? 198.618 177.198 147.406 1.00 55.86 396 ARG A N 1
ATOM 2730 C CA . ARG A 1 396 ? 197.213 177.441 147.686 1.00 55.86 396 ARG A CA 1
ATOM 2731 C C . ARG A 1 396 ? 196.950 177.258 149.182 1.00 55.86 396 ARG A C 1
ATOM 2732 O O . ARG A 1 396 ? 197.877 177.156 149.991 1.00 55.86 396 ARG A O 1
ATOM 2740 N N . SER A 1 397 ? 195.667 177.231 149.555 1.00 55.59 397 SER A N 1
ATOM 2741 C CA . SER A 1 397 ? 195.266 177.258 150.961 1.00 55.59 397 SER A CA 1
ATOM 2742 C C . SER A 1 397 ? 195.772 178.551 151.586 1.00 55.59 397 SER A C 1
ATOM 2743 O O . SER A 1 397 ? 195.222 179.625 151.321 1.00 55.59 397 SER A O 1
ATOM 2746 N N . SER A 1 398 ? 196.818 178.461 152.413 1.00 56.11 398 SER A N 1
ATOM 2747 C CA . SER A 1 398 ? 197.676 179.606 152.714 1.00 56.11 398 SER A CA 1
ATOM 2748 C C . SER A 1 398 ? 196.905 180.754 153.376 1.00 56.11 398 SER A C 1
ATOM 2749 O O . SER A 1 398 ? 196.619 181.781 152.761 1.00 56.11 398 SER A O 1
ATOM 2752 N N . ILE A 1 399 ? 196.540 180.541 154.642 1.00 56.38 399 ILE A N 1
ATOM 2753 C CA . ILE A 1 399 ? 195.999 181.629 155.457 1.00 56.38 399 ILE A CA 1
ATOM 2754 C C . ILE A 1 399 ? 196.936 182.831 155.402 1.00 56.38 399 ILE A C 1
ATOM 2755 O O . ILE A 1 399 ? 196.519 183.968 155.648 1.00 56.38 399 ILE A O 1
ATOM 2760 N N . MET A 1 400 ? 198.210 182.586 155.081 1.00 58.27 400 MET A N 1
ATOM 2761 C CA . MET A 1 400 ? 199.188 183.649 154.899 1.00 58.27 400 MET A CA 1
ATOM 2762 C C . MET A 1 400 ? 198.907 184.506 153.673 1.00 58.27 400 MET A C 1
ATOM 2763 O O . MET A 1 400 ? 199.531 185.562 153.523 1.00 58.27 400 MET A O 1
ATOM 2768 N N . ASP A 1 401 ? 197.991 184.086 152.798 1.00 53.63 401 ASP A N 1
ATOM 2769 C CA . ASP A 1 401 ? 197.704 184.810 151.560 1.00 53.63 401 ASP A CA 1
ATOM 2770 C C . ASP A 1 401 ? 196.917 186.071 151.900 1.00 53.63 401 ASP A C 1
ATOM 2771 O O . ASP A 1 401 ? 195.706 186.168 151.693 1.00 53.63 401 ASP A O 1
ATOM 2776 N N . VAL A 1 402 ? 197.628 187.058 152.436 1.00 51.85 402 VAL A N 1
ATOM 2777 C CA . VAL A 1 402 ? 197.038 188.359 152.721 1.00 51.85 402 VAL A CA 1
ATOM 2778 C C . VAL A 1 402 ? 196.848 189.100 151.406 1.00 51.85 402 VAL A C 1
ATOM 2779 O O . VAL A 1 402 ? 197.384 188.692 150.370 1.00 51.85 402 VAL A O 1
ATOM 2783 N N . ARG A 1 403 ? 196.082 190.193 151.437 1.00 45.09 403 ARG A N 1
ATOM 2784 C CA . ARG A 1 403 ? 195.815 190.948 150.218 1.00 45.09 403 ARG A CA 1
ATOM 2785 C C . ARG A 1 403 ? 197.099 191.463 149.581 1.00 45.09 403 ARG A C 1
ATOM 2786 O O . ARG A 1 403 ? 197.196 191.538 148.352 1.00 45.09 403 ARG A O 1
ATOM 2794 N N . SER A 1 404 ? 198.098 191.793 150.388 1.00 48.14 404 SER A N 1
ATOM 2795 C CA . SER A 1 404 ? 199.357 192.318 149.866 1.00 48.14 404 SER A CA 1
ATOM 2796 C C . SER A 1 404 ? 200.205 191.266 149.185 1.00 48.14 404 SER A C 1
ATOM 2797 O O . SER A 1 404 ? 201.357 191.570 148.856 1.00 48.14 404 SER A O 1
ATOM 2800 N N . ARG A 1 405 ? 199.707 190.051 148.960 1.00 51.28 405 ARG A N 1
ATOM 2801 C CA . ARG A 1 405 ? 200.486 189.001 148.325 1.00 51.28 405 ARG A CA 1
ATOM 2802 C C . ARG A 1 405 ? 200.157 188.827 146.850 1.00 51.28 405 ARG A C 1
ATOM 2803 O O . ARG A 1 405 ? 200.884 188.119 146.147 1.00 51.28 405 ARG A O 1
ATOM 2811 N N . VAL A 1 406 ? 199.098 189.457 146.357 1.00 46.36 406 VAL A N 1
ATOM 2812 C CA . VAL A 1 406 ? 198.739 189.406 144.945 1.00 46.36 406 VAL A CA 1
ATOM 2813 C C . VAL A 1 406 ? 199.058 190.770 144.344 1.00 46.36 406 VAL A C 1
ATOM 2814 O O . VAL A 1 406 ? 198.351 191.758 144.570 1.00 46.36 406 VAL A O 1
ATOM 2818 N N . ASP A 1 407 ? 200.145 190.833 143.582 1.00 48.01 407 ASP A N 1
ATOM 2819 C CA . ASP A 1 407 ? 200.563 192.090 142.978 1.00 48.01 407 ASP A CA 1
ATOM 2820 C C . ASP A 1 407 ? 199.573 192.504 141.898 1.00 48.01 407 ASP A C 1
ATOM 2821 O O . ASP A 1 407 ? 199.179 191.690 141.058 1.00 48.01 407 ASP A O 1
ATOM 2826 N N . SER A 1 408 ? 199.172 193.776 141.920 1.00 46.11 408 SER A N 1
ATOM 2827 C CA . SER A 1 408 ? 198.168 194.248 140.972 1.00 46.11 408 SER A CA 1
ATOM 2828 C C . SER A 1 408 ? 198.696 194.235 139.543 1.00 46.11 408 SER A C 1
ATOM 2829 O O . SER A 1 408 ? 197.946 193.944 138.605 1.00 46.11 408 SER A O 1
ATOM 2832 N N . LYS A 1 409 ? 199.977 194.561 139.353 1.00 45.51 409 LYS A N 1
ATOM 2833 C CA . LYS A 1 409 ? 200.542 194.559 138.006 1.00 45.51 409 LYS A CA 1
ATOM 2834 C C . LYS A 1 409 ? 200.530 193.159 137.402 1.00 45.51 409 LYS A C 1
ATOM 2835 O O . LYS A 1 409 ? 200.159 192.981 136.236 1.00 45.51 409 LYS A O 1
ATOM 2841 N N . THR A 1 410 ? 200.934 192.153 138.181 1.00 41.58 410 THR A N 1
ATOM 2842 C CA . THR A 1 410 ? 200.935 190.786 137.674 1.00 41.58 410 THR A CA 1
ATOM 2843 C C . THR A 1 410 ? 199.521 190.307 137.382 1.00 41.58 410 THR A C 1
ATOM 2844 O O . THR A 1 410 ? 199.288 189.615 136.384 1.00 41.58 410 THR A O 1
ATOM 2848 N N . LEU A 1 411 ? 198.565 190.657 138.243 1.00 37.61 411 LEU A N 1
ATOM 2849 C CA . LEU A 1 411 ? 197.178 190.282 137.993 1.00 37.61 411 LEU A CA 1
ATOM 2850 C C . LEU A 1 411 ? 196.659 190.927 136.715 1.00 37.61 411 LEU A C 1
ATOM 2851 O O . LEU A 1 411 ? 195.973 190.277 135.918 1.00 37.61 411 LEU A O 1
ATOM 2856 N N . THR A 1 412 ? 196.979 192.205 136.503 1.00 41.61 412 THR A N 1
ATOM 2857 C CA . THR A 1 412 ? 196.549 192.881 135.284 1.00 41.61 412 THR A CA 1
ATOM 2858 C C . THR A 1 412 ? 197.171 192.242 134.051 1.00 41.61 412 THR A C 1
ATOM 2859 O O . THR A 1 412 ? 196.501 192.070 133.029 1.00 41.61 412 THR A O 1
ATOM 2863 N N . ARG A 1 413 ? 198.454 191.886 134.125 1.00 40.31 413 ARG A N 1
ATOM 2864 C CA . ARG A 1 413 ? 199.103 191.246 132.983 1.00 40.31 413 ARG A CA 1
ATOM 2865 C C . ARG A 1 413 ? 198.499 189.875 132.694 1.00 40.31 413 ARG A C 1
ATOM 2866 O O . ARG A 1 413 ? 198.281 189.519 131.529 1.00 40.31 413 ARG A O 1
ATOM 2874 N N . ASN A 1 414 ? 198.218 189.093 133.739 1.00 37.81 414 ASN A N 1
ATOM 2875 C CA . ASN A 1 414 ? 197.589 187.790 133.539 1.00 37.81 414 ASN A CA 1
ATOM 2876 C C . ASN A 1 414 ? 196.205 187.937 132.922 1.00 37.81 414 ASN A C 1
ATOM 2877 O O . ASN A 1 414 ? 195.831 187.172 132.023 1.00 37.81 414 ASN A O 1
ATOM 2882 N N . THR A 1 415 ? 195.425 188.908 133.402 1.00 38.66 415 THR A N 1
ATOM 2883 C CA . THR A 1 415 ? 194.110 189.149 132.821 1.00 38.66 415 THR A CA 1
ATOM 2884 C C . THR A 1 415 ? 194.228 189.577 131.367 1.00 38.66 415 THR A C 1
ATOM 2885 O O . THR A 1 415 ? 193.443 189.140 130.521 1.00 38.66 415 THR A O 1
ATOM 2889 N N . ARG A 1 416 ? 195.210 190.426 131.054 1.00 43.17 416 ARG A N 1
ATOM 2890 C CA . ARG A 1 416 ? 195.433 190.818 129.667 1.00 43.17 416 ARG A CA 1
ATOM 2891 C C . ARG A 1 416 ? 195.712 189.599 128.802 1.00 43.17 416 ARG A C 1
ATOM 2892 O O . ARG A 1 416 ? 195.127 189.441 127.727 1.00 43.17 416 ARG A O 1
ATOM 2900 N N . ILE A 1 417 ? 196.593 188.714 129.270 1.00 43.02 417 ILE A N 1
ATOM 2901 C CA . ILE A 1 417 ? 196.960 187.537 128.486 1.00 43.02 417 ILE A CA 1
ATOM 2902 C C . ILE A 1 417 ? 195.742 186.653 128.247 1.00 43.02 417 ILE A C 1
ATOM 2903 O O . ILE A 1 417 ? 195.452 186.255 127.110 1.00 43.02 417 ILE A O 1
ATOM 2908 N N . ILE A 1 418 ? 195.006 186.340 129.316 1.00 38.28 418 ILE A N 1
ATOM 2909 C CA . ILE A 1 418 ? 193.859 185.441 129.196 1.00 38.28 418 ILE A CA 1
ATOM 2910 C C . ILE A 1 418 ? 192.796 186.051 128.292 1.00 38.28 418 ILE A C 1
ATOM 2911 O O . ILE A 1 418 ? 192.266 185.391 127.389 1.00 38.28 418 ILE A O 1
ATOM 2916 N N . ALA A 1 419 ? 192.472 187.325 128.520 1.00 43.77 419 ALA A N 1
ATOM 2917 C CA . ALA A 1 419 ? 191.420 187.974 127.754 1.00 43.77 419 ALA A CA 1
ATOM 2918 C C . ALA A 1 419 ? 191.798 188.103 126.287 1.00 43.77 419 ALA A C 1
ATOM 2919 O O . ALA A 1 419 ? 190.950 187.920 125.411 1.00 43.77 419 ALA A O 1
ATOM 2921 N N . GLU A 1 420 ? 193.062 188.414 125.991 1.00 51.77 420 GLU A N 1
ATOM 2922 C CA . GLU A 1 420 ? 193.487 188.496 124.602 1.00 51.77 420 GLU A CA 1
ATOM 2923 C C . GLU A 1 420 ? 193.492 187.142 123.912 1.00 51.77 420 GLU A C 1
ATOM 2924 O O . GLU A 1 420 ? 193.109 187.063 122.741 1.00 51.77 420 GLU A O 1
ATOM 2930 N N . ALA A 1 421 ? 193.899 186.076 124.603 1.00 48.54 421 ALA A N 1
ATOM 2931 C CA . ALA A 1 421 ? 193.808 184.750 124.001 1.00 48.54 421 ALA A CA 1
ATOM 2932 C C . ALA A 1 421 ? 192.360 184.387 123.698 1.00 48.54 421 ALA A C 1
ATOM 2933 O O . ALA A 1 421 ? 192.048 183.885 122.609 1.00 48.54 421 ALA A O 1
ATOM 2935 N N . LEU A 1 422 ? 191.456 184.645 124.647 1.00 44.75 422 LEU A N 1
ATOM 2936 C CA . LEU A 1 422 ? 190.045 184.352 124.415 1.00 44.75 422 LEU A CA 1
ATOM 2937 C C . LEU A 1 422 ? 189.489 185.189 123.270 1.00 44.75 422 LEU A C 1
ATOM 2938 O O . LEU A 1 422 ? 188.707 184.696 122.453 1.00 44.75 422 LEU A O 1
ATOM 2943 N N . THR A 1 423 ? 189.868 186.465 123.203 1.00 50.75 423 THR A N 1
ATOM 2944 C CA . THR A 1 423 ? 189.386 187.324 122.128 1.00 50.75 423 THR A CA 1
ATOM 2945 C C . THR A 1 423 ? 189.878 186.840 120.773 1.00 50.75 423 THR A C 1
ATOM 2946 O O . THR A 1 423 ? 189.119 186.820 119.798 1.00 50.75 423 THR A O 1
ATOM 2950 N N . ARG A 1 424 ? 191.147 186.441 120.692 1.00 54.12 424 ARG A N 1
ATOM 2951 C CA . ARG A 1 424 ? 191.687 185.964 119.424 1.00 54.12 424 ARG A CA 1
ATOM 2952 C C . ARG A 1 424 ? 191.014 184.669 118.987 1.00 54.12 424 ARG A C 1
ATOM 2953 O O . ARG A 1 424 ? 190.681 184.499 117.809 1.00 54.12 424 ARG A O 1
ATOM 2961 N N . VAL A 1 425 ? 190.809 183.735 119.921 1.00 48.08 425 VAL A N 1
ATOM 2962 C CA . VAL A 1 425 ? 190.199 182.465 119.530 1.00 48.08 425 VAL A CA 1
ATOM 2963 C C . VAL A 1 425 ? 188.719 182.641 119.203 1.00 48.08 425 VAL A C 1
ATOM 2964 O O . VAL A 1 425 ? 188.202 182.000 118.281 1.00 48.08 425 VAL A O 1
ATOM 2968 N N . ILE A 1 426 ? 188.015 183.502 119.939 1.00 48.04 426 ILE A N 1
ATOM 2969 C CA . ILE A 1 426 ? 186.577 183.657 119.748 1.00 48.04 426 ILE A CA 1
ATOM 2970 C C . ILE A 1 426 ? 186.280 184.360 118.431 1.00 48.04 426 ILE A C 1
ATOM 2971 O O . ILE A 1 426 ? 185.417 183.928 117.658 1.00 48.04 426 ILE A O 1
ATOM 2976 N N . TYR A 1 427 ? 186.999 185.441 118.147 1.00 58.13 427 TYR A N 1
ATOM 2977 C CA . TYR A 1 427 ? 186.674 186.316 117.031 1.00 58.13 427 TYR A CA 1
ATOM 2978 C C . TYR A 1 427 ? 187.352 185.910 115.735 1.00 58.13 427 TYR A C 1
ATOM 2979 O O . TYR A 1 427 ? 187.347 186.694 114.780 1.00 58.13 427 TYR A O 1
ATOM 2988 N N . ASN A 1 428 ? 187.941 184.715 115.678 1.00 72.24 428 ASN A N 1
ATOM 2989 C CA . ASN A 1 428 ? 188.516 184.163 114.457 1.00 72.24 428 ASN A CA 1
ATOM 2990 C C . ASN A 1 428 ? 189.633 185.033 113.903 1.00 72.24 428 ASN A C 1
ATOM 2991 O O . ASN A 1 428 ? 189.925 184.979 112.706 1.00 72.24 428 ASN A O 1
ATOM 2996 N N . LEU A 1 429 ? 190.265 185.834 114.763 1.00 70.98 429 LEU A N 1
ATOM 2997 C CA . LEU A 1 429 ? 191.223 186.830 114.299 1.00 70.98 429 LEU A CA 1
ATOM 2998 C C . LEU A 1 429 ? 192.449 186.185 113.669 1.00 70.98 429 LEU A C 1
ATOM 2999 O O . LEU A 1 429 ? 193.029 186.734 112.725 1.00 70.98 429 LEU A O 1
ATOM 3004 N N . THR A 1 430 ? 192.865 185.026 114.184 1.00 71.77 430 THR A N 1
ATOM 3005 C CA . THR A 1 430 ? 194.175 184.488 113.830 1.00 71.77 430 THR A CA 1
ATOM 3006 C C . THR A 1 430 ? 194.289 184.230 112.331 1.00 71.77 430 THR A C 1
ATOM 3007 O O . THR A 1 430 ? 195.327 184.519 111.723 1.00 71.77 430 THR A O 1
ATOM 3011 N N . GLU A 1 431 ? 193.239 183.694 111.720 1.00 78.95 431 GLU A N 1
ATOM 3012 C CA . GLU A 1 431 ? 193.172 183.539 110.267 1.00 78.95 431 GLU A CA 1
ATOM 3013 C C . GLU A 1 431 ? 192.415 184.729 109.661 1.00 78.95 431 GLU A C 1
ATOM 3014 O O . GLU A 1 431 ? 191.433 184.637 108.930 1.00 78.95 431 GLU A O 1
ATOM 3020 N N . LYS A 1 432 ? 192.870 185.921 110.038 1.00 78.90 432 LYS A N 1
ATOM 3021 C CA . LYS A 1 432 ? 192.386 187.149 109.424 1.00 78.90 432 LYS A CA 1
ATOM 3022 C C . LYS A 1 432 ? 193.466 188.208 109.268 1.00 78.90 432 LYS A C 1
ATOM 3023 O O . LYS A 1 432 ? 193.147 189.326 108.852 1.00 78.90 432 LYS A O 1
ATOM 3029 N N . GLY A 1 433 ? 194.719 187.904 109.595 1.00 82.46 433 GLY A N 1
ATOM 3030 C CA . GLY A 1 433 ? 195.759 188.913 109.637 1.00 82.46 433 GLY A CA 1
ATOM 3031 C C . GLY A 1 433 ? 196.190 189.203 111.059 1.00 82.46 433 GLY A C 1
ATOM 3032 O O . GLY A 1 433 ? 196.679 188.305 111.751 1.00 82.46 433 GLY A O 1
ATOM 3033 N N . THR A 1 434 ? 196.016 190.460 111.501 1.00 77.95 434 THR A N 1
ATOM 3034 C CA . THR A 1 434 ? 196.206 190.935 112.873 1.00 77.95 434 THR A CA 1
ATOM 3035 C C . THR A 1 434 ? 197.432 190.306 113.530 1.00 77.95 434 THR A C 1
ATOM 3036 O O . THR A 1 434 ? 197.299 189.416 114.380 1.00 77.95 434 THR A O 1
ATOM 3040 N N . PRO A 1 435 ? 198.636 190.731 113.154 1.00 74.80 435 PRO A N 1
ATOM 3041 C CA . PRO A 1 435 ? 199.831 190.084 113.685 1.00 74.80 435 PRO A CA 1
ATOM 3042 C C . PRO A 1 435 ? 199.887 190.214 115.192 1.00 74.80 435 PRO A C 1
ATOM 3043 O O . PRO A 1 435 ? 199.433 191.222 115.766 1.00 74.80 435 PRO A O 1
ATOM 3047 N N . PRO A 1 436 ? 200.435 189.214 115.880 1.00 71.95 436 PRO A N 1
ATOM 3048 C CA . PRO A 1 436 ? 200.376 189.199 117.348 1.00 71.95 436 PRO A CA 1
ATOM 3049 C C . PRO A 1 436 ? 201.319 190.188 118.012 1.00 71.95 436 PRO A C 1
ATOM 3050 O O . PRO A 1 436 ? 201.501 190.143 119.233 1.00 71.95 436 PRO A O 1
ATOM 3054 N N . ASP A 1 437 ? 201.925 191.084 117.235 1.00 77.20 437 ASP A N 1
ATOM 3055 C CA . ASP A 1 437 ? 202.821 192.093 117.780 1.00 77.20 437 ASP A CA 1
ATOM 3056 C C . ASP A 1 437 ? 202.095 193.376 118.166 1.00 77.20 437 ASP A C 1
ATOM 3057 O O . ASP A 1 437 ? 202.744 194.410 118.362 1.00 77.20 437 ASP A O 1
ATOM 3062 N N . MET A 1 438 ? 200.764 193.334 118.276 1.00 78.32 438 MET A N 1
ATOM 3063 C CA . MET A 1 438 ? 199.996 194.489 118.720 1.00 78.32 438 MET A CA 1
ATOM 3064 C C . MET A 1 438 ? 198.677 194.001 119.292 1.00 78.32 438 MET A C 1
ATOM 3065 O O . MET A 1 438 ? 198.094 193.053 118.746 1.00 78.32 438 MET A O 1
ATOM 3070 N N . PRO A 1 439 ? 198.191 194.590 120.378 1.00 72.46 439 PRO A N 1
ATOM 3071 C CA . PRO A 1 439 ? 197.080 193.998 121.123 1.00 72.46 439 PRO A CA 1
ATOM 3072 C C . PRO A 1 439 ? 195.717 194.514 120.675 1.00 72.46 439 PRO A C 1
ATOM 3073 O O . PRO A 1 439 ? 195.598 195.421 119.850 1.00 72.46 439 PRO A O 1
ATOM 3077 N N . VAL A 1 440 ? 194.685 193.906 121.249 1.00 69.63 440 VAL A N 1
ATOM 3078 C CA . VAL A 1 440 ? 193.309 194.345 121.073 1.00 69.63 440 VAL A CA 1
ATOM 3079 C C . VAL A 1 440 ? 192.890 195.317 122.168 1.00 69.63 440 VAL A C 1
ATOM 3080 O O . VAL A 1 440 ? 192.160 196.274 121.911 1.00 69.63 440 VAL A O 1
ATOM 3084 N N . PHE A 1 441 ? 193.349 195.075 123.393 1.00 64.02 441 PHE A N 1
ATOM 3085 C CA . PHE A 1 441 ? 192.847 195.769 124.576 1.00 64.02 441 PHE A CA 1
ATOM 3086 C C . PHE A 1 441 ? 193.796 196.907 124.950 1.00 64.02 441 PHE A C 1
ATOM 3087 O O . PHE A 1 441 ? 194.453 196.902 125.992 1.00 64.02 441 PHE A O 1
ATOM 3095 N N . THR A 1 442 ? 193.859 197.901 124.065 1.00 73.37 442 THR A N 1
ATOM 3096 C CA . THR A 1 442 ? 194.749 199.040 124.272 1.00 73.37 442 THR A CA 1
ATOM 3097 C C . THR A 1 442 ? 194.028 200.200 124.950 1.00 73.37 442 THR A C 1
ATOM 3098 O O . THR A 1 442 ? 194.418 200.632 126.040 1.00 73.37 442 THR A O 1
ATOM 3102 N N . GLU A 1 443 ? 192.977 200.713 124.318 1.00 73.38 443 GLU A N 1
ATOM 3103 C CA . GLU A 1 443 ? 192.204 201.815 124.868 1.00 73.38 443 GLU A CA 1
ATOM 3104 C C . GLU A 1 443 ? 190.726 201.550 124.630 1.00 73.38 443 GLU A C 1
ATOM 3105 O O . GLU A 1 443 ? 190.350 200.782 123.741 1.00 73.38 443 GLU A O 1
ATOM 3111 N N . GLN A 1 444 ? 189.897 202.167 125.475 1.00 72.19 444 GLN A N 1
ATOM 3112 C CA . GLN A 1 444 ? 188.440 202.095 125.401 1.00 72.19 444 GLN A CA 1
ATOM 3113 C C . GLN A 1 444 ? 187.939 200.718 125.821 1.00 72.19 444 GLN A C 1
ATOM 3114 O O . GLN A 1 444 ? 186.733 200.508 125.983 1.00 72.19 444 GLN A O 1
ATOM 3120 N N . MET A 1 445 ? 188.862 199.775 126.013 1.00 67.15 445 MET A N 1
ATOM 3121 C CA . MET A 1 445 ? 188.529 198.476 126.584 1.00 67.15 445 MET A CA 1
ATOM 3122 C C . MET A 1 445 ? 189.627 197.981 127.515 1.00 67.15 445 MET A C 1
ATOM 3123 O O . MET A 1 445 ? 189.666 196.787 127.830 1.00 67.15 445 MET A O 1
ATOM 3128 N N . GLN A 1 446 ? 190.518 198.868 127.953 1.00 58.40 446 GLN A N 1
ATOM 3129 C CA . GLN A 1 446 ? 191.640 198.462 128.785 1.00 58.40 446 GLN A CA 1
ATOM 3130 C C . GLN A 1 446 ? 191.145 197.809 130.066 1.00 58.40 446 GLN A C 1
ATOM 3131 O O . GLN A 1 446 ? 190.134 198.219 130.642 1.00 58.40 446 GLN A O 1
ATOM 3137 N N . ILE A 1 447 ? 191.853 196.770 130.497 1.00 52.51 447 ILE A N 1
ATOM 3138 C CA . ILE A 1 447 ? 191.521 196.080 131.736 1.00 52.51 447 ILE A CA 1
ATOM 3139 C C . ILE A 1 447 ? 191.696 197.053 132.891 1.00 52.51 447 ILE A C 1
ATOM 3140 O O . ILE A 1 447 ? 192.812 197.492 133.188 1.00 52.51 447 ILE A O 1
ATOM 3145 N N . GLN A 1 448 ? 190.590 197.397 133.544 1.00 51.87 448 GLN A N 1
ATOM 3146 C CA . GLN A 1 448 ? 190.585 198.448 134.554 1.00 51.87 448 GLN A CA 1
ATOM 3147 C C . GLN A 1 448 ? 191.415 198.016 135.754 1.00 51.87 448 GLN A C 1
ATOM 3148 O O . GLN A 1 448 ? 191.016 197.121 136.506 1.00 51.87 448 GLN A O 1
ATOM 3154 N N . GLN A 1 449 ? 192.576 198.648 135.933 1.00 49.58 449 GLN A N 1
ATOM 3155 C CA . GLN A 1 449 ? 193.408 198.345 137.092 1.00 49.58 449 GLN A CA 1
ATOM 3156 C C . GLN A 1 449 ? 192.698 198.713 138.389 1.00 49.58 449 GLN A C 1
ATOM 3157 O O . GLN A 1 449 ? 192.756 197.964 139.372 1.00 49.58 449 GLN A O 1
ATOM 3163 N N . GLU A 1 450 ? 192.017 199.862 138.409 1.00 48.43 450 GLU A N 1
ATOM 3164 C CA . GLU A 1 450 ? 191.287 200.269 139.606 1.00 48.43 450 GLU A CA 1
ATOM 3165 C C . GLU A 1 450 ? 190.195 199.268 139.951 1.00 48.43 450 GLU A C 1
ATOM 3166 O O . GLU A 1 450 ? 190.011 198.918 141.123 1.00 48.43 450 GLU A O 1
ATOM 3172 N N . GLN A 1 451 ? 189.454 198.801 138.943 1.00 47.99 451 GLN A N 1
ATOM 3173 C CA . GLN A 1 451 ? 188.392 197.834 139.196 1.00 47.99 451 GLN A CA 1
ATOM 3174 C C . GLN A 1 451 ? 188.952 196.531 139.746 1.00 47.99 451 GLN A C 1
ATOM 3175 O O . GLN A 1 451 ? 188.393 195.956 140.685 1.00 47.99 451 GLN A O 1
ATOM 3181 N N . LEU A 1 452 ? 190.057 196.050 139.174 1.00 45.29 452 LEU A N 1
ATOM 3182 C CA . LEU A 1 452 ? 190.666 194.822 139.673 1.00 45.29 452 LEU A CA 1
ATOM 3183 C C . LEU A 1 452 ? 191.136 194.989 141.110 1.00 45.29 452 LEU A C 1
ATOM 3184 O O . LEU A 1 452 ? 190.922 194.106 141.950 1.00 45.29 452 LEU A O 1
ATOM 3189 N N . ASP A 1 453 ? 191.768 196.124 141.416 1.00 47.83 453 ASP A N 1
ATOM 3190 C CA . ASP A 1 453 ? 192.233 196.359 142.778 1.00 47.83 453 ASP A CA 1
ATOM 3191 C C . ASP A 1 453 ? 191.067 196.411 143.757 1.00 47.83 453 ASP A C 1
ATOM 3192 O O . ASP A 1 453 ? 191.133 195.824 144.843 1.00 47.83 453 ASP A O 1
ATOM 3197 N N . SER A 1 454 ? 189.987 197.102 143.388 1.00 45.86 454 SER A N 1
ATOM 3198 C CA . SER A 1 454 ? 188.842 197.211 144.285 1.00 45.86 454 SER A CA 1
ATOM 3199 C C . SER A 1 454 ? 188.162 195.864 144.488 1.00 45.86 454 SER A C 1
ATOM 3200 O O . SER A 1 454 ? 187.758 195.531 145.608 1.00 45.86 454 SER A O 1
ATOM 3203 N N . VAL A 1 455 ? 188.021 195.078 143.419 1.00 41.72 455 VAL A N 1
ATOM 3204 C CA . VAL A 1 455 ? 187.419 193.755 143.549 1.00 41.72 455 VAL A CA 1
ATOM 3205 C C . VAL A 1 455 ? 188.274 192.873 144.446 1.00 41.72 455 VAL A C 1
ATOM 3206 O O . VAL A 1 455 ? 187.756 192.142 145.298 1.00 41.72 455 VAL A O 1
ATOM 3210 N N . MET A 1 456 ? 189.596 192.927 144.272 1.00 46.49 456 MET A N 1
ATOM 3211 C CA . MET A 1 456 ? 190.482 192.122 145.104 1.00 46.49 456 MET A CA 1
ATOM 3212 C C . MET A 1 456 ? 190.375 192.543 146.567 1.00 46.49 456 MET A C 1
ATOM 3213 O O . MET A 1 456 ? 190.333 191.695 147.469 1.00 46.49 456 MET A O 1
ATOM 3218 N N . ASP A 1 457 ? 190.312 193.855 146.815 1.00 46.99 457 ASP A N 1
ATOM 3219 C CA . ASP A 1 457 ? 190.154 194.350 148.178 1.00 46.99 457 ASP A CA 1
ATOM 3220 C C . ASP A 1 457 ? 188.850 193.867 148.793 1.00 46.99 457 ASP A C 1
ATOM 3221 O O . ASP A 1 457 ? 188.823 193.439 149.951 1.00 46.99 457 ASP A O 1
ATOM 3226 N N . TRP A 1 458 ? 187.756 193.932 148.032 1.00 43.80 458 TRP A N 1
ATOM 3227 C CA . TRP A 1 458 ? 186.476 193.460 148.548 1.00 43.80 458 TRP A CA 1
ATOM 3228 C C . TRP A 1 458 ? 186.514 191.969 148.847 1.00 43.80 458 TRP A C 1
ATOM 3229 O O . TRP A 1 458 ? 185.971 191.519 149.862 1.00 43.80 458 TRP A O 1
ATOM 3240 N N . LEU A 1 459 ? 187.141 191.183 147.970 1.00 42.47 459 LEU A N 1
ATOM 3241 C CA . LEU A 1 459 ? 187.218 189.744 148.200 1.00 42.47 459 LEU A CA 1
ATOM 3242 C C . LEU A 1 459 ? 188.013 189.428 149.458 1.00 42.47 459 LEU A C 1
ATOM 3243 O O . LEU A 1 459 ? 187.622 188.560 150.246 1.00 42.47 459 LEU A O 1
ATOM 3248 N N . THR A 1 460 ? 189.130 190.125 149.669 1.00 46.45 460 THR A N 1
ATOM 3249 C CA . THR A 1 460 ? 189.945 189.861 150.850 1.00 46.45 460 THR A CA 1
ATOM 3250 C C . THR A 1 460 ? 189.353 190.486 152.110 1.00 46.45 460 THR A C 1
ATOM 3251 O O . THR A 1 460 ? 189.747 190.111 153.220 1.00 46.45 460 THR A O 1
ATOM 3255 N N . ASN A 1 461 ? 188.391 191.402 151.965 1.00 48.67 461 ASN A N 1
ATOM 3256 C CA . ASN A 1 461 ? 187.868 192.138 153.114 1.00 48.67 461 ASN A CA 1
ATOM 3257 C C . ASN A 1 461 ? 187.321 191.210 154.192 1.00 48.67 461 ASN A C 1
ATOM 3258 O O . ASN A 1 461 ? 187.478 191.476 155.388 1.00 48.67 461 ASN A O 1
ATOM 3263 N N . GLN A 1 462 ? 186.678 190.123 153.795 1.00 47.84 462 GLN A N 1
ATOM 3264 C CA . GLN A 1 462 ? 186.067 189.186 154.722 1.00 47.84 462 GLN A CA 1
ATOM 3265 C C . GLN A 1 462 ? 186.513 187.774 154.387 1.00 47.84 462 GLN A C 1
ATOM 3266 O O . GLN A 1 462 ? 186.912 187.495 153.251 1.00 47.84 462 GLN A O 1
ATOM 3272 N N . PRO A 1 463 ? 186.483 186.864 155.360 1.00 48.02 463 PRO A N 1
ATOM 3273 C CA . PRO A 1 463 ? 186.814 185.466 155.066 1.00 48.02 463 PRO A CA 1
ATOM 3274 C C . PRO A 1 463 ? 185.881 184.895 154.011 1.00 48.02 463 PRO A C 1
ATOM 3275 O O . PRO A 1 463 ? 184.682 185.178 153.997 1.00 48.02 463 PRO A O 1
ATOM 3279 N N . ARG A 1 464 ? 186.448 184.085 153.119 1.00 41.91 464 ARG A N 1
ATOM 3280 C CA . ARG A 1 464 ? 185.709 183.522 151.998 1.00 41.91 464 ARG A CA 1
ATOM 3281 C C . ARG A 1 464 ? 185.599 182.005 152.079 1.00 41.91 464 ARG A C 1
ATOM 3282 O O . ARG A 1 464 ? 185.252 181.364 151.084 1.00 41.91 464 ARG A O 1
ATOM 3290 N N . ALA A 1 465 ? 185.892 181.420 153.236 1.00 43.60 465 ALA A N 1
ATOM 3291 C CA . ALA A 1 465 ? 185.835 179.972 153.371 1.00 43.60 465 ALA A CA 1
ATOM 3292 C C . ALA A 1 465 ? 184.423 179.467 153.101 1.00 43.60 465 ALA A C 1
ATOM 3293 O O . ALA A 1 465 ? 183.431 180.119 153.434 1.00 43.60 465 ALA A O 1
ATOM 3295 N N . ALA A 1 466 ? 184.339 178.289 152.479 1.00 43.59 466 ALA A N 1
ATOM 3296 C CA . ALA A 1 466 ? 183.047 177.745 152.079 1.00 43.59 466 ALA A CA 1
ATOM 3297 C C . ALA A 1 466 ? 182.136 177.464 153.264 1.00 43.59 466 ALA A C 1
ATOM 3298 O O . ALA A 1 466 ? 180.917 177.385 153.084 1.00 43.59 466 ALA A O 1
ATOM 3300 N N . GLN A 1 467 ? 182.692 177.311 154.464 1.00 40.61 467 GLN A N 1
ATOM 3301 C CA . GLN A 1 467 ? 181.895 177.057 155.656 1.00 40.61 467 GLN A CA 1
ATOM 3302 C C . GLN A 1 467 ? 181.376 178.327 156.311 1.00 40.61 467 GLN A C 1
ATOM 3303 O O . GLN A 1 467 ? 180.605 178.237 157.270 1.00 40.61 467 GLN A O 1
ATOM 3309 N N . LEU A 1 468 ? 181.776 179.502 155.821 1.00 42.39 468 LEU A N 1
ATOM 3310 C CA . LEU A 1 468 ? 181.339 180.766 156.391 1.00 42.39 468 LEU A CA 1
ATOM 3311 C C . LEU A 1 468 ? 180.557 181.643 155.428 1.00 42.39 468 LEU A C 1
ATOM 3312 O O . LEU A 1 468 ? 179.910 182.593 155.881 1.00 42.39 468 LEU A O 1
ATOM 3317 N N . VAL A 1 469 ? 180.598 181.366 154.129 1.00 44.55 469 VAL A N 1
ATOM 3318 C CA . VAL A 1 469 ? 179.840 182.139 153.152 1.00 44.55 469 VAL A CA 1
ATOM 3319 C C . VAL A 1 469 ? 178.446 181.530 153.057 1.00 44.55 469 VAL A C 1
ATOM 3320 O O . VAL A 1 469 ? 178.255 180.486 152.430 1.00 44.55 469 VAL A O 1
ATOM 3324 N N . ASP A 1 470 ? 177.469 182.184 153.678 1.00 50.96 470 ASP A N 1
ATOM 3325 C CA . ASP A 1 470 ? 176.118 181.652 153.733 1.00 50.96 470 ASP A CA 1
ATOM 3326 C C . ASP A 1 470 ? 175.495 181.624 152.339 1.00 50.96 470 ASP A C 1
ATOM 3327 O O . ASP A 1 470 ? 176.011 182.206 151.381 1.00 50.96 470 ASP A O 1
ATOM 3332 N N . LYS A 1 471 ? 174.361 180.930 152.234 1.00 50.75 471 LYS A N 1
ATOM 3333 C CA . LYS A 1 471 ? 173.615 180.922 150.984 1.00 50.75 471 LYS A CA 1
ATOM 3334 C C . LYS A 1 471 ? 172.996 182.279 150.679 1.00 50.75 471 LYS A C 1
ATOM 3335 O O . LYS A 1 471 ? 172.576 182.513 149.541 1.00 50.75 471 LYS A O 1
ATOM 3341 N N . ASP A 1 472 ? 172.928 183.174 151.669 1.00 52.61 472 ASP A N 1
ATOM 3342 C CA . ASP A 1 472 ? 172.375 184.510 151.482 1.00 52.61 472 ASP A CA 1
ATOM 3343 C C . ASP A 1 472 ? 173.285 185.589 152.057 1.00 52.61 472 ASP A C 1
ATOM 3344 O O . ASP A 1 472 ? 172.821 186.701 152.327 1.00 52.61 472 ASP A O 1
ATOM 3349 N N . SER A 1 473 ? 174.565 185.288 152.252 1.00 49.50 473 SER A N 1
ATOM 3350 C CA . SER A 1 473 ? 175.479 186.265 152.820 1.00 49.50 473 SER A CA 1
ATOM 3351 C C . SER A 1 473 ? 175.690 187.423 151.852 1.00 49.50 473 SER A C 1
ATOM 3352 O O . SER A 1 473 ? 175.430 187.321 150.651 1.00 49.50 473 SER A O 1
ATOM 3355 N N . THR A 1 474 ? 176.166 188.546 152.396 1.00 46.72 474 THR A N 1
ATOM 3356 C CA . THR A 1 474 ? 176.368 189.726 151.563 1.00 46.72 474 THR A CA 1
ATOM 3357 C C . THR A 1 474 ? 177.469 189.505 150.535 1.00 46.72 474 THR A C 1
ATOM 3358 O O . THR A 1 474 ? 177.470 190.156 149.486 1.00 46.72 474 THR A O 1
ATOM 3362 N N . PHE A 1 475 ? 178.399 188.586 150.804 1.00 43.53 475 PHE A N 1
ATOM 3363 C CA . PHE A 1 475 ? 179.404 188.244 149.803 1.00 43.53 475 PHE A CA 1
ATOM 3364 C C . PHE A 1 475 ? 178.751 187.641 148.569 1.00 43.53 475 PHE A C 1
ATOM 3365 O O . PHE A 1 475 ? 178.974 188.100 147.442 1.00 43.53 475 PHE A O 1
ATOM 3373 N N . LEU A 1 476 ? 177.928 186.612 148.768 1.00 42.75 476 LEU A N 1
ATOM 3374 C CA . LEU A 1 476 ? 177.247 185.982 147.646 1.00 42.75 476 LEU A CA 1
ATOM 3375 C C . LEU A 1 476 ? 176.287 186.943 146.962 1.00 42.75 476 LEU A C 1
ATOM 3376 O O . LEU A 1 476 ? 176.183 186.947 145.733 1.00 42.75 476 LEU A O 1
ATOM 3381 N N . SER A 1 477 ? 175.557 187.743 147.738 1.00 45.86 477 SER A N 1
ATOM 3382 C CA . SER A 1 477 ? 174.612 188.674 147.134 1.00 45.86 477 SER A CA 1
ATOM 3383 C C . SER A 1 477 ? 175.333 189.711 146.285 1.00 45.86 477 SER A C 1
ATOM 3384 O O . SER A 1 477 ? 174.887 190.039 145.179 1.00 45.86 477 SER A O 1
ATOM 3387 N N . THR A 1 478 ? 176.458 190.232 146.779 1.00 43.08 478 THR A N 1
ATOM 3388 C CA . THR A 1 478 ? 177.215 191.208 146.004 1.00 43.08 478 THR A CA 1
ATOM 3389 C C . THR A 1 478 ? 177.819 190.568 144.760 1.00 43.08 478 THR A C 1
ATOM 3390 O O . THR A 1 478 ? 177.839 191.184 143.689 1.00 43.08 478 THR A O 1
ATOM 3394 N N . LEU A 1 479 ? 178.305 189.330 144.876 1.00 39.46 479 LEU A N 1
ATOM 3395 C CA . LEU A 1 479 ? 178.813 188.627 143.702 1.00 39.46 479 LEU A CA 1
ATOM 3396 C C . LEU A 1 479 ? 177.720 188.433 142.661 1.00 39.46 479 LEU A C 1
ATOM 3397 O O . LEU A 1 479 ? 177.946 188.645 141.463 1.00 39.46 479 LEU A O 1
ATOM 3402 N N . GLU A 1 480 ? 176.527 188.029 143.101 1.00 42.21 480 GLU A N 1
ATOM 3403 C CA . GLU A 1 480 ? 175.423 187.835 142.171 1.00 42.21 480 GLU A CA 1
ATOM 3404 C C . GLU A 1 480 ? 175.028 189.144 141.510 1.00 42.21 480 GLU A C 1
ATOM 3405 O O . GLU A 1 480 ? 174.748 189.176 140.310 1.00 42.21 480 GLU A O 1
ATOM 3411 N N . HIS A 1 481 ? 175.002 190.240 142.271 1.00 43.31 481 HIS A N 1
ATOM 3412 C CA . HIS A 1 481 ? 174.688 191.536 141.675 1.00 43.31 481 HIS A CA 1
ATOM 3413 C C . HIS A 1 481 ? 175.747 191.952 140.661 1.00 43.31 481 HIS A C 1
ATOM 3414 O O . HIS A 1 481 ? 175.419 192.446 139.574 1.00 43.31 481 HIS A O 1
ATOM 3421 N N . HIS A 1 482 ? 177.023 191.760 140.999 1.00 39.83 482 HIS A N 1
ATOM 3422 C CA . HIS A 1 482 ? 178.097 192.134 140.086 1.00 39.83 482 HIS A CA 1
ATOM 3423 C C . HIS A 1 482 ? 178.016 191.338 138.794 1.00 39.83 482 HIS A C 1
ATOM 3424 O O . HIS A 1 482 ? 178.217 191.884 137.704 1.00 39.83 482 HIS A O 1
ATOM 3431 N N . LEU A 1 483 ? 177.723 190.043 138.893 1.00 35.86 483 LEU A N 1
ATOM 3432 C CA . LEU A 1 483 ? 177.571 189.243 137.685 1.00 35.86 483 LEU A CA 1
ATOM 3433 C C . LEU A 1 483 ? 176.291 189.606 136.941 1.00 35.86 483 LEU A C 1
ATOM 3434 O O . LEU A 1 483 ? 176.235 189.512 135.711 1.00 35.86 483 LEU A O 1
ATOM 3439 N N . SER A 1 484 ? 175.256 190.035 137.666 1.00 39.28 484 SER A N 1
ATOM 3440 C CA . SER A 1 484 ? 173.984 190.355 137.032 1.00 39.28 484 SER A CA 1
ATOM 3441 C C . SER A 1 484 ? 174.046 191.670 136.275 1.00 39.28 484 SER A C 1
ATOM 3442 O O . SER A 1 484 ? 173.289 191.868 135.318 1.00 39.28 484 SER A O 1
ATOM 3445 N N . ARG A 1 485 ? 174.920 192.583 136.689 1.00 45.06 485 ARG A N 1
ATOM 3446 C CA . ARG A 1 485 ? 175.026 193.844 135.972 1.00 45.06 485 ARG A CA 1
ATOM 3447 C C . ARG A 1 485 ? 175.718 193.697 134.625 1.00 45.06 485 ARG A C 1
ATOM 3448 O O . ARG A 1 485 ? 175.665 194.632 133.819 1.00 45.06 485 ARG A O 1
ATOM 3456 N N . TYR A 1 486 ? 176.349 192.552 134.358 1.00 45.11 486 TYR A N 1
ATOM 3457 C CA . TYR A 1 486 ? 177.065 192.323 133.113 1.00 45.11 486 TYR A CA 1
ATOM 3458 C C . TYR A 1 486 ? 176.592 191.103 132.337 1.00 45.11 486 TYR A C 1
ATOM 3459 O O . TYR A 1 486 ? 176.819 191.045 131.126 1.00 45.11 486 TYR A O 1
ATOM 3468 N N . LEU A 1 487 ? 175.943 190.142 132.981 1.00 33.78 487 LEU A N 1
ATOM 3469 C CA . LEU A 1 487 ? 175.559 188.897 132.342 1.00 33.78 487 LEU A CA 1
ATOM 3470 C C . LEU A 1 487 ? 174.043 188.827 132.178 1.00 33.78 487 LEU A C 1
ATOM 3471 O O . LEU A 1 487 ? 173.316 189.783 132.464 1.00 33.78 487 LEU A O 1
ATOM 3476 N N . LYS A 1 488 ? 173.568 187.679 131.702 1.00 33.78 488 LYS A N 1
ATOM 3477 C CA . LYS A 1 488 ? 172.148 187.415 131.540 1.00 33.78 488 LYS A CA 1
ATOM 3478 C C . LYS A 1 488 ? 171.816 186.064 132.153 1.00 33.78 488 LYS A C 1
ATOM 3479 O O . LYS A 1 488 ? 172.652 185.158 132.181 1.00 33.78 488 LYS A O 1
ATOM 3485 N N . ASP A 1 489 ? 170.583 185.941 132.646 1.00 35.91 489 ASP A N 1
ATOM 3486 C CA . ASP A 1 489 ? 170.071 184.698 133.226 1.00 35.91 489 ASP A CA 1
ATOM 3487 C C . ASP A 1 489 ? 170.884 184.250 134.438 1.00 35.91 489 ASP A C 1
ATOM 3488 O O . ASP A 1 489 ? 171.099 183.054 134.645 1.00 35.91 489 ASP A O 1
ATOM 3493 N N . VAL A 1 490 ? 171.337 185.202 135.254 1.00 34.74 490 VAL A N 1
ATOM 3494 C CA . VAL A 1 490 ? 172.117 184.869 136.439 1.00 34.74 490 VAL A CA 1
ATOM 3495 C C . VAL A 1 490 ? 171.214 184.227 137.483 1.00 34.74 490 VAL A C 1
ATOM 3496 O O . VAL A 1 490 ? 170.117 184.723 137.767 1.00 34.74 490 VAL A O 1
ATOM 3500 N N . LYS A 1 491 ? 171.674 183.122 138.063 1.00 34.90 491 LYS A N 1
ATOM 3501 C CA . LYS A 1 491 ? 170.920 182.419 139.093 1.00 34.90 491 LYS A CA 1
ATOM 3502 C C . LYS A 1 491 ? 171.901 181.895 140.135 1.00 34.90 491 LYS A C 1
ATOM 3503 O O . LYS A 1 491 ? 173.071 182.287 140.161 1.00 34.90 491 LYS A O 1
ATOM 3509 N N . GLN A 1 492 ? 171.420 180.998 141.009 1.00 40.34 492 GLN A N 1
ATOM 3510 C CA . GLN A 1 492 ? 172.213 180.495 142.136 1.00 40.34 492 GLN A CA 1
ATOM 3511 C C . GLN A 1 492 ? 171.918 179.005 142.330 1.00 40.34 492 GLN A C 1
ATOM 3512 O O . GLN A 1 492 ? 170.899 178.620 142.905 1.00 40.34 492 GLN A O 1
ATOM 3518 N N . HIS A 1 493 ? 172.826 178.159 141.853 1.00 43.62 493 HIS A N 1
ATOM 3519 C CA . HIS A 1 493 ? 172.694 176.727 142.088 1.00 43.62 493 HIS A CA 1
ATOM 3520 C C . HIS A 1 493 ? 173.139 176.376 143.502 1.00 43.62 493 HIS A C 1
ATOM 3521 O O . HIS A 1 493 ? 174.008 177.034 144.079 1.00 43.62 493 HIS A O 1
ATOM 3528 N N . HIS A 1 494 ? 172.533 175.331 144.065 1.00 42.86 494 HIS A N 1
ATOM 3529 C CA . HIS A 1 494 ? 172.827 174.891 145.422 1.00 42.86 494 HIS A CA 1
ATOM 3530 C C . HIS A 1 494 ? 172.938 173.375 145.458 1.00 42.86 494 HIS A C 1
ATOM 3531 O O . HIS A 1 494 ? 172.177 172.679 144.779 1.00 42.86 494 HIS A O 1
ATOM 3538 N N . VAL A 1 495 ? 173.881 172.869 146.250 1.00 43.40 495 VAL A N 1
ATOM 3539 C CA . VAL A 1 495 ? 174.008 171.443 146.537 1.00 43.40 495 VAL A CA 1
ATOM 3540 C C . VAL A 1 495 ? 173.919 171.243 148.042 1.00 43.40 495 VAL A C 1
ATOM 3541 O O . VAL A 1 495 ? 174.664 171.869 148.807 1.00 43.40 495 VAL A O 1
ATOM 3545 N N . LYS A 1 496 ? 172.985 170.399 148.485 1.00 50.41 496 LYS A N 1
ATOM 3546 C CA . LYS A 1 496 ? 172.769 170.324 149.924 1.00 50.41 496 LYS A CA 1
ATOM 3547 C C . LYS A 1 496 ? 173.729 169.368 150.621 1.00 50.41 496 LYS A C 1
ATOM 3548 O O . LYS A 1 496 ? 174.711 169.806 151.229 1.00 50.41 496 LYS A O 1
ATOM 3554 N N . ALA A 1 497 ? 173.464 168.060 150.539 1.00 52.45 497 ALA A N 1
ATOM 3555 C CA . ALA A 1 497 ? 174.473 167.070 150.898 1.00 52.45 497 ALA A CA 1
ATOM 3556 C C . ALA A 1 497 ? 174.274 165.744 150.175 1.00 52.45 497 ALA A C 1
ATOM 3557 O O . ALA A 1 497 ? 175.062 164.819 150.404 1.00 52.45 497 ALA A O 1
ATOM 3559 N N . ASP A 1 498 ? 173.235 165.616 149.345 1.00 58.30 498 ASP A N 1
ATOM 3560 C CA . ASP A 1 498 ? 172.739 164.361 148.781 1.00 58.30 498 ASP A CA 1
ATOM 3561 C C . ASP A 1 498 ? 172.145 163.465 149.867 1.00 58.30 498 ASP A C 1
ATOM 3562 O O . ASP A 1 498 ? 171.527 162.440 149.562 1.00 58.30 498 ASP A O 1
ATOM 3567 N N . LYS A 1 499 ? 172.317 163.849 151.135 1.00 58.93 499 LYS A N 1
ATOM 3568 C CA . LYS A 1 499 ? 171.685 163.209 152.289 1.00 58.93 499 LYS A CA 1
ATOM 3569 C C . LYS A 1 499 ? 171.951 161.710 152.391 1.00 58.93 499 LYS A C 1
ATOM 3570 O O . LYS A 1 499 ? 171.374 161.034 153.248 1.00 58.93 499 LYS A O 1
ATOM 3576 N N . ARG A 1 500 ? 172.829 161.183 151.541 1.00 63.74 500 ARG A N 1
ATOM 3577 C CA . ARG A 1 500 ? 173.175 159.765 151.542 1.00 63.74 500 ARG A CA 1
ATOM 3578 C C . ARG A 1 500 ? 174.645 159.645 151.183 1.00 63.74 500 ARG A C 1
ATOM 3579 O O . ARG A 1 500 ? 175.046 160.045 150.085 1.00 63.74 500 ARG A O 1
ATOM 3587 N N . ASP A 1 501 ? 175.436 159.082 152.099 1.00 64.09 501 ASP A N 1
ATOM 3588 C CA . ASP A 1 501 ? 176.889 159.126 152.004 1.00 64.09 501 ASP A CA 1
ATOM 3589 C C . ASP A 1 501 ? 177.303 160.577 151.798 1.00 64.09 501 ASP A C 1
ATOM 3590 O O . ASP A 1 501 ? 177.691 160.958 150.687 1.00 64.09 501 ASP A O 1
ATOM 3595 N N . PRO A 1 502 ? 177.202 161.417 152.840 1.00 56.18 502 PRO A N 1
ATOM 3596 C CA . PRO A 1 502 ? 177.402 162.862 152.665 1.00 56.18 502 PRO A CA 1
ATOM 3597 C C . PRO A 1 502 ? 178.693 163.220 151.951 1.00 56.18 502 PRO A C 1
ATOM 3598 O O . PRO A 1 502 ? 179.788 162.934 152.441 1.00 56.18 502 PRO A O 1
ATOM 3602 N N . GLU A 1 503 ? 178.561 163.846 150.780 1.00 51.16 503 GLU A N 1
ATOM 3603 C CA . GLU A 1 503 ? 179.732 164.278 150.029 1.00 51.16 503 GLU A CA 1
ATOM 3604 C C . GLU A 1 503 ? 180.573 165.251 150.841 1.00 51.16 503 GLU A C 1
ATOM 3605 O O . GLU A 1 503 ? 181.800 165.293 150.705 1.00 51.16 503 GLU A O 1
ATOM 3611 N N . PHE A 1 504 ? 179.927 166.041 151.693 1.00 45.89 504 PHE A N 1
ATOM 3612 C CA . PHE A 1 504 ? 180.611 167.007 152.536 1.00 45.89 504 PHE A CA 1
ATOM 3613 C C . PHE A 1 504 ? 179.680 167.393 153.674 1.00 45.89 504 PHE A C 1
ATOM 3614 O O . PHE A 1 504 ? 178.482 167.588 153.458 1.00 45.89 504 PHE A O 1
ATOM 3622 N N . VAL A 1 505 ? 180.228 167.493 154.880 1.00 45.52 505 VAL A N 1
ATOM 3623 C CA . VAL A 1 505 ? 179.476 168.039 156.001 1.00 45.52 505 VAL A CA 1
ATOM 3624 C C . VAL A 1 505 ? 180.356 169.011 156.774 1.00 45.52 505 VAL A C 1
ATOM 3625 O O . VAL A 1 505 ? 181.166 168.607 157.614 1.00 45.52 505 VAL A O 1
ATOM 3629 N N . PHE A 1 506 ? 180.211 170.299 156.484 1.00 44.37 506 PHE A N 1
ATOM 3630 C CA . PHE A 1 506 ? 180.961 171.312 157.209 1.00 44.37 506 PHE A CA 1
ATOM 3631 C C . PHE A 1 506 ? 180.460 171.398 158.642 1.00 44.37 506 PHE A C 1
ATOM 3632 O O . PHE A 1 506 ? 179.266 171.245 158.908 1.00 44.37 506 PHE A O 1
ATOM 3640 N N . TYR A 1 507 ? 181.377 171.641 159.570 1.00 43.56 507 TYR A N 1
ATOM 3641 C CA . TYR A 1 507 ? 181.044 171.724 160.984 1.00 43.56 507 TYR A CA 1
ATOM 3642 C C . TYR A 1 507 ? 181.092 173.174 161.444 1.00 43.56 507 TYR A C 1
ATOM 3643 O O . TYR A 1 507 ? 181.562 174.064 160.732 1.00 43.56 507 TYR A O 1
ATOM 3652 N N . ASP A 1 508 ? 180.600 173.405 162.654 1.00 49.26 508 ASP A N 1
ATOM 3653 C CA . ASP A 1 508 ? 180.429 174.749 163.187 1.00 49.26 508 ASP A CA 1
ATOM 3654 C C . ASP A 1 508 ? 181.321 174.941 164.413 1.00 49.26 508 ASP A C 1
ATOM 3655 O O . ASP A 1 508 ? 182.173 174.104 164.725 1.00 49.26 508 ASP A O 1
ATOM 3660 N N . GLN A 1 509 ? 181.119 176.067 165.099 1.00 50.71 509 GLN A N 1
ATOM 3661 C CA . GLN A 1 509 ? 181.952 176.487 166.225 1.00 50.71 509 GLN A CA 1
ATOM 3662 C C . GLN A 1 509 ? 183.402 176.677 165.777 1.00 50.71 509 GLN A C 1
ATOM 3663 O O . GLN A 1 509 ? 184.325 176.012 166.247 1.00 50.71 509 GLN A O 1
ATOM 3669 N N . LEU A 1 510 ? 183.581 177.604 164.836 1.00 44.73 510 LEU A N 1
ATOM 3670 C CA . LEU A 1 510 ? 184.895 177.939 164.310 1.00 44.73 510 LEU A CA 1
ATOM 3671 C C . LEU A 1 510 ? 185.445 179.244 164.866 1.00 44.73 510 LEU A C 1
ATOM 3672 O O . LEU A 1 510 ? 186.639 179.513 164.703 1.00 44.73 510 LEU A O 1
ATOM 3677 N N . LYS A 1 511 ? 184.614 180.053 165.519 1.00 44.75 511 LYS A N 1
ATOM 3678 C CA . LYS A 1 511 ? 185.050 181.342 166.039 1.00 44.75 511 LYS A CA 1
ATOM 3679 C C . LYS A 1 511 ? 184.746 181.443 167.526 1.00 44.75 511 LYS A C 1
ATOM 3680 O O . LYS A 1 511 ? 184.183 182.441 167.987 1.00 44.75 511 LYS A O 1
ATOM 3686 N N . GLN A 1 512 ? 185.103 180.409 168.281 1.00 49.89 512 GLN A N 1
ATOM 3687 C CA . GLN A 1 512 ? 184.852 180.410 169.713 1.00 49.89 512 GLN A CA 1
ATOM 3688 C C . GLN A 1 512 ? 185.663 181.501 170.399 1.00 49.89 512 GLN A C 1
ATOM 3689 O O . GLN A 1 512 ? 186.753 181.869 169.956 1.00 49.89 512 GLN A O 1
ATOM 3695 N N . VAL A 1 513 ? 185.113 182.030 171.487 1.00 58.37 513 VAL A N 1
ATOM 3696 C CA . VAL A 1 513 ? 185.806 182.994 172.332 1.00 58.37 513 VAL A CA 1
ATOM 3697 C C . VAL A 1 513 ? 186.372 182.251 173.532 1.00 58.37 513 VAL A C 1
ATOM 3698 O O . VAL A 1 513 ? 185.678 181.437 174.155 1.00 58.37 513 VAL A O 1
ATOM 3702 N N . MET A 1 514 ? 187.638 182.505 173.842 1.00 61.67 514 MET A N 1
ATOM 3703 C CA . MET A 1 514 ? 188.350 181.777 174.879 1.00 61.67 514 MET A CA 1
ATOM 3704 C C . MET A 1 514 ? 188.793 182.740 175.969 1.00 61.67 514 MET A C 1
ATOM 3705 O O . MET A 1 514 ? 189.231 183.858 175.682 1.00 61.67 514 MET A O 1
ATOM 3710 N N . ASN A 1 515 ? 188.675 182.300 177.218 1.00 68.93 515 ASN A N 1
ATOM 3711 C CA . ASN A 1 515 ? 188.971 183.125 178.380 1.00 68.93 515 ASN A CA 1
ATOM 3712 C C . ASN A 1 515 ? 190.302 182.715 178.992 1.00 68.93 515 ASN A C 1
ATOM 3713 O O . ASN A 1 515 ? 190.575 181.525 179.170 1.00 68.93 515 ASN A O 1
ATOM 3718 N N . ALA A 1 516 ? 191.130 183.708 179.313 1.00 72.42 516 ALA A N 1
ATOM 3719 C CA . ALA A 1 516 ? 192.437 183.472 179.923 1.00 72.42 516 ALA A CA 1
ATOM 3720 C C . ALA A 1 516 ? 192.336 183.773 181.416 1.00 72.42 516 ALA A C 1
ATOM 3721 O O . ALA A 1 516 ? 192.646 184.868 181.884 1.00 72.42 516 ALA A O 1
ATOM 3723 N N . TYR A 1 517 ? 191.896 182.771 182.171 1.00 75.07 517 TYR A N 1
ATOM 3724 C CA . TYR A 1 517 ? 191.713 182.927 183.607 1.00 75.07 517 TYR A CA 1
ATOM 3725 C C . TYR A 1 517 ? 193.031 182.732 184.343 1.00 75.07 517 TYR A C 1
ATOM 3726 O O . TYR A 1 517 ? 193.691 181.699 184.192 1.00 75.07 517 TYR A O 1
ATOM 3735 N N . ARG A 1 518 ? 193.413 183.727 185.137 1.00 83.39 518 ARG A N 1
ATOM 3736 C CA . ARG A 1 518 ? 194.535 183.571 186.050 1.00 83.39 518 ARG A CA 1
ATOM 3737 C C . ARG A 1 518 ? 194.163 182.611 187.174 1.00 83.39 518 ARG A C 1
ATOM 3738 O O . ARG A 1 518 ? 193.044 182.630 187.689 1.00 83.39 518 ARG A O 1
ATOM 3746 N N . VAL A 1 519 ? 195.115 181.761 187.557 1.00 81.71 519 VAL A N 1
ATOM 3747 C CA . VAL A 1 519 ? 194.879 180.767 188.597 1.00 81.71 519 VAL A CA 1
ATOM 3748 C C . VAL A 1 519 ? 196.221 180.361 189.181 1.00 81.71 519 VAL A C 1
ATOM 3749 O O . VAL A 1 519 ? 197.260 180.473 188.529 1.00 81.71 519 VAL A O 1
ATOM 3753 N N . LYS A 1 520 ? 196.202 179.898 190.432 1.00 92.41 520 LYS A N 1
ATOM 3754 C CA . LYS A 1 520 ? 197.377 179.381 191.108 1.00 92.41 520 LYS A CA 1
ATOM 3755 C C . LYS A 1 520 ? 197.028 178.035 191.727 1.00 92.41 520 LYS A C 1
ATOM 3756 O O . LYS A 1 520 ? 195.865 177.802 192.087 1.00 92.41 520 LYS A O 1
ATOM 3762 N N . PRO A 1 521 ? 198.002 177.139 191.867 1.00 100.80 521 PRO A N 1
ATOM 3763 C CA . PRO A 1 521 ? 197.715 175.813 192.423 1.00 100.80 521 PRO A CA 1
ATOM 3764 C C . PRO A 1 521 ? 197.357 175.895 193.898 1.00 100.80 521 PRO A C 1
ATOM 3765 O O . PRO A 1 521 ? 197.540 176.914 194.566 1.00 100.80 521 PRO A O 1
ATOM 3769 N N . ALA A 1 522 ? 196.833 174.779 194.408 1.00 106.67 522 ALA A N 1
ATOM 3770 C CA . ALA A 1 522 ? 196.392 174.724 195.796 1.00 106.67 522 ALA A CA 1
ATOM 3771 C C . ALA A 1 522 ? 197.547 174.782 196.787 1.00 106.67 522 ALA A C 1
ATOM 3772 O O . ALA A 1 522 ? 197.315 175.071 197.963 1.00 106.67 522 ALA A O 1
ATOM 3774 N N . VAL A 1 523 ? 198.778 174.505 196.350 1.00 109.78 523 VAL A N 1
ATOM 3775 C CA . VAL A 1 523 ? 199.917 174.521 197.268 1.00 109.78 523 VAL A CA 1
ATOM 3776 C C . VAL A 1 523 ? 200.236 175.947 197.710 1.00 109.78 523 VAL A C 1
ATOM 3777 O O . VAL A 1 523 ? 200.543 176.199 198.886 1.00 109.78 523 VAL A O 1
ATOM 3781 N N . PHE A 1 524 ? 200.160 176.902 196.780 1.00 109.50 524 PHE A N 1
ATOM 3782 C CA . PHE A 1 524 ? 200.240 178.310 197.152 1.00 109.50 524 PHE A CA 1
ATOM 3783 C C . PHE A 1 524 ? 199.226 178.644 198.230 1.00 109.50 524 PHE A C 1
ATOM 3784 O O . PHE A 1 524 ? 199.527 179.364 199.190 1.00 109.50 524 PHE A O 1
ATOM 3792 N N . ASP A 1 525 ? 198.008 178.146 198.074 1.00 111.92 525 ASP A N 1
ATOM 3793 C CA . ASP A 1 525 ? 196.945 178.569 198.957 1.00 111.92 525 ASP A CA 1
ATOM 3794 C C . ASP A 1 525 ? 197.094 177.859 200.302 1.00 111.92 525 ASP A C 1
ATOM 3795 O O . ASP A 1 525 ? 196.736 178.426 201.333 1.00 111.92 525 ASP A O 1
ATOM 3800 N N . LEU A 1 526 ? 197.698 176.665 200.312 1.00 113.19 526 LEU A N 1
ATOM 3801 C CA . LEU A 1 526 ? 198.106 176.018 201.561 1.00 113.19 526 LEU A CA 1
ATOM 3802 C C . LEU A 1 526 ? 199.132 176.863 202.303 1.00 113.19 526 LEU A C 1
ATOM 3803 O O . LEU A 1 526 ? 199.080 176.990 203.536 1.00 113.19 526 LEU A O 1
ATOM 3808 N N . LEU A 1 527 ? 200.088 177.428 201.564 1.00 112.44 527 LEU A N 1
ATOM 3809 C CA . LEU A 1 527 ? 201.021 178.370 202.175 1.00 112.44 527 LEU A CA 1
ATOM 3810 C C . LEU A 1 527 ? 200.273 179.561 202.762 1.00 112.44 527 LEU A C 1
ATOM 3811 O O . LEU A 1 527 ? 200.562 180.003 203.882 1.00 112.44 527 LEU A O 1
ATOM 3816 N N . LEU A 1 528 ? 199.292 180.078 202.021 1.00 112.06 528 LEU A N 1
ATOM 3817 C CA . LEU A 1 528 ? 198.457 181.162 202.536 1.00 112.06 528 LEU A CA 1
ATOM 3818 C C . LEU A 1 528 ? 197.693 180.741 203.785 1.00 112.06 528 LEU A C 1
ATOM 3819 O O . LEU A 1 528 ? 197.483 181.557 204.685 1.00 112.06 528 LEU A O 1
ATOM 3824 N N . ALA A 1 529 ? 197.252 179.485 203.844 1.00 113.15 529 ALA A N 1
ATOM 3825 C CA . ALA A 1 529 ? 196.544 178.989 205.018 1.00 113.15 529 ALA A CA 1
ATOM 3826 C C . ALA A 1 529 ? 197.455 178.972 206.235 1.00 113.15 529 ALA A C 1
ATOM 3827 O O . ALA A 1 529 ? 197.046 179.360 207.335 1.00 113.15 529 ALA A O 1
ATOM 3829 N N . VAL A 1 530 ? 198.698 178.524 206.056 1.00 115.51 530 VAL A N 1
ATOM 3830 C CA . VAL A 1 530 ? 199.654 178.578 207.160 1.00 115.51 530 VAL A CA 1
ATOM 3831 C C . VAL A 1 530 ? 199.876 180.025 207.589 1.00 115.51 530 VAL A C 1
ATOM 3832 O O . VAL A 1 530 ? 199.948 180.335 208.787 1.00 115.51 530 VAL A O 1
ATOM 3836 N N . GLY A 1 531 ? 199.968 180.933 206.616 1.00 115.44 531 GLY A N 1
ATOM 3837 C CA . GLY A 1 531 ? 200.127 182.342 206.945 1.00 115.44 531 GLY A CA 1
ATOM 3838 C C . GLY A 1 531 ? 198.964 182.900 207.746 1.00 115.44 531 GLY A C 1
ATOM 3839 O O . GLY A 1 531 ? 199.163 183.624 208.724 1.00 115.44 531 GLY A O 1
ATOM 3840 N N . ILE A 1 532 ? 197.733 182.574 207.345 1.00 114.24 532 ILE A N 1
ATOM 3841 C CA . ILE A 1 532 ? 196.576 183.102 208.063 1.00 114.24 532 ILE A CA 1
ATOM 3842 C C . ILE A 1 532 ? 196.449 182.450 209.432 1.00 114.24 532 ILE A C 1
ATOM 3843 O O . ILE A 1 532 ? 195.949 183.072 210.373 1.00 114.24 532 ILE A O 1
ATOM 3848 N N . ALA A 1 533 ? 196.882 181.195 209.574 1.00 116.92 533 ALA A N 1
ATOM 3849 C CA . ALA A 1 533 ? 196.921 180.586 210.899 1.00 116.92 533 ALA A CA 1
ATOM 3850 C C . ALA A 1 533 ? 197.900 181.321 211.804 1.00 116.92 533 ALA A C 1
ATOM 3851 O O . ALA A 1 533 ? 197.609 181.569 212.981 1.00 116.92 533 ALA A O 1
ATOM 3853 N N . ALA A 1 534 ? 199.067 181.685 211.265 1.00 118.57 534 ALA A N 1
ATOM 3854 C CA . ALA A 1 534 ? 200.011 182.492 212.033 1.00 118.57 534 ALA A CA 1
ATOM 3855 C C . ALA A 1 534 ? 199.407 183.843 212.398 1.00 118.57 534 ALA A C 1
ATOM 3856 O O . ALA A 1 534 ? 199.586 184.333 213.520 1.00 118.57 534 ALA A O 1
ATOM 3858 N N . TYR A 1 535 ? 198.687 184.459 211.457 1.00 117.97 535 TYR A N 1
ATOM 3859 C CA . TYR A 1 535 ? 198.038 185.738 211.733 1.00 117.97 535 TYR A CA 1
ATOM 3860 C C . TYR A 1 535 ? 196.999 185.603 212.839 1.00 117.97 535 TYR A C 1
ATOM 3861 O O . TYR A 1 535 ? 196.895 186.471 213.712 1.00 117.97 535 TYR A O 1
ATOM 3870 N N . LEU A 1 536 ? 196.211 184.528 212.808 1.00 121.82 536 LEU A N 1
ATOM 3871 C CA . LEU A 1 536 ? 195.205 184.310 213.841 1.00 121.82 536 LEU A CA 1
ATOM 3872 C C . LEU A 1 536 ? 195.849 184.073 215.199 1.00 121.82 536 LEU A C 1
ATOM 3873 O O . LEU A 1 536 ? 195.344 184.549 216.221 1.00 121.82 536 LEU A O 1
ATOM 3878 N N . GLY A 1 537 ? 196.960 183.334 215.235 1.00 125.70 537 GLY A N 1
ATOM 3879 C CA . GLY A 1 537 ? 197.680 183.172 216.489 1.00 125.70 537 GLY A CA 1
ATOM 3880 C C . GLY A 1 537 ? 198.204 184.490 217.027 1.00 125.70 537 GLY A C 1
ATOM 3881 O O . GLY A 1 537 ? 198.110 184.768 218.229 1.00 125.70 537 GLY A O 1
ATOM 3882 N N . MET A 1 538 ? 198.756 185.325 216.143 1.00 127.61 538 MET A N 1
ATOM 3883 C CA . MET A 1 538 ? 199.219 186.644 216.559 1.00 127.61 538 MET A CA 1
ATOM 3884 C C . MET A 1 538 ? 198.069 187.487 217.094 1.00 127.61 538 MET A C 1
ATOM 3885 O O . MET A 1 538 ? 198.216 188.177 218.108 1.00 127.61 538 MET A O 1
ATOM 3890 N N . ALA A 1 539 ? 196.915 187.444 216.425 1.00 128.57 539 ALA A N 1
ATOM 3891 C CA . ALA A 1 539 ? 195.754 188.194 216.896 1.00 128.57 539 ALA A CA 1
ATOM 3892 C C . ALA A 1 539 ? 195.281 187.687 218.252 1.00 128.57 539 ALA A C 1
ATOM 3893 O O . ALA A 1 539 ? 194.895 188.479 219.119 1.00 128.57 539 ALA A O 1
ATOM 3895 N N . TYR A 1 540 ? 195.295 186.367 218.449 1.00 129.97 540 TYR A N 1
ATOM 3896 C CA . TYR A 1 540 ? 194.910 185.802 219.738 1.00 129.97 540 TYR A CA 1
ATOM 3897 C C . TYR A 1 540 ? 195.840 186.278 220.845 1.00 129.97 540 TYR A C 1
ATOM 3898 O O . TYR A 1 540 ? 195.388 186.618 221.944 1.00 129.97 540 TYR A O 1
ATOM 3907 N N . VAL A 1 541 ? 197.146 186.305 220.573 1.00 131.68 541 VAL A N 1
ATOM 3908 C CA . VAL A 1 541 ? 198.101 186.792 221.567 1.00 131.68 541 VAL A CA 1
ATOM 3909 C C . VAL A 1 541 ? 197.907 188.287 221.817 1.00 131.68 541 VAL A C 1
ATOM 3910 O O . VAL A 1 541 ? 198.061 188.771 222.949 1.00 131.68 541 VAL A O 1
ATOM 3914 N N . ALA A 1 542 ? 197.548 189.033 220.768 1.00 134.98 542 ALA A N 1
ATOM 3915 C CA . ALA A 1 542 ? 197.540 190.490 220.839 1.00 134.98 542 ALA A CA 1
ATOM 3916 C C . ALA A 1 542 ? 196.537 191.022 221.853 1.00 134.98 542 ALA A C 1
ATOM 3917 O O . ALA A 1 542 ? 196.755 192.094 222.421 1.00 134.98 542 ALA A O 1
ATOM 3919 N N . VAL A 1 543 ? 195.439 190.304 222.096 1.00 135.91 543 VAL A N 1
ATOM 3920 C CA . VAL A 1 543 ? 194.443 190.792 223.050 1.00 135.91 543 VAL A CA 1
ATOM 3921 C C . VAL A 1 543 ? 195.043 190.872 224.449 1.00 135.91 543 VAL A C 1
ATOM 3922 O O . VAL A 1 543 ? 194.976 191.911 225.120 1.00 135.91 543 VAL A O 1
ATOM 3926 N N . GLN A 1 544 ? 195.661 189.779 224.902 1.00 136.98 544 GLN A N 1
ATOM 3927 C CA . GLN A 1 544 ? 196.300 189.795 226.212 1.00 136.98 544 GLN A CA 1
ATOM 3928 C C . GLN A 1 544 ? 197.523 190.701 226.227 1.00 136.98 544 GLN A C 1
ATOM 3929 O O . GLN A 1 544 ? 197.813 191.325 227.255 1.00 136.98 544 GLN A O 1
ATOM 3935 N N . HIS A 1 545 ? 198.243 190.798 225.106 1.00 139.07 545 HIS A N 1
ATOM 3936 C CA . HIS A 1 545 ? 199.380 191.712 225.047 1.00 139.07 545 HIS A CA 1
ATOM 3937 C C . HIS A 1 545 ? 198.934 193.154 225.267 1.00 139.07 545 HIS A C 1
ATOM 3938 O O . HIS A 1 545 ? 199.544 193.897 226.045 1.00 139.07 545 HIS A O 1
ATOM 3940 N N . PHE A 1 546 ? 197.851 193.561 224.601 1.00 141.62 546 PHE A N 1
ATOM 3941 C CA . PHE A 1 546 ? 197.331 194.912 224.764 1.00 141.62 546 PHE A CA 1
ATOM 3942 C C . PHE A 1 546 ? 196.742 195.123 226.151 1.00 141.62 546 PHE A C 1
ATOM 3943 O O . PHE A 1 546 ? 196.858 196.219 226.707 1.00 141.62 546 PHE A O 1
ATOM 3945 N N . SER A 1 547 ? 196.106 194.097 226.722 1.00 142.44 547 SER A N 1
ATOM 3946 C CA . SER A 1 547 ? 195.608 194.215 228.089 1.00 142.44 547 SER A CA 1
ATOM 3947 C C . SER A 1 547 ? 196.754 194.463 229.063 1.00 142.44 547 SER A C 1
ATOM 3948 O O . SER A 1 547 ? 196.669 195.337 229.936 1.00 142.44 547 SER A O 1
ATOM 3950 N N . LEU A 1 548 ? 197.848 193.710 228.914 1.00 142.83 548 LEU A N 1
ATOM 3951 C CA . LEU A 1 548 ? 199.010 193.907 229.775 1.00 142.83 548 LEU A CA 1
ATOM 3952 C C . LEU A 1 548 ? 199.632 195.281 229.560 1.00 142.83 548 LEU A C 1
ATOM 3953 O O . LEU A 1 548 ? 200.048 195.939 230.521 1.00 142.83 548 LEU A O 1
ATOM 3955 N N . LEU A 1 549 ? 199.711 195.729 228.303 1.00 144.26 549 LEU A N 1
ATOM 3956 C CA . LEU A 1 549 ? 200.271 197.048 228.024 1.00 144.26 549 LEU A CA 1
ATOM 3957 C C . LEU A 1 549 ? 199.430 198.151 228.656 1.00 144.26 549 LEU A C 1
ATOM 3958 O O . LEU A 1 549 ? 199.971 199.100 229.236 1.00 144.26 549 LEU A O 1
ATOM 3960 N N . TYR A 1 550 ? 198.103 198.045 228.551 1.00 144.85 550 TYR A N 1
ATOM 3961 C CA . TYR A 1 550 ? 197.224 199.037 229.160 1.00 144.85 550 TYR A CA 1
ATOM 3962 C C . TYR A 1 550 ? 197.334 199.014 230.678 1.00 144.85 550 TYR A C 1
ATOM 3963 O O . TYR A 1 550 ? 197.312 200.069 231.323 1.00 144.85 550 TYR A O 1
ATOM 3965 N N . LYS A 1 551 ? 197.443 197.820 231.268 1.00 145.48 551 LYS A N 1
ATOM 3966 C CA . LYS A 1 551 ? 197.620 197.729 232.714 1.00 145.48 551 LYS A CA 1
ATOM 3967 C C . LYS A 1 551 ? 198.929 198.376 233.149 1.00 145.48 551 LYS A C 1
ATOM 3968 O O . LYS A 1 551 ? 198.978 199.070 234.171 1.00 145.48 551 LYS A O 1
ATOM 3970 N N . THR A 1 552 ? 200.001 198.156 232.386 1.00 147.05 552 THR A N 1
ATOM 3971 C CA . THR A 1 552 ? 201.287 198.767 232.707 1.00 147.05 552 THR A CA 1
ATOM 3972 C C . THR A 1 552 ? 201.215 200.286 232.592 1.00 147.05 552 THR A C 1
ATOM 3973 O O . THR A 1 552 ? 201.708 201.012 233.464 1.00 147.05 552 THR A O 1
ATOM 3975 N N . VAL A 1 553 ? 200.599 200.780 231.519 1.00 147.91 553 VAL A N 1
ATOM 3976 C CA . VAL A 1 553 ? 200.453 202.214 231.270 1.00 147.91 553 VAL A CA 1
ATOM 3977 C C . VAL A 1 553 ? 201.805 202.920 231.285 1.00 147.91 553 VAL A C 1
ATOM 3978 O O . VAL A 1 553 ? 201.997 203.897 232.010 1.00 147.91 553 VAL A O 1
ATOM 3980 N N . TYR B 2 128 ? 193.512 196.526 98.164 1.00 142.70 668 TYR B N 1
ATOM 3981 C CA . TYR B 2 128 ? 192.667 195.433 97.695 1.00 142.70 668 TYR B CA 1
ATOM 3982 C C . TYR B 2 128 ? 192.446 194.393 98.786 1.00 142.70 668 TYR B C 1
ATOM 3983 O O . TYR B 2 128 ? 192.981 193.286 98.723 1.00 142.70 668 TYR B O 1
ATOM 3992 N N . GLY B 2 129 ? 191.654 194.758 99.780 1.00 129.19 669 GLY B N 1
ATOM 3993 C CA . GLY B 2 129 ? 191.311 193.868 100.875 1.00 129.19 669 GLY B CA 1
ATOM 3994 C C . GLY B 2 129 ? 189.915 194.170 101.366 1.00 129.19 669 GLY B C 1
ATOM 3995 O O . GLY B 2 129 ? 189.038 194.553 100.586 1.00 129.19 669 GLY B O 1
ATOM 3996 N N . THR B 2 130 ? 189.704 194.000 102.669 1.00 116.50 670 THR B N 1
ATOM 3997 C CA . THR B 2 130 ? 188.407 194.266 103.276 1.00 116.50 670 THR B CA 1
ATOM 3998 C C . THR B 2 130 ? 188.604 194.990 104.599 1.00 116.50 670 THR B C 1
ATOM 3999 O O . THR B 2 130 ? 189.623 194.801 105.270 1.00 116.50 670 THR B O 1
ATOM 4003 N N . VAL B 2 131 ? 187.652 195.856 104.943 1.00 108.75 671 VAL B N 1
ATOM 4004 C CA . VAL B 2 131 ? 187.647 196.531 106.235 1.00 108.75 671 VAL B CA 1
ATOM 4005 C C . VAL B 2 131 ? 186.403 196.104 106.999 1.00 108.75 671 VAL B C 1
ATOM 4006 O O . VAL B 2 131 ? 185.334 196.707 106.855 1.00 108.75 671 VAL B O 1
ATOM 4010 N N . SER B 2 132 ? 186.531 195.064 107.813 1.00 97.34 672 SER B N 1
ATOM 4011 C CA . SER B 2 132 ? 185.407 194.509 108.548 1.00 97.34 672 SER B CA 1
ATOM 4012 C C . SER B 2 132 ? 185.499 194.888 110.019 1.00 97.34 672 SER B C 1
ATOM 4013 O O . SER B 2 132 ? 186.544 195.322 110.509 1.00 97.34 672 SER B O 1
ATOM 4016 N N . SER B 2 133 ? 184.382 194.721 110.719 1.00 87.04 673 SER B N 1
ATOM 4017 C CA . SER B 2 133 ? 184.334 194.973 112.152 1.00 87.04 673 SER B CA 1
ATOM 4018 C C . SER B 2 133 ? 184.904 193.761 112.885 1.00 87.04 673 SER B C 1
ATOM 4019 O O . SER B 2 133 ? 185.488 192.858 112.282 1.00 87.04 673 SER B O 1
ATOM 4022 N N . LEU B 2 134 ? 184.744 193.729 114.208 1.00 73.49 674 LEU B N 1
ATOM 4023 C CA . LEU B 2 134 ? 185.343 192.654 114.992 1.00 73.49 674 LEU B CA 1
ATOM 4024 C C . LEU B 2 134 ? 184.696 191.310 114.680 1.00 73.49 674 LEU B C 1
ATOM 4025 O O . LEU B 2 134 ? 185.392 190.311 114.466 1.00 73.49 674 LEU B O 1
ATOM 4030 N N . ASN B 2 135 ? 183.363 191.261 114.644 1.00 78.49 675 ASN B N 1
ATOM 4031 C CA . ASN B 2 135 ? 182.685 189.988 114.426 1.00 78.49 675 ASN B CA 1
ATOM 4032 C C . ASN B 2 135 ? 182.753 189.538 112.974 1.00 78.49 675 ASN B C 1
ATOM 4033 O O . ASN B 2 135 ? 182.816 188.333 112.706 1.00 78.49 675 ASN B O 1
ATOM 4038 N N . GLY B 2 136 ? 182.741 190.477 112.032 1.00 87.39 676 GLY B N 1
ATOM 4039 C CA . GLY B 2 136 ? 182.748 190.138 110.624 1.00 87.39 676 GLY B CA 1
ATOM 4040 C C . GLY B 2 136 ? 181.812 191.008 109.813 1.00 87.39 676 GLY B C 1
ATOM 4041 O O . GLY B 2 136 ? 181.744 190.885 108.587 1.00 87.39 676 GLY B O 1
ATOM 4042 N N . GLU B 2 137 ? 181.085 191.888 110.488 1.00 94.01 677 GLU B N 1
ATOM 4043 C CA . GLU B 2 137 ? 180.173 192.788 109.795 1.00 94.01 677 GLU B CA 1
ATOM 4044 C C . GLU B 2 137 ? 180.968 193.783 108.960 1.00 94.01 677 GLU B C 1
ATOM 4045 O O . GLU B 2 137 ? 181.850 194.467 109.493 1.00 94.01 677 GLU B O 1
ATOM 4051 N N . PRO B 2 138 ? 180.697 193.894 107.659 1.00 103.23 678 PRO B N 1
ATOM 4052 C CA . PRO B 2 138 ? 181.458 194.828 106.814 1.00 103.23 678 PRO B CA 1
ATOM 4053 C C . PRO B 2 138 ? 181.094 196.270 107.138 1.00 103.23 678 PRO B C 1
ATOM 4054 O O . PRO B 2 138 ? 179.955 196.695 106.939 1.00 103.23 678 PRO B O 1
ATOM 4058 N N . GLU B 2 139 ? 182.070 197.019 107.644 1.00 104.97 679 GLU B N 1
ATOM 4059 C CA . GLU B 2 139 ? 181.854 198.426 107.942 1.00 104.97 679 GLU B CA 1
ATOM 4060 C C . GLU B 2 139 ? 181.705 199.229 106.655 1.00 104.97 679 GLU B C 1
ATOM 4061 O O . GLU B 2 139 ? 182.276 198.892 105.615 1.00 104.97 679 GLU B O 1
ATOM 4067 N N . GLN B 2 140 ? 180.925 200.303 106.735 1.00 119.16 680 GLN B N 1
ATOM 4068 C CA . GLN B 2 140 ? 180.634 201.149 105.589 1.00 119.16 680 GLN B CA 1
ATOM 4069 C C . GLN B 2 140 ? 181.004 202.592 105.898 1.00 119.16 680 GLN B C 1
ATOM 4070 O O . GLN B 2 140 ? 180.886 203.051 107.038 1.00 119.16 680 GLN B O 1
ATOM 4076 N N . GLY B 2 141 ? 181.454 203.306 104.868 1.00 122.65 681 GLY B N 1
ATOM 4077 C CA . GLY B 2 141 ? 181.792 204.706 105.019 1.00 122.65 681 GLY B CA 1
ATOM 4078 C C . GLY B 2 141 ? 183.091 204.984 105.737 1.00 122.65 681 GLY B C 1
ATOM 4079 O O . GLY B 2 141 ? 183.274 206.089 106.255 1.00 122.65 681 GLY B O 1
ATOM 4080 N N . VAL B 2 142 ? 184.002 204.018 105.786 1.00 121.86 682 VAL B N 1
ATOM 4081 C CA . VAL B 2 142 ? 185.290 204.196 106.444 1.00 121.86 682 VAL B CA 1
ATOM 4082 C C . VAL B 2 142 ? 186.300 204.696 105.421 1.00 121.86 682 VAL B C 1
ATOM 4083 O O . VAL B 2 142 ? 186.472 204.090 104.356 1.00 121.86 682 VAL B O 1
ATOM 4087 N N . ALA B 2 143 ? 186.965 205.802 105.740 1.00 127.36 683 ALA B N 1
ATOM 4088 C CA . ALA B 2 143 ? 187.956 206.367 104.835 1.00 127.36 683 ALA B CA 1
ATOM 4089 C C . ALA B 2 143 ? 189.188 205.475 104.776 1.00 127.36 683 ALA B C 1
ATOM 4090 O O . ALA B 2 143 ? 189.694 205.026 105.809 1.00 127.36 683 ALA B O 1
ATOM 4092 N N . MET B 2 144 ? 189.670 205.217 103.563 1.00 133.42 684 MET B N 1
ATOM 4093 C CA . MET B 2 144 ? 190.828 204.363 103.341 1.00 133.42 684 MET B CA 1
ATOM 4094 C C . MET B 2 144 ? 191.801 205.068 102.410 1.00 133.42 684 MET B C 1
ATOM 4095 O O . MET B 2 144 ? 191.402 205.559 101.350 1.00 133.42 684 MET B O 1
ATOM 4100 N N . GLU B 2 145 ? 193.072 205.114 102.806 1.00 136.34 685 GLU B N 1
ATOM 4101 C CA . GLU B 2 145 ? 194.120 205.714 101.994 1.00 136.34 685 GLU B CA 1
ATOM 4102 C C . GLU B 2 145 ? 195.426 204.976 102.252 1.00 136.34 685 GLU B C 1
ATOM 4103 O O . GLU B 2 145 ? 195.528 204.145 103.161 1.00 136.34 685 GLU B O 1
ATOM 4109 N N . ALA B 2 146 ? 196.435 205.2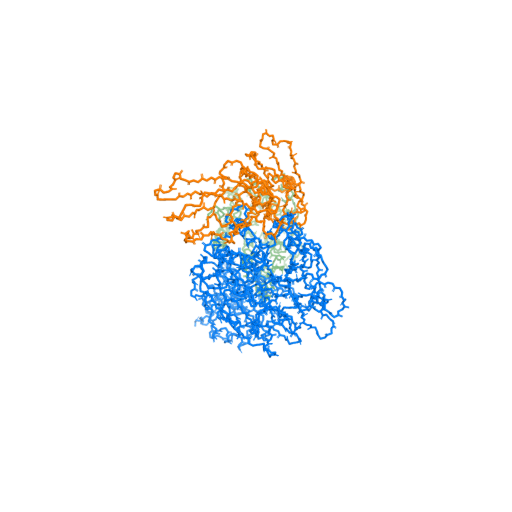91 101.444 1.00 144.23 686 ALA B N 1
ATOM 4110 C CA . ALA B 2 146 ? 197.763 204.700 101.582 1.00 144.23 686 ALA B CA 1
ATOM 4111 C C . ALA B 2 146 ? 198.781 205.829 101.558 1.00 144.23 686 ALA B C 1
ATOM 4112 O O . ALA B 2 146 ? 198.914 206.525 100.547 1.00 144.23 686 ALA B O 1
ATOM 4114 N N . VAL B 2 147 ? 199.494 206.012 102.664 1.00 150.20 687 VAL B N 1
ATOM 4115 C CA . VAL B 2 147 ? 200.506 207.054 102.786 1.00 150.20 687 VAL B CA 1
ATOM 4116 C C . VAL B 2 147 ? 201.875 206.416 102.591 1.00 150.20 687 VAL B C 1
ATOM 4117 O O . VAL B 2 147 ? 202.224 205.446 103.275 1.00 150.20 687 VAL B O 1
ATOM 4121 N N . GLY B 2 148 ? 202.643 206.947 101.642 1.00 158.36 688 GLY B N 1
ATOM 4122 C CA . GLY B 2 148 ? 203.967 206.430 101.381 1.00 158.36 688 GLY B CA 1
ATOM 4123 C C . GLY B 2 148 ? 205.011 206.994 102.323 1.00 158.36 688 GLY B C 1
ATOM 4124 O O . GLY B 2 148 ? 204.779 207.942 103.072 1.00 158.36 688 GLY B O 1
ATOM 4125 N N . GLN B 2 149 ? 206.189 206.386 102.278 1.00 159.53 689 GLN B N 1
ATOM 4126 C CA . GLN B 2 149 ? 207.333 206.792 103.081 1.00 159.53 689 GLN B CA 1
ATOM 4127 C C . GLN B 2 149 ? 208.531 207.037 102.171 1.00 159.53 689 GLN B C 1
ATOM 4128 O O . GLN B 2 149 ? 208.449 206.899 100.947 1.00 159.53 689 GLN B O 1
ATOM 4134 N N . ASN B 2 150 ? 209.651 207.398 102.788 1.00 167.38 690 ASN B N 1
ATOM 4135 C CA . ASN B 2 150 ? 210.905 207.712 102.082 1.00 167.38 690 ASN B CA 1
ATOM 4136 C C . ASN B 2 150 ? 210.600 208.840 101.090 1.00 167.38 690 ASN B C 1
ATOM 4137 O O . ASN B 2 150 ? 209.864 209.778 101.432 1.00 167.38 690 ASN B O 1
ATOM 4142 N N . ASP B 2 151 ? 211.139 208.785 99.871 1.00 170.42 691 ASP B N 1
ATOM 4143 C CA . ASP B 2 151 ? 210.851 209.815 98.880 1.00 170.42 691 ASP B CA 1
ATOM 4144 C C . ASP B 2 151 ? 209.411 209.759 98.385 1.00 170.42 691 ASP B C 1
ATOM 4145 O O . ASP B 2 151 ? 208.912 210.759 97.858 1.00 170.42 691 ASP B O 1
ATOM 4150 N N . CYS B 2 152 ? 208.736 208.622 98.544 1.00 167.81 692 CYS B N 1
ATOM 4151 C CA . CYS B 2 152 ? 207.375 208.449 98.054 1.00 167.81 692 CYS B CA 1
ATOM 4152 C C . CYS B 2 152 ? 206.321 208.986 99.014 1.00 167.81 692 CYS B C 1
ATOM 4153 O O . CYS B 2 152 ? 205.140 208.658 98.856 1.00 167.81 692 CYS B O 1
ATOM 4156 N N . SER B 2 153 ? 206.714 209.796 99.999 1.00 166.46 693 SER B N 1
ATOM 4157 C CA . SER B 2 153 ? 205.749 210.352 100.939 1.00 166.46 693 SER B CA 1
ATOM 4158 C C . SER B 2 153 ? 204.772 211.310 100.270 1.00 166.46 693 SER B C 1
ATOM 4159 O O . SER B 2 153 ? 203.695 211.561 100.822 1.00 166.46 693 SER B O 1
ATOM 4162 N N . ILE B 2 154 ? 205.119 211.851 99.099 1.00 165.96 694 ILE B N 1
ATOM 4163 C CA . ILE B 2 154 ? 204.245 212.801 98.416 1.00 165.96 694 ILE B CA 1
ATOM 4164 C C . ILE B 2 154 ? 203.167 212.126 97.583 1.00 165.96 694 ILE B C 1
ATOM 4165 O O . ILE B 2 154 ? 202.235 212.803 97.131 1.00 165.96 694 ILE B O 1
ATOM 4170 N N . TYR B 2 155 ? 203.255 210.816 97.377 1.00 163.41 695 TYR B N 1
ATOM 4171 C CA . TYR B 2 155 ? 202.277 210.083 96.586 1.00 163.41 695 TYR B CA 1
ATOM 4172 C C . TYR B 2 155 ? 201.289 209.369 97.498 1.00 163.41 695 TYR B C 1
ATOM 4173 O O . TYR B 2 155 ? 201.665 208.839 98.547 1.00 163.41 695 TYR B O 1
ATOM 4182 N N . GLY B 2 156 ? 200.022 209.361 97.090 1.00 155.36 696 GLY B N 1
ATOM 4183 C CA . GLY B 2 156 ? 198.986 208.695 97.854 1.00 155.36 696 GLY B CA 1
ATOM 4184 C C . GLY B 2 156 ? 197.604 209.272 97.628 1.00 155.36 696 GLY B C 1
ATOM 4185 O O . GLY B 2 156 ? 197.436 210.494 97.559 1.00 155.36 696 GLY B O 1
ATOM 4186 N N . GLU B 2 157 ? 196.605 208.401 97.510 1.00 150.95 697 GLU B N 1
ATOM 4187 C CA . GLU B 2 157 ? 195.219 208.798 97.309 1.00 150.95 697 GLU B CA 1
ATOM 4188 C C . GLU B 2 157 ? 194.353 208.122 98.365 1.00 150.95 697 GLU B C 1
ATOM 4189 O O . GLU B 2 157 ? 194.813 207.256 99.115 1.00 150.95 697 GLU B O 1
ATOM 4195 N N . ASP B 2 158 ? 193.084 208.519 98.419 1.00 145.11 698 ASP B N 1
ATOM 4196 C CA . ASP B 2 158 ? 192.140 207.963 99.376 1.00 145.11 698 ASP B CA 1
ATOM 4197 C C . ASP B 2 158 ? 190.907 207.434 98.656 1.00 145.11 698 ASP B C 1
ATOM 4198 O O . ASP B 2 158 ? 190.661 207.740 97.486 1.00 145.11 698 ASP B O 1
ATOM 4203 N N . THR B 2 159 ? 190.138 206.615 99.372 1.00 138.63 699 THR B N 1
ATOM 4204 C CA . THR B 2 159 ? 188.930 206.019 98.817 1.00 138.63 699 THR B CA 1
ATOM 4205 C C . THR B 2 159 ? 188.033 205.582 99.963 1.00 138.63 699 THR B C 1
ATOM 4206 O O . THR B 2 159 ? 188.459 204.808 100.825 1.00 138.63 699 THR B O 1
ATOM 4210 N N . VAL B 2 160 ? 186.802 206.081 99.973 1.00 132.50 700 VAL B N 1
ATOM 4211 C CA . VAL B 2 160 ? 185.823 205.674 100.973 1.00 132.50 700 VAL B CA 1
ATOM 4212 C C . VAL B 2 160 ? 185.298 204.294 100.607 1.00 132.50 700 VAL B C 1
ATOM 4213 O O . VAL B 2 160 ? 184.843 204.067 99.480 1.00 132.50 700 VAL B O 1
ATOM 4217 N N . THR B 2 161 ? 185.363 203.366 101.558 1.00 127.36 701 THR B N 1
ATOM 4218 C CA . THR B 2 161 ? 184.964 201.995 101.290 1.00 127.36 701 THR B CA 1
ATOM 4219 C C . THR B 2 161 ? 183.454 201.902 101.078 1.00 127.36 701 THR B C 1
ATOM 4220 O O . THR B 2 161 ? 182.679 202.755 101.520 1.00 127.36 701 THR B O 1
ATOM 4224 N N . ASP B 2 162 ? 183.044 200.851 100.374 1.00 125.97 702 ASP B N 1
ATOM 4225 C CA . ASP B 2 162 ? 181.646 200.644 100.032 1.00 125.97 702 ASP B CA 1
ATOM 4226 C C . ASP B 2 162 ? 180.965 199.801 101.110 1.00 125.97 702 ASP B C 1
ATOM 4227 O O . ASP B 2 162 ? 181.515 199.569 102.190 1.00 125.97 702 ASP B O 1
ATOM 4232 N N . GLU B 2 163 ? 179.745 199.340 100.823 1.00 122.75 703 GLU B N 1
ATOM 4233 C CA . GLU B 2 163 ? 178.999 198.548 101.796 1.00 122.75 703 GLU B CA 1
ATOM 4234 C C . GLU B 2 163 ? 179.705 197.233 102.102 1.00 122.75 703 GLU B C 1
ATOM 4235 O O . GLU B 2 163 ? 179.768 196.808 103.261 1.00 122.75 703 GLU B O 1
ATOM 4241 N N . GLU B 2 164 ? 180.240 196.574 101.073 1.00 125.00 704 GLU B N 1
ATOM 4242 C CA . GLU B 2 164 ? 180.926 195.303 101.271 1.00 125.00 704 GLU B CA 1
ATOM 4243 C C . GLU B 2 164 ? 182.247 195.467 102.013 1.00 125.00 704 GLU B C 1
ATOM 4244 O O . GLU B 2 164 ? 182.764 194.487 102.560 1.00 125.00 704 GLU B O 1
ATOM 4250 N N . GLY B 2 165 ? 182.789 196.679 102.068 1.00 125.22 705 GLY B N 1
ATOM 4251 C CA . GLY B 2 165 ? 184.107 196.875 102.635 1.00 125.22 705 GLY B CA 1
ATOM 4252 C C . GLY B 2 165 ? 185.228 196.662 101.646 1.00 125.22 705 GLY B C 1
ATOM 4253 O O . GLY B 2 165 ? 186.376 196.459 102.051 1.00 125.22 705 GLY B O 1
ATOM 4254 N N . LYS B 2 166 ? 184.925 196.710 100.354 1.00 130.86 706 LYS B N 1
ATOM 4255 C CA . LYS B 2 166 ? 185.891 196.476 99.285 1.00 130.86 706 LYS B CA 1
ATOM 4256 C C . LYS B 2 166 ? 186.369 197.836 98.784 1.00 130.86 706 LYS B C 1
ATOM 4257 O O . LYS B 2 166 ? 185.701 198.478 97.968 1.00 130.86 706 LYS B O 1
ATOM 4263 N N . PHE B 2 167 ? 187.523 198.274 99.278 1.00 132.91 707 PHE B N 1
ATOM 4264 C CA . PHE B 2 167 ? 188.105 199.528 98.828 1.00 132.91 707 PHE B CA 1
ATOM 4265 C C . PHE B 2 167 ? 188.886 199.317 97.536 1.00 132.91 707 PHE B C 1
ATOM 4266 O O . PHE B 2 167 ? 189.409 198.232 97.268 1.00 132.91 707 PHE B O 1
ATOM 4274 N N . ARG B 2 168 ? 188.961 200.377 96.732 1.00 141.14 708 ARG B N 1
ATOM 4275 C CA . ARG B 2 168 ? 189.519 200.288 95.388 1.00 141.14 708 ARG B CA 1
ATOM 4276 C C . ARG B 2 168 ? 190.704 201.228 95.207 1.00 141.14 708 ARG B C 1
ATOM 4277 O O . ARG B 2 168 ? 190.751 201.985 94.232 1.00 141.14 708 ARG B O 1
ATOM 4285 N N . LEU B 2 169 ? 191.651 201.200 96.144 1.00 143.72 709 LEU B N 1
ATOM 4286 C CA . LEU B 2 169 ? 192.792 202.105 96.086 1.00 143.72 709 LEU B CA 1
ATOM 4287 C C . LEU B 2 169 ? 193.549 201.949 94.772 1.00 143.72 709 LEU B C 1
ATOM 4288 O O . LEU B 2 169 ? 193.738 200.838 94.269 1.00 143.72 709 LEU B O 1
ATOM 4293 N N . ARG B 2 170 ? 193.970 203.081 94.210 1.00 151.14 710 ARG B N 1
ATOM 4294 C CA . ARG B 2 170 ? 194.697 203.096 92.946 1.00 151.14 710 ARG B CA 1
ATOM 4295 C C . ARG B 2 170 ? 196.007 203.860 93.091 1.00 151.14 710 ARG B C 1
ATOM 4296 O O . ARG B 2 170 ? 196.416 204.198 94.206 1.00 151.14 710 ARG B O 1
ATOM 4304 N N . GLY B 2 171 ? 196.673 204.134 91.972 1.00 153.09 711 GLY B N 1
ATOM 4305 C CA . GLY B 2 171 ? 197.976 204.767 92.013 1.00 153.09 711 GLY B CA 1
ATOM 4306 C C . GLY B 2 171 ? 199.066 203.767 92.330 1.00 153.09 711 GLY B C 1
ATOM 4307 O O . GLY B 2 171 ? 199.745 203.873 93.356 1.00 153.09 711 GLY B O 1
ATOM 4308 N N . LEU B 2 172 ? 199.238 202.785 91.445 1.00 155.68 712 LEU B N 1
ATOM 4309 C CA . LEU B 2 172 ? 200.148 201.665 91.684 1.00 155.68 712 LEU B CA 1
ATOM 4310 C C . LEU B 2 172 ? 201.519 202.002 91.103 1.00 155.68 712 LEU B C 1
ATOM 4311 O O . LEU B 2 172 ? 201.832 201.718 89.945 1.00 155.68 712 LEU B O 1
ATOM 4316 N N . LEU B 2 173 ? 202.352 202.625 91.937 1.00 158.56 713 LEU B N 1
ATOM 4317 C CA . LEU B 2 173 ? 203.731 202.901 91.566 1.00 158.56 713 LEU B CA 1
ATOM 4318 C C . LEU B 2 173 ? 204.658 201.983 92.347 1.00 158.56 713 LEU B C 1
ATOM 4319 O O . LEU B 2 173 ? 204.640 202.005 93.588 1.00 158.56 713 LEU B O 1
ATOM 4324 N N . PRO B 2 174 ? 205.438 201.132 91.681 1.00 160.00 714 PRO B N 1
ATOM 4325 C CA . PRO B 2 174 ? 206.328 200.219 92.413 1.00 160.00 714 PRO B CA 1
ATOM 4326 C C . PRO B 2 174 ? 207.531 200.931 93.011 1.00 160.00 714 PRO B C 1
ATOM 4327 O O . PRO B 2 174 ? 207.684 202.147 92.864 1.00 160.00 714 PRO B O 1
ATOM 4331 N N . GLY B 2 175 ? 208.391 200.175 93.690 1.00 161.83 715 GLY B N 1
ATOM 4332 C CA . GLY B 2 175 ? 209.606 200.725 94.254 1.00 161.83 715 GLY B CA 1
ATOM 4333 C C . GLY B 2 175 ? 209.455 201.396 95.599 1.00 161.83 715 GLY B C 1
ATOM 4334 O O . GLY B 2 175 ? 210.433 201.960 96.102 1.00 161.83 715 GLY B O 1
ATOM 4335 N N . CYS B 2 176 ? 208.268 201.356 96.200 1.00 163.37 716 CYS B N 1
ATOM 4336 C CA . CYS B 2 176 ? 208.051 201.977 97.498 1.00 163.37 716 CYS B CA 1
ATOM 4337 C C . CYS B 2 176 ? 207.004 201.184 98.263 1.00 163.37 716 CYS B C 1
ATOM 4338 O O . CYS B 2 176 ? 206.024 200.713 97.680 1.00 163.37 716 CYS B O 1
ATOM 4341 N N . VAL B 2 177 ? 207.218 201.042 99.566 1.00 158.96 717 VAL B N 1
ATOM 4342 C CA . VAL B 2 177 ? 206.271 200.337 100.422 1.00 158.96 717 VAL B CA 1
ATOM 4343 C C . VAL B 2 177 ? 205.126 201.275 100.779 1.00 158.96 717 VAL B C 1
ATOM 4344 O O . VAL B 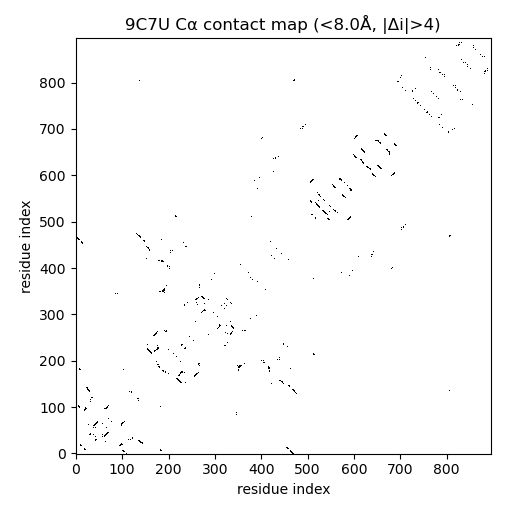2 177 ? 205.297 202.499 100.848 1.00 158.96 717 VAL B O 1
ATOM 4348 N N . TYR B 2 178 ? 203.943 200.703 100.979 1.00 153.21 718 TYR B N 1
ATOM 4349 C CA . TYR B 2 178 ? 202.738 201.464 101.267 1.00 153.21 718 TYR B CA 1
ATOM 4350 C C . TYR B 2 178 ? 202.289 201.224 102.703 1.00 153.21 718 TYR B C 1
ATOM 4351 O O . TYR B 2 178 ? 202.673 200.242 103.345 1.00 153.21 718 TYR B O 1
ATOM 4360 N N . HIS B 2 179 ? 201.460 202.141 103.200 1.00 142.93 719 HIS B N 1
ATOM 4361 C CA . HIS B 2 179 ? 200.933 202.068 104.563 1.00 142.93 719 HIS B CA 1
ATOM 4362 C C . HIS B 2 179 ? 199.452 202.429 104.516 1.00 142.93 719 HIS B C 1
ATOM 4363 O O . HIS B 2 179 ? 199.099 203.610 104.437 1.00 142.93 719 HIS B O 1
ATOM 4370 N N . VAL B 2 180 ? 198.592 201.418 104.566 1.00 133.59 720 VAL B N 1
ATOM 4371 C CA . VAL B 2 180 ? 197.155 201.651 104.641 1.00 133.59 720 VAL B CA 1
ATOM 4372 C C . VAL B 2 180 ? 196.773 201.907 106.093 1.00 133.59 720 VAL B C 1
ATOM 4373 O O . VAL B 2 180 ? 197.100 201.118 106.988 1.00 133.59 720 VAL B O 1
ATOM 4377 N N . GLN B 2 181 ? 196.095 203.025 106.332 1.00 130.16 721 GLN B N 1
ATOM 4378 C CA . GLN B 2 181 ? 195.777 203.462 107.684 1.00 130.16 721 GLN B CA 1
ATOM 4379 C C . GLN B 2 181 ? 194.630 204.460 107.604 1.00 130.16 721 GLN B C 1
ATOM 4380 O O . GLN B 2 181 ? 194.286 204.952 106.529 1.00 130.16 721 GLN B O 1
ATOM 4386 N N . LEU B 2 182 ? 194.031 204.743 108.758 1.00 123.89 722 LEU B N 1
ATOM 4387 C CA . LEU B 2 182 ? 192.763 205.463 108.801 1.00 123.89 722 LEU B CA 1
ATOM 4388 C C . LEU B 2 182 ? 192.978 206.972 108.787 1.00 123.89 722 LEU B C 1
ATOM 4389 O O . LEU B 2 182 ? 193.732 207.509 109.603 1.00 123.89 722 LEU B O 1
ATOM 4394 N N . LYS B 2 183 ? 192.285 207.656 107.877 1.00 126.25 723 LYS B N 1
ATOM 4395 C CA . LYS B 2 183 ? 192.397 209.106 107.782 1.00 126.25 723 LYS B CA 1
ATOM 4396 C C . LYS B 2 183 ? 191.982 209.764 109.092 1.00 126.25 723 LYS B C 1
ATOM 4397 O O . LYS B 2 183 ? 191.024 209.340 109.745 1.00 126.25 723 LYS B O 1
ATOM 4403 N N . ALA B 2 184 ? 192.722 210.805 109.481 1.00 128.37 724 ALA B N 1
ATOM 4404 C CA . ALA B 2 184 ? 192.399 211.523 110.709 1.00 128.37 724 ALA B CA 1
ATOM 4405 C C . ALA B 2 184 ? 191.048 212.223 110.607 1.00 128.37 724 ALA B C 1
ATOM 4406 O O . ALA B 2 184 ? 190.254 212.193 111.554 1.00 128.37 724 ALA B O 1
ATOM 4408 N N . GLU B 2 185 ? 190.769 212.853 109.471 1.00 128.74 725 GLU B N 1
ATOM 4409 C CA . GLU B 2 185 ? 189.514 213.555 109.258 1.00 128.74 725 GLU B CA 1
ATOM 4410 C C . GLU B 2 185 ? 188.544 212.677 108.478 1.00 128.74 725 GLU B C 1
ATOM 4411 O O . GLU B 2 185 ? 188.947 211.860 107.647 1.00 128.74 725 GLU B O 1
ATOM 4417 N N . GLY B 2 186 ? 187.255 212.858 108.755 1.00 124.80 726 GLY B N 1
ATOM 4418 C CA . GLY B 2 186 ? 186.225 212.040 108.154 1.00 124.80 726 GLY B CA 1
ATOM 4419 C C . GLY B 2 186 ? 186.015 210.695 108.810 1.00 124.80 726 GLY B C 1
ATOM 4420 O O . GLY B 2 186 ? 185.240 209.883 108.287 1.00 124.80 726 GLY B O 1
ATOM 4421 N N . ASN B 2 187 ? 186.673 210.431 109.935 1.00 118.52 727 ASN B N 1
ATOM 4422 C CA . ASN B 2 187 ? 186.581 209.164 110.651 1.00 118.52 727 ASN B CA 1
ATOM 4423 C C . ASN B 2 187 ? 186.308 209.413 112.128 1.00 118.52 727 ASN B C 1
ATOM 4424 O O . ASN B 2 187 ? 186.918 208.812 113.014 1.00 118.52 727 ASN B O 1
ATOM 4429 N N . ASP B 2 188 ? 185.372 210.323 112.408 1.00 109.92 728 ASP B N 1
ATOM 4430 C CA . ASP B 2 188 ? 185.082 210.683 113.792 1.00 109.92 728 ASP B CA 1
ATOM 4431 C C . ASP B 2 188 ? 184.360 209.558 114.525 1.00 109.92 728 ASP B C 1
ATOM 4432 O O . ASP B 2 188 ? 184.688 209.253 115.678 1.00 109.92 728 ASP B O 1
ATOM 4437 N N . HIS B 2 189 ? 183.377 208.930 113.877 1.00 101.77 729 HIS B N 1
ATOM 4438 C CA . HIS B 2 189 ? 182.574 207.909 114.540 1.00 101.77 729 HIS B CA 1
ATOM 4439 C C . HIS B 2 189 ? 183.370 206.653 114.864 1.00 101.77 729 HIS B C 1
ATOM 4440 O O . HIS B 2 189 ? 182.961 205.885 115.741 1.00 101.77 729 HIS B O 1
ATOM 4447 N N . ILE B 2 190 ? 184.487 206.429 114.186 1.00 97.60 730 ILE B N 1
ATOM 4448 C CA . ILE B 2 190 ? 185.253 205.194 114.300 1.00 97.60 730 ILE B CA 1
ATOM 4449 C C . ILE B 2 190 ? 186.498 205.459 115.133 1.00 97.60 730 ILE B C 1
ATOM 4450 O O . ILE B 2 190 ? 187.253 206.402 114.865 1.00 97.60 730 ILE B O 1
ATOM 4455 N N . GLU B 2 191 ? 186.716 204.623 116.147 1.00 84.52 731 GLU B N 1
ATOM 4456 C CA . GLU B 2 191 ? 187.684 204.900 117.200 1.00 84.52 731 GLU B CA 1
ATOM 4457 C C . GLU B 2 191 ? 189.075 204.360 116.907 1.00 84.52 731 GLU B C 1
ATOM 4458 O O . GLU B 2 191 ? 190.049 205.117 116.951 1.00 84.52 731 GLU B O 1
ATOM 4464 N N . ARG B 2 192 ? 189.204 203.070 116.613 1.00 81.01 732 ARG B N 1
ATOM 4465 C CA . ARG B 2 192 ? 190.507 202.456 116.410 1.00 81.01 732 ARG B CA 1
ATOM 4466 C C . ARG B 2 192 ? 190.524 201.644 115.124 1.00 81.01 732 ARG B C 1
ATOM 4467 O O . ARG B 2 192 ? 189.486 201.295 114.558 1.00 81.01 732 ARG B O 1
ATOM 4475 N N . ALA B 2 193 ? 191.739 201.351 114.674 1.00 90.60 733 ALA B N 1
ATOM 4476 C CA . ALA B 2 193 ? 191.999 200.364 113.631 1.00 90.60 733 ALA B CA 1
ATOM 4477 C C . ALA B 2 193 ? 193.057 199.434 114.211 1.00 90.60 733 ALA B C 1
ATOM 4478 O O . ALA B 2 193 ? 194.226 199.817 114.320 1.00 90.60 733 ALA B O 1
ATOM 4480 N N . LEU B 2 194 ? 192.643 198.225 114.594 1.00 90.02 734 LEU B N 1
ATOM 4481 C CA . LEU B 2 194 ? 193.521 197.355 115.374 1.00 90.02 734 LEU B CA 1
ATOM 4482 C C . LEU B 2 194 ? 194.847 197.078 114.677 1.00 90.02 734 LEU B C 1
ATOM 4483 O O . LEU B 2 194 ? 195.897 197.239 115.321 1.00 90.02 734 LEU B O 1
ATOM 4488 N N . PRO B 2 195 ? 194.894 196.670 113.401 1.00 98.60 735 PRO B N 1
ATOM 4489 C CA . PRO B 2 195 ? 196.171 196.728 112.681 1.00 98.60 735 PRO B CA 1
ATOM 4490 C C . PRO B 2 195 ? 196.390 198.119 112.114 1.00 98.60 735 PRO B C 1
ATOM 4491 O O . PRO B 2 195 ? 196.037 198.386 110.961 1.00 98.60 735 PRO B O 1
ATOM 4495 N N . HIS B 2 196 ? 196.954 199.012 112.934 1.00 109.34 736 HIS B N 1
ATOM 4496 C CA . HIS B 2 196 ? 197.006 200.434 112.602 1.00 109.34 736 HIS B CA 1
ATOM 4497 C C . HIS B 2 196 ? 197.571 200.670 111.207 1.00 109.34 736 HIS B C 1
ATOM 4498 O O . HIS B 2 196 ? 197.017 201.449 110.424 1.00 109.34 736 HIS B O 1
ATOM 4505 N N . HIS B 2 197 ? 198.672 200.004 110.876 1.00 119.50 737 HIS B N 1
ATOM 4506 C CA . HIS B 2 197 ? 199.231 200.058 109.535 1.00 119.50 737 HIS B CA 1
ATOM 4507 C C . HIS B 2 197 ? 199.575 198.651 109.072 1.00 119.50 737 HIS B C 1
ATOM 4508 O O . HIS B 2 197 ? 199.845 197.760 109.882 1.00 119.50 737 HIS B O 1
ATOM 4515 N N . ARG B 2 198 ? 199.549 198.455 107.758 1.00 121.10 738 ARG B N 1
ATOM 4516 C CA . ARG B 2 198 ? 199.849 197.166 107.146 1.00 121.10 738 ARG B CA 1
ATOM 4517 C C . ARG B 2 198 ? 200.994 197.357 106.162 1.00 121.10 738 ARG B C 1
ATOM 4518 O O . ARG B 2 198 ? 200.820 197.990 105.115 1.00 121.10 738 ARG B O 1
ATOM 4526 N N . VAL B 2 199 ? 202.161 196.811 106.495 1.00 135.65 739 VAL B N 1
ATOM 4527 C CA . VAL B 2 199 ? 203.296 196.868 105.583 1.00 135.65 739 VAL B CA 1
ATOM 4528 C C . VAL B 2 199 ? 203.047 195.898 104.436 1.00 135.65 739 VAL B C 1
ATOM 4529 O O . VAL B 2 199 ? 202.782 194.710 104.652 1.00 135.65 739 VAL B O 1
ATOM 4533 N N . ILE B 2 200 ? 203.109 196.405 103.209 1.00 146.13 740 ILE B N 1
ATOM 4534 C CA . ILE B 2 200 ? 202.881 195.601 102.016 1.00 146.13 740 ILE B CA 1
ATOM 4535 C C . ILE B 2 200 ? 203.986 195.898 101.014 1.00 146.13 740 ILE B C 1
ATOM 4536 O O . ILE B 2 200 ? 204.231 197.062 100.678 1.00 146.13 740 ILE B O 1
ATOM 4541 N N . GLU B 2 201 ? 204.649 194.847 100.539 1.00 156.85 741 GLU B N 1
ATOM 4542 C CA . GLU B 2 201 ? 205.724 194.999 99.570 1.00 156.85 741 GLU B CA 1
ATOM 4543 C C . GLU B 2 201 ? 205.143 195.106 98.166 1.00 156.85 741 GLU B C 1
ATOM 4544 O O . GLU B 2 201 ? 204.381 194.236 97.733 1.00 156.85 741 GLU B O 1
ATOM 4550 N N . VAL B 2 202 ? 205.504 196.170 97.459 1.00 159.57 742 VAL B N 1
ATOM 4551 C CA . VAL B 2 202 ? 205.004 196.429 96.114 1.00 159.57 742 VAL B CA 1
ATOM 4552 C C . VAL B 2 202 ? 206.050 195.906 95.137 1.00 159.57 742 VAL B C 1
ATOM 4553 O O . VAL B 2 202 ? 207.083 196.542 94.909 1.00 159.57 742 VAL B O 1
ATOM 4557 N N . GLY B 2 203 ? 205.783 194.744 94.558 1.00 162.40 743 GLY B N 1
ATOM 4558 C CA . GLY B 2 203 ? 206.642 194.126 93.570 1.00 162.40 743 GLY B CA 1
ATOM 4559 C C . GLY B 2 203 ? 206.155 194.365 92.157 1.00 162.40 743 GLY B C 1
ATOM 4560 O O . GLY B 2 203 ? 205.604 195.423 91.833 1.00 162.40 743 GLY B O 1
ATOM 4561 N N . ASN B 2 204 ? 206.359 193.368 91.302 1.00 159.94 744 ASN B N 1
ATOM 4562 C CA . ASN B 2 204 ? 205.900 193.436 89.915 1.00 159.94 744 ASN B CA 1
ATOM 4563 C C . ASN B 2 204 ? 204.490 192.871 89.772 1.00 159.94 744 ASN B C 1
ATOM 4564 O O . ASN B 2 204 ? 204.215 192.029 88.918 1.00 159.94 744 ASN B O 1
ATOM 4569 N N . ASN B 2 205 ? 203.583 193.355 90.613 1.00 158.89 745 ASN B N 1
ATOM 4570 C CA . ASN B 2 205 ? 202.198 192.895 90.647 1.00 158.89 745 ASN B CA 1
ATOM 4571 C C . ASN B 2 205 ? 201.418 193.834 91.560 1.00 158.89 745 ASN B C 1
ATOM 4572 O O . ASN B 2 205 ? 201.945 194.840 92.046 1.00 158.89 745 ASN B O 1
ATOM 4577 N N . ASP B 2 206 ? 200.153 193.494 91.789 1.00 154.94 746 ASP B N 1
ATOM 4578 C CA . ASP B 2 206 ? 199.303 194.254 92.688 1.00 154.94 746 ASP B CA 1
ATOM 4579 C C . ASP B 2 206 ? 199.268 193.585 94.062 1.00 154.94 746 ASP B C 1
ATOM 4580 O O . ASP B 2 206 ? 199.737 192.460 94.249 1.00 154.94 746 ASP B O 1
ATOM 4585 N N . ILE B 2 207 ? 198.704 194.287 95.037 1.00 148.82 747 ILE B N 1
ATOM 4586 C CA . ILE B 2 207 ? 198.567 193.766 96.385 1.00 148.82 747 ILE B CA 1
ATOM 4587 C C . ILE B 2 207 ? 197.177 193.162 96.533 1.00 148.82 747 ILE B C 1
ATOM 4588 O O . ILE B 2 207 ? 196.232 193.517 95.822 1.00 148.82 747 ILE B O 1
ATOM 4593 N N . ASP B 2 208 ? 197.051 192.221 97.465 1.00 142.97 748 ASP B N 1
ATOM 4594 C CA . ASP B 2 208 ? 195.790 191.528 97.678 1.00 142.97 748 ASP B CA 1
ATOM 4595 C C . ASP B 2 208 ? 195.692 191.095 99.132 1.00 142.97 748 ASP B C 1
ATOM 4596 O O . ASP B 2 208 ? 196.700 190.963 99.831 1.00 142.97 748 ASP B O 1
ATOM 4601 N N . ASP B 2 209 ? 194.453 190.876 99.576 1.00 134.92 749 ASP B N 1
ATOM 4602 C CA . ASP B 2 209 ? 194.154 190.373 100.916 1.00 134.92 749 ASP B CA 1
ATOM 4603 C C . ASP B 2 209 ? 194.736 191.290 101.995 1.00 134.92 749 ASP B C 1
ATOM 4604 O O . ASP B 2 209 ? 195.580 190.896 102.802 1.00 134.92 749 ASP B O 1
ATOM 4609 N N . VAL B 2 210 ? 194.262 192.535 101.995 1.00 127.89 750 VAL B N 1
ATOM 4610 C CA . VAL B 2 210 ? 194.657 193.507 103.007 1.00 127.89 750 VAL B CA 1
ATOM 4611 C C . VAL B 2 210 ? 193.472 193.754 103.931 1.00 127.89 750 VAL B C 1
ATOM 4612 O O . VAL B 2 210 ? 192.618 194.602 103.652 1.00 127.89 750 VAL B O 1
ATOM 4616 N N . ASN B 2 211 ? 193.415 193.020 105.037 1.00 118.08 751 ASN B N 1
ATOM 4617 C CA . ASN B 2 211 ? 192.288 193.068 105.958 1.00 118.08 751 ASN B CA 1
ATOM 4618 C C . ASN B 2 211 ? 192.678 193.838 107.210 1.00 118.08 751 ASN B C 1
ATOM 4619 O O . ASN B 2 211 ? 193.709 193.550 107.827 1.00 118.08 751 ASN B O 1
ATOM 4624 N N . ILE B 2 212 ? 191.855 194.816 107.579 1.00 105.46 752 ILE B N 1
ATOM 4625 C CA . ILE B 2 212 ? 192.023 195.563 108.818 1.00 105.46 752 ILE B CA 1
ATOM 4626 C C . ILE B 2 212 ? 190.693 195.564 109.559 1.00 105.46 752 ILE B C 1
ATOM 4627 O O . ILE B 2 212 ? 189.645 195.838 108.964 1.00 105.46 752 ILE B O 1
ATOM 4632 N N . ILE B 2 2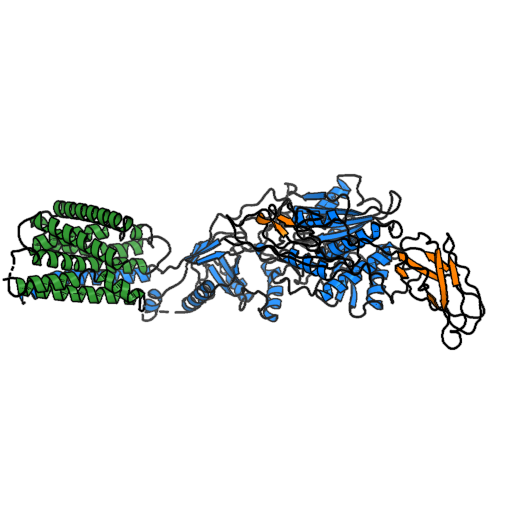13 ? 190.732 195.238 110.843 1.00 92.07 753 ILE B N 1
ATOM 4633 C CA . ILE B 2 213 ? 189.544 195.253 111.684 1.00 92.07 753 ILE B CA 1
ATOM 4634 C C . ILE B 2 213 ? 189.515 196.567 112.449 1.00 92.07 753 ILE B C 1
ATOM 4635 O O . ILE B 2 213 ? 190.556 197.115 112.827 1.00 92.07 753 ILE B O 1
ATOM 4640 N N . VAL B 2 214 ? 188.310 197.093 112.662 1.00 88.35 754 VAL B N 1
ATOM 4641 C CA . VAL B 2 214 ? 188.141 198.407 113.268 1.00 88.35 754 VAL B CA 1
ATOM 4642 C C . VAL B 2 214 ? 187.054 198.349 114.330 1.00 88.35 754 VAL B C 1
ATOM 4643 O O . VAL B 2 214 ? 186.145 197.516 114.275 1.00 88.35 754 VAL B O 1
ATOM 4647 N N . PHE B 2 215 ? 187.155 199.252 115.301 1.00 82.68 755 PHE B N 1
ATOM 4648 C CA . PHE B 2 215 ? 186.199 199.368 116.392 1.00 82.68 755 PHE B CA 1
ATOM 4649 C C . PHE B 2 215 ? 185.488 200.711 116.304 1.00 82.68 755 PHE B C 1
ATOM 4650 O O . PHE B 2 215 ? 186.095 201.721 115.937 1.00 82.68 755 PHE B O 1
ATOM 4658 N N . ARG B 2 216 ? 184.206 200.722 116.649 1.00 84.83 756 ARG B N 1
ATOM 4659 C CA . ARG B 2 216 ? 183.476 201.976 116.724 1.00 84.83 756 ARG B CA 1
ATOM 4660 C C . ARG B 2 216 ? 183.858 202.716 118.003 1.00 84.83 756 ARG B C 1
ATOM 4661 O O . ARG B 2 216 ? 184.643 202.232 118.823 1.00 84.83 756 ARG B O 1
ATOM 4669 N N . GLN B 2 217 ? 183.299 203.908 118.182 1.00 80.57 757 GLN B N 1
ATOM 4670 C CA . GLN B 2 217 ? 183.594 204.741 119.345 1.00 80.57 757 GLN B CA 1
ATOM 4671 C C . GLN B 2 217 ? 182.428 204.643 120.323 1.00 80.57 757 GLN B C 1
ATOM 4672 O O . GLN B 2 217 ? 181.403 205.307 120.154 1.00 80.57 757 GLN B O 1
ATOM 4678 N N . ILE B 2 218 ? 182.589 203.806 121.349 1.00 72.07 758 ILE B N 1
ATOM 4679 C CA . ILE B 2 218 ? 181.595 203.720 122.409 1.00 72.07 758 ILE B CA 1
ATOM 4680 C C . ILE B 2 218 ? 181.536 205.039 123.164 1.00 72.07 758 ILE B C 1
ATOM 4681 O O . ILE B 2 218 ? 182.569 205.623 123.519 1.00 72.07 758 ILE B O 1
ATOM 4686 N N . ASN B 2 219 ? 180.316 205.522 123.410 1.00 74.68 759 ASN B N 1
ATOM 4687 C CA . ASN B 2 219 ? 180.107 206.806 124.061 1.00 74.68 759 ASN B CA 1
ATOM 4688 C C . ASN B 2 219 ? 179.629 206.703 125.502 1.00 74.68 759 ASN B C 1
ATOM 4689 O O . ASN B 2 219 ? 179.708 207.697 126.229 1.00 74.68 759 ASN B O 1
ATOM 4694 N N . GLN B 2 220 ? 179.137 205.545 125.931 1.00 69.99 760 GLN B N 1
ATOM 4695 C CA . GLN B 2 220 ? 178.650 205.408 127.293 1.00 69.99 760 GLN B CA 1
ATOM 4696 C C . GLN B 2 220 ? 179.811 205.389 128.283 1.00 69.99 760 GLN B C 1
ATOM 4697 O O . GLN B 2 220 ? 180.970 205.168 127.923 1.00 69.99 760 GLN B O 1
ATOM 4703 N N . PHE B 2 221 ? 179.482 205.627 129.551 1.00 63.69 761 PHE B N 1
ATOM 4704 C CA . PHE B 2 221 ? 180.479 205.700 130.612 1.00 63.69 761 PHE B CA 1
ATOM 4705 C C . PHE B 2 221 ? 180.563 204.437 131.454 1.00 63.69 761 PHE B C 1
ATOM 4706 O O . PHE B 2 221 ? 181.648 204.111 131.945 1.00 63.69 761 PHE B O 1
ATOM 4714 N N . ASP B 2 222 ? 179.452 203.726 131.636 1.00 63.02 762 ASP B N 1
ATOM 4715 C CA . ASP B 2 222 ? 179.420 202.459 132.365 1.00 63.02 762 ASP B CA 1
ATOM 4716 C C . ASP B 2 222 ? 180.060 202.598 133.747 1.00 63.02 762 ASP B C 1
ATOM 4717 O O . ASP B 2 222 ? 181.093 202.002 134.053 1.00 63.02 762 ASP B O 1
ATOM 4722 N N . LEU B 2 223 ? 179.421 203.414 134.578 1.00 54.10 763 LEU B N 1
ATOM 4723 C CA . LEU B 2 223 ? 179.903 203.654 135.929 1.00 54.10 763 LEU B CA 1
ATOM 4724 C C . LEU B 2 223 ? 179.753 202.401 136.786 1.00 54.10 763 LEU B C 1
ATOM 4725 O O . LEU B 2 223 ? 178.894 201.551 136.539 1.00 54.10 763 LEU B O 1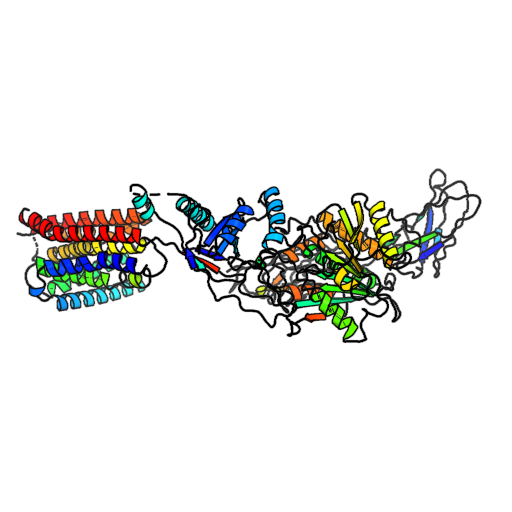
ATOM 4730 N N . SER B 2 224 ? 180.604 202.291 137.801 1.00 48.32 764 SER B N 1
ATOM 4731 C CA . SER B 2 224 ? 180.550 201.178 138.740 1.00 48.32 764 SER B CA 1
ATOM 4732 C C . SER B 2 224 ? 181.122 201.649 140.071 1.00 48.32 764 SER B C 1
ATOM 4733 O O . SER B 2 224 ? 181.323 202.846 140.289 1.00 48.32 764 SER B O 1
ATOM 4736 N N . GLY B 2 225 ? 181.386 200.702 140.967 1.00 47.12 765 GLY B N 1
ATOM 4737 C CA . GLY B 2 225 ? 182.052 201.029 142.213 1.00 47.12 765 GLY B CA 1
ATOM 4738 C C . GLY B 2 225 ? 181.496 200.342 143.442 1.00 47.12 765 GLY B C 1
ATOM 4739 O O . GLY B 2 225 ? 180.299 200.427 143.726 1.00 47.12 765 GLY B O 1
ATOM 4740 N N . ASN B 2 226 ? 182.366 199.667 144.188 1.00 50.36 766 ASN B N 1
ATOM 4741 C CA . ASN B 2 226 ? 181.962 198.960 145.391 1.00 50.36 766 ASN B CA 1
ATOM 4742 C C . ASN B 2 226 ? 181.857 199.925 146.568 1.00 50.36 766 ASN B C 1
ATOM 4743 O O . ASN B 2 226 ? 182.234 201.095 146.487 1.00 50.36 766 ASN B O 1
ATOM 4748 N N . VAL B 2 227 ? 181.323 199.417 147.676 1.00 55.67 767 VAL B N 1
ATOM 4749 C CA . VAL B 2 227 ? 181.224 200.159 148.927 1.00 55.67 767 VAL B CA 1
ATOM 4750 C C . VAL B 2 227 ? 181.801 199.292 150.035 1.00 55.67 767 VAL B C 1
ATOM 4751 O O . VAL B 2 227 ? 181.464 198.108 150.139 1.00 55.67 767 VAL B O 1
ATOM 4755 N N . ILE B 2 228 ? 182.672 199.872 150.851 1.00 62.88 768 ILE B N 1
ATOM 4756 C CA . ILE B 2 228 ? 183.300 199.166 151.961 1.00 62.88 768 ILE B CA 1
ATOM 4757 C C . ILE B 2 228 ? 182.585 199.584 153.238 1.00 62.88 768 ILE B C 1
ATOM 4758 O O . ILE B 2 228 ? 182.729 200.722 153.698 1.00 62.88 768 ILE B O 1
ATOM 4763 N N . THR B 2 229 ? 181.815 198.664 153.814 1.00 71.39 769 THR B N 1
ATOM 4764 C CA . THR B 2 229 ? 181.079 198.929 155.042 1.00 71.39 769 THR B CA 1
ATOM 4765 C C . THR B 2 229 ? 180.693 197.599 155.671 1.00 71.39 769 THR B C 1
ATOM 4766 O O . THR B 2 229 ? 180.830 196.537 155.062 1.00 71.39 769 THR B O 1
ATOM 4770 N N . SER B 2 230 ? 180.207 197.673 156.906 1.00 77.78 770 SER B N 1
ATOM 4771 C CA . SER B 2 230 ? 179.698 196.486 157.569 1.00 77.78 770 SER B CA 1
ATOM 4772 C C . SER B 2 230 ? 178.381 196.049 156.933 1.00 77.78 770 SER B C 1
ATOM 4773 O O . SER B 2 230 ? 177.706 196.818 156.243 1.00 77.78 770 SER B O 1
ATOM 4776 N N . SER B 2 231 ? 178.023 194.785 157.168 1.00 78.72 771 SER B N 1
ATOM 4777 C CA . SER B 2 231 ? 176.829 194.226 156.542 1.00 78.72 771 SER B CA 1
ATOM 4778 C C . SER B 2 231 ? 175.560 194.913 157.034 1.00 78.72 771 SER B C 1
ATOM 4779 O O . SER B 2 231 ? 174.653 195.195 156.243 1.00 78.72 771 SER B O 1
ATOM 4782 N N . GLU B 2 232 ? 175.476 195.193 158.337 1.00 81.05 772 GLU B N 1
ATOM 4783 C CA . GLU B 2 232 ? 174.228 195.700 158.900 1.00 81.05 772 GLU B CA 1
ATOM 4784 C C . GLU B 2 232 ? 173.938 197.131 158.464 1.00 81.05 772 GLU B C 1
ATOM 4785 O O . GLU B 2 232 ? 172.773 197.543 158.444 1.00 81.05 772 GLU B O 1
ATOM 4791 N N . TYR B 2 233 ? 174.967 197.903 158.119 1.00 80.96 773 TYR B N 1
ATOM 4792 C CA . TYR B 2 233 ? 174.752 199.268 157.659 1.00 80.96 773 TYR B CA 1
ATOM 4793 C C . TYR B 2 233 ? 174.361 199.342 156.190 1.00 80.96 773 TYR B C 1
ATOM 4794 O O . TYR B 2 233 ? 173.891 200.395 155.745 1.00 80.96 773 TYR B O 1
ATOM 4803 N N . LEU B 2 234 ? 174.540 198.260 155.436 1.00 70.65 774 LEU B N 1
ATOM 4804 C CA . LEU B 2 234 ? 174.249 198.294 154.006 1.00 70.65 774 LEU B CA 1
ATOM 4805 C C . LEU B 2 234 ? 172.794 198.609 153.670 1.00 70.65 774 LEU B C 1
ATOM 4806 O O . LEU B 2 234 ? 172.571 199.425 152.759 1.00 70.65 774 LEU B O 1
ATOM 4811 N N . PRO B 2 235 ? 171.780 198.018 154.315 1.00 74.47 775 PRO B N 1
ATOM 4812 C CA . PRO B 2 235 ? 170.395 198.332 153.920 1.00 74.47 775 PRO B CA 1
ATOM 4813 C C . PRO B 2 235 ? 170.009 199.786 154.123 1.00 74.47 775 PRO B C 1
ATOM 4814 O O . PRO B 2 235 ? 169.040 200.244 153.504 1.00 74.47 775 PRO B O 1
ATOM 4818 N N . THR B 2 236 ? 170.729 200.528 154.965 1.00 73.74 776 THR B N 1
ATOM 4819 C CA . THR B 2 236 ? 170.394 201.909 155.287 1.00 73.74 776 THR B CA 1
ATOM 4820 C C . THR B 2 236 ? 171.233 202.911 154.502 1.00 73.74 776 THR B C 1
ATOM 4821 O O . THR B 2 236 ? 171.579 203.974 155.027 1.00 73.74 776 THR B O 1
ATOM 4825 N N . LEU B 2 237 ? 171.568 202.596 153.253 1.00 66.44 777 LEU B N 1
ATOM 4826 C CA . LEU B 2 237 ? 172.421 203.443 152.433 1.00 66.44 777 LEU B CA 1
ATOM 4827 C C . LEU B 2 237 ? 171.818 203.606 151.047 1.00 66.44 777 LEU B C 1
ATOM 4828 O O . LEU B 2 237 ? 171.296 202.646 150.474 1.00 66.44 777 LEU B O 1
ATOM 4833 N N . TRP B 2 238 ? 171.886 204.824 150.510 1.00 66.54 778 TRP B N 1
ATOM 4834 C CA . TRP B 2 238 ? 171.624 205.052 149.093 1.00 66.54 778 TRP B CA 1
ATOM 4835 C C . TRP B 2 238 ? 172.698 205.981 148.554 1.00 66.54 778 TRP B C 1
ATOM 4836 O O . TRP B 2 238 ? 172.808 207.127 149.000 1.00 66.54 778 TRP B O 1
ATOM 4847 N N . VAL B 2 239 ? 173.485 205.493 147.597 1.00 55.07 779 VAL B N 1
ATOM 4848 C CA . VAL B 2 239 ? 174.484 206.338 146.960 1.00 55.07 779 VAL B CA 1
ATOM 4849 C C . VAL B 2 239 ? 173.798 207.311 146.009 1.00 55.07 779 VAL B C 1
ATOM 4850 O O . VAL B 2 239 ? 172.732 207.024 145.451 1.00 55.07 779 VAL B O 1
ATOM 4854 N N . LYS B 2 240 ? 174.411 208.477 145.824 1.00 51.31 780 LYS B N 1
ATOM 4855 C CA . LYS B 2 240 ? 173.847 209.538 145.003 1.00 51.31 780 LYS B CA 1
ATOM 4856 C C . LYS B 2 240 ? 174.763 209.820 143.821 1.00 51.31 780 LYS B C 1
ATOM 4857 O O . LYS B 2 240 ? 175.873 209.294 143.724 1.00 51.31 780 LYS B O 1
ATOM 4863 N N . LEU B 2 241 ? 174.278 210.664 142.915 1.00 51.92 781 LEU B N 1
ATOM 4864 C CA . LEU B 2 241 ? 175.056 211.132 141.774 1.00 51.92 781 LEU B CA 1
ATOM 4865 C C . LEU B 2 241 ? 174.879 212.634 141.604 1.00 51.92 781 LEU B C 1
ATOM 4866 O O . LEU B 2 241 ? 174.607 213.127 140.505 1.00 51.92 781 LEU B O 1
ATOM 4871 N N . TYR B 2 242 ? 175.010 213.377 142.701 1.00 58.80 782 TYR B N 1
ATOM 4872 C CA . TYR B 2 242 ? 174.876 214.827 142.695 1.00 58.80 782 TYR B CA 1
ATOM 4873 C C . TYR B 2 242 ? 175.751 215.457 141.626 1.00 58.80 782 TYR B C 1
ATOM 4874 O O . TYR B 2 242 ? 176.972 215.281 141.626 1.00 58.80 782 TYR B O 1
ATOM 4883 N N . LYS B 2 243 ? 175.130 216.187 140.709 1.00 61.34 783 LYS B N 1
ATOM 4884 C CA . LYS B 2 243 ? 175.904 216.950 139.746 1.00 61.34 783 LYS B CA 1
ATOM 4885 C C . LYS B 2 243 ? 176.639 218.084 140.458 1.00 61.34 783 LYS B C 1
ATOM 4886 O O . LYS B 2 243 ? 176.180 218.620 141.469 1.00 61.34 783 LYS B O 1
ATOM 4892 N N . SER B 2 244 ? 177.809 218.436 139.923 1.00 65.81 784 SER B N 1
ATOM 4893 C CA . SER B 2 244 ? 178.686 219.388 140.601 1.00 65.81 784 SER B CA 1
ATOM 4894 C C . SER B 2 244 ? 178.031 220.758 140.728 1.00 65.81 784 SER B C 1
ATOM 4895 O O . SER B 2 244 ? 178.104 221.400 141.782 1.00 65.81 784 SER B O 1
ATOM 4898 N N . GLU B 2 245 ? 177.382 221.222 139.660 1.00 66.75 785 GLU B N 1
ATOM 4899 C CA . GLU B 2 245 ? 176.817 222.566 139.621 1.00 66.75 785 GLU B CA 1
ATOM 4900 C C . GLU B 2 245 ? 175.720 222.753 140.661 1.00 66.75 785 GLU B C 1
ATOM 4901 O O . GLU B 2 245 ? 175.471 223.875 141.112 1.00 66.75 785 GLU B O 1
ATOM 4907 N N . ASN B 2 246 ? 175.059 221.665 141.049 1.00 66.20 786 ASN B N 1
ATOM 4908 C CA . ASN B 2 246 ? 173.998 221.735 142.050 1.00 66.20 786 ASN B CA 1
ATOM 4909 C C . ASN B 2 246 ? 174.048 220.467 142.888 1.00 66.20 786 ASN B C 1
ATOM 4910 O O . ASN B 2 246 ? 173.688 219.389 142.408 1.00 66.20 786 ASN B O 1
ATOM 4915 N N . LEU B 2 247 ? 174.491 220.597 144.138 1.00 64.38 787 LEU B N 1
ATOM 4916 C CA . LEU B 2 247 ? 174.572 219.474 145.060 1.00 64.38 787 LEU B CA 1
ATOM 4917 C C . LEU B 2 247 ? 173.257 219.220 145.786 1.00 64.38 787 LEU B C 1
ATOM 4918 O O . LEU B 2 247 ? 173.226 218.427 146.733 1.00 64.38 787 LEU B O 1
ATOM 4923 N N . ASP B 2 248 ? 172.178 219.881 145.368 1.00 71.05 788 ASP B N 1
ATOM 4924 C CA . ASP B 2 248 ? 170.866 219.701 145.972 1.00 71.05 788 ASP B CA 1
ATOM 4925 C C . ASP B 2 248 ? 169.864 219.026 145.046 1.00 71.05 788 ASP B C 1
ATOM 4926 O O . ASP B 2 248 ? 168.718 218.809 145.456 1.00 71.05 788 ASP B O 1
ATOM 4931 N N . ASN B 2 249 ? 170.251 218.694 143.816 1.00 65.48 789 ASN B N 1
ATOM 4932 C CA . ASN B 2 249 ? 169.362 218.060 142.843 1.00 65.48 789 ASN B CA 1
ATOM 4933 C C . ASN B 2 249 ? 170.042 216.825 142.268 1.00 65.48 789 ASN B C 1
ATOM 4934 O O . ASN B 2 249 ? 170.668 216.881 141.204 1.00 65.48 789 ASN B O 1
ATOM 4939 N N . PRO B 2 250 ? 169.937 215.688 142.952 1.00 61.85 790 PRO B N 1
ATOM 4940 C CA . PRO B 2 250 ? 170.525 214.453 142.424 1.00 61.85 790 PRO B CA 1
ATOM 4941 C C . PRO B 2 250 ? 169.878 214.054 141.107 1.00 61.85 790 PRO B C 1
ATOM 4942 O O . PRO B 2 250 ? 168.702 214.323 140.861 1.00 61.85 790 PRO B O 1
ATOM 4946 N N . ILE B 2 251 ? 170.666 213.412 140.252 1.00 56.73 791 ILE B N 1
ATOM 4947 C CA . ILE B 2 251 ? 170.161 212.892 138.991 1.00 56.73 791 ILE B CA 1
ATOM 4948 C C . ILE B 2 251 ? 170.011 211.377 138.998 1.00 56.73 791 ILE B C 1
ATOM 4949 O O . ILE B 2 251 ? 169.365 210.835 138.089 1.00 56.73 791 ILE B O 1
ATOM 4954 N N . GLN B 2 252 ? 170.571 210.681 139.985 1.00 54.93 792 GLN B N 1
ATOM 4955 C CA . GLN B 2 252 ? 170.423 209.238 140.100 1.00 54.93 792 GLN B CA 1
ATOM 4956 C C . GLN B 2 252 ? 170.592 208.847 141.560 1.00 54.93 792 GLN B C 1
ATOM 4957 O O . GLN B 2 252 ? 171.467 209.358 142.262 1.00 54.93 792 GLN B O 1
ATOM 4963 N N . THR B 2 253 ? 169.729 207.932 142.017 1.00 53.81 793 THR B N 1
ATOM 4964 C CA . THR B 2 253 ? 169.724 207.545 143.424 1.00 53.81 793 THR B CA 1
ATOM 4965 C C . THR B 2 253 ? 169.635 206.027 143.577 1.00 53.81 793 THR B C 1
ATOM 4966 O O . THR B 2 253 ? 168.764 205.525 144.296 1.00 53.81 793 THR B O 1
ATOM 4970 N N . VAL B 2 254 ? 170.485 205.283 142.872 1.00 53.09 794 VAL B N 1
ATOM 4971 C CA . VAL B 2 254 ? 170.465 203.826 142.941 1.00 53.09 794 VAL B CA 1
ATOM 4972 C C . VAL B 2 254 ? 170.724 203.384 144.373 1.00 53.09 794 VAL B C 1
ATOM 4973 O O . VAL B 2 254 ? 171.766 203.700 144.955 1.00 53.09 794 VAL B O 1
ATOM 4977 N N . SER B 2 255 ? 169.771 202.660 144.953 1.00 53.95 795 SER B N 1
ATOM 4978 C CA . SER B 2 255 ? 169.927 202.173 146.314 1.00 53.95 795 SER B CA 1
ATOM 4979 C C . SER B 2 255 ? 170.819 200.940 146.335 1.00 53.95 795 SER B C 1
ATOM 4980 O O . SER B 2 255 ? 170.723 200.069 145.468 1.00 53.95 795 SER B O 1
ATOM 4983 N N . LEU B 2 256 ? 171.700 200.874 147.333 1.00 55.23 796 LEU B N 1
ATOM 4984 C CA . LEU B 2 256 ? 172.587 199.722 147.446 1.00 55.23 796 LEU B CA 1
ATOM 4985 C C . LEU B 2 256 ? 171.810 198.456 147.782 1.00 55.23 796 LEU B C 1
ATOM 4986 O O . LEU B 2 256 ? 172.110 197.379 147.254 1.00 55.23 796 LEU B O 1
ATOM 4991 N N . GLY B 2 257 ? 170.809 198.564 148.651 1.00 62.18 797 GLY B N 1
ATOM 4992 C CA . GLY B 2 257 ? 170.010 197.412 149.019 1.00 62.18 797 GLY B CA 1
ATOM 4993 C C . GLY B 2 257 ? 170.777 196.400 149.843 1.00 62.18 797 GLY B C 1
ATOM 4994 O O . GLY B 2 257 ? 171.105 196.657 151.005 1.00 62.18 797 GLY B O 1
ATOM 4995 N N . GLN B 2 258 ? 171.066 195.239 149.254 1.00 55.46 798 GLN B N 1
ATOM 4996 C CA . GLN B 2 258 ? 171.824 194.193 149.928 1.00 55.46 798 GLN B CA 1
ATOM 4997 C C . GLN B 2 258 ? 173.131 193.866 149.219 1.00 55.46 798 GLN B C 1
ATOM 4998 O O . GLN B 2 258 ? 173.832 192.937 149.634 1.00 55.46 798 GLN B O 1
ATOM 5004 N N . SER B 2 259 ? 173.482 194.603 148.170 1.00 50.89 799 SER B N 1
ATOM 5005 C CA . SER B 2 259 ? 174.659 194.317 147.362 1.00 50.89 799 SER B CA 1
ATOM 5006 C C . SER B 2 259 ? 175.658 195.457 147.480 1.00 50.89 799 SER B C 1
ATOM 5007 O O . SER B 2 259 ? 175.289 196.628 147.340 1.00 50.89 799 SER B O 1
ATOM 5010 N N . LEU B 2 260 ? 176.919 195.114 147.724 1.00 49.71 800 LEU B N 1
ATOM 5011 C CA . LEU B 2 260 ? 177.985 196.104 147.872 1.00 49.71 800 LEU B CA 1
ATOM 5012 C C . LEU B 2 260 ? 178.566 196.506 146.521 1.00 49.71 800 LEU B C 1
ATOM 5013 O O . LEU B 2 260 ? 179.778 196.482 146.318 1.00 49.71 800 LEU B O 1
ATOM 5018 N N . PHE B 2 261 ? 177.702 196.878 145.581 1.00 46.46 801 PHE B N 1
ATOM 5019 C CA . PHE B 2 261 ? 178.162 197.289 144.257 1.00 46.46 801 PHE B CA 1
ATOM 5020 C C . PHE B 2 261 ? 177.044 198.065 143.585 1.00 46.46 801 PHE B C 1
ATOM 5021 O O . PHE B 2 261 ? 175.976 197.504 143.326 1.00 46.46 801 PHE B O 1
ATOM 5029 N N . PHE B 2 262 ? 177.277 199.343 143.308 1.00 50.70 802 PHE B N 1
ATOM 5030 C CA . PHE B 2 262 ? 176.326 200.150 142.563 1.00 50.70 802 PHE B CA 1
ATOM 5031 C C . PHE B 2 262 ? 176.783 200.272 141.116 1.00 50.70 802 PHE B C 1
ATOM 5032 O O . PHE B 2 262 ? 177.979 200.305 140.823 1.00 50.70 802 PHE B O 1
ATOM 5040 N N . HIS B 2 263 ? 175.815 200.327 140.210 1.00 50.96 803 HIS B N 1
ATOM 5041 C CA . HIS B 2 263 ? 176.069 200.292 138.775 1.00 50.96 803 HIS B CA 1
ATOM 5042 C C . HIS B 2 263 ? 175.252 201.353 138.061 1.00 50.96 803 HIS B C 1
ATOM 5043 O O . HIS B 2 263 ? 174.471 201.055 137.156 1.00 50.96 803 HIS B O 1
ATOM 5050 N N . PHE B 2 264 ? 175.387 202.607 138.505 1.00 50.70 804 PHE B N 1
ATOM 5051 C CA . PHE B 2 264 ? 174.677 203.756 137.951 1.00 50.70 804 PHE B CA 1
ATOM 5052 C C . PHE B 2 264 ? 174.548 203.638 136.439 1.00 50.70 804 PHE B C 1
ATOM 5053 O O . PHE B 2 264 ? 175.529 203.320 135.755 1.00 50.70 804 PHE B O 1
ATOM 5061 N N . PRO B 2 265 ? 173.356 203.864 135.891 1.00 55.41 805 PRO B N 1
ATOM 5062 C CA . PRO B 2 265 ? 173.164 203.672 134.458 1.00 55.41 805 PRO B CA 1
ATOM 5063 C C . PRO B 2 265 ? 174.112 204.545 133.662 1.00 55.41 805 PRO B C 1
ATOM 5064 O O . PRO B 2 265 ? 174.484 205.650 134.099 1.00 55.41 805 PRO B O 1
ATOM 5068 N N . PRO B 2 266 ? 174.547 204.078 132.488 1.00 60.78 806 PRO B N 1
ATOM 5069 C CA . PRO B 2 266 ? 175.630 204.754 131.761 1.00 60.78 806 PRO B CA 1
ATOM 5070 C C . PRO B 2 266 ? 175.369 206.222 131.469 1.00 60.78 806 PRO B C 1
ATOM 5071 O O . PRO B 2 266 ? 174.264 206.607 131.075 1.00 60.78 806 PRO B O 1
ATOM 5075 N N . LEU B 2 267 ? 176.392 207.045 131.674 1.00 61.73 807 LEU B N 1
ATOM 5076 C CA . LEU B 2 267 ? 176.320 208.468 131.393 1.00 61.73 807 LEU B CA 1
ATOM 5077 C C . LEU B 2 267 ? 177.112 208.800 130.134 1.00 61.73 807 LEU B C 1
ATOM 5078 O O . LEU B 2 267 ? 177.851 207.972 129.595 1.00 61.73 807 LEU B O 1
ATOM 5083 N N . LEU B 2 268 ? 176.946 210.031 129.661 1.00 71.66 808 LEU B N 1
ATOM 5084 C CA . LEU B 2 268 ? 177.762 210.516 128.562 1.00 71.66 808 LEU B CA 1
ATOM 5085 C C . LEU B 2 268 ? 179.031 211.168 129.104 1.00 71.66 808 LEU B C 1
ATOM 5086 O O . LEU B 2 268 ? 179.061 211.710 130.212 1.00 71.66 808 LEU B O 1
ATOM 5091 N N . ARG B 2 269 ? 180.095 211.116 128.308 1.00 75.44 809 ARG B N 1
ATOM 5092 C CA . ARG B 2 269 ? 181.418 211.545 128.750 1.00 75.44 809 ARG B CA 1
ATOM 5093 C C . ARG B 2 269 ? 181.804 212.828 128.026 1.00 75.44 809 ARG B C 1
ATOM 5094 O O . ARG B 2 269 ? 182.294 212.784 126.892 1.00 75.44 809 ARG B O 1
ATOM 5102 N N . ASP B 2 270 ? 181.586 213.968 128.683 1.00 78.26 810 ASP B N 1
ATOM 5103 C CA . ASP B 2 270 ? 182.118 215.240 128.199 1.00 78.26 810 ASP B CA 1
ATOM 5104 C C . ASP B 2 270 ? 182.241 216.158 129.415 1.00 78.26 810 ASP B C 1
ATOM 5105 O O . ASP B 2 270 ? 181.253 216.771 129.827 1.00 78.26 810 ASP B O 1
ATOM 5110 N N . GLY B 2 271 ? 183.452 216.257 129.961 1.00 80.93 811 GLY B N 1
ATOM 5111 C CA . GLY B 2 271 ? 183.669 216.987 131.195 1.00 80.93 811 GLY B CA 1
ATOM 5112 C C . GLY B 2 271 ? 182.742 216.514 132.296 1.00 80.93 811 GLY B C 1
ATOM 5113 O O . GLY B 2 271 ? 182.833 215.366 132.742 1.00 80.93 811 GLY B O 1
ATOM 5114 N N . GLU B 2 272 ? 181.843 217.396 132.736 1.00 73.45 812 GLU B N 1
ATOM 5115 C CA . GLU B 2 272 ? 180.730 217.044 133.617 1.00 73.45 812 GLU B CA 1
ATOM 5116 C C . GLU B 2 272 ? 181.229 216.427 134.928 1.00 73.45 812 GLU B C 1
ATOM 5117 O O . GLU B 2 272 ? 181.035 215.244 135.213 1.00 73.45 812 GLU B O 1
ATOM 5123 N N . ASN B 2 273 ? 181.899 217.269 135.712 1.00 70.31 813 ASN B N 1
ATOM 5124 C CA . ASN B 2 273 ? 182.313 216.876 137.052 1.00 70.31 813 ASN B CA 1
ATOM 5125 C C . ASN B 2 273 ? 181.101 216.434 137.862 1.00 70.31 813 ASN B C 1
ATOM 5126 O O . ASN B 2 273 ? 180.051 217.081 137.832 1.00 70.31 813 ASN B O 1
ATOM 5131 N N . TYR B 2 274 ? 181.242 215.326 138.581 1.00 61.38 814 TYR B N 1
ATOM 5132 C CA . TYR B 2 274 ? 180.144 214.727 139.328 1.00 61.38 814 TYR B CA 1
ATOM 5133 C C . TYR B 2 274 ? 180.548 214.515 140.785 1.00 61.38 814 TYR B C 1
ATOM 5134 O O . TYR B 2 274 ? 181.683 214.779 141.187 1.00 61.38 814 TYR B O 1
ATOM 5143 N N . VAL B 2 275 ? 179.587 214.043 141.581 1.00 52.71 815 VAL B N 1
ATOM 5144 C CA . VAL B 2 275 ? 179.788 213.712 142.987 1.00 52.71 815 VAL B CA 1
ATOM 5145 C C . VAL B 2 275 ? 179.130 212.364 143.247 1.00 52.71 815 VAL B C 1
ATOM 5146 O O . VAL B 2 275 ? 178.197 211.967 142.545 1.00 52.71 815 VAL B O 1
ATOM 5150 N N . VAL B 2 276 ? 179.630 211.644 144.252 1.00 49.71 816 VAL B N 1
ATOM 5151 C CA . VAL B 2 276 ? 179.089 210.332 144.594 1.00 49.71 816 VAL B CA 1
ATOM 5152 C C . VAL B 2 276 ? 178.740 210.326 146.081 1.00 49.71 816 VAL B C 1
ATOM 5153 O O . VAL B 2 276 ? 178.892 209.308 146.766 1.00 49.71 816 VAL B O 1
ATOM 5157 N N . LEU B 2 277 ? 178.329 211.482 146.603 1.00 54.39 817 LEU B N 1
ATOM 5158 C CA . LEU B 2 277 ? 177.955 211.605 148.009 1.00 54.39 817 LEU B CA 1
ATOM 5159 C C . LEU B 2 277 ? 177.087 210.440 148.452 1.00 54.39 817 LEU B C 1
ATOM 5160 O O . LEU B 2 277 ? 176.025 210.190 147.877 1.00 54.39 817 LEU B O 1
ATOM 5165 N N . LEU B 2 278 ? 177.548 209.720 149.471 1.00 54.52 818 LEU B N 1
ATOM 5166 C CA . LEU B 2 278 ? 176.839 208.550 149.981 1.00 54.52 818 LEU B CA 1
ATOM 5167 C C . LEU B 2 278 ? 175.835 209.022 151.022 1.00 54.52 818 LEU B C 1
ATOM 5168 O O . LEU B 2 278 ? 176.187 209.272 152.175 1.00 54.52 818 LEU B O 1
ATOM 5173 N N . ASP B 2 279 ? 174.576 209.149 150.613 1.00 59.57 819 ASP B N 1
ATOM 5174 C CA . ASP B 2 279 ? 173.533 209.727 151.460 1.00 59.57 819 ASP B CA 1
ATOM 5175 C C . ASP B 2 279 ? 172.793 208.595 152.159 1.00 59.57 819 ASP B C 1
ATOM 5176 O O . ASP B 2 279 ? 171.844 208.019 151.626 1.00 59.57 819 ASP B O 1
ATOM 5181 N N . SER B 2 280 ? 173.232 208.271 153.371 1.00 65.66 820 SER B N 1
ATOM 5182 C CA . SER B 2 280 ? 172.595 207.219 154.144 1.00 65.66 820 SER B CA 1
ATOM 5183 C C . SER B 2 280 ? 171.357 207.751 154.856 1.00 65.66 820 SER B C 1
ATOM 5184 O O . SER B 2 280 ? 171.184 208.957 155.045 1.00 65.66 820 SER B O 1
ATOM 5187 N N . THR B 2 281 ? 170.486 206.827 155.253 1.00 74.39 821 THR B N 1
ATOM 5188 C CA . THR B 2 281 ? 169.296 207.165 156.022 1.00 74.39 821 THR B CA 1
ATOM 5189 C C . THR B 2 281 ? 169.544 207.181 157.521 1.00 74.39 821 THR B C 1
ATOM 5190 O O . THR B 2 281 ? 168.680 207.641 158.273 1.00 74.39 821 THR B O 1
ATOM 5194 N N . LEU B 2 282 ? 170.700 206.707 157.969 1.00 82.32 822 LEU B N 1
ATOM 5195 C CA . LEU B 2 282 ? 170.993 206.607 159.390 1.00 82.32 822 LEU B CA 1
ATOM 5196 C C . LEU B 2 282 ? 171.281 207.993 159.952 1.00 82.32 822 LEU B C 1
ATOM 5197 O O . LEU B 2 282 ? 172.256 208.636 159.548 1.00 82.32 822 LEU B O 1
ATOM 5202 N N . PRO B 2 283 ? 170.466 208.483 160.879 1.00 92.78 823 PRO B N 1
ATOM 5203 C CA . PRO B 2 283 ? 170.650 209.843 161.393 1.00 92.78 823 PRO B CA 1
ATOM 5204 C C . PRO B 2 283 ? 171.733 209.896 162.463 1.00 92.78 823 PRO B C 1
ATOM 5205 O O . PRO B 2 283 ? 172.205 208.879 162.972 1.00 92.78 823 PRO B O 1
ATOM 5209 N N . ARG B 2 284 ? 172.120 211.127 162.802 1.00 96.64 824 ARG B N 1
ATOM 5210 C CA . ARG B 2 284 ? 173.108 211.344 163.850 1.00 96.64 824 ARG B CA 1
ATOM 5211 C C . ARG B 2 284 ? 172.553 211.099 165.246 1.00 96.64 824 ARG B C 1
ATOM 5212 O O . ARG B 2 284 ? 173.333 211.052 166.203 1.00 96.64 824 ARG B O 1
ATOM 5220 N N . SER B 2 285 ? 171.235 210.940 165.386 1.00 95.87 825 SER B N 1
ATOM 5221 C CA . SER B 2 285 ? 170.630 210.797 166.704 1.00 95.87 825 SER B CA 1
ATOM 5222 C C . SER B 2 285 ? 171.026 209.501 167.399 1.00 95.87 825 SER B C 1
ATOM 5223 O O . SER B 2 285 ? 170.974 209.437 168.632 1.00 95.87 825 SER B O 1
ATOM 5226 N N . GLN B 2 286 ? 171.419 208.473 166.648 1.00 95.62 826 GLN B N 1
ATOM 5227 C CA . GLN B 2 286 ? 171.770 207.191 167.239 1.00 95.62 826 GLN B CA 1
ATOM 5228 C C . GLN B 2 286 ? 173.131 206.667 166.802 1.00 95.62 826 GLN B C 1
ATOM 5229 O O . GLN B 2 286 ? 173.559 205.622 167.303 1.00 95.62 826 GLN B O 1
ATOM 5235 N N . TYR B 2 287 ? 173.821 207.354 165.896 1.00 95.38 827 TYR B N 1
ATOM 5236 C CA . TYR B 2 287 ? 175.119 206.901 165.420 1.00 95.38 827 TYR B CA 1
ATOM 5237 C C . TYR B 2 287 ? 175.916 208.104 164.938 1.00 95.38 827 TYR B C 1
ATOM 5238 O O . TYR B 2 287 ? 175.360 209.166 164.647 1.00 95.38 827 TYR B O 1
ATOM 5247 N N . ASP B 2 288 ? 177.231 207.925 164.860 1.00 92.37 828 ASP B N 1
ATOM 5248 C CA . ASP B 2 288 ? 178.144 208.958 164.392 1.00 92.37 828 ASP B CA 1
ATOM 5249 C C . ASP B 2 288 ? 178.834 208.471 163.128 1.00 92.37 828 ASP B C 1
ATOM 5250 O O . ASP B 2 288 ? 179.380 207.364 163.104 1.00 92.37 828 ASP B O 1
ATOM 5255 N N . TYR B 2 289 ? 178.812 209.297 162.084 1.00 83.74 829 TYR B N 1
ATOM 5256 C CA . TYR B 2 289 ? 179.327 208.887 160.786 1.00 83.74 829 TYR B CA 1
ATOM 5257 C C . TYR B 2 289 ? 179.675 210.123 159.972 1.00 83.74 829 TYR B C 1
ATOM 5258 O O . TYR B 2 289 ? 179.208 211.229 160.257 1.00 83.74 829 TYR B O 1
ATOM 5267 N N . ILE B 2 290 ? 180.499 209.916 158.947 1.00 74.77 830 ILE B N 1
ATOM 5268 C CA . ILE B 2 290 ? 180.832 210.944 157.969 1.00 74.77 830 ILE B CA 1
ATOM 5269 C C . ILE B 2 290 ? 180.642 210.353 156.580 1.00 74.77 830 ILE B C 1
ATOM 5270 O O . ILE B 2 290 ? 181.198 209.294 156.269 1.00 74.77 830 ILE B O 1
ATOM 5275 N N . LEU B 2 291 ? 179.859 211.033 155.751 1.00 65.00 831 LEU B N 1
ATOM 5276 C CA . LEU B 2 291 ? 179.536 210.519 154.425 1.00 65.00 831 LEU B CA 1
ATOM 5277 C C . LEU B 2 291 ? 180.604 210.937 153.419 1.00 65.00 831 LEU B C 1
ATOM 5278 O O . LEU B 2 291 ? 180.895 212.132 153.299 1.00 65.00 831 LEU B O 1
ATOM 5283 N N . PRO B 2 292 ? 181.223 209.998 152.706 1.00 57.46 832 PRO B N 1
ATOM 5284 C CA . PRO B 2 292 ? 182.279 210.357 151.754 1.00 57.46 832 PRO B CA 1
ATOM 5285 C C . PRO B 2 292 ? 181.741 211.099 150.541 1.00 57.46 832 PRO B C 1
ATOM 5286 O O . PRO B 2 292 ? 180.544 211.096 150.248 1.00 57.46 832 PRO B O 1
ATOM 5290 N N . GLN B 2 293 ? 182.661 211.741 149.825 1.00 55.81 833 GLN B N 1
ATOM 5291 C CA . GLN B 2 293 ? 182.338 212.517 148.633 1.00 55.81 833 GLN B CA 1
ATOM 5292 C C . GLN B 2 293 ? 183.482 212.373 147.642 1.00 55.81 833 GLN B C 1
ATOM 5293 O O . GLN B 2 293 ? 184.629 212.690 147.970 1.00 55.81 833 GLN B O 1
ATOM 5299 N N . VAL B 2 294 ? 183.173 211.900 146.435 1.00 52.59 834 VAL B N 1
ATOM 5300 C CA . VAL B 2 294 ? 184.177 211.587 145.425 1.00 52.59 834 VAL B CA 1
ATOM 5301 C C . VAL B 2 294 ? 183.800 212.281 144.125 1.00 52.59 834 VAL B C 1
ATOM 5302 O O . VAL B 2 294 ? 182.644 212.215 143.697 1.00 52.59 834 VAL B O 1
ATOM 5306 N N . SER B 2 295 ? 184.772 212.941 143.500 1.00 54.03 835 SER B N 1
ATOM 5307 C CA . SER B 2 295 ? 184.592 213.586 142.206 1.00 54.03 835 SER B CA 1
ATOM 5308 C C . SER B 2 295 ? 185.356 212.801 141.149 1.00 54.03 835 SER B C 1
ATOM 5309 O O . SER B 2 295 ? 186.530 212.474 141.346 1.00 54.03 835 SER B O 1
ATOM 5312 N N . PHE B 2 296 ? 184.694 212.501 140.035 1.00 61.44 836 PHE B N 1
ATOM 5313 C CA . PHE B 2 296 ? 185.254 211.616 139.016 1.00 61.44 836 PHE B CA 1
ATOM 5314 C C . PHE B 2 296 ? 185.044 212.199 137.620 1.00 61.44 836 PHE B C 1
ATOM 5315 O O . PHE B 2 296 ? 184.562 211.525 136.711 1.00 61.44 836 PHE B O 1
ATOM 5323 N N . THR B 2 297 ? 185.439 213.460 137.434 1.00 70.98 837 THR B N 1
ATOM 5324 C CA . THR B 2 297 ? 185.167 214.222 136.216 1.00 70.98 837 THR B CA 1
ATOM 5325 C C . THR B 2 297 ? 185.262 213.353 134.970 1.00 70.98 837 THR B C 1
ATOM 5326 O O . THR B 2 297 ? 186.298 212.735 134.704 1.00 70.98 837 THR B O 1
ATOM 5330 N N . ALA B 2 298 ? 184.170 213.305 134.209 1.00 73.10 838 ALA B N 1
ATOM 5331 C CA . ALA B 2 298 ? 183.960 212.274 133.193 1.00 73.10 838 ALA B CA 1
ATOM 5332 C C . ALA B 2 298 ? 184.675 212.658 131.906 1.00 73.10 838 ALA B C 1
ATOM 5333 O O . ALA B 2 298 ? 184.145 213.406 131.084 1.00 73.10 838 ALA B O 1
ATOM 5335 N N . VAL B 2 299 ? 185.888 212.139 131.727 1.00 76.17 839 VAL B N 1
ATOM 5336 C CA . VAL B 2 299 ? 186.614 212.292 130.473 1.00 76.17 839 VAL B CA 1
ATOM 5337 C C . VAL B 2 299 ? 187.166 210.935 130.059 1.00 76.17 839 VAL B C 1
ATOM 5338 O O . VAL B 2 299 ? 187.593 210.748 128.914 1.00 76.17 839 VAL B O 1
ATOM 5342 N N . GLY B 2 300 ? 187.151 209.979 130.984 1.00 69.76 840 GLY B N 1
ATOM 5343 C CA . GLY B 2 300 ? 187.693 208.661 130.722 1.00 69.76 840 GLY B CA 1
ATOM 5344 C C . GLY B 2 300 ? 186.680 207.695 130.147 1.00 69.76 840 GLY B C 1
ATOM 5345 O O . GLY B 2 300 ? 185.855 208.075 129.312 1.00 69.76 840 GLY B O 1
ATOM 5346 N N . TYR B 2 301 ? 186.737 206.436 130.581 1.00 68.76 841 TYR B N 1
ATOM 5347 C CA . TYR B 2 301 ? 185.811 205.420 130.108 1.00 68.76 841 TYR B CA 1
ATOM 5348 C C . TYR B 2 301 ? 185.209 204.565 131.211 1.00 68.76 841 TYR B C 1
ATOM 5349 O O . TYR B 2 301 ? 184.239 203.849 130.943 1.00 68.76 841 TYR B O 1
ATOM 5358 N N . HIS B 2 302 ? 185.755 204.593 132.424 1.00 60.93 842 HIS B N 1
ATOM 5359 C CA . HIS B 2 302 ? 185.192 203.856 133.547 1.00 60.93 842 HIS B CA 1
ATOM 5360 C C . HIS B 2 302 ? 185.495 204.620 134.829 1.00 60.93 842 HIS B C 1
ATOM 5361 O O . HIS B 2 302 ? 186.139 205.673 134.811 1.00 60.93 842 HIS B O 1
ATOM 5368 N N . LYS B 2 303 ? 185.022 204.076 135.946 1.00 52.98 843 LYS B N 1
ATOM 5369 C CA . LYS B 2 303 ? 185.321 204.595 137.273 1.00 52.98 843 LYS B CA 1
ATOM 5370 C C . LYS B 2 303 ? 184.835 203.583 138.297 1.00 52.98 843 LYS B C 1
ATOM 5371 O O . LYS B 2 303 ? 183.819 202.917 138.088 1.00 52.98 843 LYS B O 1
ATOM 5377 N N . HIS B 2 304 ? 185.571 203.472 139.398 1.00 47.86 844 HIS B N 1
ATOM 5378 C CA . HIS B 2 304 ? 185.277 202.497 140.444 1.00 47.86 844 HIS B CA 1
ATOM 5379 C C . HIS B 2 304 ? 185.344 203.141 141.820 1.00 47.86 844 HIS B C 1
ATOM 5380 O O . HIS B 2 304 ? 186.084 202.700 142.701 1.00 47.86 844 HIS B O 1
ATOM 5387 N N . ILE B 2 305 ? 184.597 204.230 141.996 1.00 47.49 845 ILE B N 1
ATOM 5388 C CA . ILE B 2 305 ? 184.443 204.906 143.281 1.00 47.49 845 ILE B CA 1
ATOM 5389 C C . ILE B 2 305 ? 184.262 203.889 144.400 1.00 47.49 845 ILE B C 1
ATOM 5390 O O . ILE B 2 305 ? 183.480 202.943 144.273 1.00 47.49 845 ILE B O 1
ATOM 5395 N N . THR B 2 306 ? 184.980 204.078 145.503 1.00 49.43 846 THR B N 1
ATOM 5396 C CA . THR B 2 306 ? 185.093 203.085 146.569 1.00 49.43 846 THR B CA 1
ATOM 5397 C C . THR B 2 306 ? 184.741 203.700 147.916 1.00 49.43 846 THR B C 1
ATOM 5398 O O . THR B 2 306 ? 185.511 203.634 148.875 1.00 49.43 846 THR B O 1
ATOM 5402 N N . LEU B 2 307 ? 183.576 204.345 147.983 1.00 52.17 847 LEU B N 1
ATOM 5403 C CA . LEU B 2 307 ? 183.111 204.981 149.212 1.00 52.17 847 LEU B CA 1
ATOM 5404 C C . LEU B 2 307 ? 183.259 204.057 150.414 1.00 52.17 847 LEU B C 1
ATOM 5405 O O . LEU B 2 307 ? 182.851 202.894 150.377 1.00 52.17 847 LEU B O 1
ATOM 5410 N N . ILE B 2 308 ? 183.848 204.587 151.483 1.00 61.35 848 ILE B N 1
ATOM 5411 C CA . ILE B 2 308 ? 184.103 203.842 152.710 1.00 61.35 848 ILE B CA 1
ATOM 5412 C C . ILE B 2 308 ? 183.255 204.455 153.814 1.00 61.35 848 ILE B C 1
ATOM 5413 O O . ILE B 2 308 ? 183.415 205.635 154.147 1.00 61.35 848 ILE B O 1
ATOM 5418 N N . PHE B 2 309 ? 182.367 203.653 154.394 1.00 70.07 849 PHE B N 1
ATOM 5419 C CA . PHE B 2 309 ? 181.403 204.117 155.386 1.00 70.07 849 PHE B CA 1
ATOM 5420 C C . PHE B 2 309 ? 181.554 203.269 156.640 1.00 70.07 849 PHE B C 1
ATOM 5421 O O . PHE B 2 309 ? 181.115 202.114 156.670 1.00 70.07 849 PHE B O 1
ATOM 5429 N N . ASN B 2 310 ? 182.171 203.838 157.674 1.00 79.07 850 ASN B N 1
ATOM 5430 C CA . ASN B 2 310 ? 182.426 203.139 158.934 1.00 79.07 850 ASN B CA 1
ATOM 5431 C C . ASN B 2 310 ? 181.948 204.004 160.092 1.00 79.07 850 ASN B C 1
ATOM 5432 O O . ASN B 2 310 ? 182.734 204.749 160.694 1.00 79.07 850 ASN B O 1
ATOM 5437 N N . PRO B 2 311 ? 180.664 203.934 160.431 1.00 83.63 851 PRO B N 1
ATOM 5438 C CA . PRO B 2 311 ? 180.158 204.712 161.564 1.00 83.63 851 PRO B CA 1
ATOM 5439 C C . PRO B 2 311 ? 180.592 204.109 162.892 1.00 83.63 851 PRO B C 1
ATOM 5440 O O . PRO B 2 311 ? 180.991 202.947 162.983 1.00 83.63 851 PRO B O 1
ATOM 5444 N N . THR B 2 312 ? 180.504 204.928 163.934 1.00 91.74 852 THR B N 1
ATOM 5445 C CA . THR B 2 312 ? 180.922 204.553 165.279 1.00 91.74 852 THR B CA 1
ATOM 5446 C C . THR B 2 312 ? 179.757 204.714 166.253 1.00 91.74 852 THR B C 1
ATOM 5447 O O . THR B 2 312 ? 178.644 205.086 165.873 1.00 91.74 852 THR B O 1
ATOM 5451 N N . ARG B 2 313 ? 180.039 204.426 167.522 1.00 97.12 853 ARG B N 1
ATOM 5452 C CA . ARG B 2 313 ? 179.064 204.522 168.608 1.00 97.12 853 ARG B CA 1
ATOM 5453 C C . ARG B 2 313 ? 177.811 203.702 168.323 1.00 97.12 853 ARG B C 1
ATOM 5454 O O . ARG B 2 313 ? 177.844 202.472 168.349 1.00 97.12 853 ARG B O 1
ATOM 5462 N N . THR C 3 2 ? 188.558 177.677 193.032 1.00 104.71 2 THR C N 1
ATOM 5463 C CA . THR C 3 2 ? 189.301 178.266 194.138 1.00 104.71 2 THR C CA 1
ATOM 5464 C C . THR C 3 2 ? 188.418 178.404 195.371 1.00 104.71 2 THR C C 1
ATOM 5465 O O . THR C 3 2 ? 188.489 179.402 196.086 1.00 104.71 2 THR C O 1
ATOM 5469 N N . LEU C 3 3 ? 187.573 177.398 195.608 1.00 110.25 3 LEU C N 1
ATOM 5470 C CA . LEU C 3 3 ? 186.717 177.415 196.789 1.00 110.25 3 LEU C CA 1
ATOM 5471 C C . LEU C 3 3 ? 187.561 177.436 198.051 1.00 110.25 3 LEU C C 1
ATOM 5472 O O . LEU C 3 3 ? 187.196 178.069 199.050 1.00 110.25 3 LEU C O 1
ATOM 5477 N N . PHE C 3 4 ? 188.702 176.749 198.020 1.00 110.65 4 PHE C N 1
ATOM 5478 C CA . PHE C 3 4 ? 189.527 176.644 199.214 1.00 110.65 4 PHE C CA 1
ATOM 5479 C C . PHE C 3 4 ? 190.242 177.971 199.456 1.00 110.65 4 PHE C C 1
ATOM 5480 O O . PHE C 3 4 ? 190.570 178.319 200.597 1.00 110.65 4 PHE C O 1
ATOM 5488 N N . HIS C 3 5 ? 190.425 178.760 198.390 1.00 108.63 5 HIS C N 1
ATOM 5489 C CA . HIS C 3 5 ? 190.830 180.158 198.529 1.00 108.63 5 HIS C CA 1
ATOM 5490 C C . HIS C 3 5 ? 189.767 180.981 199.246 1.00 108.63 5 HIS C C 1
ATOM 5491 O O . HIS C 3 5 ? 190.085 181.832 200.086 1.00 108.63 5 HIS C O 1
ATOM 5498 N N . PHE C 3 6 ? 188.496 180.760 198.903 1.00 111.95 6 PHE C N 1
ATOM 5499 C CA . PHE C 3 6 ? 187.412 181.401 199.638 1.00 111.95 6 PHE C CA 1
ATOM 5500 C C . PHE C 3 6 ? 187.450 180.997 201.101 1.00 111.95 6 PHE C C 1
ATOM 5501 O O . PHE C 3 6 ? 187.203 181.818 201.990 1.00 111.95 6 PHE C O 1
ATOM 5509 N N . GLY C 3 7 ? 187.763 179.733 201.368 1.00 114.12 7 GLY C N 1
ATOM 5510 C CA . GLY C 3 7 ? 187.931 179.264 202.727 1.00 114.12 7 GLY C CA 1
ATOM 5511 C C . GLY C 3 7 ? 189.040 179.982 203.468 1.00 114.12 7 GLY C C 1
ATOM 5512 O O . GLY C 3 7 ? 188.861 180.379 204.620 1.00 114.12 7 GLY C O 1
ATOM 5513 N N . ASN C 3 8 ? 190.193 180.157 202.819 1.00 111.77 8 ASN C N 1
ATOM 5514 C CA . ASN C 3 8 ? 191.303 180.856 203.462 1.00 111.77 8 ASN C CA 1
ATOM 5515 C C . ASN C 3 8 ? 190.968 182.319 203.726 1.00 111.77 8 ASN C C 1
ATOM 5516 O O . ASN C 3 8 ? 191.301 182.870 204.783 1.00 111.77 8 ASN C O 1
ATOM 5521 N N . CYS C 3 9 ? 190.313 182.970 202.765 1.00 111.30 9 CYS C N 1
ATOM 5522 C CA . CYS C 3 9 ? 189.934 184.365 202.962 1.00 111.30 9 CYS C CA 1
ATOM 5523 C C . CYS C 3 9 ? 188.909 184.508 204.083 1.00 111.30 9 CYS C C 1
ATOM 5524 O O . CYS C 3 9 ? 189.001 185.431 204.902 1.00 111.30 9 CYS C O 1
ATOM 5527 N N . PHE C 3 10 ? 187.928 183.603 204.142 1.00 113.02 10 PHE C N 1
ATOM 5528 C CA . PHE C 3 10 ? 186.961 183.637 205.233 1.00 113.02 10 PHE C CA 1
ATOM 5529 C C . PHE C 3 10 ? 187.630 183.361 206.571 1.00 113.02 10 PHE C C 1
ATOM 5530 O O . PHE C 3 10 ? 187.277 183.971 207.584 1.00 113.02 10 PHE C O 1
ATOM 5538 N N . ALA C 3 11 ? 188.592 182.437 206.598 1.00 115.01 11 ALA C N 1
ATOM 5539 C CA . ALA C 3 11 ? 189.329 182.184 207.830 1.00 115.01 11 ALA C CA 1
ATOM 5540 C C . ALA C 3 11 ? 190.114 183.411 208.265 1.00 115.01 11 ALA C C 1
ATOM 5541 O O . ALA C 3 11 ? 190.269 183.656 209.466 1.00 115.01 11 ALA C O 1
ATOM 5543 N N . LEU C 3 12 ? 190.623 184.185 207.309 1.00 111.80 12 LEU C N 1
ATOM 5544 C CA . LEU C 3 12 ? 191.285 185.436 207.657 1.00 111.80 12 LEU C CA 1
ATOM 5545 C C . LEU C 3 12 ? 190.303 186.476 208.184 1.00 111.80 12 LEU C C 1
ATOM 5546 O O . LEU C 3 12 ? 190.635 187.215 209.115 1.00 111.80 12 LEU C O 1
ATOM 5551 N N . ALA C 3 13 ? 189.103 186.552 207.609 1.00 115.79 13 ALA C N 1
ATOM 5552 C CA . ALA C 3 13 ? 188.192 187.650 207.928 1.00 115.79 13 ALA C CA 1
ATOM 5553 C C . ALA C 3 13 ? 187.316 187.361 209.146 1.00 115.79 13 ALA C C 1
ATOM 5554 O O . ALA C 3 13 ? 187.361 188.096 210.138 1.00 115.79 13 ALA C O 1
ATOM 5556 N N . TYR C 3 14 ? 186.511 186.300 209.082 1.00 119.79 14 TYR C N 1
ATOM 5557 C CA . TYR C 3 14 ? 185.506 186.058 210.114 1.00 119.79 14 TYR C CA 1
ATOM 5558 C C . TYR C 3 14 ? 186.134 185.664 211.446 1.00 119.79 14 TYR C C 1
ATOM 5559 O O . TYR C 3 14 ? 185.661 186.088 212.506 1.00 119.79 14 TYR C O 1
ATOM 5568 N N . PHE C 3 15 ? 187.186 184.850 211.413 1.00 121.86 15 PHE C N 1
ATOM 5569 C CA . PHE C 3 15 ? 187.718 184.277 212.648 1.00 121.86 15 PHE C CA 1
ATOM 5570 C C . PHE C 3 15 ? 188.172 185.309 213.677 1.00 121.86 15 PHE C C 1
ATOM 5571 O O . PHE C 3 15 ? 187.921 185.084 214.873 1.00 121.86 15 PHE C O 1
ATOM 5579 N N . PRO C 3 16 ? 188.851 186.406 213.321 1.00 121.55 16 PRO C N 1
ATOM 5580 C CA . PRO C 3 16 ? 189.204 187.394 214.355 1.00 121.55 16 PRO C CA 1
ATOM 5581 C C . PRO C 3 16 ? 188.003 187.970 215.086 1.00 121.55 16 PRO C C 1
ATOM 5582 O O . PRO C 3 16 ? 188.108 188.273 216.282 1.00 121.55 16 PRO C O 1
ATOM 5586 N N . TYR C 3 17 ? 186.864 188.132 214.411 1.00 126.80 17 TYR C N 1
ATOM 5587 C CA . TYR C 3 17 ? 185.660 188.571 215.110 1.00 126.80 17 TYR C CA 1
ATOM 5588 C C . TYR C 3 17 ? 185.239 187.551 216.158 1.00 126.80 17 TYR C C 1
ATOM 5589 O O . TYR C 3 17 ? 184.861 187.914 217.276 1.00 126.80 17 TYR C O 1
ATOM 5598 N N . PHE C 3 18 ? 185.302 186.264 215.813 1.00 128.49 18 PHE C N 1
ATOM 5599 C CA . PHE C 3 18 ? 184.979 185.217 216.776 1.00 128.49 18 PHE C CA 1
ATOM 5600 C C . PHE C 3 18 ? 185.967 185.239 217.938 1.00 128.49 18 PHE C C 1
ATOM 5601 O O . PHE C 3 18 ? 185.578 185.048 219.097 1.00 128.49 18 PHE C O 1
ATOM 5609 N N . ILE C 3 19 ? 187.246 185.479 217.646 1.00 129.79 19 ILE C N 1
ATOM 5610 C CA . ILE C 3 19 ? 188.257 185.532 218.698 1.00 129.79 19 ILE C CA 1
ATOM 5611 C C . ILE C 3 19 ? 187.964 186.675 219.660 1.00 129.79 19 ILE C C 1
ATOM 5612 O O . ILE C 3 19 ? 188.019 186.508 220.885 1.00 129.79 19 ILE C O 1
ATOM 5617 N N . THR C 3 20 ? 187.639 187.853 219.123 1.00 133.72 20 THR C N 1
ATOM 5618 C CA . THR C 3 20 ? 187.284 188.981 219.979 1.00 133.72 20 THR C CA 1
ATOM 5619 C C . THR C 3 20 ? 186.006 188.695 220.757 1.00 133.72 20 THR C C 1
ATOM 5620 O O . THR C 3 20 ? 185.873 189.091 221.921 1.00 133.72 20 THR C O 1
ATOM 5624 N N . TYR C 3 21 ? 185.055 188.004 220.126 1.00 137.31 21 TYR C N 1
ATOM 5625 C CA . TYR C 3 21 ? 183.804 187.654 220.787 1.00 137.31 21 TYR C CA 1
ATOM 5626 C C . TYR C 3 21 ? 184.058 186.760 221.993 1.00 137.31 21 TYR C C 1
ATOM 5627 O O . TYR C 3 21 ? 183.471 186.955 223.064 1.00 137.31 21 TYR C O 1
ATOM 5636 N N . LYS C 3 22 ? 184.936 185.769 221.833 1.00 136.20 22 LYS C N 1
ATOM 5637 C CA . LYS C 3 22 ? 185.208 184.810 222.897 1.00 136.20 22 LYS C CA 1
ATOM 5638 C C . LYS C 3 22 ? 186.221 185.316 223.916 1.00 136.20 22 LYS C C 1
ATOM 5639 O O . LYS C 3 22 ? 186.312 184.747 225.009 1.00 136.20 22 LYS C O 1
ATOM 5645 N N . CYS C 3 23 ? 186.982 186.359 223.592 1.00 138.95 23 CYS C N 1
ATOM 5646 C CA . CYS C 3 23 ? 188.000 186.878 224.494 1.00 138.95 23 CYS C CA 1
ATOM 5647 C C . CYS C 3 23 ? 187.578 188.156 225.205 1.00 138.95 23 CYS C C 1
ATOM 5648 O O . CYS C 3 23 ? 188.370 188.708 225.975 1.00 138.95 23 CYS C O 1
ATOM 5651 N N . SER C 3 24 ? 186.360 188.642 224.970 1.00 142.24 24 SER C N 1
ATOM 5652 C CA . SER C 3 24 ? 185.880 189.871 225.588 1.00 142.24 24 SER C CA 1
ATOM 5653 C C . SER C 3 24 ? 184.761 189.631 226.593 1.00 142.24 24 SER C C 1
ATOM 5654 O O . SER C 3 24 ? 184.115 190.591 227.024 1.00 142.24 24 SER C O 1
ATOM 5657 N N . GLY C 3 25 ? 184.514 188.380 226.975 1.00 144.01 25 GLY C N 1
ATOM 5658 C CA . GLY C 3 25 ? 183.459 188.080 227.922 1.00 144.01 25 GLY C CA 1
ATOM 5659 C C . GLY C 3 25 ? 182.076 188.365 227.373 1.00 144.01 25 GLY C C 1
ATOM 5660 O O . GLY C 3 25 ? 181.377 189.257 227.862 1.00 144.01 25 GLY C O 1
ATOM 5661 N N . LEU C 3 26 ? 181.675 187.610 226.348 1.00 144.94 26 LEU C N 1
ATOM 5662 C CA . LEU C 3 26 ? 180.373 187.818 225.723 1.00 144.94 26 LEU C CA 1
ATOM 5663 C C . LEU C 3 26 ? 179.219 187.540 226.676 1.00 144.94 26 LEU C C 1
ATOM 5664 O O . LEU C 3 26 ? 178.158 188.159 226.544 1.00 144.94 26 LEU C O 1
ATOM 5669 N N . SER C 3 27 ? 179.400 186.626 227.632 1.00 148.97 27 SER C N 1
ATOM 5670 C CA . SER C 3 27 ? 178.320 186.244 228.533 1.00 148.97 27 SER C CA 1
ATOM 5671 C C . SER C 3 27 ? 177.962 187.337 229.530 1.00 148.97 27 SER C C 1
ATOM 5672 O O . SER C 3 27 ? 176.955 187.197 230.233 1.00 148.97 27 SER C O 1
ATOM 5675 N N . GLU C 3 28 ? 178.756 188.407 229.617 1.00 148.58 28 GLU C N 1
ATOM 5676 C CA . GLU C 3 28 ? 178.442 189.482 230.552 1.00 148.58 28 GLU C CA 1
ATOM 5677 C C . GLU C 3 28 ? 177.122 190.160 230.205 1.00 148.58 28 GLU C C 1
ATOM 5678 O O . GLU C 3 28 ? 176.341 190.492 231.104 1.00 148.58 28 GLU C O 1
ATOM 5684 N N . TYR C 3 29 ? 176.856 190.375 228.915 1.00 150.77 29 TYR C N 1
ATOM 5685 C CA . TYR C 3 29 ? 175.582 190.923 228.472 1.00 150.77 29 TYR C CA 1
ATOM 5686 C C . TYR C 3 29 ? 174.864 190.078 227.433 1.00 150.77 29 TYR C C 1
ATOM 5687 O O . TYR C 3 29 ? 173.710 190.390 227.116 1.00 150.77 29 TYR C O 1
ATOM 5696 N N . ASN C 3 30 ? 175.494 189.032 226.895 1.00 151.56 30 ASN C N 1
ATOM 5697 C CA . ASN C 3 30 ? 174.974 188.312 225.733 1.00 151.56 30 ASN C CA 1
ATOM 5698 C C . ASN C 3 30 ? 174.733 189.290 224.582 1.00 151.56 30 ASN C C 1
ATOM 5699 O O . ASN C 3 30 ? 173.604 189.525 224.144 1.00 151.56 30 ASN C O 1
ATOM 5704 N N . ALA C 3 31 ? 175.835 189.861 224.097 1.00 150.09 31 ALA C N 1
ATOM 5705 C CA . ALA C 3 31 ? 175.809 191.011 223.201 1.00 150.09 31 ALA C CA 1
ATOM 5706 C C . ALA C 3 31 ? 175.216 190.700 221.833 1.00 150.09 31 ALA C C 1
ATOM 5707 O O . ALA C 3 31 ? 175.215 191.565 220.951 1.00 150.09 31 ALA C O 1
ATOM 5709 N N . PHE C 3 32 ? 174.719 189.476 221.638 1.00 151.01 32 PHE C N 1
ATOM 5710 C CA . PHE C 3 32 ? 174.117 189.119 220.357 1.00 151.01 32 PHE C CA 1
ATOM 5711 C C . PHE C 3 32 ? 172.950 190.042 220.025 1.00 151.01 32 PHE C C 1
ATOM 5712 O O . PHE C 3 32 ? 172.834 190.534 218.897 1.00 151.01 32 PHE C O 1
ATOM 5714 N N . TRP C 3 33 ? 172.078 190.298 221.003 1.00 151.18 33 TRP C N 1
ATOM 5715 C CA . TRP C 3 33 ? 171.005 191.267 220.797 1.00 151.18 33 TRP C CA 1
ATOM 5716 C C . TRP C 3 33 ? 171.563 192.673 220.607 1.00 151.18 33 TRP C C 1
ATOM 5717 O O . TRP C 3 33 ? 171.097 193.422 219.739 1.00 151.18 33 TRP C O 1
ATOM 5719 N N . LYS C 3 34 ? 172.560 193.048 221.412 1.00 151.01 34 LYS C N 1
ATOM 5720 C CA . LYS C 3 34 ? 173.183 194.358 221.257 1.00 151.01 34 LYS C CA 1
ATOM 5721 C C . LYS C 3 34 ? 173.884 194.478 219.911 1.00 151.01 34 LYS C C 1
ATOM 5722 O O . LYS C 3 34 ? 173.812 195.524 219.256 1.00 151.01 34 LYS C O 1
ATOM 5724 N N . CYS C 3 35 ? 174.568 193.415 219.480 1.00 150.13 35 CYS C N 1
ATOM 5725 C CA . CYS C 3 35 ? 175.213 193.435 218.171 1.00 150.13 35 CYS C CA 1
ATOM 5726 C C . CYS C 3 35 ? 174.185 193.549 217.054 1.00 150.13 35 CYS C C 1
ATOM 5727 O O . CYS C 3 35 ? 174.413 194.249 216.062 1.00 150.13 35 CYS C O 1
ATOM 5729 N N . VAL C 3 36 ? 173.048 192.865 217.195 1.00 152.93 36 VAL C N 1
ATOM 5730 C CA . VAL C 3 36 ? 171.996 192.954 216.185 1.00 152.93 36 VAL C CA 1
ATOM 5731 C C . VAL C 3 36 ? 171.436 194.369 216.120 1.00 152.93 36 VAL C C 1
ATOM 5732 O O . VAL C 3 36 ? 171.193 194.909 215.033 1.00 152.93 36 VAL C O 1
ATOM 5734 N N . GLN C 3 37 ? 171.210 194.987 217.282 1.00 152.34 37 GLN C N 1
ATOM 5735 C CA . GLN C 3 37 ? 170.724 196.364 217.302 1.00 152.34 37 GLN C CA 1
ATOM 5736 C C . GLN C 3 37 ? 171.738 197.313 216.676 1.00 152.34 37 GLN C C 1
ATOM 5737 O O . GLN C 3 37 ? 171.369 198.226 215.926 1.00 152.34 37 GLN C O 1
ATOM 5739 N N . ALA C 3 38 ? 173.024 197.110 216.973 1.00 152.17 38 ALA C N 1
ATOM 5740 C CA . ALA C 3 38 ? 174.064 197.938 216.374 1.00 152.17 38 ALA C CA 1
ATOM 5741 C C . ALA C 3 38 ? 174.104 197.761 214.862 1.00 152.17 38 ALA C C 1
ATOM 5742 O O . ALA C 3 38 ? 174.294 198.731 214.122 1.00 152.17 38 ALA C O 1
ATOM 5744 N N . GLY C 3 39 ? 173.927 196.528 214.385 1.00 152.82 39 GLY C N 1
ATOM 5745 C CA . GLY C 3 39 ? 173.898 196.297 212.951 1.00 152.82 39 GLY C CA 1
ATOM 5746 C C . GLY C 3 39 ? 172.698 196.939 212.281 1.00 152.82 39 GLY C C 1
ATOM 5747 O O . GLY C 3 39 ? 172.805 197.468 211.172 1.00 152.82 39 GLY C O 1
ATOM 5748 N N . VAL C 3 40 ? 171.540 196.899 212.943 1.00 151.82 40 VAL C N 1
ATOM 5749 C CA . VAL C 3 40 ? 170.356 197.568 212.408 1.00 151.82 40 VAL C CA 1
ATOM 5750 C C . VAL C 3 40 ? 170.587 199.072 212.332 1.00 151.82 40 VAL C C 1
ATOM 5751 O O . VAL C 3 40 ? 170.231 199.724 211.340 1.00 151.82 40 VAL C O 1
ATOM 5753 N N . THR C 3 41 ? 171.186 199.646 213.378 1.00 153.01 41 THR C N 1
ATOM 5754 C CA . THR C 3 41 ? 171.500 201.071 213.360 1.00 153.01 41 THR C CA 1
ATOM 5755 C C . THR C 3 41 ? 172.498 201.401 212.256 1.00 153.01 41 THR C C 1
ATOM 5756 O O . THR C 3 41 ? 172.384 202.439 211.596 1.00 153.01 41 THR C O 1
ATOM 5758 N N . TYR C 3 42 ? 173.487 200.530 212.047 1.00 152.42 42 TYR C N 1
ATOM 5759 C CA . TYR C 3 42 ? 174.457 200.745 210.979 1.00 152.42 42 TYR C CA 1
ATOM 5760 C C . TYR C 3 42 ? 173.791 200.695 209.611 1.00 152.42 42 TYR C C 1
ATOM 5761 O O . TYR C 3 42 ? 174.121 201.488 208.724 1.00 152.42 42 TYR C O 1
ATOM 5763 N N . LEU C 3 43 ? 172.857 199.762 209.418 1.00 153.43 43 LEU C N 1
ATOM 5764 C CA . LEU C 3 43 ? 172.126 199.697 208.157 1.00 153.43 43 LEU C CA 1
ATOM 5765 C C . LEU C 3 43 ? 171.290 200.952 207.941 1.00 153.43 43 LEU C C 1
ATOM 5766 O O . LEU C 3 43 ? 171.228 201.484 206.826 1.00 153.43 43 LEU C O 1
ATOM 5768 N N . PHE C 3 44 ? 170.639 201.440 209.000 1.00 153.77 44 PHE C N 1
ATOM 5769 C CA . PHE C 3 44 ? 169.868 202.674 208.885 1.00 153.77 44 PHE C CA 1
ATOM 5770 C C . PHE C 3 44 ? 170.768 203.855 208.543 1.00 153.77 44 PHE C C 1
ATOM 5771 O O . PHE C 3 44 ? 170.410 204.704 207.717 1.00 153.77 44 PHE C O 1
ATOM 5773 N N . VAL C 3 45 ? 171.946 203.921 209.166 1.00 157.53 45 VAL C N 1
ATOM 5774 C CA . VAL C 3 45 ? 172.882 205.005 208.883 1.00 157.53 45 VAL C CA 1
ATOM 5775 C C . VAL C 3 45 ? 173.392 204.911 207.452 1.00 157.53 45 VAL C C 1
ATOM 5776 O O . VAL C 3 45 ? 173.585 205.930 206.781 1.00 157.53 45 VAL C O 1
ATOM 5778 N N . GLN C 3 46 ? 173.627 203.692 206.964 1.00 156.76 46 GLN C N 1
ATOM 5779 C CA . GLN C 3 46 ? 174.054 203.515 205.580 1.00 156.76 46 GLN C CA 1
ATOM 5780 C C . GLN C 3 46 ? 172.967 203.958 204.610 1.00 156.76 46 GLN C C 1
ATOM 5781 O O . GLN C 3 46 ? 173.257 204.591 203.588 1.00 156.76 46 GLN C O 1
ATOM 5783 N N . LEU C 3 47 ? 171.708 203.632 204.912 1.00 158.44 47 LEU C N 1
ATOM 5784 C CA . LEU C 3 47 ? 170.606 204.092 204.073 1.00 158.44 47 LEU C CA 1
ATOM 5785 C C . LEU C 3 47 ? 170.512 205.613 204.075 1.00 158.44 47 LEU C C 1
ATOM 5786 O O . LEU C 3 47 ? 170.298 206.233 203.025 1.00 158.44 47 LEU C O 1
ATOM 5788 N N . CYS C 3 48 ? 170.673 206.231 205.248 1.00 160.98 48 CYS C N 1
ATOM 5789 C CA . CYS C 3 48 ? 170.644 207.688 205.328 1.00 160.98 48 CYS C CA 1
ATOM 5790 C C . CYS C 3 48 ? 171.789 208.308 204.537 1.00 160.98 48 CYS C C 1
ATOM 5791 O O . CYS C 3 48 ? 171.606 209.324 203.856 1.00 160.98 48 CYS C O 1
ATOM 5793 N N . LYS C 3 49 ? 172.981 207.714 204.620 1.00 162.51 49 LYS C N 1
ATOM 5794 C CA . LYS C 3 49 ? 174.123 208.222 203.867 1.00 162.51 49 LYS C CA 1
ATOM 5795 C C . LYS C 3 49 ? 173.903 208.082 202.367 1.00 162.51 49 LYS C C 1
ATOM 5796 O O . LYS C 3 49 ? 174.269 208.975 201.595 1.00 162.51 49 LYS C O 1
ATOM 5798 N N . MET C 3 50 ? 173.315 206.964 201.934 1.00 162.83 50 MET C N 1
ATOM 5799 C CA . MET C 3 50 ? 173.001 206.795 200.519 1.00 162.83 50 MET C CA 1
ATOM 5800 C C . MET C 3 50 ? 171.986 207.833 200.057 1.00 162.83 50 MET C C 1
ATOM 5801 O O . MET C 3 50 ? 172.113 208.394 198.962 1.00 162.83 50 MET C O 1
ATOM 5803 N N . LEU C 3 51 ? 170.971 208.101 200.882 1.00 161.21 51 LEU C N 1
ATOM 5804 C CA . LEU C 3 51 ? 169.993 209.129 200.540 1.00 161.21 51 LEU C CA 1
ATOM 5805 C C . LEU C 3 51 ? 170.647 210.502 200.443 1.00 161.21 51 LEU C C 1
ATOM 5806 O O . LEU C 3 51 ? 170.345 211.280 199.530 1.00 161.21 51 LEU C O 1
ATOM 5808 N N . PHE C 3 52 ? 171.546 210.817 201.378 1.00 161.61 52 PHE C N 1
ATOM 5809 C CA . PHE C 3 52 ? 172.241 212.101 201.339 1.00 161.61 52 PHE C CA 1
ATOM 5810 C C . PHE C 3 52 ? 173.123 212.215 200.102 1.00 161.61 52 PHE C C 1
ATOM 5811 O O . PHE C 3 52 ? 173.190 213.279 199.474 1.00 161.61 52 PHE C O 1
ATOM 5813 N N . LEU C 3 53 ? 173.815 211.132 199.742 1.00 161.52 53 LEU C N 1
ATOM 5814 C CA . LEU C 3 53 ? 174.645 211.143 198.542 1.00 161.52 53 LEU C CA 1
ATOM 5815 C C . LEU C 3 53 ? 173.799 211.332 197.290 1.00 161.52 53 LEU C C 1
ATOM 5816 O O . LEU C 3 53 ? 174.191 212.061 196.370 1.00 161.52 53 LEU C O 1
ATOM 5818 N N . ALA C 3 54 ? 172.639 210.673 197.231 1.00 163.37 54 ALA C N 1
ATOM 5819 C CA . ALA C 3 54 ? 171.738 210.864 196.099 1.00 163.37 54 ALA C CA 1
ATOM 5820 C C . ALA C 3 54 ? 171.237 212.301 196.032 1.00 163.37 54 ALA C C 1
ATOM 5821 O O . ALA C 3 54 ? 171.133 212.882 194.945 1.00 163.37 54 ALA C O 1
ATOM 5823 N N . THR C 3 55 ? 170.913 212.889 197.187 1.00 161.17 55 THR C N 1
ATOM 5824 C CA . THR C 3 55 ? 170.462 214.277 197.216 1.00 161.17 55 THR C CA 1
ATOM 5825 C C . THR C 3 55 ? 171.558 215.226 196.747 1.00 161.17 55 THR C C 1
ATOM 5826 O O . THR C 3 55 ? 171.290 216.178 196.005 1.00 161.17 55 THR C O 1
ATOM 5828 N N . PHE C 3 56 ? 172.795 214.985 197.168 1.00 159.05 56 PHE C N 1
ATOM 5829 C CA . PHE C 3 56 ? 173.915 215.834 196.778 1.00 159.05 56 PHE C CA 1
ATOM 5830 C C . PHE C 3 56 ? 174.931 215.056 195.950 1.00 159.05 56 PHE C C 1
ATOM 5831 O O . PHE C 3 56 ? 176.125 215.354 195.974 1.00 159.05 56 PHE C O 1
ATOM 5833 N N . ILE C 3 68 ? 183.833 217.781 196.451 1.00 153.45 68 ILE C N 1
ATOM 5834 C CA . ILE C 3 68 ? 182.554 217.086 196.378 1.00 153.45 68 ILE C CA 1
ATOM 5835 C C . ILE C 3 68 ? 182.635 215.759 197.121 1.00 153.45 68 ILE C C 1
ATOM 5836 O O . ILE C 3 68 ? 181.747 215.419 197.904 1.00 153.45 68 ILE C O 1
ATOM 5838 N N . GLY C 3 69 ? 183.708 215.008 196.865 1.00 154.48 69 GLY C N 1
ATOM 5839 C CA . GLY C 3 69 ? 183.888 213.732 197.536 1.00 154.48 69 GLY C CA 1
ATOM 5840 C C . GLY C 3 69 ? 184.097 213.861 199.030 1.00 154.48 69 GLY C C 1
ATOM 5841 O O . GLY C 3 69 ? 183.670 212.992 199.796 1.00 154.48 69 GLY C O 1
ATOM 5842 N N . GLU C 3 70 ? 184.757 214.937 199.467 1.00 154.51 70 GLU C N 1
ATOM 5843 C CA . GLU C 3 70 ? 185.008 215.127 200.892 1.00 154.51 70 GLU C CA 1
ATOM 5844 C C . GLU C 3 70 ? 183.707 215.296 201.667 1.00 154.51 70 GLU C C 1
ATOM 5845 O O . GLU C 3 70 ? 183.584 214.816 202.800 1.00 154.51 70 GLU C O 1
ATOM 5847 N N . PHE C 3 71 ? 182.728 215.986 201.076 1.00 156.41 71 PHE C N 1
ATOM 5848 C CA . PHE C 3 71 ? 181.455 216.198 201.757 1.00 156.41 71 PHE C CA 1
ATOM 5849 C C . PHE C 3 71 ? 180.737 214.879 202.017 1.00 156.41 71 PHE C C 1
ATOM 5850 O O . PHE C 3 71 ? 180.184 214.669 203.103 1.00 156.41 71 PHE C O 1
ATOM 5852 N N . MET C 3 72 ? 180.729 213.980 201.029 1.00 155.97 72 MET C N 1
ATOM 5853 C CA . MET C 3 72 ? 180.094 212.679 201.220 1.00 155.97 72 MET C CA 1
ATOM 5854 C C . MET C 3 72 ? 180.801 211.873 202.302 1.00 155.97 72 MET C C 1
ATOM 5855 O O . MET C 3 72 ? 180.150 211.244 203.146 1.00 155.97 72 MET C O 1
ATOM 5857 N N . LYS C 3 73 ? 182.136 211.881 202.294 1.00 157.19 73 LYS C N 1
ATOM 5858 C CA . LYS C 3 73 ? 182.887 211.171 203.324 1.00 157.19 73 LYS C CA 1
ATOM 5859 C C . LYS C 3 73 ? 182.626 211.764 204.702 1.00 157.19 73 LYS C C 1
ATOM 5860 O O . LYS C 3 73 ? 182.473 211.029 205.684 1.00 157.19 73 LYS C O 1
ATOM 5862 N N . ALA C 3 74 ? 182.572 213.095 204.794 1.00 156.24 74 ALA C N 1
ATOM 5863 C CA . ALA C 3 74 ? 182.286 213.736 206.073 1.00 156.24 74 ALA C CA 1
ATOM 5864 C C . ALA C 3 74 ? 180.893 213.375 206.571 1.00 156.24 74 ALA C C 1
ATOM 5865 O O . ALA C 3 74 ? 180.702 213.110 207.764 1.00 156.24 74 ALA C O 1
ATOM 5867 N N . SER C 3 75 ? 179.906 213.358 205.672 1.00 156.66 75 SER C N 1
ATOM 5868 C CA . SER C 3 75 ? 178.551 212.988 206.067 1.00 156.66 75 SER C CA 1
ATOM 5869 C C . SER C 3 75 ? 178.488 211.538 206.531 1.00 156.66 75 SER C C 1
ATOM 5870 O O . SER C 3 75 ? 177.817 211.224 207.522 1.00 156.66 75 SER C O 1
ATOM 5872 N N . VAL C 3 76 ? 179.181 210.641 205.826 1.00 156.19 76 VAL C N 1
ATOM 5873 C CA . VAL C 3 76 ? 179.203 209.236 206.225 1.00 156.19 76 VAL C CA 1
ATOM 5874 C C . VAL C 3 76 ? 179.853 209.082 207.594 1.00 156.19 76 VAL C C 1
ATOM 5875 O O . VAL C 3 76 ? 179.371 208.324 208.445 1.00 156.19 76 VAL C O 1
ATOM 5877 N N . ASP C 3 77 ? 180.960 209.793 207.825 1.00 154.70 77 ASP C N 1
ATOM 5878 C CA . ASP C 3 77 ? 181.627 209.728 209.120 1.00 154.70 77 ASP C CA 1
ATOM 5879 C C . ASP C 3 77 ? 180.733 210.264 210.231 1.00 154.70 77 ASP C C 1
ATOM 5880 O O . ASP C 3 77 ? 180.682 209.693 211.326 1.00 154.70 77 ASP C O 1
ATOM 5882 N N . VAL C 3 78 ? 180.023 211.363 209.968 1.00 154.29 78 VAL C N 1
ATOM 5883 C CA . VAL C 3 78 ? 179.126 211.928 210.972 1.00 154.29 78 VAL C CA 1
ATOM 5884 C C . VAL C 3 78 ? 178.005 210.951 211.296 1.00 154.29 78 VAL C C 1
ATOM 5885 O O . VAL C 3 78 ? 177.652 210.753 212.466 1.00 154.29 78 VAL C O 1
ATOM 5887 N N . ALA C 3 79 ? 177.424 210.327 210.268 1.00 154.86 79 ALA C N 1
ATOM 5888 C CA . ALA C 3 79 ? 176.358 209.357 210.498 1.00 154.86 79 ALA C CA 1
ATOM 5889 C C . ALA C 3 79 ? 176.864 208.159 211.290 1.00 154.86 79 ALA C C 1
ATOM 5890 O O . ALA C 3 79 ? 176.185 207.680 212.208 1.00 154.86 79 ALA C O 1
ATOM 5892 N N . ASP C 3 80 ? 178.054 207.659 210.949 1.00 153.21 80 ASP C N 1
ATOM 5893 C CA . ASP C 3 80 ? 178.619 206.529 211.679 1.00 153.21 80 ASP C CA 1
ATOM 5894 C C . ASP C 3 80 ? 178.889 206.892 213.134 1.00 153.21 80 ASP C C 1
ATOM 5895 O O . ASP C 3 80 ? 178.618 206.096 214.041 1.00 153.21 80 ASP C O 1
ATOM 5897 N N . LEU C 3 81 ? 179.427 208.090 213.374 1.00 153.19 81 LEU C N 1
ATOM 5898 C CA . LEU C 3 81 ? 179.683 208.527 214.742 1.00 153.19 81 LEU C CA 1
ATOM 5899 C C . LEU C 3 81 ? 178.386 208.658 215.530 1.00 153.19 81 LEU C C 1
ATOM 5900 O O . LEU C 3 81 ? 178.323 208.271 216.702 1.00 153.19 81 LEU C O 1
ATOM 5902 N N . ILE C 3 82 ? 177.340 209.200 214.902 1.00 153.04 82 ILE C N 1
ATOM 5903 C CA . ILE C 3 82 ? 176.056 209.342 215.583 1.00 153.04 82 ILE C CA 1
ATOM 5904 C C . ILE C 3 82 ? 175.479 207.974 215.925 1.00 153.04 82 ILE C C 1
ATOM 5905 O O . ILE C 3 82 ? 174.965 207.758 217.030 1.00 153.04 82 ILE C O 1
ATOM 5907 N N . GLY C 3 83 ? 175.550 207.032 214.982 1.00 151.59 83 GLY C N 1
ATOM 5908 C CA . GLY C 3 83 ? 175.059 205.691 215.256 1.00 151.59 83 GLY C CA 1
ATOM 5909 C C . GLY C 3 83 ? 175.828 205.004 216.367 1.00 151.59 83 GLY C C 1
ATOM 5910 O O . GLY C 3 83 ? 175.238 204.353 217.234 1.00 151.59 83 GLY C O 1
ATOM 5911 N N . LEU C 3 84 ? 177.156 205.142 216.359 1.00 150.46 84 LEU C N 1
ATOM 5912 C CA . LEU C 3 84 ? 177.967 204.554 217.419 1.00 150.46 84 LEU C CA 1
ATOM 5913 C C . LEU C 3 84 ? 177.645 205.179 218.770 1.00 150.46 84 LEU C C 1
ATOM 5914 O O . LEU C 3 84 ? 177.573 204.477 219.784 1.00 150.46 84 LEU C O 1
ATOM 5916 N N . ASN C 3 85 ? 177.453 206.500 218.803 1.00 151.16 85 ASN C N 1
ATOM 5917 C CA . ASN C 3 85 ? 177.101 207.167 220.053 1.00 151.16 85 ASN C CA 1
ATOM 5918 C C . ASN C 3 85 ? 175.752 206.688 220.571 1.00 151.16 85 ASN C C 1
ATOM 5919 O O . ASN C 3 85 ? 175.591 206.447 221.773 1.00 151.16 85 ASN C O 1
ATOM 5921 N N . LEU C 3 86 ? 174.769 206.545 219.678 1.00 151.24 86 LEU C N 1
ATOM 5922 C CA . LEU C 3 86 ? 173.463 206.045 220.094 1.00 151.24 86 LEU C CA 1
ATOM 5923 C C . LEU C 3 86 ? 173.561 204.620 220.623 1.00 151.24 86 LEU C C 1
ATOM 5924 O O . LEU C 3 86 ? 172.953 204.285 221.648 1.00 151.24 86 LEU C O 1
ATOM 5926 N N . VAL C 3 87 ? 174.331 203.768 219.942 1.00 149.86 87 VAL C N 1
ATOM 5927 C CA . VAL C 3 87 ? 174.487 202.387 220.388 1.00 149.86 87 VAL C CA 1
ATOM 5928 C C . VAL C 3 87 ? 175.159 202.339 221.754 1.00 149.86 87 VAL C C 1
ATOM 5929 O O . VAL C 3 87 ? 174.757 201.569 222.634 1.00 149.86 87 VAL C O 1
ATOM 5931 N N . MET C 3 88 ? 176.197 203.156 221.951 1.00 150.49 88 MET C N 1
ATOM 5932 C CA . MET C 3 88 ? 176.880 203.189 223.239 1.00 150.49 88 MET C CA 1
ATOM 5933 C C . MET C 3 88 ? 175.954 203.682 224.343 1.00 150.49 88 MET C C 1
ATOM 5934 O O . MET C 3 88 ? 175.937 203.123 225.446 1.00 150.49 88 MET C O 1
ATOM 5936 N N . SER C 3 89 ? 175.172 204.728 224.066 1.00 151.52 89 SER C N 1
ATOM 5937 C CA . SER C 3 89 ? 174.236 205.242 225.058 1.00 151.52 89 SER C CA 1
ATOM 5938 C C . SER C 3 89 ? 173.085 204.281 225.317 1.00 151.52 89 SER C C 1
ATOM 5939 O O . SER C 3 89 ? 172.415 204.403 226.348 1.00 151.52 89 SER C O 1
ATOM 5941 N N . ARG C 3 90 ? 172.838 203.336 224.407 1.00 150.75 90 ARG C N 1
ATOM 5942 C CA . ARG C 3 90 ? 171.753 202.382 224.609 1.00 150.75 90 ARG C CA 1
ATOM 5943 C C . ARG C 3 90 ? 172.004 201.479 225.811 1.00 150.75 90 ARG C C 1
ATOM 5944 O O . ARG C 3 90 ? 171.052 200.964 226.407 1.00 150.75 90 ARG C O 1
ATOM 5946 N N . ASN C 3 91 ? 173.265 201.274 226.182 1.00 149.61 91 ASN C N 1
ATOM 5947 C CA . ASN C 3 91 ? 173.626 200.377 227.271 1.00 149.61 91 ASN C CA 1
ATOM 5948 C C . ASN C 3 91 ? 174.485 201.109 228.293 1.00 149.61 91 ASN C C 1
ATOM 5949 O O . ASN C 3 91 ? 175.212 202.047 227.952 1.00 149.61 91 ASN C O 1
ATOM 5954 N N . ALA C 3 92 ? 174.392 200.674 229.548 1.00 151.71 92 ALA C N 1
ATOM 5955 C CA . ALA C 3 92 ? 175.160 201.242 230.646 1.00 151.71 92 ALA C CA 1
ATOM 5956 C C . ALA C 3 92 ? 175.947 200.144 231.347 1.00 151.71 92 ALA C C 1
ATOM 5957 O O . ALA C 3 92 ? 175.439 199.037 231.552 1.00 151.71 92 ALA C O 1
ATOM 5959 N N . GLY C 3 93 ? 177.187 200.456 231.713 1.00 150.70 93 GLY C N 1
ATOM 5960 C CA . GLY C 3 93 ? 178.054 199.499 232.372 1.00 150.70 93 GLY C CA 1
ATOM 5961 C C . GLY C 3 93 ? 179.516 199.892 232.320 1.00 150.70 93 GLY C C 1
ATOM 5962 O O . GLY C 3 93 ? 179.859 201.059 232.528 1.00 150.70 93 GLY C O 1
ATOM 5963 N N . LYS C 3 94 ? 180.387 198.925 232.044 1.00 151.50 94 LYS C N 1
ATOM 5964 C CA . LYS C 3 94 ? 181.813 199.196 231.930 1.00 151.50 94 LYS C CA 1
ATOM 5965 C C . LYS C 3 94 ? 182.121 199.859 230.593 1.00 151.50 94 LYS C C 1
ATOM 5966 O O . LYS C 3 94 ? 181.609 199.447 229.548 1.00 151.50 94 LYS C O 1
ATOM 5972 N N . GLY C 3 95 ? 182.972 200.889 230.634 1.00 152.78 95 GLY C N 1
ATOM 5973 C CA . GLY C 3 95 ? 183.281 201.634 229.423 1.00 152.78 95 GLY C CA 1
ATOM 5974 C C . GLY C 3 95 ? 183.905 200.774 228.340 1.00 152.78 95 GLY C C 1
ATOM 5975 O O . GLY C 3 95 ? 183.548 200.883 227.163 1.00 152.78 95 GLY C O 1
ATOM 5976 N N . GLU C 3 96 ? 184.843 199.905 228.721 1.00 151.41 96 GLU C N 1
ATOM 5977 C CA . GLU C 3 96 ? 185.418 198.982 227.750 1.00 151.41 96 GLU C CA 1
ATOM 5978 C C . GLU C 3 96 ? 184.358 198.057 227.170 1.00 151.41 96 GLU C C 1
ATOM 5979 O O . GLU C 3 96 ? 184.435 197.673 225.998 1.00 151.41 96 GLU C O 1
ATOM 5985 N N . TYR C 3 97 ? 183.344 197.709 227.960 1.00 149.47 97 TYR C N 1
ATOM 5986 C CA . TYR C 3 97 ? 182.345 196.773 227.465 1.00 149.47 97 TYR C CA 1
ATOM 5987 C C . TYR C 3 97 ? 181.336 197.439 226.534 1.00 149.47 97 TYR C C 1
ATOM 5988 O O . TYR C 3 97 ? 180.915 196.815 225.554 1.00 149.47 97 TYR C O 1
ATOM 5997 N N . LYS C 3 98 ? 180.948 198.696 226.784 1.00 148.88 98 LYS C N 1
ATOM 5998 C CA . LYS C 3 98 ? 180.185 199.400 225.756 1.00 148.88 98 LYS C CA 1
ATOM 5999 C C . LYS C 3 98 ? 181.035 199.615 224.513 1.00 148.88 98 LYS C C 1
ATOM 6000 O O . LYS C 3 98 ? 180.524 199.550 223.387 1.00 148.88 98 LYS C O 1
ATOM 6006 N N . ILE C 3 99 ? 182.336 199.855 224.701 1.00 149.29 99 ILE C N 1
ATOM 6007 C CA . ILE C 3 99 ? 183.258 199.945 223.572 1.00 149.29 99 ILE C CA 1
ATOM 6008 C C . ILE C 3 99 ? 183.159 198.687 222.722 1.00 149.29 99 ILE C C 1
ATOM 6009 O O . ILE C 3 99 ? 183.057 198.748 221.491 1.00 149.29 99 ILE C O 1
ATOM 6014 N N . MET C 3 100 ? 183.178 197.526 223.376 1.00 148.60 100 MET C N 1
ATOM 6015 C CA . MET C 3 100 ? 183.107 196.262 222.653 1.00 148.60 100 MET C CA 1
ATOM 6016 C C . MET C 3 100 ? 181.756 196.097 221.966 1.00 148.60 100 MET C C 1
ATOM 6017 O O . MET C 3 100 ? 181.695 195.802 220.767 1.00 148.60 100 MET C O 1
ATOM 6022 N N . VAL C 3 101 ? 180.657 196.307 222.700 1.00 147.57 101 VAL C N 1
ATOM 6023 C CA . VAL C 3 101 ? 179.334 196.069 222.120 1.00 147.57 101 VAL C CA 1
ATOM 6024 C C . VAL C 3 101 ? 179.070 197.007 220.950 1.00 147.57 101 VAL C C 1
ATOM 6025 O O . VAL C 3 101 ? 178.256 196.697 220.071 1.00 147.57 101 VAL C O 1
ATOM 6029 N N . ALA C 3 102 ? 179.737 198.160 220.911 1.00 146.93 102 ALA C N 1
ATOM 6030 C CA . ALA C 3 102 ? 179.564 199.046 219.766 1.00 146.93 102 ALA C CA 1
ATOM 6031 C C . ALA C 3 102 ? 180.482 198.653 218.613 1.00 146.93 102 ALA C C 1
ATOM 6032 O O . ALA C 3 102 ? 180.021 198.449 217.481 1.00 146.93 102 ALA C O 1
ATOM 6034 N N . ALA C 3 103 ? 181.785 198.545 218.884 1.00 145.32 103 ALA C N 1
ATOM 6035 C CA . ALA C 3 103 ? 182.753 198.325 217.817 1.00 145.32 103 ALA C CA 1
ATOM 6036 C C . ALA C 3 103 ? 182.568 196.963 217.162 1.00 145.32 103 ALA C C 1
ATOM 6037 O O . ALA C 3 103 ? 182.598 196.852 215.932 1.00 145.32 103 ALA C O 1
ATOM 6039 N N . LEU C 3 104 ? 182.395 195.909 217.964 1.00 139.87 104 LEU C N 1
ATOM 6040 C CA . LEU C 3 104 ? 182.224 194.577 217.397 1.00 139.87 104 LEU C CA 1
ATOM 6041 C C . LEU C 3 104 ? 180.943 194.489 216.583 1.00 139.87 104 LEU C C 1
ATOM 6042 O O . LEU C 3 104 ? 180.918 193.864 215.518 1.00 139.87 104 LEU C O 1
ATOM 6047 N N . GLY C 3 105 ? 179.868 195.111 217.067 1.00 142.33 105 GLY C N 1
ATOM 6048 C CA . GLY C 3 105 ? 178.631 195.120 216.304 1.00 142.33 105 GLY C CA 1
ATOM 6049 C C . GLY C 3 105 ? 178.784 195.819 214.968 1.00 142.33 105 GLY C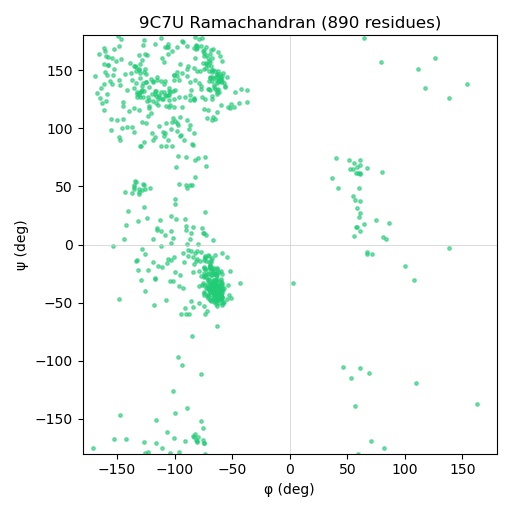 C 1
ATOM 6050 O O . GLY C 3 105 ? 178.351 195.310 213.930 1.00 142.33 105 GLY C O 1
ATOM 6051 N N . TRP C 3 106 ? 179.421 196.992 214.974 1.00 144.55 106 TRP C N 1
ATOM 6052 C CA . TRP C 3 106 ? 179.624 197.720 213.724 1.00 144.55 106 TRP C CA 1
ATOM 6053 C C . TRP C 3 106 ? 180.531 196.948 212.769 1.00 144.55 106 TRP C C 1
ATOM 6054 O O . TRP C 3 106 ? 180.292 196.923 211.555 1.00 144.55 106 TRP C O 1
ATOM 6065 N N . ALA C 3 107 ? 181.577 196.309 213.297 1.00 136.19 107 ALA C N 1
ATOM 6066 C CA . ALA C 3 107 ? 182.477 195.530 212.453 1.00 136.19 107 ALA C CA 1
ATOM 6067 C C . ALA C 3 107 ? 181.771 194.320 211.854 1.00 136.19 107 ALA C C 1
ATOM 6068 O O . ALA C 3 107 ? 181.991 193.980 210.685 1.00 136.19 107 ALA C O 1
ATOM 6070 N N . THR C 3 108 ? 180.931 193.646 212.643 1.00 133.98 108 THR C N 1
ATOM 6071 C CA . THR C 3 108 ? 180.144 192.543 212.107 1.00 133.98 108 THR C CA 1
ATOM 6072 C C . THR C 3 108 ? 179.185 193.029 211.033 1.00 133.98 108 THR C C 1
ATOM 6073 O O . THR C 3 108 ? 178.970 192.335 210.032 1.00 133.98 108 THR C O 1
ATOM 6077 N N . ALA C 3 109 ? 178.597 194.211 211.226 1.00 133.74 109 ALA C N 1
ATOM 6078 C CA . ALA C 3 109 ? 177.758 194.795 210.187 1.00 133.74 109 ALA C CA 1
ATOM 6079 C C . ALA C 3 109 ? 178.555 195.016 208.909 1.00 133.74 109 ALA C C 1
ATOM 6080 O O . ALA C 3 109 ? 178.087 194.704 207.809 1.00 133.74 109 ALA C O 1
ATOM 6082 N N . GLU C 3 110 ? 179.775 195.539 209.039 1.00 131.85 110 GLU C N 1
ATOM 6083 C CA . GLU C 3 110 ? 180.611 195.766 207.862 1.00 131.85 110 GLU C CA 1
ATOM 6084 C C . GLU C 3 110 ? 180.951 194.458 207.157 1.00 131.85 110 GLU C C 1
ATOM 6085 O O . GLU C 3 110 ? 180.942 194.387 205.923 1.00 131.85 110 GLU C O 1
ATOM 6091 N N . LEU C 3 111 ? 181.270 193.413 207.924 1.00 126.18 111 LEU C N 1
ATOM 6092 C CA . LEU C 3 111 ? 181.589 192.133 207.296 1.00 126.18 111 LEU C CA 1
ATOM 6093 C C . LEU C 3 111 ? 180.373 191.558 206.579 1.00 126.18 111 LEU C C 1
ATOM 6094 O O . LEU C 3 111 ? 180.474 191.124 205.427 1.00 126.18 111 LEU C O 1
ATOM 6099 N N . ILE C 3 112 ? 179.209 191.561 207.235 1.00 125.82 112 ILE C N 1
ATOM 6100 C CA . ILE C 3 112 ? 177.978 191.109 206.594 1.00 125.82 112 ILE C CA 1
ATOM 6101 C C . ILE C 3 112 ? 177.629 191.961 205.383 1.00 125.82 112 ILE C C 1
ATOM 6102 O O . ILE C 3 112 ? 176.983 191.476 204.446 1.00 125.82 112 ILE C O 1
ATOM 6107 N N . MET C 3 113 ? 178.118 193.197 205.352 1.00 124.95 113 MET C N 1
ATOM 6108 C CA . MET C 3 113 ? 177.966 194.108 204.227 1.00 124.95 113 MET C CA 1
ATOM 6109 C C . MET C 3 113 ? 178.922 193.682 203.119 1.00 124.95 113 MET C C 1
ATOM 6110 O O . MET C 3 113 ? 179.358 192.527 203.081 1.00 124.95 113 MET C O 1
ATOM 6115 N N . SER C 3 114 ? 179.262 194.600 202.215 1.00 120.18 114 SER C N 1
ATOM 6116 C CA . SER C 3 114 ? 179.832 194.282 200.912 1.00 120.18 114 SER C CA 1
ATOM 6117 C C . SER C 3 114 ? 181.283 193.825 200.991 1.00 120.18 114 SER C C 1
ATOM 6118 O O . SER C 3 114 ? 182.061 194.092 200.068 1.00 120.18 114 SER C O 1
ATOM 6121 N N . ARG C 3 115 ? 181.696 193.226 202.109 1.00 117.72 115 ARG C N 1
ATOM 6122 C CA . ARG C 3 115 ? 182.967 192.516 202.164 1.00 117.72 115 ARG C CA 1
ATOM 6123 C C . ARG C 3 115 ? 182.797 191.019 202.408 1.00 117.72 115 ARG C C 1
ATOM 6124 O O . ARG C 3 115 ? 183.785 190.339 202.709 1.00 117.72 115 ARG C O 1
ATOM 6132 N N . CYS C 3 116 ? 181.577 190.489 202.292 1.00 118.42 116 CYS C N 1
ATOM 6133 C CA . CYS C 3 116 ? 181.354 189.047 202.338 1.00 118.42 116 CYS C CA 1
ATOM 6134 C C . CYS C 3 116 ? 180.593 188.572 201.105 1.00 118.42 116 CYS C C 1
ATOM 6135 O O . CYS C 3 116 ? 180.882 187.502 200.564 1.00 118.42 116 CYS C O 1
ATOM 6138 N N . ILE C 3 117 ? 179.604 189.353 200.668 1.00 114.14 117 ILE C N 1
ATOM 6139 C CA . ILE C 3 117 ? 178.858 188.999 199.458 1.00 114.14 117 ILE C CA 1
ATOM 6140 C C . ILE C 3 117 ? 179.741 189.016 198.213 1.00 114.14 117 ILE C C 1
ATOM 6141 O O . ILE C 3 117 ? 179.656 188.069 197.410 1.00 114.14 117 ILE C O 1
ATOM 6146 N N . PRO C 3 118 ? 180.562 190.046 197.961 1.00 115.32 118 PRO C N 1
ATOM 6147 C CA . PRO C 3 118 ? 181.527 189.923 196.859 1.00 115.32 118 PRO C CA 1
ATOM 6148 C C . PRO C 3 118 ? 182.508 188.793 197.075 1.00 115.32 118 PRO C C 1
ATOM 6149 O O . PRO C 3 118 ? 182.896 188.124 196.114 1.00 115.32 118 PRO C O 1
ATOM 6153 N N . LEU C 3 119 ? 182.908 188.550 198.325 1.00 113.54 119 LEU C N 1
ATOM 6154 C CA . LEU C 3 119 ? 183.775 187.418 198.620 1.00 113.54 119 LEU C CA 1
ATOM 6155 C C . LEU C 3 119 ? 183.120 186.106 198.214 1.00 113.54 119 LEU C C 1
ATOM 6156 O O . LEU C 3 119 ? 183.810 185.147 197.854 1.00 113.54 119 LEU C O 1
ATOM 6161 N N . TRP C 3 120 ? 181.792 186.050 198.249 1.00 115.88 120 TRP C N 1
ATOM 6162 C CA . TRP C 3 120 ? 181.084 184.855 197.817 1.00 115.88 120 TRP C CA 1
ATOM 6163 C C . TRP C 3 120 ? 180.988 184.777 196.298 1.00 115.88 120 TRP C C 1
ATOM 6164 O O . TRP C 3 120 ? 181.315 183.744 195.707 1.00 115.88 120 TRP C O 1
ATOM 6175 N N . VAL C 3 121 ? 180.540 185.857 195.652 1.00 115.55 121 VAL C N 1
ATOM 6176 C CA . VAL C 3 121 ? 180.303 185.800 194.208 1.00 115.55 121 VAL C CA 1
ATOM 6177 C C . VAL C 3 121 ? 181.624 185.661 193.455 1.00 115.55 121 VAL C C 1
ATOM 6178 O O . VAL C 3 121 ? 181.774 184.797 192.583 1.00 115.55 121 VAL C O 1
ATOM 6182 N N . GLY C 3 122 ? 182.606 186.495 193.787 1.00 111.07 122 GLY C N 1
ATOM 6183 C CA . GLY C 3 122 ? 183.954 186.253 193.335 1.00 111.07 122 GLY C CA 1
ATOM 6184 C C . GLY C 3 122 ? 184.605 185.195 194.197 1.00 111.07 122 GLY C C 1
ATOM 6185 O O . GLY C 3 122 ? 184.022 184.693 195.160 1.00 111.07 122 GLY C O 1
ATOM 6186 N N . ALA C 3 123 ? 185.835 184.834 193.828 1.00 108.22 123 ALA C N 1
ATOM 6187 C CA . ALA C 3 123 ? 186.531 183.712 194.448 1.00 108.22 123 ALA C CA 1
ATOM 6188 C C . ALA C 3 123 ? 185.715 182.439 194.265 1.00 108.22 123 ALA C C 1
ATOM 6189 O O . ALA C 3 123 ? 184.672 182.458 193.601 1.00 108.22 123 ALA C O 1
ATOM 6191 N N . ARG C 3 124 ? 186.216 181.315 194.779 1.00 110.87 124 ARG C N 1
ATOM 6192 C CA . ARG C 3 124 ? 185.511 180.037 194.717 1.00 110.87 124 ARG C CA 1
ATOM 6193 C C . ARG C 3 124 ? 185.416 179.545 193.273 1.00 110.87 124 ARG C C 1
ATOM 6194 O O . ARG C 3 124 ? 185.017 178.404 193.016 1.00 110.87 124 ARG C O 1
ATOM 6202 N N . GLY C 3 125 ? 185.840 180.377 192.328 1.00 103.89 125 GLY C N 1
ATOM 6203 C CA . GLY C 3 125 ? 185.756 180.042 190.924 1.00 103.89 125 GLY C CA 1
ATOM 6204 C C . GLY C 3 125 ? 187.086 179.594 190.362 1.00 103.89 125 GLY C C 1
ATOM 6205 O O . GLY C 3 125 ? 187.715 178.677 190.895 1.00 103.89 125 GLY C O 1
ATOM 6206 N N . ILE C 3 126 ? 187.527 180.238 189.285 1.00 95.41 126 ILE C N 1
ATOM 6207 C CA . ILE C 3 126 ? 188.771 179.856 188.630 1.00 95.41 126 ILE C CA 1
ATOM 6208 C C . ILE C 3 126 ? 189.760 181.008 188.713 1.00 95.41 126 ILE C C 1
ATOM 6209 O O . ILE C 3 126 ? 190.977 180.794 188.760 1.00 95.41 126 ILE C O 1
ATOM 6214 N N . GLU C 3 127 ? 189.249 182.235 188.741 1.00 96.02 127 GLU C N 1
ATOM 6215 C CA . GLU C 3 127 ? 190.110 183.403 188.782 1.00 96.02 127 GLU C CA 1
ATOM 6216 C C . GLU C 3 127 ? 190.704 183.573 190.177 1.00 96.02 127 GLU C C 1
ATOM 6217 O O . GLU C 3 127 ? 190.162 183.098 191.178 1.00 96.02 127 GLU C O 1
ATOM 6223 N N . PHE C 3 128 ? 191.845 184.259 190.236 1.00 96.11 128 PHE C N 1
ATOM 6224 C CA . PHE C 3 128 ? 192.485 184.560 191.505 1.00 96.11 128 PHE C CA 1
ATOM 6225 C C . PHE C 3 128 ? 193.130 185.937 191.345 1.00 96.11 128 PHE C C 1
ATOM 6226 O O . PHE C 3 128 ? 194.207 186.106 190.778 1.00 96.11 128 PHE C O 1
ATOM 6234 N N . ASP C 3 129 ? 192.451 186.950 191.865 1.00 104.30 129 ASP C N 1
ATOM 6235 C CA . ASP C 3 129 ? 193.030 188.276 192.008 1.00 104.30 129 ASP C CA 1
ATOM 6236 C C . ASP C 3 129 ? 193.283 188.518 193.489 1.00 104.30 129 ASP C C 1
ATOM 6237 O O . ASP C 3 129 ? 192.469 188.126 194.332 1.00 104.30 129 ASP C O 1
ATOM 6242 N N . TRP C 3 130 ? 194.407 189.157 193.808 1.00 103.83 130 TRP C N 1
ATOM 6243 C CA . TRP C 3 130 ? 194.775 189.376 195.201 1.00 103.83 130 TRP C CA 1
ATOM 6244 C C . TRP C 3 130 ? 193.779 190.291 195.900 1.00 103.83 130 TRP C C 1
ATOM 6245 O O . TRP C 3 130 ? 193.834 190.454 197.124 1.00 103.83 130 TRP C O 1
ATOM 6256 N N . LYS C 3 131 ? 192.865 190.881 195.130 1.00 107.74 131 LYS C N 1
ATOM 6257 C CA . LYS C 3 131 ? 191.861 191.797 195.653 1.00 107.74 131 LYS C CA 1
ATOM 6258 C C . LYS C 3 131 ? 191.085 191.174 196.803 1.00 107.74 131 LYS C C 1
ATOM 6259 O O . LYS C 3 131 ? 190.714 191.871 197.747 1.00 107.74 131 LYS C O 1
ATOM 6265 N N . TYR C 3 132 ? 190.842 189.865 196.743 1.00 108.52 132 TYR C N 1
ATOM 6266 C CA . TYR C 3 132 ? 190.048 189.213 197.781 1.00 108.52 132 TYR C CA 1
ATOM 6267 C C . TYR C 3 132 ? 190.800 189.174 199.108 1.00 108.52 132 TYR C C 1
ATOM 6268 O O . TYR C 3 132 ? 190.247 189.507 200.166 1.00 108.52 132 TYR C O 1
ATOM 6277 N N . ILE C 3 133 ? 192.073 188.780 199.071 1.00 108.02 133 ILE C N 1
ATOM 6278 C CA . ILE C 3 133 ? 192.881 188.773 200.285 1.00 108.02 133 ILE C CA 1
ATOM 6279 C C . ILE C 3 133 ? 193.072 190.195 200.799 1.00 108.02 133 ILE C C 1
ATOM 6280 O O . ILE C 3 133 ? 193.086 190.440 202.011 1.00 108.02 133 ILE C O 1
ATOM 6285 N N . GLN C 3 134 ? 193.199 191.159 199.885 1.00 112.67 134 GLN C N 1
ATOM 6286 C CA . GLN C 3 134 ? 193.286 192.560 200.285 1.00 112.67 134 GLN C CA 1
ATOM 6287 C C . GLN C 3 134 ? 192.019 193.013 201.001 1.00 112.67 134 GLN C C 1
ATOM 6288 O O . GLN C 3 134 ? 192.076 193.737 202.000 1.00 112.67 134 GLN C O 1
ATOM 6294 N N . MET C 3 135 ? 190.859 192.595 200.491 1.00 112.08 135 MET C N 1
ATOM 6295 C CA . MET C 3 135 ? 189.596 192.925 201.140 1.00 112.08 135 MET C CA 1
ATOM 6296 C C . MET C 3 135 ? 189.520 192.303 202.525 1.00 112.08 135 MET C C 1
ATOM 6297 O O . MET C 3 135 ? 189.020 192.921 203.467 1.00 112.08 135 MET C O 1
ATOM 6302 N N . SER C 3 136 ? 190.006 191.070 202.665 1.00 111.87 136 SER C N 1
ATOM 6303 C CA . SER C 3 136 ? 190.007 190.435 203.980 1.00 111.87 136 SER C CA 1
ATOM 6304 C C . SER C 3 136 ? 190.919 191.184 204.951 1.00 111.87 136 SER C C 1
ATOM 6305 O O . SER C 3 136 ? 190.569 191.391 206.121 1.00 111.87 136 SER C O 1
ATOM 6308 N N . ILE C 3 137 ? 192.093 191.609 204.477 1.00 115.45 137 ILE C N 1
ATOM 6309 C CA . ILE C 3 137 ? 193.008 192.385 205.317 1.00 115.45 137 ILE C CA 1
ATOM 6310 C C . ILE C 3 137 ? 192.350 193.688 205.753 1.00 115.45 137 ILE C C 1
ATOM 6311 O O . ILE C 3 137 ? 192.419 194.086 206.924 1.00 115.45 137 ILE C O 1
ATOM 6316 N N . ASP C 3 138 ? 191.713 194.379 204.806 1.00 121.65 138 ASP C N 1
ATOM 6317 C CA . ASP C 3 138 ? 191.094 195.662 205.115 1.00 121.65 138 ASP C CA 1
ATOM 6318 C C . ASP C 3 138 ? 189.922 195.477 206.069 1.00 121.65 138 ASP C C 1
ATOM 6319 O O . ASP C 3 138 ? 189.684 196.311 206.947 1.00 121.65 138 ASP C O 1
ATOM 6324 N N . SER C 3 139 ? 189.177 194.382 205.916 1.00 119.55 139 SER C N 1
ATOM 6325 C CA . SER C 3 139 ? 188.129 194.059 206.872 1.00 119.55 139 SER C CA 1
ATOM 6326 C C . SER C 3 139 ? 188.682 193.793 208.261 1.00 119.55 139 SER C C 1
ATOM 6327 O O . SER C 3 139 ? 188.048 194.184 209.247 1.00 119.55 139 SER C O 1
ATOM 6330 N N . ASN C 3 140 ? 189.837 193.137 208.365 1.00 119.48 140 ASN C N 1
ATOM 6331 C CA . ASN C 3 140 ? 190.453 192.925 209.668 1.00 119.48 140 ASN C CA 1
ATOM 6332 C C . ASN C 3 140 ? 190.941 194.216 210.308 1.00 119.48 140 ASN C C 1
ATOM 6333 O O . ASN C 3 140 ? 190.807 194.382 211.526 1.00 119.48 140 ASN C O 1
ATOM 6338 N N . ILE C 3 141 ? 191.506 195.135 209.524 1.00 124.67 141 ILE C N 1
ATOM 6339 C CA . ILE C 3 141 ? 191.895 196.430 210.078 1.00 124.67 141 ILE C CA 1
ATOM 6340 C C . ILE C 3 141 ? 190.691 197.329 210.346 1.00 124.67 141 ILE C C 1
ATOM 6341 O O . ILE C 3 141 ? 190.792 198.265 211.154 1.00 124.67 141 ILE C O 1
ATOM 6346 N N . SER C 3 142 ? 189.553 197.067 209.699 1.00 128.36 142 SER C N 1
ATOM 6347 C CA . SER C 3 142 ? 188.340 197.812 210.007 1.00 128.36 142 SER C CA 1
ATOM 6348 C C . SER C 3 142 ? 187.877 197.552 211.433 1.00 128.36 142 SER C C 1
ATOM 6349 O O . SER C 3 142 ? 187.230 198.413 212.035 1.00 128.36 142 SER C O 1
ATOM 6352 N N . LEU C 3 143 ? 188.212 196.386 211.991 1.00 131.01 143 LEU C N 1
ATOM 6353 C CA . LEU C 3 143 ? 187.924 196.130 213.399 1.00 131.01 143 LEU C CA 1
ATOM 6354 C C . LEU C 3 143 ? 188.588 197.174 214.286 1.00 131.01 143 LEU C C 1
ATOM 6355 O O . LEU C 3 143 ? 187.937 197.786 215.138 1.00 131.01 143 LEU C O 1
ATOM 6360 N N . VAL C 3 144 ? 189.887 197.402 214.090 1.00 135.09 144 VAL C N 1
ATOM 6361 C CA . VAL C 3 144 ? 190.584 198.358 214.943 1.00 135.09 144 VAL C CA 1
ATOM 6362 C C . VAL C 3 144 ? 190.215 199.789 214.569 1.00 135.09 144 VAL C C 1
ATOM 6363 O O . VAL C 3 144 ? 190.227 200.681 215.426 1.00 135.09 144 VAL C O 1
ATOM 6367 N N . HIS C 3 145 ? 189.853 200.039 213.307 1.00 138.03 145 HIS C N 1
ATOM 6368 C CA . HIS C 3 145 ? 189.351 201.365 212.952 1.00 138.03 145 HIS C CA 1
ATOM 6369 C C . HIS C 3 145 ? 188.055 201.678 213.691 1.00 138.03 145 HIS C C 1
ATOM 6370 O O . HIS C 3 145 ? 187.865 202.791 214.198 1.00 138.03 145 HIS C O 1
ATOM 6377 N N . TYR C 3 146 ? 187.153 200.702 213.774 1.00 139.71 146 TYR C N 1
ATOM 6378 C CA . TYR C 3 146 ? 185.911 200.913 214.504 1.00 139.71 146 TYR C CA 1
ATOM 6379 C C . TYR C 3 146 ? 186.149 200.908 216.007 1.00 139.71 146 TYR C C 1
ATOM 6380 O O . TYR C 3 146 ? 185.392 201.534 216.755 1.00 139.71 146 TYR C O 1
ATOM 6389 N N . ILE C 3 147 ? 187.204 200.228 216.460 1.00 141.04 147 ILE C N 1
ATOM 6390 C CA . ILE C 3 147 ? 187.660 200.375 217.840 1.00 141.04 147 ILE C CA 1
ATOM 6391 C C . ILE C 3 147 ? 188.022 201.829 218.116 1.00 141.04 147 ILE C C 1
ATOM 6392 O O . ILE C 3 147 ? 187.643 202.403 219.143 1.00 141.04 147 ILE C O 1
ATOM 6397 N N . VAL C 3 148 ? 188.755 202.447 217.188 1.00 145.42 148 VAL C N 1
ATOM 6398 C CA . VAL C 3 148 ? 189.120 203.855 217.321 1.00 145.42 148 VAL C CA 1
ATOM 6399 C C . VAL C 3 148 ? 187.875 204.736 217.324 1.00 145.42 148 VAL C C 1
ATOM 6400 O O . VAL C 3 148 ? 187.769 205.688 218.108 1.00 145.42 148 VAL C O 1
ATOM 6404 N N . ALA C 3 149 ? 186.924 204.444 216.435 1.00 147.79 149 ALA C N 1
ATOM 6405 C CA . ALA C 3 149 ? 185.695 205.234 216.382 1.00 147.79 149 ALA C CA 1
ATOM 6406 C C . ALA C 3 149 ? 184.906 205.126 217.684 1.00 147.79 149 ALA C C 1
ATOM 6407 O O . ALA C 3 149 ? 184.395 206.130 218.201 1.00 147.79 149 ALA C O 1
ATOM 6409 N N . SER C 3 150 ? 184.798 203.915 218.232 1.00 147.83 150 SER C N 1
ATOM 6410 C CA . SER C 3 150 ? 184.110 203.736 219.504 1.00 147.83 150 SER C CA 1
ATOM 6411 C C . SER C 3 150 ? 184.856 204.434 220.633 1.00 147.83 150 SER C C 1
ATOM 6412 O O . SER C 3 150 ? 184.236 204.948 221.569 1.00 147.83 150 SER C O 1
ATOM 6415 N N . ALA C 3 151 ? 186.189 204.447 220.573 1.00 150.54 151 ALA C N 1
ATOM 6416 C CA . ALA C 3 151 ? 186.964 205.188 221.563 1.00 150.54 151 ALA C CA 1
ATOM 6417 C C . ALA C 3 151 ? 186.667 206.679 221.482 1.00 150.54 151 ALA C C 1
ATOM 6418 O O . ALA C 3 151 ? 186.545 207.354 222.510 1.00 150.54 151 ALA C O 1
ATOM 6420 N N . GLN C 3 152 ? 186.553 207.207 220.263 1.00 155.48 152 GLN C N 1
ATOM 6421 C CA . GLN C 3 152 ? 186.147 208.599 220.086 1.00 155.48 152 GLN C CA 1
ATOM 6422 C C . GLN C 3 152 ? 184.774 208.850 220.697 1.00 155.48 152 GLN C C 1
ATOM 6423 O O . GLN C 3 152 ? 184.555 209.867 221.370 1.00 155.48 152 GLN C O 1
ATOM 6429 N N . VAL C 3 153 ? 183.836 207.928 220.473 1.00 154.53 153 VAL C N 1
ATOM 6430 C CA . VAL C 3 153 ? 182.502 208.066 221.053 1.00 154.53 153 VAL C CA 1
ATOM 6431 C C . VAL C 3 153 ? 182.579 208.078 222.576 1.00 154.53 153 VAL C C 1
ATOM 6432 O O . VAL C 3 153 ? 181.925 208.891 223.240 1.00 154.53 153 VAL C O 1
ATOM 6436 N N . TRP C 3 154 ? 183.382 207.180 223.150 1.00 154.50 154 TRP C N 1
ATOM 6437 C CA . TRP C 3 154 ? 183.519 207.117 224.603 1.00 154.50 154 TRP C CA 1
ATOM 6438 C C . TRP C 3 154 ? 184.129 208.397 225.159 1.00 154.50 154 TRP C C 1
ATOM 6439 O O . TRP C 3 154 ? 183.725 208.872 226.226 1.00 154.50 154 TRP C O 1
ATOM 6450 N N . MET C 3 155 ? 185.114 208.961 224.457 1.00 156.20 155 MET C N 1
ATOM 6451 C CA . MET C 3 155 ? 185.673 210.243 224.877 1.00 156.20 155 MET C CA 1
ATOM 6452 C C . MET C 3 155 ? 184.619 211.340 224.828 1.00 156.20 155 MET C C 1
ATOM 6453 O O . MET C 3 155 ? 184.572 212.206 225.710 1.00 156.20 155 MET C O 1
ATOM 6458 N N . ILE C 3 156 ? 183.771 211.325 223.798 1.00 157.90 156 ILE C N 1
ATOM 6459 C CA . ILE C 3 156 ? 182.684 212.298 223.719 1.00 157.90 156 ILE C CA 1
ATOM 6460 C C . ILE C 3 156 ? 181.754 212.147 224.918 1.00 157.90 156 ILE C C 1
ATOM 6461 O O . ILE C 3 156 ? 181.361 213.132 225.554 1.00 157.90 156 ILE C O 1
ATOM 6466 N N . THR C 3 157 ? 181.402 210.909 225.250 1.00 159.84 157 THR C N 1
ATOM 6467 C CA . THR C 3 157 ? 180.573 210.620 226.413 1.00 159.84 157 THR C CA 1
ATOM 6468 C C . THR C 3 157 ? 181.449 210.561 227.665 1.00 159.84 157 THR C C 1
ATOM 6469 O O . THR C 3 157 ? 182.600 211.006 227.670 1.00 159.84 157 THR C O 1
ATOM 6473 N N . ARG C 3 158 ? 180.890 210.022 228.751 1.00 162.24 158 ARG C N 1
ATOM 6474 C CA . ARG C 3 158 ? 181.585 209.878 230.032 1.00 162.24 158 ARG C CA 1
ATOM 6475 C C . ARG C 3 158 ? 181.996 211.244 230.588 1.00 162.24 158 ARG C C 1
ATOM 6476 O O . ARG C 3 158 ? 183.178 211.549 230.762 1.00 162.24 158 ARG C O 1
ATOM 6478 N N . TYR C 3 159 ? 180.979 212.071 230.845 1.00 164.04 159 TYR C N 1
ATOM 6479 C CA . TYR C 3 159 ? 181.139 213.398 231.433 1.00 164.04 159 TYR C CA 1
ATOM 6480 C C . TYR C 3 159 ? 181.924 214.331 230.518 1.00 164.04 159 TYR C C 1
ATOM 6481 O O . TYR C 3 159 ? 182.362 213.931 229.435 1.00 164.04 159 TYR C O 1
ATOM 6483 N N . ASP C 3 160 ? 182.090 215.580 230.940 1.00 164.71 160 ASP C N 1
ATOM 6484 C CA . ASP C 3 160 ? 182.817 216.565 230.148 1.00 164.71 160 ASP C CA 1
ATOM 6485 C C . ASP C 3 160 ? 184.241 216.741 230.665 1.00 164.71 160 ASP C C 1
ATOM 6486 O O . ASP C 3 160 ? 184.895 215.772 231.051 1.00 164.71 160 ASP C O 1
ATOM 6488 N N . HIS C 3 163 ? 187.753 219.020 230.626 1.00 166.53 163 HIS C N 1
ATOM 6489 C CA . HIS C 3 163 ? 188.844 219.008 231.594 1.00 166.53 163 HIS C CA 1
ATOM 6490 C C . HIS C 3 163 ? 190.148 218.563 230.942 1.00 166.53 163 HIS C C 1
ATOM 6491 O O . HIS C 3 163 ? 190.175 217.580 230.201 1.00 166.53 163 HIS C O 1
ATOM 6493 N N . THR C 3 164 ? 191.226 219.297 231.231 1.00 168.38 164 THR C N 1
ATOM 6494 C CA . THR C 3 164 ? 192.555 219.013 230.684 1.00 168.38 164 THR C CA 1
ATOM 6495 C C . THR C 3 164 ? 192.532 218.967 229.157 1.00 168.38 164 THR C C 1
ATOM 6496 O O . THR C 3 164 ? 193.156 218.105 228.535 1.00 168.38 164 THR C O 1
ATOM 6498 N N . PHE C 3 165 ? 191.797 219.904 228.552 1.00 169.35 165 PHE C N 1
ATOM 6499 C CA . PHE C 3 165 ? 191.692 220.030 227.097 1.00 169.35 165 PHE C CA 1
ATOM 6500 C C . PHE C 3 165 ? 191.146 218.759 226.450 1.00 169.35 165 PHE C C 1
ATOM 6501 O O . PHE C 3 165 ? 191.507 218.422 225.319 1.00 169.35 165 PHE C O 1
ATOM 6503 N N . ARG C 3 166 ? 190.281 218.042 227.165 1.00 169.19 166 ARG C N 1
ATOM 6504 C CA . ARG C 3 166 ? 189.646 216.861 226.585 1.00 169.19 166 ARG C CA 1
ATOM 6505 C C . ARG C 3 166 ? 188.809 217.174 225.348 1.00 169.19 166 ARG C C 1
ATOM 6506 O O . ARG C 3 166 ? 188.906 216.412 224.370 1.00 169.19 166 ARG C O 1
ATOM 6508 N N . PRO C 3 167 ? 187.972 218.221 225.316 1.00 168.77 167 PRO C N 1
ATOM 6509 C CA . PRO C 3 167 ? 187.268 218.536 224.062 1.00 168.77 167 PRO C CA 1
ATOM 6510 C C . PRO C 3 167 ? 188.203 218.824 222.901 1.00 168.77 167 PRO C C 1
ATOM 6511 O O . PRO C 3 167 ? 187.875 218.482 221.759 1.00 168.77 167 PRO C O 1
ATOM 6515 N N . ALA C 3 168 ? 189.359 219.442 223.155 1.00 168.38 168 ALA C N 1
ATOM 6516 C CA . ALA C 3 168 ? 190.319 219.676 222.081 1.00 168.38 168 ALA C CA 1
ATOM 6517 C C . ALA C 3 168 ? 190.846 218.362 221.518 1.00 168.38 168 ALA C C 1
ATOM 6518 O O . ALA C 3 168 ? 190.981 218.207 220.298 1.00 168.38 168 ALA C O 1
ATOM 6520 N N . VAL C 3 169 ? 191.142 217.399 222.392 1.00 166.67 169 VAL C N 1
ATOM 6521 C CA . VAL C 3 169 ? 191.616 216.098 221.933 1.00 166.67 169 VAL C CA 1
ATOM 6522 C C . VAL C 3 169 ? 190.517 215.365 221.172 1.00 166.67 169 VAL C C 1
ATOM 6523 O O . VAL C 3 169 ? 190.781 214.685 220.173 1.00 166.67 169 VAL C O 1
ATOM 6525 N N . LEU C 3 170 ? 189.271 215.484 221.635 1.00 167.31 170 LEU C N 1
ATOM 6526 C CA . LEU C 3 170 ? 188.156 214.874 220.917 1.00 167.31 170 LEU C CA 1
ATOM 6527 C C . LEU C 3 170 ? 187.992 215.489 219.532 1.00 167.31 170 LEU C C 1
ATOM 6528 O O . LEU C 3 170 ? 187.728 214.779 218.556 1.00 167.31 170 LEU C O 1
ATOM 6530 N N . LEU C 3 171 ? 188.144 216.811 219.429 1.00 168.33 171 LEU C N 1
ATOM 6531 C CA . LEU C 3 171 ? 188.073 217.469 218.129 1.00 168.33 171 LEU C CA 1
ATOM 6532 C C . LEU C 3 171 ? 189.213 217.021 217.224 1.00 168.33 171 LEU C C 1
ATOM 6533 O O . LEU C 3 171 ? 189.022 216.837 216.016 1.00 168.33 171 LEU C O 1
ATOM 6535 N N . LEU C 3 172 ? 190.411 216.851 217.788 1.00 167.55 172 LEU C N 1
ATOM 6536 C CA . LEU C 3 172 ? 191.534 216.352 217.001 1.00 167.55 172 LEU C CA 1
ATOM 6537 C C . LEU C 3 172 ? 191.259 214.945 216.482 1.00 167.55 172 LEU C C 1
ATOM 6538 O O . LEU C 3 172 ? 191.553 214.632 215.322 1.00 167.55 172 LEU C O 1
ATOM 6540 N N . MET C 3 173 ? 190.693 214.083 217.329 1.00 165.73 173 MET C N 1
ATOM 6541 C CA . MET C 3 173 ? 190.346 212.734 216.891 1.00 165.73 173 MET C CA 1
ATOM 6542 C C . MET C 3 173 ? 189.270 212.764 215.812 1.00 165.73 173 MET C C 1
ATOM 6543 O O . MET C 3 173 ? 189.322 211.990 214.849 1.00 165.73 173 MET C O 1
ATOM 6545 N N . PHE C 3 174 ? 188.285 213.652 215.954 1.00 165.81 174 PHE C N 1
ATOM 6546 C CA . PHE C 3 174 ? 187.248 213.780 214.934 1.00 165.81 174 PHE C CA 1
ATOM 6547 C C . PHE C 3 174 ? 187.834 214.247 213.608 1.00 165.81 174 PHE C C 1
ATOM 6548 O O . PHE C 3 174 ? 187.427 213.777 212.539 1.00 165.81 174 PHE C O 1
ATOM 6550 N N . LEU C 3 175 ? 188.780 215.187 213.656 1.00 166.90 175 LEU C N 1
ATOM 6551 C CA . LEU C 3 175 ? 189.446 215.631 212.436 1.00 166.90 175 LEU C CA 1
ATOM 6552 C C . LEU C 3 175 ? 190.250 214.500 211.808 1.00 166.90 175 LEU C C 1
ATOM 6553 O O . LEU C 3 175 ? 190.249 214.330 210.583 1.00 166.90 175 LEU C O 1
ATOM 6555 N N . SER C 3 176 ? 190.945 213.713 212.634 1.00 164.64 176 SER C N 1
ATOM 6556 C CA . SER C 3 176 ? 191.703 212.576 212.127 1.00 164.64 176 SER C CA 1
ATOM 6557 C C . SER C 3 176 ? 190.801 211.464 211.607 1.00 164.64 176 SER C C 1
ATOM 6558 O O . SER C 3 176 ? 191.264 210.618 210.835 1.00 164.64 176 SER C O 1
ATOM 6560 N N . VAL C 3 177 ? 189.534 211.445 212.018 1.00 164.35 177 VAL C N 1
ATOM 6561 C CA . VAL C 3 177 ? 188.560 210.483 211.510 1.00 164.35 177 VAL C CA 1
ATOM 6562 C C . VAL C 3 177 ? 188.378 210.699 210.013 1.00 164.35 177 VAL C C 1
ATOM 6563 O O . VAL C 3 177 ? 188.791 211.731 209.471 1.00 164.35 177 VAL C O 1
ATOM 6565 N N . TYR C 3 178 ? 187.762 209.723 209.341 1.00 164.96 178 TYR C N 1
ATOM 6566 C CA . TYR C 3 178 ? 187.739 209.648 207.878 1.00 164.96 178 TYR C CA 1
ATOM 6567 C C . TYR C 3 178 ? 189.152 209.522 207.318 1.00 164.96 178 TYR C C 1
ATOM 6568 O O . TYR C 3 178 ? 189.431 209.925 206.183 1.00 164.96 178 TYR C O 1
ATOM 6570 N N . LYS C 3 179 ? 190.052 208.958 208.130 1.00 164.68 179 LYS C N 1
ATOM 6571 C CA . LYS C 3 179 ? 191.422 208.737 207.688 1.00 164.68 179 LYS C CA 1
ATOM 6572 C C . LYS C 3 179 ? 191.479 207.759 206.527 1.00 164.68 179 LYS C C 1
ATOM 6573 O O . LYS C 3 179 ? 192.361 207.869 205.671 1.00 164.68 179 LYS C O 1
ATOM 6575 N N . ALA C 3 180 ? 190.553 206.800 206.476 1.00 166.53 180 ALA C N 1
ATOM 6576 C CA . ALA C 3 180 ? 190.509 205.876 205.347 1.00 166.53 180 ALA C CA 1
ATOM 6577 C C . ALA C 3 180 ? 190.225 206.618 204.046 1.00 166.53 180 ALA C C 1
ATOM 6578 O O . ALA C 3 180 ? 190.903 206.404 203.034 1.00 166.53 180 ALA C O 1
ATOM 6580 N N . PHE C 3 181 ? 189.231 207.509 204.060 1.00 165.71 181 PHE C N 1
ATOM 6581 C CA . PHE C 3 181 ? 188.928 208.298 202.870 1.00 165.71 181 PHE C CA 1
ATOM 6582 C C . PHE C 3 181 ? 190.079 209.233 202.521 1.00 165.71 181 PHE C C 1
ATOM 6583 O O . PHE C 3 181 ? 190.400 209.419 201.340 1.00 165.71 181 PHE C O 1
ATOM 6585 N N . VAL C 3 182 ? 190.710 209.831 203.535 1.00 165.03 182 VAL C N 1
ATOM 6586 C CA . VAL C 3 182 ? 191.835 210.730 203.282 1.00 165.03 182 VAL C CA 1
ATOM 6587 C C . VAL C 3 182 ? 192.982 209.973 202.621 1.00 165.03 182 VAL C C 1
ATOM 6588 O O . VAL C 3 182 ? 193.585 210.444 201.649 1.00 165.03 182 VAL C O 1
ATOM 6590 N N . MET C 3 183 ? 193.296 208.783 203.138 1.00 164.36 183 MET C N 1
ATOM 6591 C CA . MET C 3 183 ? 194.372 207.979 202.571 1.00 164.36 183 MET C CA 1
ATOM 6592 C C . MET C 3 183 ? 194.024 207.498 201.169 1.00 164.36 183 MET C C 1
ATOM 6593 O O . MET C 3 183 ? 194.898 207.430 200.299 1.00 164.36 183 MET C O 1
ATOM 6595 N N . GLU C 3 184 ? 192.756 207.151 200.931 1.00 165.75 184 GLU C N 1
ATOM 6596 C CA . GLU C 3 184 ? 192.345 206.754 199.588 1.00 165.75 184 GLU C CA 1
ATOM 6597 C C . GLU C 3 184 ? 192.512 207.903 198.602 1.00 165.75 184 GLU C C 1
ATOM 6598 O O . GLU C 3 184 ? 193.000 207.707 197.483 1.00 165.75 184 GLU C O 1
ATOM 6600 N N . THR C 3 185 ? 192.118 209.114 199.005 1.00 165.21 185 THR C N 1
ATOM 6601 C CA . THR C 3 185 ? 192.301 210.276 198.142 1.00 165.21 185 THR C CA 1
ATOM 6602 C C . THR C 3 185 ? 193.779 210.544 197.886 1.00 165.21 185 THR C C 1
ATOM 6603 O O . THR C 3 185 ? 194.174 210.868 196.760 1.00 165.21 185 THR C O 1
ATOM 6605 N N . PHE C 3 186 ? 194.612 210.416 198.923 1.00 164.40 186 PHE C N 1
ATOM 6606 C CA . PHE C 3 186 ? 196.046 210.627 198.752 1.00 164.40 186 PHE C CA 1
ATOM 6607 C C . PHE C 3 186 ? 196.647 209.599 197.800 1.00 164.40 186 PHE C C 1
ATOM 6608 O O . PHE C 3 186 ? 197.476 209.941 196.949 1.00 164.40 186 PHE C O 1
ATOM 6610 N N . VAL C 3 187 ? 196.242 208.334 197.931 1.00 164.81 187 VAL C N 1
ATOM 6611 C CA . VAL C 3 187 ? 196.762 207.285 197.061 1.00 164.81 187 VAL C CA 1
ATOM 6612 C C . VAL C 3 187 ? 196.308 207.507 195.625 1.00 164.81 187 VAL C C 1
ATOM 6613 O O . VAL C 3 187 ? 197.071 207.280 194.678 1.00 164.81 187 VAL C O 1
ATOM 6615 N N . HIS C 3 188 ? 195.058 207.940 195.437 1.00 164.31 188 HIS C N 1
ATOM 6616 C CA . HIS C 3 188 ? 194.592 208.278 194.097 1.00 164.31 188 HIS C CA 1
ATOM 6617 C C . HIS C 3 188 ? 195.407 209.424 193.511 1.00 164.31 188 HIS C C 1
ATOM 6618 O O . HIS C 3 188 ? 195.776 209.394 192.331 1.00 164.31 188 HIS C O 1
ATOM 6620 N N . LEU C 3 189 ? 195.694 210.444 194.322 1.00 164.60 189 LEU C N 1
ATOM 6621 C CA . LEU C 3 189 ? 196.564 211.525 193.870 1.00 164.60 189 LEU C CA 1
ATOM 6622 C C . LEU C 3 189 ? 197.986 211.030 193.638 1.00 164.60 189 LEU C C 1
ATOM 6623 O O . LEU C 3 189 ? 198.630 211.414 192.655 1.00 164.60 189 LEU C O 1
ATOM 6625 N N . CYS C 3 190 ? 198.490 210.178 194.525 1.00 164.05 190 CYS C N 1
ATOM 6626 C CA . CYS C 3 190 ? 199.844 209.650 194.397 1.00 164.05 190 CYS C CA 1
ATOM 6627 C C . CYS C 3 190 ? 199.908 208.555 193.339 1.00 164.05 190 CYS C C 1
ATOM 6628 O O . CYS C 3 190 ? 200.951 207.931 193.141 1.00 164.05 190 CYS C O 1
ATOM 6630 N N . GLY C 3 193 ? 201.048 201.341 194.321 1.00 123.70 193 GLY C N 1
ATOM 6631 C CA . GLY C 3 193 ? 200.418 200.058 194.069 1.00 123.70 193 GLY C CA 1
ATOM 6632 C C . GLY C 3 193 ? 199.272 199.761 195.015 1.00 123.70 193 GLY C C 1
ATOM 6633 O O . GLY C 3 193 ? 199.099 200.440 196.027 1.00 123.70 193 GLY C O 1
ATOM 6634 N N . SER C 3 194 ? 198.480 198.741 194.678 1.00 122.82 194 SER C N 1
ATOM 6635 C CA . SER C 3 194 ? 197.352 198.367 195.525 1.00 122.82 194 SER C CA 1
ATOM 6636 C C . SER C 3 194 ? 197.826 197.860 196.882 1.00 122.82 194 SER C C 1
ATOM 6637 O O . SER C 3 194 ? 197.288 198.251 197.924 1.00 122.82 194 SER C O 1
ATOM 6640 N N . TRP C 3 195 ? 198.835 196.985 196.888 1.00 121.37 195 TRP C N 1
ATOM 6641 C CA . TRP C 3 195 ? 199.378 196.499 198.153 1.00 121.37 195 TRP C CA 1
ATOM 6642 C C . TRP C 3 195 ? 200.075 197.613 198.921 1.00 121.37 195 TRP C C 1
ATOM 6643 O O . TRP C 3 195 ? 200.012 197.655 200.154 1.00 121.37 195 TRP C O 1
ATOM 6654 N N . ALA C 3 196 ? 200.741 198.527 198.212 1.00 126.49 196 ALA C N 1
ATOM 6655 C CA . ALA C 3 196 ? 201.318 199.689 198.880 1.00 126.49 196 ALA C CA 1
ATOM 6656 C C . ALA C 3 196 ? 200.233 200.541 199.524 1.00 126.49 196 ALA C C 1
ATOM 6657 O O . ALA C 3 196 ? 200.395 201.020 200.654 1.00 126.49 196 ALA C O 1
ATOM 6659 N N . ALA C 3 197 ? 199.114 200.735 198.823 1.00 128.15 197 ALA C N 1
ATOM 6660 C CA . ALA C 3 197 ? 198.005 201.497 199.389 1.00 128.15 197 ALA C CA 1
ATOM 6661 C C . ALA C 3 197 ? 197.428 200.804 200.617 1.00 128.15 197 ALA C C 1
ATOM 6662 O O . ALA C 3 197 ? 197.126 201.457 201.623 1.00 128.15 197 ALA C O 1
ATOM 6664 N N . LEU C 3 198 ? 197.264 199.481 200.552 1.00 127.86 198 LEU C N 1
ATOM 6665 C CA . LEU C 3 198 ? 196.755 198.744 201.704 1.00 127.86 198 LEU C CA 1
ATOM 6666 C C . LEU C 3 198 ? 197.707 198.853 202.887 1.00 127.86 198 LEU C C 1
ATOM 6667 O O . LEU C 3 198 ? 197.272 199.023 204.033 1.00 127.86 198 LEU C O 1
ATOM 6672 N N . LEU C 3 199 ? 199.012 198.760 202.628 1.00 128.58 199 LEU C N 1
ATOM 6673 C CA . LEU C 3 199 ? 199.993 198.907 203.696 1.00 128.58 199 LEU C CA 1
ATOM 6674 C C . LEU C 3 199 ? 199.911 200.298 204.312 1.00 128.58 199 LEU C C 1
ATOM 6675 O O . LEU C 3 199 ? 199.965 200.447 205.539 1.00 128.58 199 LEU C O 1
ATOM 6680 N N . ALA C 3 200 ? 199.768 201.328 203.475 1.00 132.53 200 ALA C N 1
ATOM 6681 C CA . ALA C 3 200 ? 199.649 202.691 203.983 1.00 132.53 200 ALA C CA 1
ATOM 6682 C C . ALA C 3 200 ? 198.415 202.842 204.863 1.00 132.53 200 ALA C C 1
ATOM 6683 O O . ALA C 3 200 ? 198.475 203.454 205.938 1.00 132.53 200 ALA C O 1
ATOM 6685 N N . ARG C 3 201 ? 197.282 202.288 204.419 1.00 133.99 201 ARG C N 1
ATOM 6686 C CA . ARG C 3 201 ? 196.073 202.330 205.238 1.00 133.99 201 ARG C CA 1
ATOM 6687 C C . ARG C 3 201 ? 196.290 201.617 206.564 1.00 133.99 201 ARG C C 1
ATOM 6688 O O . ARG C 3 201 ? 195.850 202.096 207.617 1.00 133.99 201 ARG C O 1
ATOM 6696 N N . ALA C 3 202 ? 196.974 200.472 206.533 1.00 135.33 202 ALA C N 1
ATOM 6697 C CA . ALA C 3 202 ? 197.243 199.739 207.763 1.00 135.33 202 ALA C CA 1
ATOM 6698 C C . ALA C 3 202 ? 198.067 200.577 208.732 1.00 135.33 202 ALA C C 1
ATOM 6699 O O . ALA C 3 202 ? 197.760 200.644 209.927 1.00 135.33 202 ALA C O 1
ATOM 6701 N N . VAL C 3 203 ? 199.112 201.241 208.231 1.00 136.36 203 VAL C N 1
ATOM 6702 C CA . VAL C 3 203 ? 199.973 202.004 209.133 1.00 136.36 203 VAL C CA 1
ATOM 6703 C C . VAL C 3 203 ? 199.247 203.229 209.683 1.00 136.36 203 VAL C C 1
ATOM 6704 O O . VAL C 3 203 ? 199.396 203.562 210.865 1.00 136.36 203 VAL C O 1
ATOM 6708 N N . VAL C 3 204 ? 198.438 203.914 208.866 1.00 138.01 204 VAL C N 1
ATOM 6709 C CA . VAL C 3 204 ? 197.756 205.090 209.405 1.00 138.01 204 VAL C CA 1
ATOM 6710 C C . VAL C 3 204 ? 196.705 204.662 210.423 1.00 138.01 204 VAL C C 1
ATOM 6711 O O . VAL C 3 204 ? 196.534 205.304 211.468 1.00 138.01 204 VAL C O 1
ATOM 6715 N N . THR C 3 205 ? 196.002 203.561 210.152 1.00 138.19 205 THR C N 1
ATOM 6716 C CA . THR C 3 205 ? 195.012 203.079 211.104 1.00 138.19 205 THR C CA 1
ATOM 6717 C C . THR C 3 205 ? 195.676 202.636 212.404 1.00 138.19 205 THR C C 1
ATOM 6718 O O . THR C 3 205 ? 195.139 202.865 213.493 1.00 138.19 205 THR C O 1
ATOM 6722 N N . GLY C 3 206 ? 196.859 202.023 212.315 1.00 142.00 206 GLY C N 1
ATOM 6723 C CA . GLY C 3 206 ? 197.588 201.669 213.524 1.00 142.00 206 GLY C CA 1
ATOM 6724 C C . GLY C 3 206 ? 198.061 202.883 214.304 1.00 142.00 206 GLY C C 1
ATOM 6725 O O . GLY C 3 206 ? 198.070 202.878 215.539 1.00 142.00 206 GLY C O 1
ATOM 6726 N N . LEU C 3 207 ? 198.475 203.936 213.595 1.00 143.72 207 LEU C N 1
ATOM 6727 C CA . LEU C 3 207 ? 198.852 205.174 214.270 1.00 143.72 207 LEU C CA 1
ATOM 6728 C C . LEU C 3 207 ? 197.662 205.780 215.004 1.00 143.72 207 LEU C C 1
ATOM 6729 O O . LEU C 3 207 ? 197.795 206.253 216.140 1.00 143.72 207 LEU C O 1
ATOM 6734 N N . LEU C 3 208 ? 196.488 205.776 214.371 1.00 146.25 208 LEU C N 1
ATOM 6735 C CA . LEU C 3 208 ? 195.288 206.225 215.072 1.00 146.25 208 LEU C CA 1
ATOM 6736 C C . LEU C 3 208 ? 194.948 205.316 216.247 1.00 146.25 208 LEU C C 1
ATOM 6737 O O . LEU C 3 208 ? 194.452 205.793 217.272 1.00 146.25 208 LEU C O 1
ATOM 6742 N N . ALA C 3 209 ? 195.215 204.015 216.126 1.00 148.15 209 ALA C N 1
ATOM 6743 C CA . ALA C 3 209 ? 194.986 203.105 217.245 1.00 148.15 209 ALA C CA 1
ATOM 6744 C C . ALA C 3 209 ? 195.867 203.465 218.436 1.00 148.15 209 ALA C C 1
ATOM 6745 O O . ALA C 3 209 ? 195.405 203.497 219.585 1.00 148.15 209 ALA C O 1
ATOM 6747 N N . LEU C 3 210 ? 197.148 203.741 218.178 1.00 149.19 210 LEU C N 1
ATOM 6748 C CA . LEU C 3 210 ? 198.034 204.110 219.277 1.00 149.19 210 LEU C CA 1
ATOM 6749 C C . LEU C 3 210 ? 197.669 205.474 219.852 1.00 149.19 210 LEU C C 1
ATOM 6750 O O . LEU C 3 210 ? 197.738 205.672 221.072 1.00 149.19 210 LEU C O 1
ATOM 6755 N N . SER C 3 211 ? 197.243 206.413 219.003 1.00 151.79 211 SER C N 1
ATOM 6756 C CA . SER C 3 211 ? 196.774 207.698 219.512 1.00 151.79 211 SER C CA 1
ATOM 6757 C C . SER C 3 211 ? 195.557 207.516 220.412 1.00 151.79 211 SER C C 1
ATOM 6758 O O . SER C 3 211 ? 195.448 208.158 221.464 1.00 151.79 211 SER C O 1
ATOM 6761 N N . THR C 3 212 ? 194.640 206.626 220.027 1.00 151.04 212 THR C N 1
ATOM 6762 C CA . THR C 3 212 ? 193.447 206.408 220.834 1.00 151.04 212 THR C CA 1
ATOM 6763 C C . THR C 3 212 ? 193.766 205.710 222.149 1.00 151.04 212 THR C C 1
ATOM 6764 O O . THR C 3 212 ? 193.153 206.029 223.172 1.00 151.04 212 THR C O 1
ATOM 6768 N N . LEU C 3 213 ? 194.703 204.758 222.160 1.00 152.36 213 LEU C N 1
ATOM 6769 C CA . LEU C 3 213 ? 195.042 204.137 223.440 1.00 152.36 213 LEU C CA 1
ATOM 6770 C C . LEU C 3 213 ? 195.775 205.124 224.343 1.00 152.36 213 LEU C C 1
ATOM 6771 O O . LEU C 3 213 ? 195.619 205.088 225.571 1.00 152.36 213 LEU C O 1
ATOM 6776 N N . ALA C 3 214 ? 196.572 206.022 223.753 1.00 154.78 214 ALA C N 1
ATOM 6777 C CA . ALA C 3 214 ? 197.160 207.104 224.537 1.00 154.78 214 ALA C CA 1
ATOM 6778 C C . ALA C 3 214 ? 196.078 207.995 225.136 1.00 154.78 214 ALA C C 1
ATOM 6779 O O . ALA C 3 214 ? 196.155 208.385 226.309 1.00 154.78 214 ALA C O 1
ATOM 6781 N N . LEU C 3 215 ? 195.052 208.315 224.347 1.00 156.09 215 LEU C N 1
ATOM 6782 C CA . LEU C 3 215 ? 193.920 209.068 224.878 1.00 156.09 215 LEU C CA 1
ATOM 6783 C C . LEU C 3 215 ? 193.244 208.313 226.016 1.00 156.09 215 LEU C C 1
ATOM 6784 O O . LEU C 3 215 ? 192.846 208.913 227.019 1.00 156.09 215 LEU C O 1
ATOM 6789 N N . TYR C 3 216 ? 193.102 206.996 225.871 1.00 155.55 216 TYR C N 1
ATOM 6790 C CA . TYR C 3 216 ? 192.438 206.201 226.900 1.00 155.55 216 TYR C CA 1
ATOM 6791 C C . TYR C 3 216 ? 193.224 206.222 228.205 1.00 155.55 216 TYR C C 1
ATOM 6792 O O . TYR C 3 216 ? 192.637 206.372 229.284 1.00 155.55 216 TYR C O 1
ATOM 6801 N N . VAL C 3 217 ? 194.550 206.066 228.134 1.00 154.73 217 VAL C N 1
ATOM 6802 C CA . VAL C 3 217 ? 195.337 206.097 229.364 1.00 154.73 217 VAL C CA 1
ATOM 6803 C C . VAL C 3 217 ? 195.387 207.512 229.934 1.00 154.73 217 VAL C C 1
ATOM 6804 O O . VAL C 3 217 ? 195.557 207.688 231.145 1.00 154.73 217 VAL C O 1
ATOM 6808 N N . ALA C 3 218 ? 195.211 208.536 229.095 1.00 156.44 218 ALA C N 1
ATOM 6809 C CA . ALA C 3 218 ? 195.094 209.891 229.625 1.00 156.44 218 ALA C CA 1
ATOM 6810 C C . ALA C 3 218 ? 193.761 210.097 230.340 1.00 156.44 218 ALA C C 1
ATOM 6811 O O . ALA C 3 218 ? 193.688 210.835 231.330 1.00 156.44 218 ALA C O 1
ATOM 6813 N N . VAL C 3 219 ? 192.697 209.451 229.853 1.00 155.46 219 VAL C N 1
ATOM 6814 C CA . VAL C 3 219 ? 191.344 209.709 230.350 1.00 155.46 219 VAL C CA 1
ATOM 6815 C C . VAL C 3 219 ? 190.929 208.782 231.491 1.00 155.46 219 VAL C C 1
ATOM 6816 O O . VAL C 3 219 ? 189.973 209.107 232.214 1.00 155.46 219 VAL C O 1
ATOM 6820 N N . VAL C 3 220 ? 191.647 207.674 231.717 1.00 154.96 220 VAL C N 1
ATOM 6821 C CA . VAL C 3 220 ? 191.270 206.665 232.714 1.00 154.96 220 VAL C CA 1
ATOM 6822 C C . VAL C 3 220 ? 190.797 207.281 234.027 1.00 154.96 220 VAL C C 1
ATOM 6823 O O . VAL C 3 220 ? 189.933 206.718 234.708 1.00 154.96 220 VAL C O 1
ATOM 6827 N N . ASN C 3 221 ? 191.363 208.427 234.398 1.00 156.22 221 ASN C N 1
ATOM 6828 C CA . ASN C 3 221 ? 190.947 209.133 235.606 1.00 156.22 221 ASN C CA 1
ATOM 6829 C C . ASN C 3 221 ? 189.476 209.530 235.490 1.00 156.22 221 ASN C C 1
ATOM 6830 O O . ASN C 3 221 ? 189.154 210.666 235.143 1.00 156.22 221 ASN C O 1
#

InterPro domains:
  IPR007484 Peptidase M28 [PF04389] (217-380)
  IPR016574 Nicalin [PIRSF011018] (6-562)
  IPR016574 Nicalin [PTHR31826] (12-562)

Sequence (896 aa):
AHEFTVYRMQQYDLQGQPYGTRNAVLNTEARTMAAEVLSRRCVLMRLLDFSYEQYQKALRQSAGAVVIILPRAMAAVPQDVVRQFMEIEPEMLAMETAVPVYFAVEDEALLSIYKQTQAASASAEVLLRTATANGFQMVTSGVQSKAVSDWLIASVEGRLTGLGGEDLPTIVIVAHYDAFGVAPWLSLGADSNGSGVSVLLELARLFSRLYTYKRTHAAYNLLFFASGGGKFNYQGTKRWLEDNLDHTDSSLLQDNVAFVLCLDTVGRGSSLHLHVSKPPREGTLQHAFLRELETVAAHQFPEVRFSMVHKRINLAEDVLAWEHERFAIRRLPAFTLSHLESHRDGQRSSIMDVRSRVDSKTLTRNTRIIAEALTRVIYNLTEKGTPPDMPVFTEQMQIQQEQLDSVMDWLTNQPRAAQLVDKDSTFLSTLEHHLSRYLKDVKQHHVKADKRDPEFVFYDQLKQVMNAYRVKPAVFDLLLAVGIAAYLGMAYVAVQHFSLLYKTVYGTVSSLNGEPEQGVAMEAVGQNDCSIYGEDTVTDEEGKFRLRGLLPGCVYHVQLKAEGNDHIERALPHHRVIEVGNNDIDDVNIIVFRQINQFDLSGNVITSSEYLPTLWVKLYKSENLDNPIQTVSLGQSLFFHFPPLLRDGENYVVLLDSTLPRSQYDYILPQVSFTAVGYHKHITLIFNPTRTLFHFGNCFALAYFPYFITYKCSGLSEYNAFWKCVQAGVTYLFVQLCKMLFLATFIGEFMKASVDVADLIGLNLVMSRNAGKGEYKIMVAALGWATAELIMSRCIPLWVGARGIEFDWKYIQMSIDSNISLVHYIVASAQVWMITRYDHTFRPAVLLLMFLSVYKAFVMETFVHLCGSWAALLARAVVTGLLALSTLALYVAVVN

Solvent-accessible surface area: 39839 Å² total; per-residue (Å²): 100,50,128,12,41,0,32,0,0,0,4,18,13,7,108,58,96,54,17,0,0,47,36,0,58,10,95,20,56,0,18,1,47,18,112,53,97,2,42,183,72,0,0,2,2,39,6,87,80,21,60,57,144,79,2,80,77,0,39,177,75,68,3,18,0,0,2,0,1,2,24,144,66,22,67,88,14,72,108,66,27,14,112,106,7,10,131,11,2,61,118,4,8,52,117,90,11,66,22,2,0,0,0,1,38,40,39,151,46,2,49,53,6,14,105,81,0,77,71,16,9,80,102,102,120,111,100,101,70,30,34,91,10,24,2,25,32,0,36,19,47,52,102,92,21,130,51,44,56,91,44,44,3,4,3,0,0,0,49,2,77,12,86,56,57,171,97,23,28,0,0,0,0,0,0,0,5,0,0,27,0,0,0,0,81,22,0,34,0,0,0,0,0,0,0,0,0,0,0,0,2,1,1,0,13,2,2,14,17,5,4,102,71,144,68,14,28,5,36,38,17,1,1,0,0,0,0,0,2,0,14,2,5,4,1,3,0,35,42,1,0,44,33,8,44,97,124,73,124,76,37,38,1,81,76,80,22,8,0,0,0,0,0,0,0,0,0,86,24,69,22,0,2,0,1,2,4,66,79,24,175,131,61,35,62,28,55,37,0,12,113,9,0,46,33,0,3,67,104,29,34,108,95,6,141,29,51,75,30,94,36,145,13,70,151,98,74,83,49,20,6,1,1,1,2,16,0,8,55,85,182,20,49,6,0,0,0,0,20,10,96,28,24,176,60,19,44,24,19,0,0,5,0,25,60,91,31,3,83,27,125,18,3,19,14,0,0,59,0,0,1,0,0,0,0,3,14,7,6,94,0,74,144,47,39,4,48,37,105,50,43,0,1,72,96,1,4,74,7,17,68,88,9,3,48,10,1,3,56,10,0,11,92,43,26,0,0,6,14,40,9,67,91,118,29,32,2,1,32,0,0,59,49,1,0,54,108,26,13,91,104,32,104,42,36,71,4,73,5,80,100,178,120,52,16,2,24,3,39,40,60,9,88,6,65,0,15,4,44,78,19,23,50,68,54,16,10,94,92,34,25,103,39,12,60,63,98,33,35,144,27,105,95,50,54,101,56,62,62,65,66,60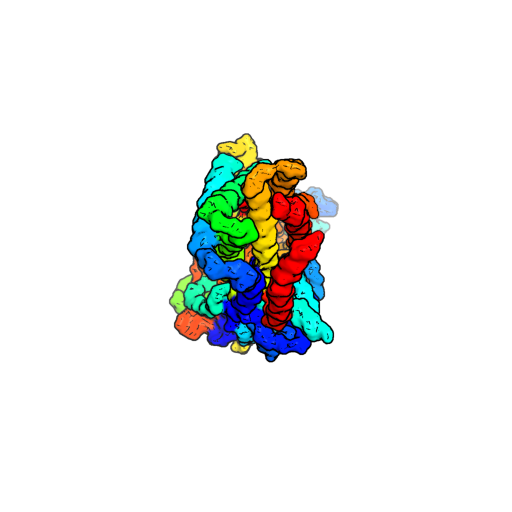,88,86,96,49,12,47,0,11,1,0,38,39,66,65,7,97,25,0,11,3,14,10,62,6,45,113,120,9,71,146,116,50,97,94,36,102,3,50,126,122,0,59,2,155,15,174,30,80,56,90,74,13,58,24,33,2,42,31,62,95,117,63,12,115,70,13,42,23,16,4,2,106,83,36,112,21,128,23,30,151,106,87,37,107,105,4,29,2,4,3,5,87,69,24,84,72,4,41,0,4,0,2,2,45,14,48,68,102,36,2,85,44,0,96,0,20,0,18,48,34,128,63,83,128,100,58,80,40,69,41,63,6,28,135,8,10,1,1,22,0,66,61,13,105,61,97,35,63,66,13,6,0,26,0,42,16,67,18,65,133,100,82,67,48,41,134,64,30,95,43,79,8,66,0,117,33,32,24,62,9,5,50,3,99,0,119,8,87,172,45,120,100,4,38,32,8,2,60,17,9,4,90,99,7,6,113,27,29,61,126,40,25,36,52,87,109,66,99,6,66,79,34,20,67,64,3,19,68,36,10,55,64,17,57,64,59,28,65,64,47,60,92,95,122,134,57,82,70,52,28,60,46,46,33,63,28,29,47,64,11,5,31,64,20,9,84,89,51,89,49,100,4,80,65,27,30,20,8,1,1,11,1,13,0,38,18,56,2,114,103,73,82,24,113,38,3,122,124,16,4,127,29,69,68,5,63,59,128,35,12,28,47,3,35,26,4,17,26,22,33,46,43,41,52,8,33,4,14,26,10,57,35,116,44,55,94,115,96,110,70,39,90,64,31,10,61,63,22,56,88,40,35,34,13,48,42,66,21,52,64,60,46,91,95,119,90,65,136,62,18,19,113,49,58,35,78,38,11,31,105,32,19,95,50,15,113,48,45,67,64,76,57,102,177

GO terms:
  GO:0005515 protein binding (F, IPI)
  GO:0043022 ribosome binding (F, IDA)
  GO:0160064 multi-pass translocon complex (C, IDA)
  GO:0160063 multi-pass transmembrane protein insertion into ER membrane (P, IDA)
  GO:0005789 endoplasmic reticulum membrane (C, EXP)
  GO:0005789 endoplasmic reticulum membrane (C, IDA)
  GO:0043254 regulation of protein-containing complex assembly (P, IDA)
  GO:0032991 protein-containing complex (C, IDA)
  GO:0061635 regulation of protein complex stability (P, IDA)
  GO:0016020 membrane (C, HDA)
  GO:0050821 protein stabilization (P, IMP)

Nearest PDB structures (foldseek):
  9c7v-assembly1_C  TM=9.992E-01  e=2.200E-25  Homo sapiens
  7tut-assembly1_6  TM=9.483E-01  e=6.789E-20  Canis lupus
  9c7v-assembly1_A  TM=9.993E-01  e=8.911E-101  Homo sapiens
  7tm3-assembly1_7  TM=9.809E-01  e=2.801E-88  Canis lupus
  6w6l-assembly1_5  TM=6.907E-01  e=1.861E-51  Homo sapiens

Foldseek 3Di:
DDWFWWFWFFFKDFLHHTWAEQKDWAWAWEQEDAPDLQASHEYEDELLPDDLVSVVVNLVSHHQAYEYAYEQVLPPRDVVSLVVVLVNWPVNTGDHRHHIYIYGYDDPVNVVLVVLSVVLNHDVRVLVSQQVRFIWIKTFDDDIWDFPQFAWFKKKKFKDAAQDDDQAAEEEEEFACAAAARGLQLQLFLLWSVLVVLLLLLLLQLVLVQCVDNVSRFGYMYMYMHFYPPPLQRVRVLVVLCCCPPVDDDDNSPRRYAEYEYETSQFDAQEKEKEFQADDDPPGLVNLLVVLLVQLCVAAPVSYHYDYHHHHFDPPDSHRQGNCNSQVVVVHHYIYMHNDRDSPRSPGNRSSPALVNGDLVSSLVSSQSNSQSCSCSRVVCVVVDDRSNDTDQDPPSRRDSVSSSVSSCVSSVGRRHSLPQGNDDPVVVVSQVSSPVRGPPMDMDIDTQVSPSGSMTGIDDRTIIMDTGTDRDCSSVVVVVVVVVVVVVVVVVVVVVVVVVVVVD/DAFEAADVGQGDFQFKKKKAWDDVCRVDMDIFGAHRRRDTDGDDQDAPTWIWIAGDPPSQVQWDDWVCRTDTDHRDPDDDYHDYIYTHTDDFWQFEKAFEAEDQVQQQQKWKFKQFPVGNPDTPDTHRRHRHRMDGTGTDGADFGWIKGFIDGNDDPPVWAWDTDIDIDGGHDRYDHDYTYIYIDD/DVVVLVVLCCLAVVVLVVCCVVVPCVVPVLPVLLVQLLVLLVVLVVVLVVVVVVCPVVVSLLSSLVSLLVSLLVSLVVDDDDLVVSLCSNLSSNLVSVCVPPLPVCSVVPDVDDDDDCVNSLSRLVSVLSSLLSSLSNLLSVLVDDDDDPCSVVLSVVSSVCPSVLVVLVVVVVVPDPVVSSVVVSVSSVVSSVSSVVVCVVPVD

Secondary structure (DSSP, 8-state):
-EEEE-EEPP--EETTEE-S------EEEB--SSSS--TTSEEEEEGGG--HHHHHHHHHTT-SEEEEEE-SSSSSS-HHHHHHHHHHHHHHHSS---S-EEEEE--HHHHHHHHHHHHHHH--HHHHHHHS----EEEE-S----B-----EEEEEEE---SS-S---EEEEE-------SSGGG---SSSTHHHHHHHHHHHHHHHHHHHSGGG--S-EEEEEEESS-TTTTHHHHHHHHIIIII-S-STTSSS---EEEE-S-SS-SEEEEEESSPPPTTSHHHHHHHHHHHHHHHT-TTSEEEEEE----SSSSS-SSSHHHHHHTT--EEEEES-S-TT-TTSS-TT--GGGS-HHHHHHHHHHHHHHHHHHHTT-GGG---TTS-S-SSSS---HHHHHHHHHHHHHS---TTTS-TT-HHHHHHHHHHHTTSEEEEEEEE---SSS-SB--B---S-EEEEE----HHHHHHHHHHHHHHHHHHHHHHHHHHHHHHH-/-EEEE-SSS-B--S-EEEE---GGGGG---EEE--TT---------SSS-EEEE--STT-SSEEEESS--EEE---SS----EEEEEEE---B---B-B-B--TTTGGGEEE--BBTT-TTSBS---B-TT-SB------B-SB--B---EEES--TTT-B---------BSSS--B---B---B-/-HHHHHHHHHHHHHHHHHHHHHTTGGGTTTHHHHHHHHHHHHHHHHHHHHHHHH--HHHHHHHHHHHHHHHHHHHHHH--S-HHHHHHHHHHHHHHHHHHTTTTHHHHHSSSSS---THHHHHHHHHHHHHHHHHHHHHHHHHHSS---TTHHHHHHHHHHH-SHHHHHHHHHHH--HHHHHHHHHHHHHHHHHHHHHHHHHH--

Radius of gyration: 41.54 Å; Cα contacts (8 Å, |Δi|>4): 1713; chains: 3; bounding box: 46×64×146 Å